Protein AF-0000000080882767 (afdb_homodimer)

Secondary structure (DSSP, 8-state):
-GGGTTSTTHHHHHHHHHHHHHHHHHHHHHHH---HHHHHHHSS-HHHHHHH-HHHHHHHB--SPPTTB---HHHHHH--EE-HHHHHHHT-S--PPPHHHHHHHHHHHHHHHHHHHTTS-PPTT-HHHHHHHHHHHHH-HHHHHHHHHHHHHHHHHHHHHHHHHS------SS---THHHHHHHHHHHHHHHHHHHHHHHHHHTTEEEPGGGGGT--HHHHHHHHHHHHH--SEETTEEHHHHHHHHHHHHHHTB---HHHHHHHHHHHHHHHHHHHHHHH---SS--THHHHHHHHHHTTTHHHHHHHHHHT--BS-HHHHHHHHHHHHHHTSTT------EEEE-TTTTSTT---HHHHHHHHIIIIISTT--TTPPP-HHHHHHTPPPP-----TTSHHHHHHHHHHHHHHHHHHHHHHHHHHHSSSPS--HHHHHHHHHHHHHHHHHHHHHHHHHHS--TTTS----SSS-HHHHHHTSHHHHHHHHHHHHHHHHHHHHHHHHHHHHHHHTTT-SHHHH-B-TTSTTS-BEE---HHHHHHHB-HHHHHHHHHHHHHHHHHHHHHHHHHHHHHHGGGS-SSHHHHHHHHHHHHHHHHHHTTTTGGGTT-SS----/--TTTTSTTHHHHHHHHHHHHHHHHHHHHHHH---HHHHHHHTS-HHHHHHH-HHHHHHHB--SPPTTB---HHHHHH--EE-HHHHHHHT-S--PPPHHHHHHHHHHHHHHHHHHHTTS-PPTT-HHHHHHHHHHHHH-HHHHHHHHHHHHHHHHHHHHHHHHHS------SS---THHHHHHHHHHHHHHHHHHHHHHHHHHTTEEEPGGGGGT--HHHHHHHHHHHHH--SEETTEEHHHHHHHHHHHHHHTB---HHHHHHHHHHHHHHHHHHHHHHH---TTS---HHHHHHHHHTTTHHHHHHHHHHT--BS-HHHHHHHHHHHHHHTSTT------EEEE-TTTTSTT---HHHHHHHHIIIIISTT--TTPPP-HHHHHHTPPPP-----TTSHHHHHHHHHHHHHHHHHHHHHHHHHHHSSSPS--HHHHHHHHHHHHHHHHHHHHHHHHHHS--TTTS----SSS-HHHHHHTSHHHHHHHHHHHHHHHHHHHHHHHHHHHHHHHTTT-SHHHH-B-TTSTTS-BEE---HHHHHHHB-HHHHHHHHHHHHHHHHHHHHHHHHHHHHHHGGGT-SSHHHHHHHHHHHHHHHHHHTTTTGGGTT-SS----

Nearest PDB structures (foldseek):
  4p19-assembly1_C  TM=1.205E-01  e=6.486E-01  Pyrococcus horikoshii OT3
  6h2e-assembly1_P-2  TM=1.374E-01  e=7.102E+00  Aeromonas hydrophila subsp. hydrophila AL09-71
  4p19-assembly1_C  TM=1.126E-01  e=5.383E-01  Pyrococcus horikoshii OT3
  6h2e-assembly1_P-2  TM=1.374E-01  e=5.517E+00  Aeromonas hydrophila subsp. hydrophila AL09-71
  6r1j-assembly1_J-2  TM=1.484E-01  e=7.503E+00  Aeromonas hydrophila J-1

pLDDT: mean 80.99, std 16.4, range [21.22, 96.88]

Solvent-accessible surface area (backbone atoms only — not comparable to full-atom values): 64756 Å² total; per-residue (Å²): 137,80,79,70,71,70,57,72,74,42,48,63,57,43,48,55,46,44,48,52,45,48,50,50,44,50,56,53,55,57,65,66,68,67,60,70,74,65,54,58,40,54,76,43,67,50,45,56,52,44,69,73,36,54,71,67,34,67,75,30,47,42,81,55,89,64,74,66,57,57,86,37,79,74,48,59,71,66,58,49,42,25,13,45,67,36,32,59,70,64,42,43,53,76,53,58,48,53,70,64,58,18,48,51,52,43,51,61,48,49,41,33,47,45,32,42,60,46,66,46,87,74,70,84,95,41,66,72,60,47,53,53,44,48,23,37,48,63,16,25,44,40,48,23,33,17,47,12,43,42,46,43,50,50,39,51,50,30,46,32,52,31,53,39,48,40,74,73,77,80,76,66,82,72,71,86,62,83,68,52,60,59,49,49,52,51,49,48,50,53,38,48,51,35,32,30,38,28,41,44,40,48,57,50,27,27,27,36,64,36,62,76,28,54,79,79,37,54,51,46,55,48,54,51,12,45,48,45,42,55,42,36,81,52,70,40,84,86,40,50,34,54,61,49,42,51,51,51,37,48,51,52,37,68,43,47,69,80,58,70,62,36,54,51,48,21,48,48,40,38,53,48,45,47,52,51,25,49,49,44,44,68,60,51,61,76,80,75,66,70,24,57,58,50,35,25,54,47,23,55,53,42,44,50,63,44,42,50,49,34,33,52,59,33,61,54,63,64,65,49,62,61,52,24,51,53,50,18,48,47,29,16,27,52,35,92,88,30,60,84,46,70,38,44,43,61,69,29,46,51,32,61,35,75,80,71,77,29,60,35,56,52,52,48,50,41,42,51,67,60,66,50,54,88,56,68,86,85,56,68,52,57,58,47,63,48,57,76,71,49,73,86,66,79,69,72,87,60,71,87,33,65,77,50,45,50,29,45,51,50,21,45,48,44,41,51,47,18,29,47,16,19,25,43,36,43,25,54,38,80,58,51,36,68,23,48,66,22,48,51,48,44,47,57,51,50,53,28,50,52,52,32,53,50,49,57,54,43,50,74,51,36,60,41,68,69,56,57,71,81,70,67,76,91,58,56,72,68,56,53,45,42,47,26,73,65,42,44,51,50,53,51,51,51,49,51,50,51,15,42,48,43,33,49,48,49,53,50,48,53,50,35,57,38,39,22,71,49,40,25,50,82,26,53,26,18,54,56,88,41,96,41,44,7,42,34,58,52,62,54,41,41,55,42,59,72,38,28,67,39,67,66,45,44,46,63,11,47,49,59,17,50,48,47,44,49,51,52,39,51,49,50,51,50,52,41,61,57,39,41,35,54,56,41,81,45,65,66,60,14,52,53,42,42,54,50,31,46,54,49,50,32,60,74,24,61,73,43,62,69,47,68,85,49,80,77,50,80,66,126,137,80,78,72,71,69,58,74,76,41,49,62,56,42,48,54,44,44,49,50,44,49,49,48,46,51,54,52,57,58,64,67,68,65,58,69,72,61,54,55,39,44,76,42,67,50,44,57,52,44,68,72,37,55,71,66,33,68,75,30,46,42,82,52,90,64,74,66,57,57,85,38,78,72,48,60,72,66,56,48,45,24,14,45,67,37,32,59,72,59,39,43,55,74,52,56,47,52,72,64,59,18,48,51,53,42,50,60,50,49,41,32,47,45,32,42,62,46,66,44,87,73,69,84,93,40,66,71,59,48,54,53,42,49,22,37,49,62,16,26,44,39,50,22,32,16,46,11,44,41,46,42,50,50,39,51,50,29,44,31,52,30,52,38,50,40,75,71,76,80,77,66,82,71,73,86,63,82,69,52,60,58,49,47,52,49,49,48,50,51,38,48,53,34,31,30,37,27,40,46,41,49,56,51,27,26,26,36,65,36,63,76,27,55,79,79,38,53,51,46,54,48,55,52,13,45,48,44,43,57,42,36,80,52,70,40,85,86,40,49,33,54,61,50,42,51,50,52,35,48,51,52,37,67,42,49,68,80,58,70,63,38,53,50,48,22,47,50,39,38,54,48,45,48,51,51,25,49,50,43,41,68,55,52,54,82,80,54,68,61,36,46,61,52,36,28,53,48,24,54,54,43,45,50,63,44,42,51,49,35,35,52,58,34,59,54,63,63,65,50,65,62,51,24,52,53,49,19,48,49,31,16,28,52,34,91,89,30,60,83,46,71,38,45,43,61,70,27,46,52,33,62,36,74,80,70,76,27,59,35,57,52,52,49,48,41,43,49,66,62,66,51,56,89,56,69,83,83,56,66,53,56,59,48,61,48,58,74,70,49,74,87,66,78,69,73,85,60,74,86,33,65,76,50,44,48,29,44,51,50,22,44,48,46,42,50,47,16,28,46,16,19,25,44,35,43,26,55,38,82,58,53,36,68,25,47,65,22,45,52,48,44,47,55,51,48,53,28,50,51,52,34,53,50,51,56,54,43,50,74,52,37,60,42,69,69,54,55,71,82,70,66,74,91,56,57,74,66,57,52,46,42,46,26,71,66,43,42,51,50,52,49,52,53,50,49,50,51,15,42,49,42,33,52,48,50,53,48,49,52,50,35,57,37,38,22,72,48,39,25,49,82,26,53,25,17,55,56,88,41,95,44,42,7,42,34,57,52,62,54,32,39,53,42,60,71,38,29,69,38,68,64,43,42,46,64,12,45,48,59,19,49,48,47,45,48,50,52,41,50,50,50,50,50,52,41,61,58,38,41,34,53,56,41,81,46,67,66,60,16,51,54,41,43,54,50,32,46,52,49,49,32,61,74,25,61,74,42,61,70,47,68,86,50,80,77,51,81,65,124

Organism: NCBI:txid3140254

Structure (mmCIF, N/CA/C/O backbone):
data_AF-0000000080882767-model_v1
#
loop_
_entity.id
_entity.type
_entity.pdbx_description
1 polymer 'Uncharacterized protein'
#
loop_
_atom_site.group_PDB
_atom_site.id
_atom_site.type_symbol
_atom_site.label_atom_id
_atom_site.label_alt_id
_atom_site.label_comp_id
_atom_site.label_asym_id
_atom_site.label_entity_id
_atom_site.label_seq_id
_atom_site.pdbx_PDB_ins_code
_atom_site.Cartn_x
_atom_site.Cartn_y
_atom_site.Cartn_z
_atom_site.occupancy
_atom_site.B_iso_or_equiv
_atom_site.auth_seq_id
_atom_site.auth_comp_id
_atom_site.auth_asym_id
_atom_site.auth_atom_id
_atom_site.pdbx_PDB_model_num
ATOM 1 N N . MET A 1 1 ? -48.562 11.078 -16.438 1 21.22 1 MET A N 1
ATOM 2 C CA . MET A 1 1 ? -47.781 10.734 -15.258 1 21.22 1 MET A CA 1
ATOM 3 C C . MET A 1 1 ? -46.281 10.789 -15.57 1 21.22 1 MET A C 1
ATOM 5 O O . MET A 1 1 ? -45.469 10.32 -14.781 1 21.22 1 MET A O 1
ATOM 9 N N . SER A 1 2 ? -45.906 11.188 -16.797 1 23.78 2 SER A N 1
ATOM 10 C CA . SER A 1 2 ? -44.688 11.141 -17.625 1 23.78 2 SER A CA 1
ATOM 11 C C . SER A 1 2 ? -43.656 12.133 -17.141 1 23.78 2 SER A C 1
ATOM 13 O O . SER A 1 2 ? -42.562 12.219 -17.703 1 23.78 2 SER A O 1
ATOM 15 N N . GLY A 1 3 ? -44.094 13.133 -16.328 1 23.44 3 GLY A N 1
ATOM 16 C CA . GLY A 1 3 ? -43.375 14.383 -16.156 1 23.44 3 GLY A CA 1
ATOM 17 C C . GLY A 1 3 ? -42.188 14.266 -15.219 1 23.44 3 GLY A C 1
ATOM 18 O O . GLY A 1 3 ? -41.469 15.242 -15 1 23.44 3 GLY A O 1
ATOM 19 N N . HIS A 1 4 ? -42.219 13.281 -14.266 1 24.61 4 HIS A N 1
ATOM 20 C CA . HIS A 1 4 ? -41.344 13.352 -13.102 1 24.61 4 HIS A CA 1
ATOM 21 C C . HIS A 1 4 ? -39.969 12.758 -13.398 1 24.61 4 HIS A C 1
ATOM 23 O O . HIS A 1 4 ? -39.156 12.508 -12.484 1 24.61 4 HIS A O 1
ATOM 29 N N . ARG A 1 5 ? -39.75 12.344 -14.625 1 27.7 5 ARG A N 1
ATOM 30 C CA . ARG A 1 5 ? -38.531 11.57 -14.898 1 27.7 5 ARG A CA 1
ATOM 31 C C . ARG A 1 5 ? -37.312 12.43 -14.758 1 27.7 5 ARG A C 1
ATOM 33 O O . ARG A 1 5 ? -36.188 11.914 -14.617 1 27.7 5 ARG A O 1
ATOM 40 N N . HIS A 1 6 ? -37.406 13.672 -15.156 1 26.64 6 HIS A N 1
ATOM 41 C CA . HIS A 1 6 ? -36.188 14.438 -15.438 1 26.64 6 HIS A CA 1
ATOM 42 C C . HIS A 1 6 ? -35.562 14.984 -14.156 1 26.64 6 HIS A C 1
ATOM 44 O O . HIS A 1 6 ? -34.562 15.688 -14.203 1 26.64 6 HIS A O 1
ATOM 50 N N . MET A 1 7 ? -36.312 14.859 -13.094 1 26.41 7 MET A N 1
ATOM 51 C CA . MET A 1 7 ? -35.938 15.734 -11.992 1 26.41 7 MET A CA 1
ATOM 52 C C . MET A 1 7 ? -34.688 15.203 -11.273 1 26.41 7 MET A C 1
ATOM 54 O O . MET A 1 7 ? -33.969 15.961 -10.625 1 26.41 7 MET A O 1
ATOM 58 N N . PHE A 1 8 ? -34.625 13.883 -11.328 1 30.05 8 PHE A N 1
ATOM 59 C CA . PHE A 1 8 ? -33.719 13.336 -10.32 1 30.05 8 PHE A CA 1
ATOM 60 C C . PHE A 1 8 ? -32.25 13.508 -10.734 1 30.05 8 PHE A C 1
ATOM 62 O O . PHE A 1 8 ? -31.359 13.469 -9.898 1 30.05 8 PHE A O 1
ATOM 69 N N . LEU A 1 9 ? -32 13.414 -12.039 1 33.19 9 LEU A N 1
ATOM 70 C CA . LEU A 1 9 ? -30.656 13.594 -12.562 1 33.19 9 LEU A CA 1
ATOM 71 C C . LEU A 1 9 ? -30.125 14.984 -12.227 1 33.19 9 LEU A C 1
ATOM 73 O O . LEU A 1 9 ? -28.922 15.25 -12.352 1 33.19 9 LEU A O 1
ATOM 77 N N . SER A 1 10 ? -31.016 15.984 -11.938 1 37.22 10 SER A N 1
ATOM 78 C CA . SER A 1 10 ? -30.719 17.422 -12 1 37.22 10 SER A CA 1
ATOM 79 C C . SER A 1 10 ? -30.125 17.922 -10.688 1 37.22 10 SER A C 1
ATOM 81 O O . SER A 1 10 ? -29.453 18.953 -10.648 1 37.22 10 SER A O 1
ATOM 83 N N . VAL A 1 11 ? -30.359 17.188 -9.766 1 34.28 11 VAL A N 1
ATOM 84 C CA . VAL A 1 11 ? -30.078 17.891 -8.516 1 34.28 11 VAL A CA 1
ATOM 85 C C . VAL A 1 11 ? -28.578 17.844 -8.234 1 34.28 11 VAL A C 1
ATOM 87 O O . VAL A 1 11 ? -27.953 18.875 -7.945 1 34.28 11 VAL A O 1
ATOM 90 N N . PRO A 1 12 ? -28.016 16.766 -8.359 1 35.75 12 PRO A N 1
ATOM 91 C CA . PRO A 1 12 ? -26.594 16.828 -8.016 1 35.75 12 PRO A CA 1
ATOM 92 C C . PRO A 1 12 ? -25.766 17.578 -9.047 1 35.75 12 PRO A C 1
ATOM 94 O O . PRO A 1 12 ? -24.859 18.328 -8.695 1 35.75 12 PRO A O 1
ATOM 97 N N . ALA A 1 13 ? -25.984 17.438 -10.312 1 40.12 13 ALA A N 1
ATOM 98 C CA . ALA A 1 13 ? -25.422 18.328 -11.328 1 40.12 13 ALA A CA 1
ATOM 99 C C . ALA A 1 13 ? -25.797 19.781 -11.062 1 40.12 13 ALA A C 1
ATOM 101 O O . ALA A 1 13 ? -24.984 20.688 -11.273 1 40.12 13 ALA A O 1
ATOM 102 N N . LEU A 1 14 ? -26.938 19.984 -10.555 1 39.12 14 LEU A N 1
ATOM 103 C CA . LEU A 1 14 ? -27.375 21.344 -10.219 1 39.12 14 LEU A CA 1
ATOM 104 C C . LEU A 1 14 ? -26.625 21.875 -9.008 1 39.12 14 LEU A C 1
ATOM 106 O O . LEU A 1 14 ? -26.281 23.047 -8.945 1 39.12 14 LEU A O 1
ATOM 110 N N . VAL A 1 15 ? -26.328 20.969 -8.188 1 43.31 15 VAL A N 1
ATOM 111 C CA . VAL A 1 15 ? -25.578 21.453 -7.043 1 43.31 15 VAL A CA 1
ATOM 112 C C . VAL A 1 15 ? -24.125 21.688 -7.445 1 43.31 15 VAL A C 1
ATOM 114 O O . VAL A 1 15 ? -23.547 22.734 -7.109 1 43.31 15 VAL A O 1
ATOM 117 N N . GLY A 1 16 ? -23.531 20.766 -8.148 1 44.66 16 GLY A N 1
ATOM 118 C CA . GLY A 1 16 ? -22.203 21.047 -8.672 1 44.66 16 GLY A CA 1
ATOM 119 C C . GLY A 1 16 ? -22.156 22.25 -9.609 1 44.66 16 GLY A C 1
ATOM 120 O O . GLY A 1 16 ? -21.281 23.109 -9.492 1 44.66 16 GLY A O 1
ATOM 121 N N . LEU A 1 17 ? -23.094 22.328 -10.5 1 44.78 17 LEU A N 1
ATOM 122 C CA . LEU A 1 17 ? -23.234 23.484 -11.383 1 44.78 17 LEU A CA 1
ATOM 123 C C . LEU A 1 17 ? -23.609 24.734 -10.586 1 44.78 17 LEU A C 1
ATOM 125 O O . LEU A 1 17 ? -23.172 25.844 -10.922 1 44.78 17 LEU A O 1
ATOM 129 N N . SER A 1 18 ? -24.328 24.578 -9.617 1 43.69 18 SER A N 1
ATOM 130 C CA . SER A 1 18 ? -24.641 25.734 -8.781 1 43.69 18 SER A CA 1
ATOM 131 C C . SER A 1 18 ? -23.422 26.188 -7.988 1 43.69 18 SER A C 1
ATOM 133 O O . SER A 1 18 ? -23.188 27.391 -7.832 1 43.69 18 SER A O 1
ATOM 135 N N . VAL A 1 19 ? -22.734 25.297 -7.605 1 48.59 19 VAL A N 1
ATOM 136 C CA . VAL A 1 19 ? -21.5 25.672 -6.922 1 48.59 19 VAL A CA 1
ATOM 137 C C . VAL A 1 19 ? -20.516 26.281 -7.926 1 48.59 19 VAL A C 1
ATOM 139 O O . VAL A 1 19 ? -19.906 27.312 -7.652 1 48.59 19 VAL A O 1
ATOM 142 N N . LEU A 1 20 ? -20.375 25.578 -9.055 1 46.5 20 LEU A N 1
ATOM 143 C CA . LEU A 1 20 ? -19.547 26.188 -10.102 1 46.5 20 LEU A CA 1
ATOM 144 C C . LEU A 1 20 ? -20.156 27.516 -10.547 1 46.5 20 LEU A C 1
ATOM 146 O O . LEU A 1 20 ? -19.422 28.484 -10.781 1 46.5 20 LEU A O 1
ATOM 150 N N . TRP A 1 21 ? -21.422 27.562 -10.719 1 47.19 21 TRP A N 1
ATOM 151 C CA . TRP A 1 21 ? -22.094 28.797 -11.094 1 47.19 21 TRP A CA 1
ATOM 152 C C . TRP A 1 21 ? -21.906 29.875 -10.023 1 47.19 21 TRP A C 1
ATOM 154 O O . TRP A 1 21 ? -21.625 31.031 -10.344 1 47.19 21 TRP A O 1
ATOM 164 N N . GLU A 1 22 ? -22.062 29.531 -8.906 1 46.72 22 GLU A N 1
ATOM 165 C CA . GLU A 1 22 ? -21.906 30.516 -7.852 1 46.72 22 GLU A CA 1
ATOM 166 C C . GLU A 1 22 ? -20.438 30.891 -7.668 1 46.72 22 GLU A C 1
ATOM 168 O O . GLU A 1 22 ? -20.109 32.062 -7.375 1 46.72 22 GLU A O 1
ATOM 173 N N . LEU A 1 23 ? -19.625 29.984 -7.961 1 48.44 23 LEU A N 1
ATOM 174 C CA . LEU A 1 23 ? -18.203 30.297 -8 1 48.44 23 LEU A CA 1
ATOM 175 C C . LEU A 1 23 ? -17.891 31.25 -9.148 1 48.44 23 LEU A C 1
ATOM 177 O O . LEU A 1 23 ? -17.125 32.219 -8.984 1 48.44 23 LEU A O 1
ATOM 181 N N . VAL A 1 24 ? -18.469 30.906 -10.281 1 45.69 24 VAL A N 1
ATOM 182 C CA . VAL A 1 24 ? -18.312 31.812 -11.414 1 45.69 24 VAL A CA 1
ATOM 183 C C . VAL A 1 24 ? -19.016 33.156 -11.125 1 45.69 24 VAL A C 1
ATOM 185 O O . VAL A 1 24 ? -18.484 34.219 -11.422 1 45.69 24 VAL A O 1
ATOM 188 N N . LYS A 1 25 ? -20.125 33.156 -10.57 1 46.31 25 LYS A N 1
ATOM 189 C CA . LYS A 1 25 ? -20.844 34.375 -10.227 1 46.31 25 LYS A CA 1
ATOM 190 C C . LYS A 1 25 ? -20.078 35.188 -9.164 1 46.31 25 LYS A C 1
ATOM 192 O O . LYS A 1 25 ? -20.016 36.406 -9.227 1 46.31 25 LYS A O 1
ATOM 197 N N . ALA A 1 26 ? -19.625 34.5 -8.312 1 44.88 26 ALA A N 1
ATOM 198 C CA . ALA A 1 26 ? -18.812 35.156 -7.305 1 44.88 26 ALA A CA 1
ATOM 199 C C . ALA A 1 26 ? -17.578 35.812 -7.922 1 44.88 26 ALA A C 1
ATOM 201 O O . ALA A 1 26 ? -17.203 36.906 -7.57 1 44.88 26 ALA A O 1
ATOM 202 N N . GLU A 1 27 ? -16.984 35.125 -8.828 1 45.94 27 GLU A N 1
ATOM 203 C CA . GLU A 1 27 ? -15.867 35.719 -9.547 1 45.94 27 GLU A CA 1
ATOM 204 C C . GLU A 1 27 ? -16.328 36.875 -10.406 1 45.94 27 GLU A C 1
ATOM 206 O O . GLU A 1 27 ? -15.648 37.906 -10.508 1 45.94 27 GLU A O 1
ATOM 211 N N . LEU A 1 28 ? -17.438 36.812 -10.992 1 43.16 28 LEU A N 1
ATOM 212 C CA . LEU A 1 28 ? -17.969 37.875 -11.82 1 43.16 28 LEU A CA 1
ATOM 213 C C . LEU A 1 28 ? -18.453 39.062 -10.961 1 43.16 28 LEU A C 1
ATOM 215 O O . LEU A 1 28 ? -18.328 40.219 -11.352 1 43.16 28 LEU A O 1
ATOM 219 N N . SER A 1 29 ? -19.094 38.781 -9.953 1 43.19 29 SER A N 1
ATOM 220 C CA . SER A 1 29 ? -19.516 39.906 -9.086 1 43.19 29 SER A CA 1
ATOM 221 C C . SER A 1 29 ? -18.312 40.594 -8.453 1 43.19 29 SER A C 1
ATOM 223 O O . SER A 1 29 ? -18.391 41.781 -8.125 1 43.19 29 SER A O 1
ATOM 225 N N . ASN A 1 30 ? -17.328 39.875 -8.242 1 43.62 30 ASN A N 1
ATOM 226 C CA . ASN A 1 30 ? -16.109 40.531 -7.777 1 43.62 30 ASN A CA 1
ATOM 227 C C . ASN A 1 30 ? -15.57 41.5 -8.828 1 43.62 30 ASN A C 1
ATOM 229 O O . ASN A 1 30 ? -14.883 42.469 -8.492 1 43.62 30 ASN A O 1
ATOM 233 N N . ALA A 1 31 ? -15.719 41.312 -10.078 1 40 31 ALA A N 1
ATOM 234 C CA . ALA A 1 31 ? -15.195 42.219 -11.094 1 40 31 ALA A CA 1
ATOM 235 C C . ALA A 1 31 ? -15.945 43.562 -11.07 1 40 31 ALA A C 1
ATOM 237 O O . ALA A 1 31 ? -15.367 44.594 -11.375 1 40 31 ALA A O 1
ATOM 238 N N . ASP A 1 32 ? -17.266 43.594 -10.883 1 38.62 32 ASP A N 1
ATOM 239 C CA . ASP A 1 32 ? -17.938 44.875 -11.023 1 38.62 32 ASP A CA 1
ATOM 240 C C . ASP A 1 32 ? -17.703 45.781 -9.805 1 38.62 32 ASP A C 1
ATOM 242 O O . ASP A 1 32 ? -17.859 47 -9.883 1 38.62 32 ASP A O 1
ATOM 246 N N . ASP A 1 33 ? -17.922 45.406 -8.609 1 38.5 33 ASP A N 1
ATOM 247 C CA . ASP A 1 33 ? -17.922 46.438 -7.57 1 38.5 33 ASP A CA 1
ATOM 248 C C . ASP A 1 33 ? -16.5 46.812 -7.191 1 38.5 33 ASP A C 1
ATOM 250 O O . ASP A 1 33 ? -15.844 46.156 -6.395 1 38.5 33 ASP A O 1
ATOM 254 N N . THR A 1 34 ? -15.75 47.531 -8.008 1 37.69 34 THR A N 1
ATOM 255 C CA . THR A 1 34 ? -14.492 48.281 -7.957 1 37.69 34 THR A CA 1
ATOM 256 C C . THR A 1 34 ? -14.5 49.281 -6.797 1 37.69 34 THR A C 1
ATOM 258 O O . THR A 1 34 ? -13.633 50.156 -6.719 1 37.69 34 THR A O 1
ATOM 261 N N . SER A 1 35 ? -15.594 49.625 -6.086 1 35.78 35 SER A N 1
ATOM 262 C CA . SER A 1 35 ? -15.289 50.75 -5.207 1 35.78 35 SER A CA 1
ATOM 263 C C . SER A 1 35 ? -14.156 50.406 -4.246 1 35.78 35 SER A C 1
ATOM 265 O O . SER A 1 35 ? -14.031 49.25 -3.812 1 35.78 35 SER A O 1
ATOM 267 N N . SER A 1 36 ? -13.102 51.25 -4.109 1 39.16 36 SER A N 1
ATOM 268 C CA . SER A 1 36 ? -11.836 51.312 -3.393 1 39.16 36 SER A CA 1
ATOM 269 C C . SER A 1 36 ? -11.977 50.719 -1.986 1 39.16 36 SER A C 1
ATOM 271 O O . SER A 1 36 ? -11.086 50 -1.512 1 39.16 36 SER A O 1
ATOM 273 N N . SER A 1 37 ? -12.93 51.344 -1.209 1 40.34 37 SER A N 1
ATOM 274 C CA . SER A 1 37 ? -13.07 51.094 0.218 1 40.34 37 SER A CA 1
ATOM 275 C C . SER A 1 37 ? -13.406 49.625 0.474 1 40.34 37 SER A C 1
ATOM 277 O O . SER A 1 37 ? -13.031 49.062 1.506 1 40.34 37 SER A O 1
ATOM 279 N N . MET A 1 38 ? -14.227 49.094 -0.294 1 39.62 38 MET A N 1
ATOM 280 C CA . MET A 1 38 ? -14.758 47.75 -0.14 1 39.62 38 MET A CA 1
ATOM 281 C C . MET A 1 38 ? -13.703 46.688 -0.48 1 39.62 38 MET A C 1
ATOM 283 O O . MET A 1 38 ? -13.875 45.5 -0.192 1 39.62 38 MET A O 1
ATOM 287 N N . ILE A 1 39 ? -12.859 47 -1.357 1 41.22 39 ILE A N 1
ATOM 288 C CA . ILE A 1 39 ? -11.727 46.156 -1.721 1 41.22 39 ILE A CA 1
ATOM 289 C C . ILE A 1 39 ? -10.875 45.875 -0.487 1 41.22 39 ILE A C 1
ATOM 291 O O . ILE A 1 39 ? -10.375 44.781 -0.311 1 41.22 39 ILE A O 1
ATOM 295 N N . ASP A 1 40 ? -10.648 47 0.307 1 41.91 40 ASP A N 1
ATOM 296 C CA . ASP A 1 40 ? -9.758 46.875 1.458 1 41.91 40 ASP A CA 1
ATOM 297 C C . ASP A 1 40 ? -10.297 45.844 2.453 1 41.91 40 ASP A C 1
ATOM 299 O O . ASP A 1 40 ? -9.523 45.219 3.201 1 41.91 40 ASP A O 1
ATOM 303 N N . TYR A 1 41 ? -11.562 45.844 2.633 1 41.12 41 TYR A N 1
ATOM 304 C CA . TYR A 1 41 ? -12.156 44.938 3.607 1 41.12 41 TYR A CA 1
ATOM 305 C C . TYR A 1 41 ? -11.961 43.5 3.186 1 41.12 41 TYR A C 1
ATOM 307 O O . TYR A 1 41 ? -12.055 42.562 4.012 1 41.12 41 TYR A O 1
ATOM 315 N N . ARG A 1 42 ? -11.93 43.219 1.916 1 43.66 42 ARG A N 1
ATOM 316 C CA . ARG A 1 42 ? -11.812 41.875 1.393 1 43.66 42 ARG A CA 1
ATOM 317 C C . ARG A 1 42 ? -10.562 41.188 1.939 1 43.66 42 ARG A C 1
ATOM 319 O O . ARG A 1 42 ? -10.516 39.969 2.037 1 43.66 42 ARG A O 1
ATOM 326 N N . ASN A 1 43 ? -9.578 42 2.072 1 45.41 43 ASN A N 1
ATOM 327 C CA . ASN A 1 43 ? -8.328 41.438 2.555 1 45.41 43 ASN A CA 1
ATOM 328 C C . ASN A 1 43 ? -8.305 41.344 4.078 1 45.41 43 ASN A C 1
ATOM 330 O O . ASN A 1 43 ? -7.395 40.75 4.656 1 45.41 43 ASN A O 1
ATOM 334 N N . ARG A 1 44 ? -9.188 42.156 4.754 1 50.75 44 ARG A N 1
ATOM 335 C CA . ARG A 1 44 ? -9.125 42.125 6.211 1 50.75 44 ARG A CA 1
ATOM 336 C C . ARG A 1 44 ? -10.156 41.156 6.785 1 50.75 44 ARG A C 1
ATOM 338 O O . ARG A 1 44 ? -11.164 40.875 6.145 1 50.75 44 ARG A O 1
ATOM 345 N N . ASN A 1 45 ? -9.93 40.406 7.902 1 65.12 45 ASN A N 1
ATOM 346 C CA . ASN A 1 45 ? -10.797 39.531 8.688 1 65.12 45 ASN A CA 1
ATOM 347 C C . ASN A 1 45 ? -12.078 40.219 9.102 1 65.12 45 ASN A C 1
ATOM 349 O O . ASN A 1 45 ? -12.055 41.125 9.938 1 65.12 45 ASN A O 1
ATOM 353 N N . CYS A 1 46 ? -13.305 40.094 8.297 1 76.5 46 CYS A N 1
ATOM 354 C CA . CYS A 1 46 ? -14.617 40.688 8.523 1 76.5 46 CYS A CA 1
ATOM 355 C C . CYS A 1 46 ? -15.047 40.5 9.977 1 76.5 46 CYS A C 1
ATOM 357 O O . CYS A 1 46 ? -15.641 41.406 10.57 1 76.5 46 CYS A O 1
ATOM 359 N N . GLY A 1 47 ? -14.727 39.469 10.539 1 79.69 47 GLY A N 1
ATOM 360 C CA . GLY A 1 47 ? -15.055 39.188 11.93 1 79.69 47 GLY A CA 1
ATOM 361 C C . GLY A 1 47 ? -14.391 40.156 12.898 1 79.69 47 GLY A C 1
ATOM 362 O O . GLY A 1 47 ? -15.039 40.688 13.805 1 79.69 47 GLY A O 1
ATOM 363 N N . GLU A 1 48 ? -13.234 40.5 12.617 1 77.88 48 GLU A N 1
ATOM 364 C CA . GLU A 1 48 ? -12.492 41.406 13.477 1 77.88 48 GLU A CA 1
ATOM 365 C C . GLU A 1 48 ? -12.961 42.844 13.289 1 77.88 48 GLU A C 1
ATOM 367 O O . GLU A 1 48 ? -13.023 43.625 14.25 1 77.88 48 GLU A O 1
ATOM 372 N N . LEU A 1 49 ? -13.297 43.156 12.125 1 81.62 49 LEU A N 1
ATOM 373 C CA . LEU A 1 49 ? -13.789 44.5 11.812 1 81.62 49 LEU A CA 1
ATOM 374 C C . LEU A 1 49 ? -15.078 44.781 12.578 1 81.62 49 LEU A C 1
ATOM 376 O O . LEU A 1 49 ? -15.227 45.875 13.156 1 81.62 49 LEU A O 1
ATOM 380 N N . LEU A 1 50 ? -15.875 43.844 12.633 1 86.69 50 LEU A N 1
ATOM 381 C CA . LEU A 1 50 ? -17.188 44.062 13.234 1 86.69 50 LEU A CA 1
ATOM 382 C C . LEU A 1 50 ? -17.109 43.938 14.75 1 86.69 50 LEU A C 1
ATOM 384 O O . LEU A 1 50 ? -17.969 44.469 15.461 1 86.69 50 LEU A O 1
ATOM 388 N N . GLN A 1 51 ? -16.109 43.312 15.188 1 84 51 GLN A N 1
ATOM 389 C CA . GLN A 1 51 ? -15.906 43.25 16.641 1 84 51 GLN A CA 1
ATOM 390 C C . GLN A 1 51 ? -15.414 44.562 17.188 1 84 51 GLN A C 1
ATOM 392 O O . GLN A 1 51 ? -15.727 44.938 18.312 1 84 51 GLN A O 1
ATOM 397 N N . HIS A 1 52 ? -14.695 45.281 16.344 1 83.62 52 HIS A N 1
ATOM 398 C CA . HIS A 1 52 ? -14.117 46.531 16.781 1 83.62 52 HIS A CA 1
ATOM 399 C C . HIS A 1 52 ? -15.047 47.688 16.469 1 83.62 52 HIS A C 1
ATOM 401 O O . HIS A 1 52 ? -14.992 48.75 17.125 1 83.62 52 HIS A O 1
ATOM 407 N N . ASN A 1 53 ? -15.789 47.594 15.414 1 86.06 53 ASN A N 1
ATOM 408 C CA . ASN A 1 53 ? -16.75 48.625 15.039 1 86.06 53 ASN A CA 1
ATOM 409 C C . ASN A 1 53 ? -18.172 48.219 15.414 1 86.06 53 ASN A C 1
ATOM 411 O O . ASN A 1 53 ? -18.953 47.812 14.555 1 86.06 53 ASN A O 1
ATOM 415 N N . ARG A 1 54 ? -18.609 48.594 16.531 1 87.69 54 ARG A N 1
ATOM 416 C CA . ARG A 1 54 ? -19.891 48.125 17.062 1 87.69 54 ARG A CA 1
ATOM 417 C C . ARG A 1 54 ? -21.047 48.938 16.469 1 87.69 54 ARG A C 1
ATOM 419 O O . ARG A 1 54 ? -22.188 48.469 16.438 1 87.69 54 ARG A O 1
ATOM 426 N N . THR A 1 55 ? -20.797 50.156 16 1 88.19 55 THR A N 1
ATOM 427 C CA . THR A 1 55 ? -21.844 50.938 15.367 1 88.19 55 THR A CA 1
ATOM 428 C C . THR A 1 55 ? -22.297 50.312 14.062 1 88.19 55 THR A C 1
ATOM 430 O O . THR A 1 55 ? -23.5 50.188 13.797 1 88.19 55 THR A O 1
ATOM 433 N N . LEU A 1 56 ? -21.328 49.938 13.328 1 87.69 56 LEU A N 1
ATOM 434 C CA . LEU A 1 56 ? -21.625 49.25 12.086 1 87.69 56 LEU A CA 1
ATOM 435 C C . LEU A 1 56 ? -22.312 47.906 12.367 1 87.69 56 LEU A C 1
ATOM 437 O O . LEU A 1 56 ? -23.234 47.5 11.648 1 87.69 56 LEU A O 1
ATOM 441 N N . TYR A 1 57 ? -21.953 47.25 13.391 1 91.06 57 TYR A N 1
ATOM 442 C CA . TYR A 1 57 ? -22.516 45.969 13.781 1 91.06 57 TYR A CA 1
ATOM 443 C C . TYR A 1 57 ? -23.984 46.125 14.148 1 91.06 57 TYR A C 1
ATOM 445 O O . TYR A 1 57 ? -24.797 45.25 13.805 1 91.06 57 TYR A O 1
ATOM 453 N N . SER A 1 58 ? -24.312 47.156 14.797 1 90.25 58 SER A N 1
ATOM 454 C CA . SER A 1 58 ? -25.688 47.344 15.266 1 90.25 58 SER A CA 1
ATOM 455 C C . SER A 1 58 ? -26.641 47.531 14.094 1 90.25 58 SER A C 1
ATOM 457 O O . SER A 1 58 ? -27.828 47.188 14.203 1 90.25 58 SER A O 1
ATOM 459 N N . GLU A 1 59 ? -26.125 47.969 12.977 1 89.75 59 GLU A N 1
ATOM 460 C CA . GLU A 1 59 ? -26.969 48.188 11.805 1 89.75 59 GLU A CA 1
ATOM 461 C C . GLU A 1 59 ? -27.281 46.875 11.094 1 89.75 59 GLU A C 1
ATOM 463 O O . GLU A 1 59 ? -28.328 46.719 10.453 1 89.75 59 GLU A O 1
ATOM 468 N N . ILE A 1 60 ? -26.422 45.938 11.18 1 90.81 60 ILE A N 1
ATOM 469 C CA . ILE A 1 60 ? -26.562 44.719 10.375 1 90.81 60 ILE A CA 1
ATOM 470 C C . ILE A 1 60 ? -26.734 43.531 11.289 1 90.81 60 ILE A C 1
ATOM 472 O O . ILE A 1 60 ? -26.75 42.375 10.82 1 90.81 60 ILE A O 1
ATOM 476 N N . GLN A 1 61 ? -26.891 43.688 12.523 1 92 61 GLN A N 1
ATOM 477 C CA . GLN A 1 61 ? -26.953 42.625 13.523 1 92 61 GLN A CA 1
ATOM 478 C C . GLN A 1 61 ? -28.203 41.75 13.328 1 92 61 GLN A C 1
ATOM 480 O O . GLN A 1 61 ? -29.266 42.25 12.945 1 92 61 GLN A O 1
ATOM 485 N N . TYR A 1 62 ? -27.984 40.5 13.555 1 92.44 62 TYR A N 1
ATOM 486 C CA . TYR A 1 62 ? -29.094 39.562 13.539 1 92.44 62 TYR A CA 1
ATOM 487 C C . TYR A 1 62 ? -29.859 39.594 14.859 1 92.44 62 TYR A C 1
ATOM 489 O O . TYR A 1 62 ? -29.281 39.406 15.93 1 92.44 62 TYR A O 1
ATOM 497 N N . LYS A 1 63 ? -31.109 39.75 14.82 1 87.06 63 LYS A N 1
ATOM 498 C CA . LYS A 1 63 ? -31.906 39.906 16.031 1 87.06 63 LYS A CA 1
ATOM 499 C C . LYS A 1 63 ? -32.812 38.688 16.25 1 87.06 63 LYS A C 1
ATOM 501 O O . LYS A 1 63 ? -33.594 38.656 17.188 1 87.06 63 LYS A O 1
ATOM 506 N N . GLY A 1 64 ? -32.625 37.688 15.477 1 85.56 64 GLY A N 1
ATOM 507 C CA . GLY A 1 64 ? -33.438 36.5 15.633 1 85.56 64 GLY A CA 1
ATOM 508 C C . GLY A 1 64 ? -32.844 35.5 16.641 1 85.56 64 GLY A C 1
ATOM 509 O O . GLY A 1 64 ? -31.859 35.812 17.312 1 85.56 64 GLY A O 1
ATOM 510 N N . HIS A 1 65 ? -33.5 34.406 16.828 1 87.5 65 HIS A N 1
ATOM 511 C CA . HIS A 1 65 ? -33.094 33.344 17.766 1 87.5 65 HIS A CA 1
ATOM 512 C C . HIS A 1 65 ? -31.891 32.594 17.266 1 87.5 65 HIS A C 1
ATOM 514 O O . HIS A 1 65 ? -31.844 32.188 16.094 1 87.5 65 HIS A O 1
ATOM 520 N N . ILE A 1 66 ? -30.938 32.5 18.094 1 89.56 66 ILE A N 1
ATOM 521 C CA . ILE A 1 66 ? -29.75 31.719 17.766 1 89.56 66 ILE A CA 1
ATOM 522 C C . ILE A 1 66 ? -29.812 30.375 18.484 1 89.56 66 ILE A C 1
ATOM 524 O O . ILE A 1 66 ? -29.812 30.312 19.719 1 89.56 66 ILE A O 1
ATOM 528 N N . THR A 1 67 ? -29.844 29.328 17.703 1 88.81 67 THR A N 1
ATOM 529 C CA . THR A 1 67 ? -30 27.984 18.234 1 88.81 67 THR A CA 1
ATOM 530 C C . THR A 1 67 ? -28.75 27.562 19.016 1 88.81 67 THR A C 1
ATOM 532 O O . THR A 1 67 ? -27.625 27.797 18.562 1 88.81 67 THR A O 1
ATOM 535 N N . ASN A 1 68 ? -28.859 27 20.219 1 88.5 68 ASN A N 1
ATOM 536 C CA . ASN A 1 68 ? -27.828 26.375 21.047 1 88.5 68 ASN A CA 1
ATOM 537 C C . ASN A 1 68 ? -26.859 27.406 21.609 1 88.5 68 ASN A C 1
ATOM 539 O O . ASN A 1 68 ? -25.719 27.078 21.938 1 88.5 68 ASN A O 1
ATOM 543 N N . TYR A 1 69 ? -27.219 28.703 21.578 1 89.69 69 TYR A N 1
ATOM 544 C CA . TYR A 1 69 ? -26.422 29.781 22.141 1 89.69 69 TYR A CA 1
ATOM 545 C C . TYR A 1 69 ? -26.766 30.016 23.609 1 89.69 69 TYR A C 1
ATOM 547 O O . TYR A 1 69 ? -27.938 30.188 23.953 1 89.69 69 TYR A O 1
ATOM 555 N N . TYR A 1 70 ? -25.625 29.828 24.469 1 85.88 70 TYR A N 1
ATOM 556 C CA . TYR A 1 70 ? -25.797 30.125 25.891 1 85.88 70 TYR A CA 1
ATOM 557 C C . TYR A 1 70 ? -25.578 31.609 26.172 1 85.88 70 TYR A C 1
ATOM 559 O O . TYR A 1 70 ? -24.438 32.031 26.344 1 85.88 70 TYR A O 1
ATOM 567 N N . GLY A 1 71 ? -26.469 32.375 25.953 1 77.75 71 GLY A N 1
ATOM 568 C CA . GLY A 1 71 ? -26.375 33.812 26.109 1 77.75 71 GLY A CA 1
ATOM 569 C C . GLY A 1 71 ? -25.828 34.219 27.469 1 77.75 71 GLY A C 1
ATOM 570 O O . GLY A 1 71 ? -26.094 33.594 28.484 1 77.75 71 GLY A O 1
ATOM 571 N N . SER A 1 72 ? -24.719 34.906 27.484 1 83.81 72 SER A N 1
ATOM 572 C CA . SER A 1 72 ? -24.203 35.625 28.641 1 83.81 72 SER A CA 1
ATOM 573 C C . SER A 1 72 ? -23.844 37.062 28.281 1 83.81 72 SER A C 1
ATOM 575 O O . SER A 1 72 ? -23.656 37.406 27.109 1 83.81 72 SER A O 1
ATOM 577 N N . PRO A 1 73 ? -23.969 37.969 29.266 1 85.56 73 PRO A N 1
ATOM 578 C CA . PRO A 1 73 ? -23.609 39.344 28.953 1 85.56 73 PRO A CA 1
ATOM 579 C C . PRO A 1 73 ? -22.219 39.469 28.328 1 85.56 73 PRO A C 1
ATOM 581 O O . PRO A 1 73 ? -22.016 40.281 27.422 1 85.56 73 PRO A O 1
ATOM 584 N N . GLU A 1 74 ? -21.312 38.656 28.781 1 86.94 74 GLU A N 1
ATOM 585 C CA . GLU A 1 74 ? -19.953 38.688 28.234 1 86.94 74 GLU A CA 1
ATOM 586 C C . GLU A 1 74 ? -19.938 38.156 26.797 1 86.94 74 GLU A C 1
ATOM 588 O O . GLU A 1 74 ? -19.219 38.656 25.953 1 86.94 74 GLU A O 1
ATOM 593 N N . ALA A 1 75 ? -20.797 37.219 26.562 1 87.81 75 ALA A N 1
ATOM 594 C CA . ALA A 1 75 ? -20.875 36.594 25.25 1 87.81 75 ALA A CA 1
ATOM 595 C C . ALA A 1 75 ? -21.516 37.531 24.234 1 87.81 75 ALA A C 1
ATOM 597 O O . ALA A 1 75 ? -21.109 37.562 23.078 1 87.81 75 ALA A O 1
ATOM 598 N N . ASP A 1 76 ? -22.438 38.281 24.703 1 86.25 76 ASP A N 1
ATOM 599 C CA . ASP A 1 76 ? -23.188 39.156 23.812 1 86.25 76 ASP A CA 1
ATOM 600 C C . ASP A 1 76 ? -22.312 40.312 23.312 1 86.25 76 ASP A C 1
ATOM 602 O O . ASP A 1 76 ? -22.516 40.812 22.203 1 86.25 76 ASP A O 1
ATOM 606 N N . VAL A 1 77 ? -21.359 40.625 24.094 1 85.62 77 VAL A N 1
ATOM 607 C CA . VAL A 1 77 ? -20.453 41.688 23.688 1 85.62 77 VAL A CA 1
ATOM 608 C C . VAL A 1 77 ? -19.5 41.188 22.609 1 85.62 77 VAL A C 1
ATOM 610 O O . VAL A 1 77 ? -19.109 41.938 21.719 1 85.62 77 VAL A O 1
ATOM 613 N N . GLN A 1 78 ? -19.25 39.969 22.688 1 88.19 78 GLN A N 1
ATOM 614 C CA . GLN A 1 78 ? -18.281 39.406 21.75 1 88.19 78 GLN A CA 1
ATOM 615 C C . GLN A 1 78 ? -18.969 38.812 20.516 1 88.19 78 GLN A C 1
ATOM 617 O O . GLN A 1 78 ? -18.328 38.562 19.5 1 88.19 78 GLN A O 1
ATOM 622 N N . LEU A 1 79 ? -20.281 38.594 20.609 1 91.19 79 LEU A N 1
ATOM 623 C CA . LEU A 1 79 ? -21.031 37.906 19.562 1 91.19 79 LEU A CA 1
ATOM 624 C C . LEU A 1 79 ? -21.125 38.781 18.312 1 91.19 79 LEU A C 1
ATOM 626 O O . LEU A 1 79 ? -21.453 39.969 18.391 1 91.19 79 LEU A O 1
ATOM 630 N N . VAL A 1 80 ? -20.734 38.188 17.156 1 91.81 80 VAL A N 1
ATOM 631 C CA . VAL A 1 80 ? -20.859 38.844 15.867 1 91.81 80 VAL A CA 1
ATOM 632 C C . VAL A 1 80 ? -21.812 38.031 14.977 1 91.81 80 VAL A C 1
ATOM 634 O O . VAL A 1 80 ? -21.359 37.312 14.086 1 91.81 80 VAL A O 1
ATOM 637 N N . ALA A 1 81 ? -23.047 38.188 15.211 1 92.75 81 ALA A N 1
ATOM 638 C CA . ALA A 1 81 ? -24.094 37.562 14.414 1 92.75 81 ALA A CA 1
ATOM 639 C C . ALA A 1 81 ? -24.734 38.562 13.461 1 92.75 81 ALA A C 1
ATOM 641 O O . ALA A 1 81 ? -25.312 39.562 13.906 1 92.75 81 ALA A O 1
ATOM 642 N N . ILE A 1 82 ? -24.594 38.281 12.18 1 91.94 82 ILE A N 1
ATOM 643 C CA . ILE A 1 82 ? -25.078 39.281 11.211 1 91.94 82 ILE A CA 1
ATOM 644 C C . ILE A 1 82 ? -26.078 38.594 10.266 1 91.94 82 ILE A C 1
ATOM 646 O O . ILE A 1 82 ? -26.172 37.375 10.211 1 91.94 82 ILE A O 1
ATOM 650 N N . THR A 1 83 ? -26.781 39.438 9.594 1 92.19 83 THR A N 1
ATOM 651 C CA . THR A 1 83 ? -27.75 38.938 8.609 1 92.19 83 THR A CA 1
ATOM 652 C C . THR A 1 83 ? -27.078 38.75 7.258 1 92.19 83 THR A C 1
ATOM 654 O O . THR A 1 83 ? -25.953 39.188 7.035 1 92.19 83 THR A O 1
ATOM 657 N N . TYR A 1 84 ? -27.766 37.969 6.387 1 90.81 84 TYR A N 1
ATOM 658 C CA . TYR A 1 84 ? -27.234 37.688 5.055 1 90.81 84 TYR A CA 1
ATOM 659 C C . TYR A 1 84 ? -26.984 39 4.281 1 90.81 84 TYR A C 1
ATOM 661 O O . TYR A 1 84 ? -25.922 39.156 3.678 1 90.81 84 TYR A O 1
ATOM 669 N N . ASN A 1 85 ? -27.906 39.844 4.367 1 87.75 85 ASN A N 1
ATOM 670 C CA . ASN A 1 85 ? -27.766 41.094 3.666 1 87.75 85 ASN A CA 1
ATOM 671 C C . ASN A 1 85 ? -26.641 41.938 4.25 1 87.75 85 ASN A C 1
ATOM 673 O O . ASN A 1 85 ? -25.953 42.656 3.52 1 87.75 85 ASN A O 1
ATOM 677 N N . GLY A 1 86 ? -26.531 41.844 5.508 1 87.38 86 GLY A N 1
ATOM 678 C CA . GLY A 1 86 ? -25.438 42.562 6.148 1 87.38 86 GLY A CA 1
ATOM 679 C C . GLY A 1 86 ? -24.078 42.031 5.738 1 87.38 86 GLY A C 1
ATOM 680 O O . GLY A 1 86 ? -23.125 42.781 5.555 1 87.38 86 GLY A O 1
ATOM 681 N N . CYS A 1 87 ? -24.016 40.75 5.656 1 87.12 87 CYS A N 1
ATOM 682 C CA . CYS A 1 87 ? -22.781 40.125 5.219 1 87.12 87 CYS A CA 1
ATOM 683 C C . CYS A 1 87 ? -22.422 40.562 3.807 1 87.12 87 CYS A C 1
ATOM 685 O O . CYS A 1 87 ? -21.25 40.844 3.523 1 87.12 87 CYS A O 1
ATOM 687 N N . LEU A 1 88 ? -23.391 40.625 2.889 1 83.81 88 LEU A N 1
ATOM 688 C CA . LEU A 1 88 ? -23.141 41 1.506 1 83.81 88 LEU A CA 1
ATOM 689 C C . LEU A 1 88 ? -22.672 42.469 1.425 1 83.81 88 LEU A C 1
ATOM 691 O O . LEU A 1 88 ? -21.844 42.812 0.579 1 83.81 88 LEU A O 1
ATOM 695 N N . LYS A 1 89 ? -23.078 43.156 2.363 1 81.31 89 LYS A N 1
ATOM 696 C CA . LYS A 1 89 ? -22.781 44.594 2.363 1 81.31 89 LYS A CA 1
ATOM 697 C C . LYS A 1 89 ? -21.375 44.875 2.898 1 81.31 89 LYS A C 1
ATOM 699 O O . LYS A 1 89 ? -20.672 45.75 2.393 1 81.31 89 LYS A O 1
ATOM 704 N N . VAL A 1 90 ? -20.984 44.094 3.879 1 81.31 90 VAL A N 1
ATOM 705 C CA . VAL A 1 90 ? -19.781 44.469 4.598 1 81.31 90 VAL A CA 1
ATOM 706 C C . VAL A 1 90 ? -18.656 43.5 4.27 1 81.31 90 VAL A C 1
ATOM 708 O O . VAL A 1 90 ? -17.5 43.906 4.082 1 81.31 90 VAL A O 1
ATOM 711 N N . CYS A 1 91 ? -18.906 42.25 4.418 1 77.19 91 CYS A N 1
ATOM 712 C CA . CYS A 1 91 ? -17.859 41.25 4.359 1 77.19 91 CYS A CA 1
ATOM 713 C C . CYS A 1 91 ? -17.594 40.812 2.924 1 77.19 91 CYS A C 1
ATOM 715 O O . CYS A 1 91 ? -16.484 40.406 2.59 1 77.19 91 CYS A O 1
ATOM 717 N N . GLY A 1 92 ? -18.234 41 2.102 1 68.31 92 GLY A N 1
ATOM 718 C CA . GLY A 1 92 ? -18.047 40.562 0.731 1 68.31 92 GLY A CA 1
ATOM 719 C C . GLY A 1 92 ? -18.062 39.062 0.578 1 68.31 92 GLY A C 1
ATOM 720 O O . GLY A 1 92 ? -18.75 38.375 1.332 1 68.31 92 GLY A O 1
ATOM 721 N N . ASN A 1 93 ? -17.609 38.594 -0.379 1 56.88 93 ASN A N 1
ATOM 722 C CA . ASN A 1 93 ? -17.828 37.188 -0.687 1 56.88 93 ASN A CA 1
ATOM 723 C C . ASN A 1 93 ? -16.609 36.344 -0.332 1 56.88 93 ASN A C 1
ATOM 725 O O . ASN A 1 93 ? -16.734 35.125 -0.081 1 56.88 93 ASN A O 1
ATOM 729 N N . TYR A 1 94 ? -15.289 36.625 -0.603 1 57.97 94 TYR A N 1
ATOM 730 C CA . TYR A 1 94 ? -14.438 35.469 -0.797 1 57.97 94 TYR A CA 1
ATOM 731 C C . TYR A 1 94 ? -13.492 35.281 0.383 1 57.97 94 TYR A C 1
ATOM 733 O O . TYR A 1 94 ? -12.672 36.156 0.675 1 57.97 94 TYR A O 1
ATOM 741 N N . TRP A 1 95 ? -14.07 34.344 1.438 1 64.12 95 TRP A N 1
ATOM 742 C CA . TRP A 1 95 ? -13.148 33.875 2.473 1 64.12 95 TRP A CA 1
ATOM 743 C C . TRP A 1 95 ? -12.516 32.562 2.08 1 64.12 95 TRP A C 1
ATOM 745 O O . TRP A 1 95 ? -12.969 31.5 2.514 1 64.12 95 TRP A O 1
ATOM 755 N N . ARG A 1 96 ? -11.602 32.562 0.969 1 65.38 96 ARG A N 1
ATOM 756 C CA . ARG A 1 96 ? -10.922 31.344 0.571 1 65.38 96 ARG A CA 1
ATOM 757 C C . ARG A 1 96 ? -9.773 31.016 1.519 1 65.38 96 ARG A C 1
ATOM 759 O O . ARG A 1 96 ? -9.172 31.922 2.105 1 65.38 96 ARG A O 1
ATOM 766 N N . ASN A 1 97 ? -9.805 29.688 1.81 1 73.31 97 ASN A N 1
ATOM 767 C CA . ASN A 1 97 ? -8.641 29.266 2.588 1 73.31 97 ASN A CA 1
ATOM 768 C C . ASN A 1 97 ? -7.336 29.531 1.846 1 73.31 97 ASN A C 1
ATOM 770 O O . ASN A 1 97 ? -7.309 29.531 0.614 1 73.31 97 ASN A O 1
ATOM 774 N N . ASP A 1 98 ? -6.363 29.812 2.633 1 73.44 98 ASP A N 1
ATOM 775 C CA . ASP A 1 98 ? -5.047 29.984 2.029 1 73.44 98 ASP A CA 1
ATOM 776 C C . ASP A 1 98 ? -4.555 28.672 1.42 1 73.44 98 ASP A C 1
ATOM 778 O O . ASP A 1 98 ? -5.078 27.594 1.732 1 73.44 98 ASP A O 1
ATOM 782 N N . ALA A 1 99 ? -3.746 28.734 0.453 1 74.12 99 ALA A N 1
ATOM 783 C CA . ALA A 1 99 ? -3.234 27.594 -0.281 1 74.12 99 ALA A CA 1
ATOM 784 C C . ALA A 1 99 ? -2.621 26.562 0.669 1 74.12 99 ALA A C 1
ATOM 786 O O . ALA A 1 99 ? -2.803 25.359 0.49 1 74.12 99 ALA A O 1
ATOM 787 N N . GLN A 1 100 ? -2.014 27 1.717 1 77.69 100 GLN A N 1
ATOM 788 C CA . GLN A 1 100 ? -1.362 26.094 2.65 1 77.69 100 GLN A CA 1
ATOM 789 C C . GLN A 1 100 ? -2.391 25.297 3.455 1 77.69 100 GLN A C 1
ATOM 791 O O . GLN A 1 100 ? -2.27 24.078 3.602 1 77.69 100 GLN A O 1
ATOM 796 N N . THR A 1 101 ? -3.324 26.031 3.902 1 78.62 101 THR A N 1
ATOM 797 C CA . THR A 1 101 ? -4.375 25.375 4.66 1 78.62 101 THR A CA 1
ATOM 798 C C . THR A 1 101 ? -5.102 24.344 3.793 1 78.62 101 THR A C 1
ATOM 800 O O . THR A 1 101 ? -5.418 23.25 4.254 1 78.62 101 THR A O 1
ATOM 803 N N . THR A 1 102 ? -5.25 24.734 2.574 1 80.38 102 THR A N 1
ATOM 804 C CA . THR A 1 102 ? -5.918 23.844 1.635 1 80.38 102 THR A CA 1
ATOM 805 C C . THR A 1 102 ? -5.098 22.578 1.425 1 80.38 102 THR A C 1
ATOM 807 O O . THR A 1 102 ? -5.637 21.469 1.49 1 80.38 102 THR A O 1
ATOM 810 N N . LEU A 1 103 ? -3.889 22.75 1.295 1 79.31 103 LEU A N 1
ATOM 811 C CA . LEU A 1 103 ? -3.018 21.609 1.021 1 79.31 103 LEU A CA 1
ATOM 812 C C . LEU A 1 103 ? -2.883 20.734 2.254 1 79.31 103 LEU A C 1
ATOM 814 O O . LEU A 1 103 ? -2.822 19.5 2.137 1 79.31 103 LEU A O 1
ATOM 818 N N . ASP A 1 104 ? -2.902 21.297 3.404 1 79.25 104 ASP A N 1
ATOM 819 C CA . ASP A 1 104 ? -2.803 20.531 4.641 1 79.25 104 ASP A CA 1
ATOM 820 C C . ASP A 1 104 ? -4.043 19.656 4.848 1 79.25 104 ASP A C 1
ATOM 822 O O . ASP A 1 104 ? -3.938 18.5 5.25 1 79.25 104 ASP A O 1
ATOM 826 N N . LEU A 1 105 ? -5.09 20.297 4.504 1 80.25 105 LEU A N 1
ATOM 827 C CA . LEU A 1 105 ? -6.34 19.562 4.66 1 80.25 105 LEU A CA 1
ATOM 828 C C . LEU A 1 105 ? -6.414 18.406 3.674 1 80.25 105 LEU A C 1
ATOM 830 O O . LEU A 1 105 ? -6.891 17.312 4.02 1 80.25 105 LEU A O 1
ATOM 834 N N . LEU A 1 106 ? -5.914 18.672 2.564 1 80.06 106 LEU A N 1
ATOM 835 C CA . LEU A 1 106 ? -5.902 17.609 1.558 1 80.06 106 LEU A CA 1
ATOM 836 C C . LEU A 1 106 ? -4.914 16.516 1.931 1 80.06 106 LEU A C 1
ATOM 838 O O . LEU A 1 106 ? -5.199 15.328 1.757 1 80.06 106 LEU A O 1
ATOM 842 N N . LEU A 1 107 ? -3.869 16.906 2.482 1 79.88 107 LEU A N 1
ATOM 843 C CA . LEU A 1 107 ? -2.832 15.953 2.865 1 79.88 107 LEU A CA 1
ATOM 844 C C . LEU A 1 107 ? -3.334 15.016 3.961 1 79.88 107 LEU A C 1
ATOM 846 O O . LEU A 1 107 ? -3.008 13.82 3.963 1 79.88 107 LEU A O 1
ATOM 850 N N . ASP A 1 108 ? -4.172 15.477 4.781 1 83.75 108 ASP A N 1
ATOM 851 C CA . ASP A 1 108 ? -4.652 14.711 5.93 1 83.75 108 ASP A CA 1
ATOM 852 C C . ASP A 1 108 ? -5.504 13.523 5.48 1 83.75 108 ASP A C 1
ATOM 854 O O . ASP A 1 108 ? -5.59 12.516 6.184 1 83.75 108 ASP A O 1
ATOM 858 N N . TRP A 1 109 ? -6.039 13.672 4.34 1 87.19 109 TRP A N 1
ATOM 859 C CA . TRP A 1 109 ? -6.957 12.586 4 1 87.19 109 TRP A CA 1
ATOM 860 C C . TRP A 1 109 ? -6.582 11.953 2.666 1 87.19 109 TRP A C 1
ATOM 862 O O . TRP A 1 109 ? -6.988 10.828 2.371 1 87.19 109 TRP A O 1
ATOM 872 N N . ILE A 1 110 ? -5.836 12.625 1.872 1 81.12 110 ILE A N 1
ATOM 873 C CA . ILE A 1 110 ? -5.398 12.031 0.612 1 81.12 110 ILE A CA 1
ATOM 874 C C . ILE A 1 110 ? -4.434 10.883 0.889 1 81.12 110 ILE A C 1
ATOM 876 O O . ILE A 1 110 ? -4.539 9.812 0.28 1 81.12 110 ILE A O 1
ATOM 880 N N . LEU A 1 111 ? -3.582 11.094 1.833 1 86.06 111 LEU A N 1
ATOM 881 C CA . LEU A 1 111 ? -2.553 10.086 2.084 1 86.06 111 LEU A CA 1
ATOM 882 C C . LEU A 1 111 ? -3.156 8.828 2.693 1 86.06 111 LEU A C 1
ATOM 884 O O . LEU A 1 111 ? -2.887 7.719 2.23 1 86.06 111 LEU A O 1
ATOM 888 N N . PRO A 1 112 ? -4.043 9 3.678 1 88.62 112 PRO A N 1
ATOM 889 C CA . PRO A 1 112 ? -4.68 7.777 4.176 1 88.62 112 PRO A CA 1
ATOM 890 C C . PRO A 1 112 ? -5.523 7.078 3.115 1 88.62 112 PRO A C 1
ATOM 892 O O . PRO A 1 112 ? -5.566 5.844 3.066 1 88.62 112 PRO A O 1
ATOM 895 N N . ALA A 1 113 ? -6.133 7.84 2.305 1 87.38 113 ALA A N 1
ATOM 896 C CA . ALA A 1 113 ? -6.941 7.254 1.238 1 87.38 113 ALA A CA 1
ATOM 897 C C . ALA A 1 113 ? -6.066 6.52 0.229 1 87.38 113 ALA A C 1
ATOM 899 O O . ALA A 1 113 ? -6.41 5.422 -0.217 1 87.38 113 ALA A O 1
ATOM 900 N N . ILE A 1 114 ? -4.938 7.066 -0.034 1 82.81 114 ILE A N 1
ATOM 901 C CA . ILE A 1 114 ? -4.008 6.441 -0.971 1 82.81 114 ILE A CA 1
ATOM 902 C C . ILE A 1 114 ? -3.463 5.148 -0.373 1 82.81 114 ILE A C 1
ATOM 904 O O . ILE A 1 114 ? -3.291 4.152 -1.081 1 82.81 114 ILE A O 1
ATOM 908 N N . GLY A 1 115 ? -3.232 5.219 0.884 1 84.94 115 GLY A N 1
ATOM 909 C CA . GLY A 1 115 ? -2.754 4.02 1.555 1 84.94 115 GLY A CA 1
ATOM 910 C C . GLY A 1 115 ? -3.723 2.855 1.462 1 84.94 115 GLY A C 1
ATOM 911 O O . GLY A 1 115 ? -3.307 1.699 1.365 1 84.94 115 GLY A O 1
ATOM 912 N N . LEU A 1 116 ? -4.973 3.131 1.382 1 89.5 116 LEU A N 1
ATOM 913 C CA . LEU A 1 116 ? -5.984 2.082 1.304 1 89.5 116 LEU A CA 1
ATOM 914 C C . LEU A 1 116 ? -6.242 1.685 -0.145 1 89.5 116 LEU A C 1
ATOM 916 O O . LEU A 1 116 ? -6.215 0.499 -0.482 1 89.5 116 LEU A O 1
ATOM 920 N N . ILE A 1 117 ? -6.414 2.654 -0.993 1 85.44 117 ILE A N 1
ATOM 921 C CA . ILE A 1 117 ? -6.777 2.406 -2.385 1 85.44 117 ILE A CA 1
ATOM 922 C C . ILE A 1 117 ? -5.625 1.699 -3.1 1 85.44 117 ILE A C 1
ATOM 924 O O . ILE A 1 117 ? -5.852 0.839 -3.953 1 85.44 117 ILE A O 1
ATOM 928 N N . GLY A 1 118 ? -4.453 2.002 -2.766 1 81.56 118 GLY A N 1
ATOM 929 C CA . GLY A 1 118 ? -3.297 1.38 -3.387 1 81.56 118 GLY A CA 1
ATOM 930 C C . GLY A 1 118 ? -3.191 -0.106 -3.1 1 81.56 118 GLY A C 1
ATOM 931 O O . GLY A 1 118 ? -2.637 -0.861 -3.9 1 81.56 118 GLY A O 1
ATOM 932 N N . ASN A 1 119 ? -3.826 -0.485 -2.018 1 81.44 119 ASN A N 1
ATOM 933 C CA . ASN A 1 119 ? -3.715 -1.884 -1.616 1 81.44 119 ASN A CA 1
ATOM 934 C C . ASN A 1 119 ? -5.008 -2.65 -1.891 1 81.44 119 ASN A C 1
ATOM 936 O O . ASN A 1 119 ? -5.172 -3.779 -1.429 1 81.44 119 ASN A O 1
ATOM 940 N N . MET A 1 120 ? -5.895 -2.09 -2.617 1 83.56 120 MET A N 1
ATOM 941 C CA . MET A 1 120 ? -7.113 -2.791 -3.004 1 83.56 120 MET A CA 1
ATOM 942 C C . MET A 1 120 ? -6.812 -3.896 -4.008 1 83.56 120 MET A C 1
ATOM 944 O O . MET A 1 120 ? -5.77 -3.873 -4.668 1 83.56 120 MET A O 1
ATOM 948 N N . PRO A 1 121 ? -7.59 -4.906 -4.023 1 81.31 121 PRO A N 1
ATOM 949 C CA . PRO A 1 121 ? -7.32 -6.047 -4.902 1 81.31 121 PRO A CA 1
ATOM 950 C C . PRO A 1 121 ? -7.512 -5.711 -6.379 1 81.31 121 PRO A C 1
ATOM 952 O O . PRO A 1 121 ? -8.477 -6.172 -7 1 81.31 121 PRO A O 1
ATOM 955 N N . TRP A 1 122 ? -6.562 -5.059 -6.953 1 78.06 122 TRP A N 1
ATOM 956 C CA . TRP A 1 122 ? -6.586 -4.664 -8.359 1 78.06 122 TRP A CA 1
ATOM 957 C C . TRP A 1 122 ? -6.195 -5.832 -9.258 1 78.06 122 TRP A C 1
ATOM 959 O O . TRP A 1 122 ? -5.504 -6.758 -8.82 1 78.06 122 TRP A O 1
ATOM 969 N N . GLU A 1 123 ? -6.789 -5.84 -10.492 1 73.88 123 GLU A N 1
ATOM 970 C CA . GLU A 1 123 ? -6.359 -6.805 -11.5 1 73.88 123 GLU A CA 1
ATOM 971 C C . GLU A 1 123 ? -5.285 -6.211 -12.406 1 73.88 123 GLU A C 1
ATOM 973 O O . GLU A 1 123 ? -5.34 -5.027 -12.75 1 73.88 123 GLU A O 1
ATOM 978 N N . SER A 1 124 ? -4.273 -7.027 -12.656 1 64.88 124 SER A N 1
ATOM 979 C CA . SER A 1 124 ? -3.145 -6.555 -13.445 1 64.88 124 SER A CA 1
ATOM 980 C C . SER A 1 124 ? -3.523 -6.402 -14.914 1 64.88 124 SER A C 1
ATOM 982 O O . SER A 1 124 ? -4.25 -7.238 -15.469 1 64.88 124 SER A O 1
ATOM 984 N N . ASN A 1 125 ? -3.15 -5.316 -15.562 1 63.69 125 ASN A N 1
ATOM 985 C CA . ASN A 1 125 ? -3.164 -5.078 -17 1 63.69 125 ASN A CA 1
ATOM 986 C C . ASN A 1 125 ? -4.582 -4.852 -17.516 1 63.69 125 ASN A C 1
ATOM 988 O O . ASN A 1 125 ? -4.867 -5.121 -18.688 1 63.69 125 ASN A O 1
ATOM 992 N N . ARG A 1 126 ? -5.543 -4.594 -16.672 1 73.06 126 ARG A N 1
ATOM 993 C CA . ARG A 1 126 ? -6.891 -4.219 -17.094 1 73.06 126 ARG A CA 1
ATOM 994 C C . ARG A 1 126 ? -7.25 -2.828 -16.578 1 73.06 126 ARG A C 1
ATOM 996 O O . ARG A 1 126 ? -8.117 -2.686 -15.711 1 73.06 126 ARG A O 1
ATOM 1003 N N . ASN A 1 127 ? -6.715 -1.884 -17.25 1 70.62 127 ASN A N 1
ATOM 1004 C CA . ASN A 1 127 ? -6.789 -0.512 -16.75 1 70.62 127 ASN A CA 1
ATOM 1005 C C . ASN A 1 127 ? -8.211 0.041 -16.859 1 70.62 127 ASN A C 1
ATOM 1007 O O . ASN A 1 127 ? -8.688 0.714 -15.938 1 70.62 127 ASN A O 1
ATOM 1011 N N . SER A 1 128 ? -8.875 -0.219 -17.906 1 75.94 128 SER A N 1
ATOM 1012 C CA . SER A 1 128 ? -10.211 0.33 -18.094 1 75.94 128 SER A CA 1
ATOM 1013 C C . SER A 1 128 ? -11.188 -0.256 -17.078 1 75.94 128 SER A C 1
ATOM 1015 O O . SER A 1 128 ? -12.008 0.467 -16.5 1 75.94 128 SER A O 1
ATOM 1017 N N . VAL A 1 129 ? -10.992 -1.464 -16.797 1 77.81 129 VAL A N 1
ATOM 1018 C CA . VAL A 1 129 ? -11.898 -2.137 -15.867 1 77.81 129 VAL A CA 1
ATOM 1019 C C . VAL A 1 129 ? -11.594 -1.699 -14.438 1 77.81 129 VAL A C 1
ATOM 1021 O O . VAL A 1 129 ? -12.5 -1.606 -13.602 1 77.81 129 VAL A O 1
ATOM 1024 N N . THR A 1 130 ? -10.406 -1.31 -14.273 1 78.31 130 THR A N 1
ATOM 1025 C CA . THR A 1 130 ? -9.992 -0.861 -12.945 1 78.31 130 THR A CA 1
ATOM 1026 C C . THR A 1 130 ? -10.648 0.472 -12.602 1 78.31 130 THR A C 1
ATOM 1028 O O . THR A 1 130 ? -11.055 0.69 -11.461 1 78.31 130 THR A O 1
ATOM 1031 N N . VAL A 1 131 ? -10.789 1.331 -13.578 1 81.31 131 VAL A N 1
ATOM 1032 C CA . VAL A 1 131 ? -11.398 2.635 -13.344 1 81.31 131 VAL A CA 1
ATOM 1033 C C . VAL A 1 131 ? -12.883 2.465 -13.039 1 81.31 131 VAL A C 1
ATOM 1035 O O . VAL A 1 131 ? -13.438 3.156 -12.18 1 81.31 131 VAL A O 1
ATOM 1038 N N . VAL A 1 132 ? -13.414 1.526 -13.688 1 86.56 132 VAL A N 1
ATOM 1039 C CA . VAL A 1 132 ? -14.836 1.265 -13.477 1 86.56 132 VAL A CA 1
ATOM 1040 C C . VAL A 1 132 ? -15.047 0.648 -12.094 1 86.56 132 VAL A C 1
ATOM 1042 O O . VAL A 1 132 ? -16.016 0.986 -11.398 1 86.56 132 VAL A O 1
ATOM 1045 N N . TRP A 1 133 ? -14.148 -0.151 -11.688 1 87.75 133 TRP A N 1
ATOM 1046 C CA . TRP A 1 133 ? -14.25 -0.763 -10.367 1 87.75 133 TRP A CA 1
ATOM 1047 C C . TRP A 1 133 ? -14.07 0.279 -9.266 1 87.75 133 TRP A C 1
ATOM 1049 O O . TRP A 1 133 ? -14.766 0.243 -8.242 1 87.75 133 TRP A O 1
ATOM 1059 N N . LEU A 1 134 ? -13.188 1.153 -9.578 1 87.81 134 LEU A N 1
ATOM 1060 C CA . LEU A 1 134 ? -12.961 2.223 -8.617 1 87.81 134 LEU A CA 1
ATOM 1061 C C . LEU A 1 134 ? -14.203 3.102 -8.477 1 87.81 134 LEU A C 1
ATOM 1063 O O . LEU A 1 134 ? -14.586 3.471 -7.367 1 87.81 134 LEU A O 1
ATOM 1067 N N . ALA A 1 135 ? -14.773 3.375 -9.578 1 90.56 135 ALA A N 1
ATOM 1068 C CA . ALA A 1 135 ? -15.992 4.188 -9.57 1 90.56 135 ALA A CA 1
ATOM 1069 C C . ALA A 1 135 ? -17.125 3.461 -8.852 1 90.56 135 ALA A C 1
ATOM 1071 O O . ALA A 1 135 ? -17.953 4.094 -8.188 1 90.56 135 ALA A O 1
ATOM 1072 N N . ARG A 1 136 ? -17.125 2.234 -8.93 1 93.06 136 ARG A N 1
ATOM 1073 C CA . ARG A 1 136 ? -18.156 1.465 -8.258 1 93.06 136 ARG A CA 1
ATOM 1074 C C . ARG A 1 136 ? -17.938 1.45 -6.746 1 93.06 136 ARG A C 1
ATOM 1076 O O . ARG A 1 136 ? -18.859 1.662 -5.969 1 93.06 136 ARG A O 1
ATOM 1083 N N . TRP A 1 137 ? -16.766 1.26 -6.336 1 93.12 137 TRP A N 1
ATOM 1084 C CA . TRP A 1 137 ? -16.453 1.19 -4.914 1 93.12 137 TRP A CA 1
ATOM 1085 C C . TRP A 1 137 ? -16.703 2.529 -4.23 1 93.12 137 TRP A C 1
ATOM 1087 O O . TRP A 1 137 ? -17.281 2.574 -3.139 1 93.12 137 TRP A O 1
ATOM 1097 N N . ILE A 1 138 ? -16.344 3.578 -4.961 1 92.62 138 ILE A N 1
ATOM 1098 C CA . ILE A 1 138 ? -16.453 4.898 -4.352 1 92.62 138 ILE A CA 1
ATOM 1099 C C . ILE A 1 138 ? -17.844 5.473 -4.617 1 92.62 138 ILE A C 1
ATOM 1101 O O . ILE A 1 138 ? -18.438 6.109 -3.746 1 92.62 138 ILE A O 1
ATOM 1105 N N . GLY A 1 139 ? -18.391 5.195 -5.73 1 93.12 139 GLY A N 1
ATOM 1106 C CA . GLY A 1 139 ? -19.656 5.777 -6.137 1 93.12 139 GLY A CA 1
ATOM 1107 C C . GLY A 1 139 ? -20.859 5.105 -5.496 1 93.12 139 GLY A C 1
ATOM 1108 O O . GLY A 1 139 ? -21.891 5.742 -5.285 1 93.12 139 GLY A O 1
ATOM 1109 N N . SER A 1 140 ? -20.734 3.832 -5.309 1 95 140 SER A N 1
ATOM 1110 C CA . SER A 1 140 ? -21.797 3.078 -4.66 1 95 140 SER A CA 1
ATOM 1111 C C . SER A 1 140 ? -21.234 2.182 -3.557 1 95 140 SER A C 1
ATOM 1113 O O . SER A 1 140 ? -21.344 0.956 -3.635 1 95 140 SER A O 1
ATOM 1115 N N . PRO A 1 141 ? -20.812 2.838 -2.521 1 95.62 141 PRO A N 1
ATOM 1116 C CA . PRO A 1 141 ? -20.156 2.051 -1.469 1 95.62 141 PRO A CA 1
ATOM 1117 C C . PRO A 1 141 ? -21.125 1.105 -0.76 1 95.62 141 PRO A C 1
ATOM 1119 O O . PRO A 1 141 ? -20.719 0.041 -0.288 1 95.62 141 PRO A O 1
ATOM 1122 N N . ILE A 1 142 ? -22.422 1.417 -0.716 1 96.44 142 ILE A N 1
ATOM 1123 C CA . ILE A 1 142 ? -23.406 0.561 -0.056 1 96.44 142 ILE A CA 1
ATOM 1124 C C . ILE A 1 142 ? -23.562 -0.741 -0.838 1 96.44 142 ILE A C 1
ATOM 1126 O O . ILE A 1 142 ? -23.5 -1.83 -0.264 1 96.44 142 ILE A O 1
ATOM 1130 N N . ALA A 1 143 ? -23.688 -0.616 -2.086 1 94.56 143 ALA A N 1
ATOM 1131 C CA . ALA A 1 143 ? -23.844 -1.802 -2.924 1 94.56 143 ALA A CA 1
ATOM 1132 C C . ALA A 1 143 ? -22.578 -2.645 -2.93 1 94.56 143 ALA A C 1
ATOM 1134 O O . ALA A 1 143 ? -22.641 -3.869 -2.793 1 94.56 143 ALA A O 1
ATOM 1135 N N . ALA A 1 144 ? -21.484 -1.98 -3.08 1 94.25 144 ALA A N 1
ATOM 1136 C CA . ALA A 1 144 ? -20.219 -2.701 -3.109 1 94.25 144 ALA A CA 1
ATOM 1137 C C . ALA A 1 144 ? -19.984 -3.455 -1.803 1 94.25 144 ALA A C 1
ATOM 1139 O O . ALA A 1 144 ? -19.594 -4.625 -1.813 1 94.25 144 ALA A O 1
ATOM 1140 N N . LEU A 1 145 ? -20.266 -2.77 -0.725 1 95.81 145 LEU A N 1
ATOM 1141 C CA . LEU A 1 145 ? -20.078 -3.396 0.579 1 95.81 145 LEU A CA 1
ATOM 1142 C C . LEU A 1 145 ? -21.062 -4.543 0.779 1 95.81 145 LEU A C 1
ATOM 1144 O O . LEU A 1 145 ? -20.734 -5.551 1.402 1 95.81 145 LEU A O 1
ATOM 1148 N N . THR A 1 146 ? -22.219 -4.445 0.254 1 94.12 146 THR A N 1
ATOM 1149 C CA . THR A 1 146 ? -23.219 -5.5 0.355 1 94.12 146 THR A CA 1
ATOM 1150 C C . THR A 1 146 ? -22.719 -6.785 -0.3 1 94.12 146 THR A C 1
ATOM 1152 O O . THR A 1 146 ? -22.781 -7.859 0.302 1 94.12 146 THR A O 1
ATOM 1155 N N . PHE A 1 147 ? -22.219 -6.633 -1.439 1 91.94 147 PHE A N 1
ATOM 1156 C CA . PHE A 1 147 ? -21.766 -7.816 -2.164 1 91.94 147 PHE A CA 1
ATOM 1157 C C . PHE A 1 147 ? -20.531 -8.414 -1.516 1 91.94 147 PHE A C 1
ATOM 1159 O O . PHE A 1 147 ? -20.359 -9.633 -1.497 1 91.94 147 PHE A O 1
ATOM 1166 N N . CYS A 1 148 ? -19.703 -7.586 -0.972 1 93.38 148 CYS A N 1
ATOM 1167 C CA . CYS A 1 148 ? -18.531 -8.094 -0.266 1 93.38 148 CYS A CA 1
ATOM 1168 C C . CYS A 1 148 ? -18.938 -8.844 0.999 1 93.38 148 CYS A C 1
ATOM 1170 O O . CYS A 1 148 ? -18.422 -9.93 1.277 1 93.38 148 CYS A O 1
ATOM 1172 N N . LEU A 1 149 ? -19.875 -8.211 1.697 1 93.25 149 LEU A N 1
ATOM 1173 C CA . LEU A 1 149 ? -20.328 -8.844 2.934 1 93.25 149 LEU A CA 1
ATOM 1174 C C . LEU A 1 149 ? -21.062 -10.148 2.643 1 93.25 149 LEU A C 1
ATOM 1176 O O . LEU A 1 149 ? -20.984 -11.102 3.424 1 93.25 149 LEU A O 1
ATOM 1180 N N . TRP A 1 150 ? -21.734 -10.141 1.569 1 90.88 150 TRP A N 1
ATOM 1181 C CA . TRP A 1 150 ? -22.391 -11.367 1.144 1 90.88 150 TRP A CA 1
ATOM 1182 C C . TRP A 1 150 ? -21.375 -12.484 0.9 1 90.88 150 TRP A C 1
ATOM 1184 O O . TRP A 1 150 ? -21.562 -13.617 1.345 1 90.88 150 TRP A O 1
ATOM 1194 N N . ASP A 1 151 ? -20.359 -12.164 0.288 1 91.5 151 ASP A N 1
ATOM 1195 C CA . ASP A 1 151 ? -19.312 -13.148 0.001 1 91.5 151 ASP A CA 1
ATOM 1196 C C . ASP A 1 151 ? -18.578 -13.57 1.275 1 91.5 151 ASP A C 1
ATOM 1198 O O . ASP A 1 151 ? -18.188 -14.727 1.419 1 91.5 151 ASP A O 1
ATOM 1202 N N . VAL A 1 152 ? -18.406 -12.656 2.139 1 91.5 152 VAL A N 1
ATOM 1203 C CA . VAL A 1 152 ? -17.75 -12.969 3.41 1 91.5 152 VAL A CA 1
ATOM 1204 C C . VAL A 1 152 ? -18.625 -13.953 4.199 1 91.5 152 VAL A C 1
ATOM 1206 O O . VAL A 1 152 ? -18.109 -14.852 4.859 1 91.5 152 VAL A O 1
ATOM 1209 N N . ARG A 1 153 ? -19.859 -13.797 4.09 1 89.75 153 ARG A N 1
ATOM 1210 C CA . ARG A 1 153 ? -20.781 -14.703 4.777 1 89.75 153 ARG A CA 1
ATOM 1211 C C . ARG A 1 153 ? -20.719 -16.094 4.164 1 89.75 153 ARG A C 1
ATOM 1213 O O . ARG A 1 153 ? -20.766 -17.094 4.883 1 89.75 153 ARG A O 1
ATOM 1220 N N . ILE A 1 154 ? -20.656 -16.109 2.895 1 90.06 154 ILE A N 1
ATOM 1221 C CA . ILE A 1 154 ? -20.547 -17.406 2.23 1 90.06 154 ILE A CA 1
ATOM 1222 C C . ILE A 1 154 ? -19.234 -18.062 2.619 1 90.06 154 ILE A C 1
ATOM 1224 O O . ILE A 1 154 ? -19.203 -19.281 2.855 1 90.06 154 ILE A O 1
ATOM 1228 N N . ALA A 1 155 ? -18.234 -17.297 2.688 1 91.5 155 ALA A N 1
ATOM 1229 C CA . ALA A 1 155 ? -16.938 -17.844 3.111 1 91.5 155 ALA A CA 1
ATOM 1230 C C . ALA A 1 155 ? -17.016 -18.391 4.527 1 91.5 155 ALA A C 1
ATOM 1232 O O . ALA A 1 155 ? -16.422 -19.438 4.828 1 91.5 155 ALA A O 1
ATOM 1233 N N . SER A 1 156 ? -17.719 -17.703 5.332 1 90.56 156 SER A N 1
ATOM 1234 C CA . SER A 1 156 ? -17.891 -18.188 6.699 1 90.56 156 SER A CA 1
ATOM 1235 C C . SER A 1 156 ? -18.625 -19.516 6.73 1 90.56 156 SER A C 1
ATOM 1237 O O . SER A 1 156 ? -18.281 -20.406 7.516 1 90.56 156 SER A O 1
ATOM 1239 N N . LYS A 1 157 ? -19.547 -19.672 5.934 1 90.69 157 LYS A N 1
ATOM 1240 C CA . LYS A 1 157 ? -20.297 -20.922 5.859 1 90.69 157 LYS A CA 1
ATOM 1241 C C . LYS A 1 157 ? -19.422 -22.047 5.301 1 90.69 157 LYS A C 1
ATOM 1243 O O . LYS A 1 157 ? -19.562 -23.203 5.711 1 90.69 157 LYS A O 1
ATOM 1248 N N . CYS A 1 158 ? -18.609 -21.656 4.348 1 92.69 158 CYS A N 1
ATOM 1249 C CA . CYS A 1 158 ? -17.688 -22.656 3.824 1 92.69 158 CYS A CA 1
ATOM 1250 C C . CYS A 1 158 ? -16.719 -23.125 4.91 1 92.69 158 CYS A C 1
ATOM 1252 O O . CYS A 1 158 ? -16.375 -24.312 4.969 1 92.69 158 CYS A O 1
ATOM 1254 N N . ALA A 1 159 ? -16.312 -22.25 5.727 1 92.44 159 ALA A N 1
ATOM 1255 C CA . ALA A 1 159 ? -15.453 -22.609 6.848 1 92.44 159 ALA A CA 1
ATOM 1256 C C . ALA A 1 159 ? -16.172 -23.562 7.801 1 92.44 159 ALA A C 1
ATOM 1258 O O . ALA A 1 159 ? -15.57 -24.516 8.305 1 92.44 159 ALA A O 1
ATOM 1259 N N . LYS A 1 160 ? -17.391 -23.359 7.988 1 89.12 160 LYS A N 1
ATOM 1260 C CA . LYS A 1 160 ? -18.188 -24.234 8.852 1 89.12 160 LYS A CA 1
ATOM 1261 C C . LYS A 1 160 ? -18.391 -25.609 8.219 1 89.12 160 LYS A C 1
ATOM 1263 O O . LYS A 1 160 ? -18.469 -26.609 8.922 1 89.12 160 LYS A O 1
ATOM 1268 N N . LEU A 1 161 ? -18.5 -25.578 6.938 1 89.56 161 LEU A N 1
ATOM 1269 C CA . LEU A 1 161 ? -18.641 -26.844 6.223 1 89.56 161 LEU A CA 1
ATOM 1270 C C . LEU A 1 161 ? -17.406 -27.719 6.445 1 89.56 161 LEU A C 1
ATOM 1272 O O . LEU A 1 161 ? -17.547 -28.938 6.668 1 89.56 161 LEU A O 1
ATOM 1276 N N . ALA A 1 162 ? -16.266 -27.109 6.32 1 89.94 162 ALA A N 1
ATOM 1277 C CA . ALA A 1 162 ? -15.039 -27.859 6.57 1 89.94 162 ALA A CA 1
ATOM 1278 C C . ALA A 1 162 ? -14.992 -28.359 8.008 1 89.94 162 ALA A C 1
ATOM 1280 O O . ALA A 1 162 ? -14.484 -29.453 8.273 1 89.94 162 ALA A O 1
ATOM 1281 N N . ASN A 1 163 ? -15.531 -27.625 8.859 1 86.56 163 ASN A N 1
ATOM 1282 C CA . ASN A 1 163 ? -15.555 -27.984 10.273 1 86.56 163 ASN A CA 1
ATOM 1283 C C . ASN A 1 163 ? -16.453 -29.203 10.523 1 86.56 163 ASN A C 1
ATOM 1285 O O . ASN A 1 163 ? -16.188 -30 11.406 1 86.56 163 ASN A O 1
ATOM 1289 N N . LEU A 1 164 ? -17.484 -29.359 9.781 1 85.31 164 LEU A N 1
ATOM 1290 C CA . LEU A 1 164 ? -18.438 -30.438 9.961 1 85.31 164 LEU A CA 1
ATOM 1291 C C . LEU A 1 164 ? -17.859 -31.766 9.438 1 85.31 164 LEU A C 1
ATOM 1293 O O . LEU A 1 164 ? -18.328 -32.844 9.82 1 85.31 164 LEU A O 1
ATOM 1297 N N . THR A 1 165 ? -16.938 -31.703 8.594 1 81.75 165 THR A N 1
ATOM 1298 C CA . THR A 1 165 ? -16.406 -32.906 7.977 1 81.75 165 THR A CA 1
ATOM 1299 C C . THR A 1 165 ? -15.289 -33.5 8.828 1 81.75 165 THR A C 1
ATOM 1301 O O . THR A 1 165 ? -14.938 -34.688 8.672 1 81.75 165 THR A O 1
ATOM 1304 N N . THR A 1 166 ? -14.617 -32.75 9.656 1 75.25 166 THR A N 1
ATOM 1305 C CA . THR A 1 166 ? -13.461 -33.219 10.414 1 75.25 166 THR A CA 1
ATOM 1306 C C . THR A 1 166 ? -13.844 -33.531 11.859 1 75.25 166 THR A C 1
ATOM 1308 O O . THR A 1 166 ? -14.586 -32.75 12.484 1 75.25 166 THR A O 1
ATOM 1311 N N . ASN A 1 167 ? -13.617 -34.875 12.219 1 63.81 167 ASN A N 1
ATOM 1312 C CA . ASN A 1 167 ? -13.898 -35.281 13.586 1 63.81 167 ASN A CA 1
ATOM 1313 C C . ASN A 1 167 ? -12.906 -34.688 14.578 1 63.81 167 ASN A C 1
ATOM 1315 O O . ASN A 1 167 ? -11.734 -34.469 14.242 1 63.81 167 ASN A O 1
ATOM 1319 N N . HIS A 1 168 ? -13.281 -33.812 15.453 1 54.09 168 HIS A N 1
ATOM 1320 C CA . HIS A 1 168 ? -12.359 -33.406 16.516 1 54.09 168 HIS A CA 1
ATOM 1321 C C . HIS A 1 168 ? -11.914 -34.594 17.344 1 54.09 168 HIS A C 1
ATOM 1323 O O . HIS A 1 168 ? -12.734 -35.25 17.984 1 54.09 168 HIS A O 1
ATOM 1329 N N . ARG A 1 169 ? -11.109 -35.531 16.938 1 47.97 169 ARG A N 1
ATOM 1330 C CA . ARG A 1 169 ? -10.719 -36.406 18.047 1 47.97 169 ARG A CA 1
ATOM 1331 C C . ARG A 1 169 ? -10.078 -35.594 19.172 1 47.97 169 ARG A C 1
ATOM 1333 O O . ARG A 1 169 ? -9.18 -34.781 18.922 1 47.97 169 ARG A O 1
ATOM 1340 N N . ARG A 1 170 ? -10.68 -35.375 20.297 1 40.31 170 ARG A N 1
ATOM 1341 C CA . ARG A 1 170 ? -10.125 -34.75 21.484 1 40.31 170 ARG A CA 1
ATOM 1342 C C . ARG A 1 170 ? -8.617 -35 21.578 1 40.31 170 ARG A C 1
ATOM 1344 O O . ARG A 1 170 ? -7.844 -34.031 21.656 1 40.31 170 ARG A O 1
ATOM 1351 N N . ARG A 1 171 ? -8.18 -35.875 22.797 1 39.09 171 ARG A N 1
ATOM 1352 C CA . ARG A 1 171 ? -6.984 -36.094 23.609 1 39.09 171 ARG A CA 1
ATOM 1353 C C . ARG A 1 171 ? -5.91 -36.812 22.797 1 39.09 171 ARG A C 1
ATOM 1355 O O . ARG A 1 171 ? -5.848 -38.062 22.812 1 39.09 171 ARG A O 1
ATOM 1362 N N . MET A 1 172 ? -5.586 -36.375 21.672 1 35.25 172 MET A N 1
ATOM 1363 C CA . MET A 1 172 ? -4.508 -37.219 21.188 1 35.25 172 MET A CA 1
ATOM 1364 C C . MET A 1 172 ? -3.316 -37.188 22.141 1 35.25 172 MET A C 1
ATOM 1366 O O . MET A 1 172 ? -2.316 -37.875 21.906 1 35.25 172 MET A O 1
ATOM 1370 N N . ALA A 1 173 ? -2.963 -36.125 22.719 1 32.72 173 ALA A N 1
ATOM 1371 C CA . ALA A 1 173 ? -1.645 -36.219 23.344 1 32.72 173 ALA A CA 1
ATOM 1372 C C . ALA A 1 173 ? -1.524 -37.438 24.25 1 32.72 173 ALA A C 1
ATOM 1374 O O . ALA A 1 173 ? -0.424 -37.781 24.672 1 32.72 173 ALA A O 1
ATOM 1375 N N . ASP A 1 174 ? -2.457 -37.844 25.094 1 30.53 174 ASP A N 1
ATOM 1376 C CA . ASP A 1 174 ? -2.029 -38.75 26.156 1 30.53 174 ASP A CA 1
ATOM 1377 C C . ASP A 1 174 ? -1.757 -40.156 25.609 1 30.53 174 ASP A C 1
ATOM 1379 O O . ASP A 1 174 ? -1.296 -41.031 26.328 1 30.53 174 ASP A O 1
ATOM 1383 N N . SER A 1 175 ? -2.602 -40.938 24.812 1 30.61 175 SER A N 1
ATOM 1384 C CA . SER A 1 175 ? -2.311 -42.344 24.891 1 30.61 175 SER A CA 1
ATOM 1385 C C . SER A 1 175 ? -1.088 -42.719 24.047 1 30.61 175 SER A C 1
ATOM 1387 O O . SER A 1 175 ? -0.832 -42.094 23.016 1 30.61 175 SER A O 1
ATOM 1389 N N . GLY A 1 176 ? -0.022 -43.406 24.453 1 33.28 176 GLY A N 1
ATOM 1390 C CA . GLY A 1 176 ? 1.199 -44.125 24.125 1 33.28 176 GLY A CA 1
ATOM 1391 C C . GLY A 1 176 ? 1.145 -44.844 22.781 1 33.28 176 GLY A C 1
ATOM 1392 O O . GLY A 1 176 ? 2.076 -45.562 22.406 1 33.28 176 GLY A O 1
ATOM 1393 N N . VAL A 1 177 ? -0.049 -45.5 22.406 1 34.12 177 VAL A N 1
ATOM 1394 C CA . VAL A 1 177 ? 0.004 -46.562 21.422 1 34.12 177 VAL A CA 1
ATOM 1395 C C . VAL A 1 177 ? 0.322 -45.969 20.047 1 34.12 177 VAL A C 1
ATOM 1397 O O . VAL A 1 177 ? -0.123 -44.875 19.719 1 34.12 177 VAL A O 1
ATOM 1400 N N . ILE A 1 178 ? 1.185 -46.562 19.188 1 40.41 178 ILE A N 1
ATOM 1401 C CA . ILE A 1 178 ? 1.719 -46.562 17.828 1 40.41 178 ILE A CA 1
ATOM 1402 C C . ILE A 1 178 ? 0.618 -46.188 16.844 1 40.41 178 ILE A C 1
ATOM 1404 O O . ILE A 1 178 ? 0.902 -45.75 15.719 1 40.41 178 ILE A O 1
ATOM 1408 N N . GLY A 1 179 ? -0.752 -46.5 17.109 1 41.34 179 GLY A N 1
ATOM 1409 C CA . GLY A 1 179 ? -1.94 -46.281 16.297 1 41.34 179 GLY A CA 1
ATOM 1410 C C . GLY A 1 179 ? -2.264 -44.844 16.062 1 41.34 179 GLY A C 1
ATOM 1411 O O . GLY A 1 179 ? -3.215 -44.5 15.352 1 41.34 179 GLY A O 1
ATOM 1412 N N . GLN A 1 180 ? -1.737 -43.906 16.734 1 45.84 180 GLN A N 1
ATOM 1413 C CA . GLN A 1 180 ? -1.952 -42.469 16.906 1 45.84 180 GLN A CA 1
ATOM 1414 C C . GLN A 1 180 ? -1.419 -41.688 15.703 1 45.84 180 GLN A C 1
ATOM 1416 O O . GLN A 1 180 ? -2.037 -40.719 15.25 1 45.84 180 GLN A O 1
ATOM 1421 N N . GLN A 1 181 ? -0.307 -42.094 15.227 1 49.53 181 GLN A N 1
ATOM 1422 C CA . GLN A 1 181 ? 0.235 -41.406 14.055 1 49.53 181 GLN A CA 1
ATOM 1423 C C . GLN A 1 181 ? -0.633 -41.625 12.828 1 49.53 181 GLN A C 1
ATOM 1425 O O . GLN A 1 181 ? -0.868 -40.719 12.039 1 49.53 181 GLN A O 1
ATOM 1430 N N . SER A 1 182 ? -1.089 -42.938 12.688 1 52.62 182 SER A N 1
ATOM 1431 C CA . SER A 1 182 ? -1.942 -43.25 11.547 1 52.62 182 SER A CA 1
ATOM 1432 C C . SER A 1 182 ? -3.25 -42.469 11.609 1 52.62 182 SER A C 1
ATOM 1434 O O . SER A 1 182 ? -3.73 -41.969 10.586 1 52.62 182 SER A O 1
ATOM 1436 N N . ASP A 1 183 ? -3.73 -42.344 12.805 1 61.88 183 ASP A N 1
ATOM 1437 C CA . ASP A 1 183 ? -4.977 -41.594 12.984 1 61.88 183 ASP A CA 1
ATOM 1438 C C . ASP A 1 183 ? -4.777 -40.125 12.703 1 61.88 183 ASP A C 1
ATOM 1440 O O . ASP A 1 183 ? -5.645 -39.469 12.109 1 61.88 183 ASP A O 1
ATOM 1444 N N . ALA A 1 184 ? -3.592 -39.719 13.055 1 70.75 184 ALA A N 1
ATOM 1445 C CA . ALA A 1 184 ? -3.281 -38.312 12.812 1 70.75 184 ALA A CA 1
ATOM 1446 C C . ALA A 1 184 ? -3.131 -38.031 11.32 1 70.75 184 ALA A C 1
ATOM 1448 O O . ALA A 1 184 ? -3.555 -36.969 10.836 1 70.75 184 ALA A O 1
ATOM 1449 N N . GLU A 1 185 ? -2.553 -39 10.695 1 77.94 185 GLU A N 1
ATOM 1450 C CA . GLU A 1 185 ? -2.375 -38.812 9.258 1 77.94 185 GLU A CA 1
ATOM 1451 C C . GLU A 1 185 ? -3.711 -38.906 8.523 1 77.94 185 GLU A C 1
ATOM 1453 O O . GLU A 1 185 ? -3.945 -38.188 7.562 1 77.94 185 GLU A O 1
ATOM 1458 N N . ASP A 1 186 ? -4.555 -39.781 9.008 1 78.62 186 ASP A N 1
ATOM 1459 C CA . ASP A 1 186 ? -5.875 -39.906 8.406 1 78.62 186 ASP A CA 1
ATOM 1460 C C . ASP A 1 186 ? -6.73 -38.656 8.672 1 78.62 186 ASP A C 1
ATOM 1462 O O . ASP A 1 186 ? -7.465 -38.219 7.789 1 78.62 186 ASP A O 1
ATOM 1466 N N . GLU A 1 187 ? -6.578 -38.219 9.805 1 80.06 187 GLU A N 1
ATOM 1467 C CA . GLU A 1 187 ? -7.297 -36.969 10.141 1 80.06 187 GLU A CA 1
ATOM 1468 C C . GLU A 1 187 ? -6.836 -35.812 9.273 1 80.06 187 GLU A C 1
ATOM 1470 O O . GLU A 1 187 ? -7.652 -35 8.82 1 80.06 187 GLU A O 1
ATOM 1475 N N . LEU A 1 188 ? -5.598 -35.781 9.07 1 87.38 188 LEU A N 1
ATOM 1476 C CA . LEU A 1 188 ? -5.039 -34.688 8.25 1 87.38 188 LEU A CA 1
ATOM 1477 C C . LEU A 1 188 ? -5.504 -34.844 6.801 1 87.38 188 LEU A C 1
ATOM 1479 O O . LEU A 1 188 ? -5.77 -33.812 6.141 1 87.38 188 LEU A O 1
ATOM 1483 N N . ARG A 1 189 ? -5.617 -36.031 6.449 1 86.94 189 ARG A N 1
ATOM 1484 C CA . ARG A 1 189 ? -6.047 -36.25 5.074 1 86.94 189 ARG A CA 1
ATOM 1485 C C . ARG A 1 189 ? -7.504 -35.844 4.883 1 86.94 189 ARG A C 1
ATOM 1487 O O . ARG A 1 189 ? -7.852 -35.219 3.889 1 86.94 189 ARG A O 1
ATOM 1494 N N . VAL A 1 190 ? -8.32 -36.25 5.77 1 85.81 190 VAL A N 1
ATOM 1495 C CA . VAL A 1 190 ? -9.734 -35.906 5.688 1 85.81 190 VAL A CA 1
ATOM 1496 C C . VAL A 1 190 ? -9.93 -34.406 5.797 1 85.81 190 VAL A C 1
ATOM 1498 O O . VAL A 1 190 ? -10.711 -33.812 5.051 1 85.81 190 VAL A O 1
ATOM 1501 N N . PHE A 1 191 ? -9.203 -33.844 6.656 1 90.19 191 PHE A N 1
ATOM 1502 C CA . PHE A 1 191 ? -9.266 -32.406 6.828 1 90.19 191 PHE A CA 1
ATOM 1503 C C . PHE A 1 191 ? -8.82 -31.688 5.562 1 90.19 191 PHE A C 1
ATOM 1505 O O . PHE A 1 191 ? -9.461 -30.734 5.121 1 90.19 191 PHE A O 1
ATOM 1512 N N . SER A 1 192 ? -7.762 -32.125 5.016 1 92.62 192 SER A N 1
ATOM 1513 C CA . SER A 1 192 ? -7.211 -31.469 3.826 1 92.62 192 SER A CA 1
ATOM 1514 C C . SER A 1 192 ? -8.188 -31.547 2.66 1 92.62 192 SER A C 1
ATOM 1516 O O . SER A 1 192 ? -8.344 -30.578 1.914 1 92.62 192 SER A O 1
ATOM 1518 N N . ALA A 1 193 ? -8.836 -32.656 2.59 1 92.06 193 ALA A N 1
ATOM 1519 C CA . ALA A 1 193 ? -9.789 -32.812 1.497 1 92.06 193 ALA A CA 1
ATOM 1520 C C . ALA A 1 193 ? -11 -31.906 1.689 1 92.06 193 ALA A C 1
ATOM 1522 O O . ALA A 1 193 ? -11.477 -31.281 0.735 1 92.06 193 ALA A O 1
ATOM 1523 N N . ALA A 1 194 ? -11.461 -31.859 2.893 1 92.19 194 ALA A N 1
ATOM 1524 C CA . ALA A 1 194 ? -12.602 -30.984 3.197 1 92.19 194 ALA A CA 1
ATOM 1525 C C . ALA A 1 194 ? -12.234 -29.516 3.006 1 92.19 194 ALA A C 1
ATOM 1527 O O . ALA A 1 194 ? -13.039 -28.734 2.494 1 92.19 194 ALA A O 1
ATOM 1528 N N . ARG A 1 195 ? -11.109 -29.234 3.432 1 94.19 195 ARG A N 1
ATOM 1529 C CA . ARG A 1 195 ? -10.602 -27.875 3.301 1 94.19 195 ARG A CA 1
ATOM 1530 C C . ARG A 1 195 ? -10.484 -27.469 1.834 1 94.19 195 ARG A C 1
ATOM 1532 O O . ARG A 1 195 ? -10.852 -26.359 1.462 1 94.19 195 ARG A O 1
ATOM 1539 N N . ASP A 1 196 ? -10.039 -28.312 1.011 1 95.44 196 ASP A N 1
ATOM 1540 C CA . ASP A 1 196 ? -9.891 -28.047 -0.416 1 95.44 196 ASP A CA 1
ATOM 1541 C C . ASP A 1 196 ? -11.25 -27.812 -1.072 1 95.44 196 ASP A C 1
ATOM 1543 O O . ASP A 1 196 ? -11.422 -26.844 -1.813 1 95.44 196 ASP A O 1
ATOM 1547 N N . THR A 1 197 ? -12.156 -28.641 -0.723 1 95.25 197 THR A N 1
ATOM 1548 C CA . THR A 1 197 ? -13.492 -28.547 -1.303 1 95.25 197 THR A CA 1
ATOM 1549 C C . THR A 1 197 ? -14.156 -27.234 -0.899 1 95.25 197 THR A C 1
ATOM 1551 O O . THR A 1 197 ? -14.734 -26.547 -1.738 1 95.25 197 THR A O 1
ATOM 1554 N N . SER A 1 198 ? -14.031 -26.953 0.333 1 94.69 198 SER A N 1
ATOM 1555 C CA . SER A 1 198 ? -14.656 -25.719 0.832 1 94.69 198 SER A CA 1
ATOM 1556 C C . SER A 1 198 ? -14.008 -24.484 0.228 1 94.69 198 SER A C 1
ATOM 1558 O O . SER A 1 198 ? -14.688 -23.516 -0.088 1 94.69 198 SER A O 1
ATOM 1560 N N . TYR A 1 199 ? -12.703 -24.531 0.08 1 94.69 199 TYR A N 1
ATOM 1561 C CA . TYR A 1 199 ? -11.984 -23.391 -0.492 1 94.69 199 TYR A CA 1
ATOM 1562 C C . TYR A 1 199 ? -12.352 -23.203 -1.96 1 94.69 199 TYR A C 1
ATOM 1564 O O . TYR A 1 199 ? -12.523 -22.062 -2.422 1 94.69 199 TYR A O 1
ATOM 1572 N N . ILE A 1 200 ? -12.516 -24.219 -2.686 1 95.75 200 ILE A N 1
ATOM 1573 C CA . ILE A 1 200 ? -12.891 -24.156 -4.094 1 95.75 200 ILE A CA 1
ATOM 1574 C C . ILE A 1 200 ? -14.305 -23.594 -4.227 1 95.75 200 ILE A C 1
ATOM 1576 O O . ILE A 1 200 ? -14.57 -22.766 -5.086 1 95.75 200 ILE A O 1
ATOM 1580 N N . LEU A 1 201 ? -15.133 -24.094 -3.383 1 94.94 201 LEU A N 1
ATOM 1581 C CA . LEU A 1 201 ? -16.516 -23.609 -3.408 1 94.94 201 LEU A CA 1
ATOM 1582 C C . LEU A 1 201 ? -16.578 -22.109 -3.158 1 94.94 201 LEU A C 1
ATOM 1584 O O . LEU A 1 201 ? -17.297 -21.391 -3.85 1 94.94 201 LEU A O 1
ATOM 1588 N N . LEU A 1 202 ? -15.812 -21.719 -2.227 1 93.25 202 LEU A N 1
ATOM 1589 C CA . LEU A 1 202 ? -15.766 -20.312 -1.875 1 93.25 202 LEU A CA 1
ATOM 1590 C C . LEU A 1 202 ? -15.297 -19.469 -3.059 1 93.25 202 LEU A C 1
ATOM 1592 O O . LEU A 1 202 ? -15.867 -18.422 -3.346 1 93.25 202 LEU A O 1
ATOM 1596 N N . VAL A 1 203 ? -14.281 -19.906 -3.73 1 92.62 203 VAL A N 1
ATOM 1597 C CA . VAL A 1 203 ? -13.711 -19.141 -4.832 1 92.62 203 VAL A CA 1
ATOM 1598 C C . VAL A 1 203 ? -14.617 -19.234 -6.055 1 92.62 203 VAL A C 1
ATOM 1600 O O . VAL A 1 203 ? -14.781 -18.266 -6.797 1 92.62 203 VAL A O 1
ATOM 1603 N N . MET A 1 204 ? -15.234 -20.375 -6.285 1 93.25 204 MET A N 1
ATOM 1604 C CA . MET A 1 204 ? -16.141 -20.578 -7.41 1 93.25 204 MET A CA 1
ATOM 1605 C C . MET A 1 204 ? -17.312 -19.609 -7.348 1 93.25 204 MET A C 1
ATOM 1607 O O . MET A 1 204 ? -17.859 -19.219 -8.383 1 93.25 204 MET A O 1
ATOM 1611 N N . ASN A 1 205 ? -17.656 -19.219 -6.133 1 92 205 ASN A N 1
ATOM 1612 C CA . ASN A 1 205 ? -18.766 -18.297 -5.93 1 92 205 ASN A CA 1
ATOM 1613 C C . ASN A 1 205 ? -18.484 -16.922 -6.531 1 92 205 ASN A C 1
ATOM 1615 O O . ASN A 1 205 ? -19.406 -16.156 -6.801 1 92 205 ASN A O 1
ATOM 1619 N N . GLN A 1 206 ? -17.297 -16.656 -6.793 1 90.69 206 GLN A N 1
ATOM 1620 C CA . GLN A 1 206 ? -16.922 -15.328 -7.258 1 90.69 206 GLN A CA 1
ATOM 1621 C C . GLN A 1 206 ? -17 -15.227 -8.773 1 90.69 206 GLN A C 1
ATOM 1623 O O . GLN A 1 206 ? -16.828 -14.148 -9.344 1 90.69 206 GLN A O 1
ATOM 1628 N N . PHE A 1 207 ? -17.281 -16.281 -9.406 1 91.88 207 PHE A N 1
ATOM 1629 C CA . PHE A 1 207 ? -17.281 -16.281 -10.867 1 91.88 207 PHE A CA 1
ATOM 1630 C C . PHE A 1 207 ? -18.719 -16.219 -11.398 1 91.88 207 PHE A C 1
ATOM 1632 O O . PHE A 1 207 ? -19.609 -16.844 -10.844 1 91.88 207 PHE A O 1
ATOM 1639 N N . GLN A 1 208 ? -18.859 -15.516 -12.453 1 91.38 208 GLN A N 1
ATOM 1640 C CA . GLN A 1 208 ? -20.156 -15.359 -13.086 1 91.38 208 GLN A CA 1
ATOM 1641 C C . GLN A 1 208 ? -20.516 -16.578 -13.93 1 91.38 208 GLN A C 1
ATOM 1643 O O . GLN A 1 208 ? -19.625 -17.219 -14.508 1 91.38 208 GLN A O 1
ATOM 1648 N N . LEU A 1 209 ? -21.75 -16.844 -13.938 1 92 209 LEU A N 1
ATOM 1649 C CA . LEU A 1 209 ? -22.266 -17.891 -14.812 1 92 209 LEU A CA 1
ATOM 1650 C C . LEU A 1 209 ? -22.625 -17.328 -16.188 1 92 209 LEU A C 1
ATOM 1652 O O . LEU A 1 209 ? -23.281 -16.281 -16.281 1 92 209 LEU A O 1
ATOM 1656 N N . LEU A 1 210 ? -22.156 -17.984 -17.125 1 91.62 210 LEU A N 1
ATOM 1657 C CA . LEU A 1 210 ? -22.344 -17.484 -18.484 1 91.62 210 LEU A CA 1
ATOM 1658 C C . LEU A 1 210 ? -23.688 -17.922 -19.047 1 91.62 210 LEU A C 1
ATOM 1660 O O . LEU A 1 210 ? -24.125 -19.047 -18.812 1 91.62 210 LEU A O 1
ATOM 1664 N N . LYS A 1 211 ? -24.266 -17.031 -19.797 1 87.12 211 LYS A N 1
ATOM 1665 C CA . LYS A 1 211 ? -25.562 -17.297 -20.438 1 87.12 211 LYS A CA 1
ATOM 1666 C C . LYS A 1 211 ? -25.422 -18.375 -21.516 1 87.12 211 LYS A C 1
ATOM 1668 O O . LYS A 1 211 ? -26.328 -19.172 -21.719 1 87.12 211 LYS A O 1
ATOM 1673 N N . SER A 1 212 ? -24.297 -18.422 -22.125 1 86.62 212 SER A N 1
ATOM 1674 C CA . SER A 1 212 ? -24.062 -19.359 -23.219 1 86.62 212 SER A CA 1
ATOM 1675 C C . SER A 1 212 ? -24.125 -20.812 -22.719 1 86.62 212 SER A C 1
ATOM 1677 O O . SER A 1 212 ? -24.438 -21.719 -23.469 1 86.62 212 SER A O 1
ATOM 1679 N N . ALA A 1 213 ? -23.938 -20.938 -21.453 1 91.06 213 ALA A N 1
ATOM 1680 C CA . ALA A 1 213 ? -23.938 -22.266 -20.875 1 91.06 213 ALA A CA 1
ATOM 1681 C C . ALA A 1 213 ? -25.359 -22.797 -20.703 1 91.06 213 ALA A C 1
ATOM 1683 O O . ALA A 1 213 ? -25.562 -24 -20.562 1 91.06 213 ALA A O 1
ATOM 1684 N N . GLU A 1 214 ? -26.328 -21.969 -20.781 1 88.69 214 GLU A N 1
ATOM 1685 C CA . GLU A 1 214 ? -27.719 -22.359 -20.625 1 88.69 214 GLU A CA 1
ATOM 1686 C C . GLU A 1 214 ? -28.203 -23.188 -21.812 1 88.69 214 GLU A C 1
ATOM 1688 O O . GLU A 1 214 ? -29.188 -23.922 -21.688 1 88.69 214 GLU A O 1
ATOM 1693 N N . GLN A 1 215 ? -27.5 -23.031 -22.859 1 88.25 215 GLN A N 1
ATOM 1694 C CA . GLN A 1 215 ? -27.875 -23.781 -24.062 1 88.25 215 GLN A CA 1
ATOM 1695 C C . GLN A 1 215 ? -27.438 -25.234 -23.938 1 88.25 215 GLN A C 1
ATOM 1697 O O . GLN A 1 215 ? -28.047 -26.125 -24.547 1 88.25 215 GLN A O 1
ATOM 1702 N N . GLU A 1 216 ? -26.547 -25.453 -23.094 1 90.12 216 GLU A N 1
ATOM 1703 C CA . GLU A 1 216 ? -25.969 -26.781 -23.016 1 90.12 216 GLU A CA 1
ATOM 1704 C C . GLU A 1 216 ? -26.375 -27.5 -21.719 1 90.12 216 GLU A C 1
ATOM 1706 O O . GLU A 1 216 ? -26.391 -28.719 -21.656 1 90.12 216 GLU A O 1
ATOM 1711 N N . LEU A 1 217 ? -26.672 -26.672 -20.719 1 89.69 217 LEU A N 1
ATOM 1712 C CA . LEU A 1 217 ? -26.938 -27.219 -19.391 1 89.69 217 LEU A CA 1
ATOM 1713 C C . LEU A 1 217 ? -28.203 -26.594 -18.797 1 89.69 217 LEU A C 1
ATOM 1715 O O . LEU A 1 217 ? -28.375 -25.375 -18.844 1 89.69 217 LEU A O 1
ATOM 1719 N N . THR A 1 218 ? -29.078 -27.516 -18.297 1 88.31 218 THR A N 1
ATOM 1720 C CA . THR A 1 218 ? -30.203 -27.016 -17.516 1 88.31 218 THR A CA 1
ATOM 1721 C C . THR A 1 218 ? -29.734 -26.609 -16.109 1 88.31 218 THR A C 1
ATOM 1723 O O . THR A 1 218 ? -28.641 -27 -15.68 1 88.31 218 THR A O 1
ATOM 1726 N N . PRO A 1 219 ? -30.469 -25.844 -15.422 1 89.62 219 PRO A N 1
ATOM 1727 C CA . PRO A 1 219 ? -30.094 -25.438 -14.07 1 89.62 219 PRO A CA 1
ATOM 1728 C C . PRO A 1 219 ? -29.891 -26.625 -13.133 1 89.62 219 PRO A C 1
ATOM 1730 O O . PRO A 1 219 ? -28.984 -26.609 -12.297 1 89.62 219 PRO A O 1
ATOM 1733 N N . GLU A 1 220 ? -30.672 -27.609 -13.234 1 89.62 220 GLU A N 1
ATOM 1734 C CA . GLU A 1 220 ? -30.562 -28.797 -12.391 1 89.62 220 GLU A CA 1
ATOM 1735 C C . GLU A 1 220 ? -29.281 -29.578 -12.695 1 89.62 220 GLU A C 1
ATOM 1737 O O . GLU A 1 220 ? -28.594 -30.031 -11.781 1 89.62 220 GLU A O 1
ATOM 1742 N N . GLU A 1 221 ? -29.031 -29.625 -13.938 1 91.56 221 GLU A N 1
ATOM 1743 C CA . GLU A 1 221 ? -27.828 -30.344 -14.352 1 91.56 221 GLU A CA 1
ATOM 1744 C C . GLU A 1 221 ? -26.562 -29.625 -13.867 1 91.56 221 GLU A C 1
ATOM 1746 O O . GLU A 1 221 ? -25.578 -30.266 -13.508 1 91.56 221 GLU A O 1
ATOM 1751 N N . LEU A 1 222 ? -26.656 -28.328 -13.914 1 92.81 222 LEU A N 1
ATOM 1752 C CA . LEU A 1 222 ? -25.516 -27.547 -13.453 1 92.81 222 LEU A CA 1
ATOM 1753 C C . LEU A 1 222 ? -25.234 -27.812 -11.977 1 92.81 222 LEU A C 1
ATOM 1755 O O . LEU A 1 222 ? -24.094 -28.078 -11.594 1 92.81 222 LEU A O 1
ATOM 1759 N N . VAL A 1 223 ? -26.25 -27.797 -11.141 1 92.75 223 VAL A N 1
ATOM 1760 C CA . VAL A 1 223 ? -26.094 -27.969 -9.703 1 92.75 223 VAL A CA 1
ATOM 1761 C C . VAL A 1 223 ? -25.578 -29.391 -9.414 1 92.75 223 VAL A C 1
ATOM 1763 O O . VAL A 1 223 ? -24.672 -29.578 -8.594 1 92.75 223 VAL A O 1
ATOM 1766 N N . LEU A 1 224 ? -26.078 -30.328 -10.125 1 92.31 224 LEU A N 1
ATOM 1767 C CA . LEU A 1 224 ? -25.656 -31.719 -9.922 1 92.31 224 LEU A CA 1
ATOM 1768 C C . LEU A 1 224 ? -24.203 -31.906 -10.344 1 92.31 224 LEU A C 1
ATOM 1770 O O . LEU A 1 224 ? -23.453 -32.625 -9.672 1 92.31 224 LEU A O 1
ATOM 1774 N N . ALA A 1 225 ? -23.891 -31.297 -11.414 1 93.88 225 ALA A N 1
ATOM 1775 C CA . ALA A 1 225 ? -22.516 -31.406 -11.891 1 93.88 225 ALA A CA 1
ATOM 1776 C C . ALA A 1 225 ? -21.531 -30.75 -10.922 1 93.88 225 ALA A C 1
ATOM 1778 O O . ALA A 1 225 ? -20.453 -31.281 -10.664 1 93.88 225 ALA A O 1
ATOM 1779 N N . VAL A 1 226 ? -21.922 -29.641 -10.406 1 94.88 226 VAL A N 1
ATOM 1780 C CA . VAL A 1 226 ? -21.062 -28.922 -9.461 1 94.88 226 VAL A CA 1
ATOM 1781 C C . VAL A 1 226 ? -20.938 -29.734 -8.172 1 94.88 226 VAL A C 1
ATOM 1783 O O . VAL A 1 226 ? -19.844 -29.844 -7.609 1 94.88 226 VAL A O 1
ATOM 1786 N N . GLU A 1 227 ? -22 -30.297 -7.684 1 94.06 227 GLU A N 1
ATOM 1787 C CA . GLU A 1 227 ? -21.969 -31.125 -6.477 1 94.06 227 GLU A CA 1
ATOM 1788 C C . GLU A 1 227 ? -21.078 -32.344 -6.656 1 94.06 227 GLU A C 1
ATOM 1790 O O . GLU A 1 227 ? -20.312 -32.688 -5.762 1 94.06 227 GLU A O 1
ATOM 1795 N N . ARG A 1 228 ? -21.203 -32.906 -7.766 1 94 228 ARG A N 1
ATOM 1796 C CA . ARG A 1 228 ? -20.359 -34.062 -8.055 1 94 228 ARG A CA 1
ATOM 1797 C C . ARG A 1 228 ? -18.891 -33.656 -8.125 1 94 228 ARG A C 1
ATOM 1799 O O . ARG A 1 228 ? -18.031 -34.375 -7.586 1 94 228 ARG A O 1
ATOM 1806 N N . ALA A 1 229 ? -18.672 -32.562 -8.75 1 96 229 ALA A N 1
ATOM 1807 C CA . ALA A 1 229 ? -17.297 -32.062 -8.906 1 96 229 ALA A CA 1
ATOM 1808 C C . ALA A 1 229 ? -16.672 -31.766 -7.547 1 96 229 ALA A C 1
ATOM 1810 O O . ALA A 1 229 ? -15.477 -31.969 -7.344 1 96 229 ALA A O 1
ATOM 1811 N N . LEU A 1 230 ? -17.484 -31.359 -6.598 1 95.38 230 LEU A N 1
ATOM 1812 C CA . LEU A 1 230 ? -16.969 -30.859 -5.328 1 95.38 230 LEU A CA 1
ATOM 1813 C C . LEU A 1 230 ? -16.906 -31.984 -4.293 1 95.38 230 LEU A C 1
ATOM 1815 O O . LEU A 1 230 ? -15.977 -32.031 -3.488 1 95.38 230 LEU A O 1
ATOM 1819 N N . PHE A 1 231 ? -17.844 -32.938 -4.312 1 93.06 231 PHE A N 1
ATOM 1820 C CA . PHE A 1 231 ? -17.984 -33.781 -3.148 1 93.06 231 PHE A CA 1
ATOM 1821 C C . PHE A 1 231 ? -17.688 -35.25 -3.51 1 93.06 231 PHE A C 1
ATOM 1823 O O . PHE A 1 231 ? -17.469 -36.062 -2.629 1 93.06 231 PHE A O 1
ATOM 1830 N N . SER A 1 232 ? -17.562 -35.531 -4.773 1 93 232 SER A N 1
ATOM 1831 C CA . SER A 1 232 ? -17.375 -36.938 -5.16 1 93 232 SER A CA 1
ATOM 1832 C C . SER A 1 232 ? -15.906 -37.344 -5.062 1 93 232 SER A C 1
ATOM 1834 O O . SER A 1 232 ? -15.016 -36.531 -5.316 1 93 232 SER A O 1
ATOM 1836 N N . HIS A 1 233 ? -15.672 -38.625 -4.711 1 90.19 233 HIS A N 1
ATOM 1837 C CA . HIS A 1 233 ? -14.32 -39.156 -4.648 1 90.19 233 HIS A CA 1
ATOM 1838 C C . HIS A 1 233 ? -14.047 -40.094 -5.812 1 90.19 233 HIS A C 1
ATOM 1840 O O . HIS A 1 233 ? -13.023 -40.781 -5.836 1 90.19 233 HIS A O 1
ATOM 1846 N N . GLU A 1 234 ? -14.891 -40.031 -6.797 1 90.69 234 GLU A N 1
ATOM 1847 C CA . GLU A 1 234 ? -14.812 -40.969 -7.902 1 90.69 234 GLU A CA 1
ATOM 1848 C C . GLU A 1 234 ? -13.992 -40.406 -9.062 1 90.69 234 GLU A C 1
ATOM 1850 O O . GLU A 1 234 ? -13.688 -39.219 -9.078 1 90.69 234 GLU A O 1
ATOM 1855 N N . VAL A 1 235 ? -13.57 -41.312 -9.875 1 93.5 235 VAL A N 1
ATOM 1856 C CA . VAL A 1 235 ? -12.969 -40.938 -11.148 1 93.5 235 VAL A CA 1
ATOM 1857 C C . VAL A 1 235 ? -14.039 -40.844 -12.227 1 93.5 235 VAL A C 1
ATOM 1859 O O . VAL A 1 235 ? -14.727 -41.844 -12.508 1 93.5 235 VAL A O 1
ATOM 1862 N N . VAL A 1 236 ? -14.211 -39.688 -12.719 1 92.5 236 VAL A N 1
ATOM 1863 C CA . VAL A 1 236 ? -15.258 -39.469 -13.711 1 92.5 236 VAL A CA 1
ATOM 1864 C C . VAL A 1 236 ? -14.625 -39 -15.023 1 92.5 236 VAL A C 1
ATOM 1866 O O . VAL A 1 236 ? -13.883 -38.031 -15.062 1 92.5 236 VAL A O 1
ATOM 1869 N N . ASN A 1 237 ? -14.984 -39.719 -16.156 1 93.56 237 ASN A N 1
ATOM 1870 C CA . ASN A 1 237 ? -14.508 -39.406 -17.5 1 93.56 237 ASN A CA 1
ATOM 1871 C C . ASN A 1 237 ? -13 -39.188 -17.531 1 93.56 237 ASN A C 1
ATOM 1873 O O . ASN A 1 237 ? -12.5 -38.219 -18.109 1 93.56 237 ASN A O 1
ATOM 1877 N N . GLY A 1 238 ? -12.273 -39.969 -16.672 1 90 238 GLY A N 1
ATOM 1878 C CA . GLY A 1 238 ? -10.82 -40 -16.688 1 90 238 GLY A CA 1
ATOM 1879 C C . GLY A 1 238 ? -10.188 -39 -15.758 1 90 238 GLY A C 1
ATOM 1880 O O . GLY A 1 238 ? -8.961 -38.906 -15.648 1 90 238 GLY A O 1
ATOM 1881 N N . VAL A 1 239 ? -11 -38.188 -15.102 1 92.81 239 VAL A N 1
ATOM 1882 C CA . VAL A 1 239 ? -10.469 -37.188 -14.195 1 92.81 239 VAL A CA 1
ATOM 1883 C C . VAL A 1 239 ? -10.633 -37.656 -12.75 1 92.81 239 VAL A C 1
ATOM 1885 O O . VAL A 1 239 ? -11.75 -37.969 -12.32 1 92.81 239 VAL A O 1
ATOM 1888 N N . ASP A 1 240 ? -9.531 -37.812 -12.047 1 95.12 240 ASP A N 1
ATOM 1889 C CA . ASP A 1 240 ? -9.586 -38.031 -10.609 1 95.12 240 ASP A CA 1
ATOM 1890 C C . ASP A 1 240 ? -9.984 -36.75 -9.867 1 95.12 240 ASP A C 1
ATOM 1892 O O . ASP A 1 240 ? -9.156 -35.844 -9.688 1 95.12 240 ASP A O 1
ATOM 1896 N N . LEU A 1 241 ? -11.172 -36.75 -9.43 1 95.5 241 LEU A N 1
ATOM 1897 C CA . LEU A 1 241 ? -11.734 -35.5 -8.875 1 95.5 241 LEU A CA 1
ATOM 1898 C C . LEU A 1 241 ? -11.008 -35.094 -7.598 1 95.5 241 LEU A C 1
ATOM 1900 O O . LEU A 1 241 ? -10.812 -33.906 -7.34 1 95.5 241 LEU A O 1
ATOM 1904 N N . LEU A 1 242 ? -10.609 -36.031 -6.781 1 94.25 242 LEU A N 1
ATOM 1905 C CA . LEU A 1 242 ? -9.906 -35.719 -5.539 1 94.25 242 LEU A CA 1
ATOM 1906 C C . LEU A 1 242 ? -8.539 -35.125 -5.832 1 94.25 242 LEU A C 1
ATOM 1908 O O . LEU A 1 242 ? -8.164 -34.125 -5.219 1 94.25 242 LEU A O 1
ATOM 1912 N N . GLN A 1 243 ? -7.855 -35.656 -6.758 1 94.81 243 GLN A N 1
ATOM 1913 C CA . GLN A 1 243 ? -6.535 -35.156 -7.109 1 94.81 243 GLN A CA 1
ATOM 1914 C C . GLN A 1 243 ? -6.633 -33.781 -7.809 1 94.81 243 GLN A C 1
ATOM 1916 O O . GLN A 1 243 ? -5.805 -32.906 -7.574 1 94.81 243 GLN A O 1
ATOM 1921 N N . GLU A 1 244 ? -7.633 -33.656 -8.625 1 96.25 244 GLU A N 1
ATOM 1922 C CA . GLU A 1 244 ? -7.816 -32.406 -9.32 1 96.25 244 GLU A CA 1
ATOM 1923 C C . GLU A 1 244 ? -8.164 -31.266 -8.344 1 96.25 244 GLU A C 1
ATOM 1925 O O . GLU A 1 244 ? -7.664 -30.156 -8.484 1 96.25 244 GLU A O 1
ATOM 1930 N N . ARG A 1 245 ? -8.969 -31.578 -7.406 1 96.62 245 ARG A N 1
ATOM 1931 C CA . ARG A 1 245 ? -9.305 -30.578 -6.395 1 96.62 245 ARG A CA 1
ATOM 1932 C C . ARG A 1 245 ? -8.07 -30.172 -5.598 1 96.62 245 ARG A C 1
ATOM 1934 O O . ARG A 1 245 ? -7.895 -29 -5.281 1 96.62 245 ARG A O 1
ATOM 1941 N N . LYS A 1 246 ? -7.309 -31.141 -5.262 1 95.5 246 LYS A N 1
ATOM 1942 C CA . LYS A 1 246 ? -6.086 -30.875 -4.516 1 95.5 246 LYS A CA 1
ATOM 1943 C C . LYS A 1 246 ? -5.152 -29.953 -5.309 1 95.5 246 LYS A C 1
ATOM 1945 O O . LYS A 1 246 ? -4.59 -29 -4.758 1 95.5 246 LYS A O 1
ATOM 1950 N N . GLU A 1 247 ? -5.09 -30.141 -6.559 1 94.19 247 GLU A N 1
ATOM 1951 C CA . GLU A 1 247 ? -4.211 -29.344 -7.406 1 94.19 247 GLU A CA 1
ATOM 1952 C C . GLU A 1 247 ? -4.758 -27.922 -7.586 1 94.19 247 GLU A C 1
ATOM 1954 O O . GLU A 1 247 ? -4.004 -26.953 -7.547 1 94.19 247 GLU A O 1
ATOM 1959 N N . ILE A 1 248 ? -6.035 -27.859 -7.777 1 94.69 248 ILE A N 1
ATOM 1960 C CA . ILE A 1 248 ? -6.656 -26.547 -7.965 1 94.69 248 ILE A CA 1
ATOM 1961 C C . ILE A 1 248 ? -6.539 -25.734 -6.68 1 94.69 248 ILE A C 1
ATOM 1963 O O . ILE A 1 248 ? -6.16 -24.562 -6.715 1 94.69 248 ILE A O 1
ATOM 1967 N N . ALA A 1 249 ? -6.852 -26.375 -5.574 1 94.75 249 ALA A N 1
ATOM 1968 C CA . ALA A 1 249 ? -6.781 -25.688 -4.289 1 94.75 249 ALA A CA 1
ATOM 1969 C C . ALA A 1 249 ? -5.359 -25.234 -3.984 1 94.75 249 ALA A C 1
ATOM 1971 O O . ALA A 1 249 ? -5.145 -24.125 -3.482 1 94.75 249 ALA A O 1
ATOM 1972 N N . TYR A 1 250 ? -4.426 -26.047 -4.289 1 90.62 250 TYR A N 1
ATOM 1973 C CA . TYR A 1 250 ? -3.027 -25.688 -4.082 1 90.62 250 TYR A CA 1
ATOM 1974 C C . TYR A 1 250 ? -2.641 -24.484 -4.926 1 90.62 250 TYR A C 1
ATOM 1976 O O . TYR A 1 250 ? -1.987 -23.562 -4.438 1 90.62 250 TYR A O 1
ATOM 1984 N N . SER A 1 251 ? -3.043 -24.516 -6.141 1 86.56 251 SER A N 1
ATOM 1985 C CA . SER A 1 251 ? -2.734 -23.406 -7.039 1 86.56 251 SER A CA 1
ATOM 1986 C C . SER A 1 251 ? -3.398 -22.109 -6.574 1 86.56 251 SER A C 1
ATOM 1988 O O . SER A 1 251 ? -2.82 -21.031 -6.691 1 86.56 251 SER A O 1
ATOM 1990 N N . LEU A 1 252 ? -4.582 -22.281 -6.066 1 89.56 252 LEU A N 1
ATOM 1991 C CA . LEU A 1 252 ? -5.301 -21.109 -5.551 1 89.56 252 LEU A CA 1
ATOM 1992 C C . LEU A 1 252 ? -4.582 -20.531 -4.34 1 89.56 252 LEU A C 1
ATOM 1994 O O . LEU A 1 252 ? -4.465 -19.312 -4.215 1 89.56 252 LEU A O 1
ATOM 1998 N N . ARG A 1 253 ? -4.086 -21.328 -3.494 1 86.5 253 ARG A N 1
ATOM 1999 C CA . ARG A 1 253 ? -3.402 -20.891 -2.283 1 86.5 253 ARG A CA 1
ATOM 2000 C C . ARG A 1 253 ? -2.039 -20.297 -2.615 1 86.5 253 ARG A C 1
ATOM 2002 O O . ARG A 1 253 ? -1.614 -19.312 -1.989 1 86.5 253 ARG A O 1
ATOM 2009 N N . ASP A 1 254 ? -1.445 -20.828 -3.605 1 78.25 254 ASP A N 1
ATOM 2010 C CA . ASP A 1 254 ? -0.11 -20.375 -3.992 1 78.25 254 ASP A CA 1
ATOM 2011 C C . ASP A 1 254 ? -0.164 -19.016 -4.676 1 78.25 254 ASP A C 1
ATOM 2013 O O . ASP A 1 254 ? 0.783 -18.234 -4.586 1 78.25 254 ASP A O 1
ATOM 2017 N N . ARG A 1 255 ? -1.275 -18.734 -5.254 1 76.44 255 ARG A N 1
ATOM 2018 C CA . ARG A 1 255 ? -1.355 -17.531 -6.07 1 76.44 255 ARG A CA 1
ATOM 2019 C C . ARG A 1 255 ? -2.008 -16.391 -5.293 1 76.44 255 ARG A C 1
ATOM 2021 O O . ARG A 1 255 ? -2.316 -15.336 -5.863 1 76.44 255 ARG A O 1
ATOM 2028 N N . ARG A 1 256 ? -2.137 -16.562 -4.074 1 75.69 256 ARG A N 1
ATOM 2029 C CA . ARG A 1 256 ? -2.662 -15.453 -3.277 1 75.69 256 ARG A CA 1
ATOM 2030 C C . ARG A 1 256 ? -1.62 -14.352 -3.111 1 75.69 256 ARG A C 1
ATOM 2032 O O . ARG A 1 256 ? -0.448 -14.633 -2.85 1 75.69 256 ARG A O 1
ATOM 2039 N N . LYS A 1 257 ? -1.943 -13.062 -3.359 1 63.06 257 LYS A N 1
ATOM 2040 C CA . LYS A 1 257 ? -1.001 -11.961 -3.518 1 63.06 257 LYS A CA 1
ATOM 2041 C C . LYS A 1 257 ? -0.85 -11.18 -2.217 1 63.06 257 LYS A C 1
ATOM 2043 O O . LYS A 1 257 ? 0.237 -10.688 -1.904 1 63.06 257 LYS A O 1
ATOM 2048 N N . ARG A 1 258 ? -1.935 -11.023 -1.504 1 62.03 258 ARG A N 1
ATOM 2049 C CA . ARG A 1 258 ? -1.838 -9.914 -0.562 1 62.03 258 ARG A CA 1
ATOM 2050 C C . ARG A 1 258 ? -1.429 -10.398 0.823 1 62.03 258 ARG A C 1
ATOM 2052 O O . ARG A 1 258 ? -1.892 -11.445 1.277 1 62.03 258 ARG A O 1
ATOM 2059 N N . GLY A 1 259 ? -0.402 -9.492 1.269 1 66.19 259 GLY A N 1
ATOM 2060 C CA . GLY A 1 259 ? 0.109 -9.781 2.598 1 66.19 259 GLY A CA 1
ATOM 2061 C C . GLY A 1 259 ? -0.676 -9.102 3.703 1 66.19 259 GLY A C 1
ATOM 2062 O O . GLY A 1 259 ? -1.368 -8.109 3.459 1 66.19 259 GLY A O 1
ATOM 2063 N N . ILE A 1 260 ? -0.692 -9.641 4.789 1 71.56 260 ILE A N 1
ATOM 2064 C CA . ILE A 1 260 ? -1.382 -9.188 5.992 1 71.56 260 ILE A CA 1
ATOM 2065 C C . ILE A 1 260 ? -0.793 -7.855 6.457 1 71.56 260 ILE A C 1
ATOM 2067 O O . ILE A 1 260 ? -1.529 -6.953 6.859 1 71.56 260 ILE A O 1
ATOM 2071 N N . ILE A 1 261 ? 0.404 -7.652 6.223 1 74.06 261 ILE A N 1
ATOM 2072 C CA . ILE A 1 261 ? 1.09 -6.516 6.824 1 74.06 261 ILE A CA 1
ATOM 2073 C C . ILE A 1 261 ? 0.715 -5.234 6.078 1 74.06 261 ILE A C 1
ATOM 2075 O O . ILE A 1 261 ? 0.315 -4.246 6.695 1 74.06 261 ILE A O 1
ATOM 2079 N N . PRO A 1 262 ? 0.714 -5.223 4.766 1 76.69 262 PRO A N 1
ATOM 2080 C CA . PRO A 1 262 ? 0.314 -4 4.07 1 76.69 262 PRO A CA 1
ATOM 2081 C C . PRO A 1 262 ? -1.134 -3.605 4.355 1 76.69 262 PRO A C 1
ATOM 2083 O O . PRO A 1 262 ? -1.448 -2.416 4.438 1 76.69 262 PRO A O 1
ATOM 2086 N N . ILE A 1 263 ? -1.924 -4.586 4.633 1 83.62 263 ILE A N 1
ATOM 2087 C CA . ILE A 1 263 ? -3.336 -4.324 4.887 1 83.62 263 ILE A CA 1
ATOM 2088 C C . ILE A 1 263 ? -3.494 -3.623 6.234 1 83.62 263 ILE A C 1
ATOM 2090 O O . ILE A 1 263 ? -4.18 -2.602 6.336 1 83.62 263 ILE A O 1
ATOM 2094 N N . PHE A 1 264 ? -2.734 -4.023 7.176 1 85.56 264 PHE A N 1
ATOM 2095 C CA . PHE A 1 264 ? -2.879 -3.467 8.516 1 85.56 264 PHE A CA 1
ATOM 2096 C C . PHE A 1 264 ? -2.182 -2.117 8.617 1 85.56 264 PHE A C 1
ATOM 2098 O O . PHE A 1 264 ? -2.607 -1.248 9.383 1 85.56 264 PHE A O 1
ATOM 2105 N N . LEU A 1 265 ? -1.216 -1.962 7.785 1 84.69 265 LEU A N 1
ATOM 2106 C CA . LEU A 1 265 ? -0.556 -0.661 7.766 1 84.69 265 LEU A CA 1
ATOM 2107 C C . LEU A 1 265 ? -1.469 0.403 7.164 1 84.69 265 LEU A C 1
ATOM 2109 O O . LEU A 1 265 ? -1.549 1.521 7.68 1 84.69 265 LEU A O 1
ATOM 2113 N N . GLY A 1 266 ? -2.152 0.001 6.121 1 87.12 266 GLY A N 1
ATOM 2114 C CA . GLY A 1 266 ? -3.105 0.928 5.531 1 87.12 266 GLY A CA 1
ATOM 2115 C C . GLY A 1 266 ? -4.262 1.264 6.453 1 87.12 266 GLY A C 1
ATOM 2116 O O . GLY A 1 266 ? -4.625 2.432 6.598 1 87.12 266 G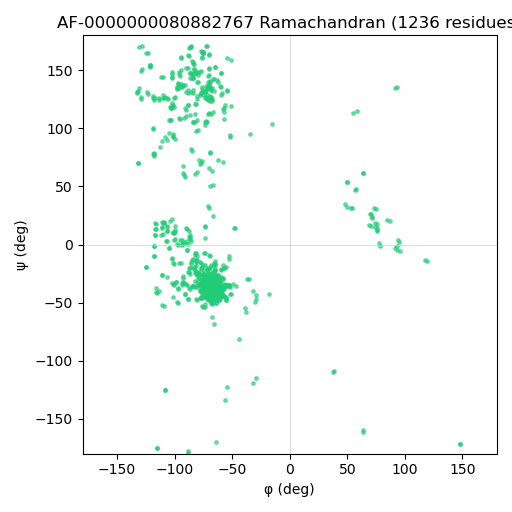LY A O 1
ATOM 2117 N N . LEU A 1 267 ? -4.719 0.287 7.164 1 91.38 267 LEU A N 1
ATOM 2118 C CA . LEU A 1 267 ? -5.805 0.484 8.117 1 91.38 267 LEU A CA 1
ATOM 2119 C C . LEU A 1 267 ? -5.344 1.336 9.297 1 91.38 267 LEU A C 1
ATOM 2121 O O . LEU A 1 267 ? -6.035 2.277 9.695 1 91.38 267 LEU A O 1
ATOM 2125 N N . GLY A 1 268 ? -4.168 0.97 9.742 1 89.44 268 GLY A N 1
ATOM 2126 C CA . GLY A 1 268 ? -3.617 1.728 10.852 1 89.44 268 GLY A CA 1
ATOM 2127 C C . GLY A 1 268 ? -3.398 3.193 10.531 1 89.44 268 GLY A C 1
ATOM 2128 O O . GLY A 1 268 ? -3.654 4.066 11.359 1 89.44 268 GLY A O 1
ATOM 2129 N N . GLY A 1 269 ? -2.947 3.422 9.297 1 88.75 269 GLY A N 1
ATOM 2130 C CA . GLY A 1 269 ? -2.762 4.797 8.867 1 88.75 269 GLY A CA 1
ATOM 2131 C C . GLY A 1 269 ? -4.051 5.598 8.852 1 88.75 269 GLY A C 1
ATOM 2132 O O . GLY A 1 269 ? -4.074 6.762 9.258 1 88.75 269 GLY A O 1
ATOM 2133 N N . PHE A 1 270 ? -5.145 5.086 8.453 1 92.56 270 PHE A N 1
ATOM 2134 C CA . PHE A 1 270 ? -6.426 5.781 8.406 1 92.56 270 PHE A CA 1
ATOM 2135 C C . PHE A 1 270 ? -6.941 6.059 9.82 1 92.56 270 PHE A C 1
ATOM 2137 O O . PHE A 1 270 ? -7.402 7.164 10.109 1 92.56 270 PHE A O 1
ATOM 2144 N N . PHE A 1 271 ? -6.82 5.059 10.664 1 91.94 271 PHE A N 1
ATOM 2145 C CA . PHE A 1 271 ? -7.293 5.227 12.031 1 91.94 271 PHE A CA 1
ATOM 2146 C C . PHE A 1 271 ? -6.43 6.227 12.789 1 91.94 271 PHE A C 1
ATOM 2148 O O . PHE A 1 271 ? -6.922 6.961 13.648 1 91.94 271 PHE A O 1
ATOM 2155 N N . PHE A 1 272 ? -5.207 6.234 12.461 1 89.31 272 PHE A N 1
ATOM 2156 C CA . PHE A 1 272 ? -4.332 7.234 13.062 1 89.31 272 PHE A CA 1
ATOM 2157 C C . PHE A 1 272 ? -4.73 8.641 12.617 1 89.31 272 PHE A C 1
ATOM 2159 O O . PHE A 1 272 ? -4.797 9.562 13.43 1 89.31 272 PHE A O 1
ATOM 2166 N N . ALA A 1 273 ? -4.98 8.758 11.312 1 90.69 273 ALA A N 1
ATOM 2167 C CA . ALA A 1 273 ? -5.434 10.047 10.797 1 90.69 273 ALA A CA 1
ATOM 2168 C C . ALA A 1 273 ? -6.742 10.477 11.461 1 90.69 273 ALA A C 1
ATOM 2170 O O . ALA A 1 273 ? -6.926 11.648 11.781 1 90.69 273 ALA A O 1
ATOM 2171 N N . MET A 1 274 ? -7.617 9.5 11.734 1 92 274 MET A N 1
ATOM 2172 C CA . MET A 1 274 ? -8.883 9.789 12.406 1 92 274 MET A CA 1
ATOM 2173 C C . MET A 1 274 ? -8.648 10.227 13.844 1 92 274 MET A C 1
ATOM 2175 O O . MET A 1 274 ? -9.281 11.172 14.32 1 92 274 MET A O 1
ATOM 2179 N N . ALA A 1 275 ? -7.738 9.578 14.453 1 88.56 275 ALA A N 1
ATOM 2180 C CA . ALA A 1 275 ? -7.426 9.93 15.836 1 88.56 275 ALA A CA 1
ATOM 2181 C C . ALA A 1 275 ? -6.887 11.359 15.93 1 88.56 275 ALA A C 1
ATOM 2183 O O . ALA A 1 275 ? -7.27 12.117 16.828 1 88.56 275 ALA A O 1
ATOM 2184 N N . VAL A 1 276 ? -6.09 11.711 14.961 1 87.31 276 VAL A N 1
ATOM 2185 C CA . VAL A 1 276 ? -5.52 13.055 14.938 1 87.31 276 VAL A CA 1
ATOM 2186 C C . VAL A 1 276 ? -6.613 14.078 14.641 1 87.31 276 VAL A C 1
ATOM 2188 O O . VAL A 1 276 ? -6.668 15.133 15.281 1 87.31 276 VAL A O 1
ATOM 2191 N N . ALA A 1 277 ? -7.465 13.719 13.773 1 88.5 277 ALA A N 1
ATOM 2192 C CA . ALA A 1 277 ? -8.555 14.625 13.414 1 88.5 277 ALA A CA 1
ATOM 2193 C C . ALA A 1 277 ? -9.508 14.82 14.586 1 88.5 277 ALA A C 1
ATOM 2195 O O . ALA A 1 277 ? -9.992 15.938 14.828 1 88.5 277 ALA A O 1
ATOM 2196 N N . ILE A 1 278 ? -9.789 13.781 15.328 1 88.56 278 ILE A N 1
ATOM 2197 C CA . ILE A 1 278 ? -10.688 13.852 16.484 1 88.56 278 ILE A CA 1
ATOM 2198 C C . ILE A 1 278 ? -10.047 14.703 17.578 1 88.56 278 ILE A C 1
ATOM 2200 O O . ILE A 1 278 ? -10.719 15.547 18.188 1 88.56 278 ILE A O 1
ATOM 2204 N N . LYS A 1 279 ? -8.82 14.523 17.797 1 85.94 279 LYS A N 1
ATOM 2205 C CA . LYS A 1 279 ? -8.133 15.328 18.797 1 85.94 279 LYS A CA 1
ATOM 2206 C C . LYS A 1 279 ? -8.141 16.812 18.422 1 85.94 279 LYS A C 1
ATOM 2208 O O . LYS A 1 279 ? -8.352 17.672 19.281 1 85.94 279 LYS A O 1
ATOM 2213 N N . LYS A 1 280 ? -8.016 17.047 17.156 1 82.62 280 LYS A N 1
ATOM 2214 C CA . LYS A 1 280 ? -8.031 18.422 16.672 1 82.62 280 LYS A CA 1
ATOM 2215 C C . LYS A 1 280 ? -9.406 19.062 16.875 1 82.62 280 LYS A C 1
ATOM 2217 O O . LYS A 1 280 ? -9.508 20.266 17.156 1 82.62 280 LYS A O 1
ATOM 2222 N N . ALA A 1 281 ? -10.359 18.312 16.766 1 82.5 281 ALA A N 1
ATOM 2223 C CA . ALA A 1 281 ? -11.727 18.812 16.891 1 82.5 281 ALA A CA 1
ATOM 2224 C C . ALA A 1 281 ? -12.039 19.203 18.328 1 82.5 281 ALA A C 1
ATOM 2226 O O . ALA A 1 281 ? -12.812 20.125 18.578 1 82.5 281 ALA A O 1
ATOM 2227 N N . PHE A 1 282 ? -11.398 18.547 19.297 1 79.5 282 PHE A N 1
ATOM 2228 C CA . PHE A 1 282 ? -11.719 18.797 20.703 1 79.5 282 PHE A CA 1
ATOM 2229 C C . PHE A 1 282 ? -10.688 19.719 21.344 1 79.5 282 PHE A C 1
ATOM 2231 O O . PHE A 1 282 ? -10.844 20.141 22.484 1 79.5 282 PHE A O 1
ATOM 2238 N N . ASP A 1 283 ? -9.547 19.828 20.656 1 70.75 283 ASP A N 1
ATOM 2239 C CA . ASP A 1 283 ? -8.547 20.75 21.188 1 70.75 283 ASP A CA 1
ATOM 2240 C C . ASP A 1 283 ? -8.914 22.203 20.891 1 70.75 283 ASP A C 1
ATOM 2242 O O . ASP A 1 283 ? -8.516 22.75 19.844 1 70.75 283 ASP A O 1
ATOM 2246 N N . ILE A 1 284 ? -9.961 22.812 21.5 1 56.09 284 ILE A N 1
ATOM 2247 C CA . ILE A 1 284 ? -10.609 24.109 21.281 1 56.09 284 ILE A CA 1
ATOM 2248 C C . ILE A 1 284 ? -9.711 25.219 21.812 1 56.09 284 ILE A C 1
ATOM 2250 O O . ILE A 1 284 ? -10.102 26.391 21.828 1 56.09 284 ILE A O 1
ATOM 2254 N N . GLY A 1 285 ? -8.539 24.922 22.25 1 49.22 285 GLY A N 1
ATOM 2255 C CA . GLY A 1 285 ? -7.887 26.109 22.797 1 49.22 285 GLY A CA 1
ATOM 2256 C C . GLY A 1 285 ? -7.789 27.25 21.797 1 49.22 285 GLY A C 1
ATOM 2257 O O . GLY A 1 285 ? -8.523 27.281 20.812 1 49.22 285 GLY A O 1
ATOM 2258 N N . ASP A 1 286 ? -6.695 27.891 21.641 1 45.41 286 ASP A N 1
ATOM 2259 C CA . ASP A 1 286 ? -6.613 29.234 21.078 1 45.41 286 ASP A CA 1
ATOM 2260 C C . ASP A 1 286 ? -7.293 29.297 19.719 1 45.41 286 ASP A C 1
ATOM 2262 O O . ASP A 1 286 ? -8.273 30.031 19.531 1 45.41 286 ASP A O 1
ATOM 2266 N N . ASN A 1 287 ? -6.652 29.688 18.594 1 40.22 287 ASN A N 1
ATOM 2267 C CA . ASN A 1 287 ? -6.945 30.359 17.328 1 40.22 287 ASN A CA 1
ATOM 2268 C C . ASN A 1 287 ? -7.684 29.438 16.359 1 40.22 287 ASN A C 1
ATOM 2270 O O . ASN A 1 287 ? -7.996 29.844 15.234 1 40.22 287 ASN A O 1
ATOM 2274 N N . GLU A 1 288 ? -7.586 28.125 16.109 1 45.31 288 GLU A N 1
ATOM 2275 C CA . GLU A 1 288 ? -7.695 27.609 14.742 1 45.31 288 GLU A CA 1
ATOM 2276 C C . GLU A 1 288 ? -9.047 26.938 14.508 1 45.31 288 GLU A C 1
ATOM 2278 O O . GLU A 1 288 ? -9.469 26.109 15.305 1 45.31 288 GLU A O 1
ATOM 2283 N N . ARG A 1 289 ? -10.219 27.688 13.859 1 46.12 289 ARG A N 1
ATOM 2284 C CA . ARG A 1 289 ? -11.469 27.406 13.164 1 46.12 289 ARG A CA 1
ATOM 2285 C C . ARG A 1 289 ? -11.5 25.969 12.648 1 46.12 289 ARG A C 1
ATOM 2287 O O . ARG A 1 289 ? -12.578 25.391 12.469 1 46.12 289 ARG A O 1
ATOM 2294 N N . ALA A 1 290 ? -10.484 25.391 12.07 1 50.34 290 ALA A N 1
ATOM 2295 C CA . ALA A 1 290 ? -10.289 24.375 11.031 1 50.34 290 ALA A CA 1
ATOM 2296 C C . ALA A 1 290 ? -10.625 22.984 11.547 1 50.34 290 ALA A C 1
ATOM 2298 O O . ALA A 1 290 ? -10.539 22 10.805 1 50.34 290 ALA A O 1
ATOM 2299 N N . THR A 1 291 ? -11.414 22.828 12.852 1 61.03 291 THR A N 1
ATOM 2300 C CA . THR A 1 291 ? -11.07 21.562 13.492 1 61.03 291 THR A CA 1
ATOM 2301 C C . THR A 1 291 ? -12.148 20.516 13.219 1 61.03 291 THR A C 1
ATOM 2303 O O . THR A 1 291 ? -11.844 19.359 12.961 1 61.03 291 THR A O 1
ATOM 2306 N N . ALA A 1 292 ? -13.453 21.016 13.148 1 75.5 292 ALA A N 1
ATOM 2307 C CA . ALA A 1 292 ? -14.469 19.984 12.984 1 75.5 292 ALA A CA 1
ATOM 2308 C C . ALA A 1 292 ? -14.578 19.547 11.523 1 75.5 292 ALA A C 1
ATOM 2310 O O . ALA A 1 292 ? -15.039 18.453 11.234 1 75.5 292 ALA A O 1
ATOM 2311 N N . PHE A 1 293 ? -14.055 20.375 10.766 1 81.56 293 PHE A N 1
ATOM 2312 C CA . PHE A 1 293 ? -14.094 20.125 9.328 1 81.56 293 PHE A CA 1
ATOM 2313 C C . PHE A 1 293 ? -13.242 18.906 8.969 1 81.56 293 PHE A C 1
ATOM 2315 O O . PHE A 1 293 ? -13.656 18.078 8.156 1 81.56 293 PHE A O 1
ATOM 2322 N N . ASN A 1 294 ? -12.242 18.781 9.617 1 86.75 294 ASN A N 1
ATOM 2323 C CA . ASN A 1 294 ? -11.328 17.688 9.305 1 86.75 294 ASN A CA 1
ATOM 2324 C C . ASN A 1 294 ? -11.922 16.344 9.695 1 86.75 294 ASN A C 1
ATOM 2326 O O . ASN A 1 294 ? -11.844 15.375 8.93 1 86.75 294 ASN A O 1
ATOM 2330 N N . VAL A 1 295 ? -12.586 16.359 10.805 1 90.25 295 VAL A N 1
ATOM 2331 C CA . VAL A 1 295 ? -13.203 15.117 11.258 1 90.25 295 VAL A CA 1
ATOM 2332 C C . VAL A 1 295 ? -14.414 14.789 10.375 1 90.25 295 VAL A C 1
ATOM 2334 O O . VAL A 1 295 ? -14.703 13.617 10.117 1 90.25 295 VAL A O 1
ATOM 2337 N N . GLY A 1 296 ? -15.062 15.844 9.977 1 91.69 296 GLY A N 1
ATOM 2338 C CA . GLY A 1 296 ? -16.203 15.648 9.102 1 91.69 296 GLY A CA 1
ATOM 2339 C C . GLY A 1 296 ? -15.828 14.977 7.785 1 91.69 296 GLY A C 1
ATOM 2340 O O . GLY A 1 296 ? -16.531 14.078 7.324 1 91.69 296 GLY A O 1
ATOM 2341 N N . LEU A 1 297 ? -14.742 15.344 7.258 1 89.75 297 LEU A N 1
ATOM 2342 C CA . LEU A 1 297 ? -14.289 14.734 6.016 1 89.75 297 LEU A CA 1
ATOM 2343 C C . LEU A 1 297 ? -13.898 13.273 6.242 1 89.75 297 LEU A C 1
ATOM 2345 O O . LEU A 1 297 ? -14.156 12.422 5.391 1 89.75 297 LEU A O 1
ATOM 2349 N N . GLY A 1 298 ? -13.258 13.039 7.344 1 91.56 298 GLY A N 1
ATOM 2350 C CA . GLY A 1 298 ? -12.906 11.672 7.688 1 91.56 298 GLY A CA 1
ATOM 2351 C C . GLY A 1 298 ? -14.109 10.758 7.824 1 91.56 298 GLY A C 1
ATOM 2352 O O . GLY A 1 298 ? -14.078 9.617 7.359 1 91.56 298 GLY A O 1
ATOM 2353 N N . LEU A 1 299 ? -15.156 11.273 8.414 1 94.31 299 LEU A N 1
ATOM 2354 C CA . LEU A 1 299 ? -16.375 10.492 8.594 1 94.31 299 LEU A CA 1
ATOM 2355 C C . LEU A 1 299 ? -17.109 10.305 7.273 1 94.31 299 LEU A C 1
ATOM 2357 O O . LEU A 1 299 ? -17.766 9.289 7.055 1 94.31 299 LEU A O 1
ATOM 2361 N N . LEU A 1 300 ? -16.969 11.281 6.41 1 93 300 LEU A N 1
ATOM 2362 C CA . LEU A 1 300 ? -17.609 11.188 5.105 1 93 300 LEU A CA 1
ATOM 2363 C C . LEU A 1 300 ? -17.094 9.984 4.328 1 93 300 LEU A C 1
ATOM 2365 O O . LEU A 1 300 ? -17.859 9.266 3.697 1 93 300 LEU A O 1
ATOM 2369 N N . VAL A 1 301 ? -15.781 9.727 4.488 1 91.94 301 VAL A N 1
ATOM 2370 C CA . VAL A 1 301 ? -15.18 8.617 3.746 1 91.94 301 VAL A CA 1
ATOM 2371 C C . VAL A 1 301 ? -14.828 7.484 4.703 1 91.94 301 VAL A C 1
ATOM 2373 O O . VAL A 1 301 ? -14.023 6.609 4.367 1 91.94 301 VAL A O 1
ATOM 2376 N N . GLY A 1 302 ? -15.422 7.477 5.871 1 94.62 302 GLY A N 1
ATOM 2377 C CA . GLY A 1 302 ? -15.07 6.516 6.906 1 94.62 302 GLY A CA 1
ATOM 2378 C C . GLY A 1 302 ? -15.5 5.098 6.574 1 94.62 302 GLY A C 1
ATOM 2379 O O . GLY A 1 302 ? -15.102 4.148 7.254 1 94.62 302 GLY A O 1
ATOM 2380 N N . TRP A 1 303 ? -16.266 4.926 5.531 1 96.31 303 TRP A N 1
ATOM 2381 C CA . TRP A 1 303 ? -16.672 3.594 5.09 1 96.31 303 TRP A CA 1
ATOM 2382 C C . TRP A 1 303 ? -15.57 2.938 4.266 1 96.31 303 TRP A C 1
ATOM 2384 O O . TRP A 1 303 ? -15.594 1.726 4.035 1 96.31 303 TRP A O 1
ATOM 2394 N N . LEU A 1 304 ? -14.57 3.66 3.82 1 94.88 304 LEU A N 1
ATOM 2395 C CA . LEU A 1 304 ? -13.531 3.186 2.912 1 94.88 304 LEU A CA 1
ATOM 2396 C C . LEU A 1 304 ? -12.688 2.096 3.572 1 94.88 304 LEU A C 1
ATOM 2398 O O . LEU A 1 304 ? -12.438 1.052 2.969 1 94.88 304 LEU A O 1
ATOM 2402 N N . PRO A 1 305 ? -12.234 2.299 4.824 1 95.38 305 PRO A N 1
ATOM 2403 C CA . PRO A 1 305 ? -11.461 1.219 5.441 1 95.38 305 PRO A CA 1
ATOM 2404 C C . PRO A 1 305 ? -12.273 -0.062 5.617 1 95.38 305 PRO A C 1
ATOM 2406 O O . PRO A 1 305 ? -11.727 -1.163 5.516 1 95.38 305 PRO A O 1
ATOM 2409 N N . VAL A 1 306 ? -13.539 0.054 5.852 1 96.69 306 VAL A N 1
ATOM 2410 C CA . VAL A 1 306 ? -14.398 -1.114 6.012 1 96.69 306 VAL A CA 1
ATOM 2411 C C . VAL A 1 306 ? -14.555 -1.827 4.668 1 96.69 306 VAL A C 1
ATOM 2413 O O . VAL A 1 306 ? -14.414 -3.049 4.586 1 96.69 306 VAL A O 1
ATOM 2416 N N . LEU A 1 307 ? -14.828 -1.051 3.68 1 95.88 307 LEU A N 1
ATOM 2417 C CA . LEU A 1 307 ? -14.969 -1.623 2.346 1 95.88 307 LEU A CA 1
ATOM 2418 C C . LEU A 1 307 ? -13.656 -2.25 1.885 1 95.88 307 LEU A C 1
ATOM 2420 O O . LEU A 1 307 ? -13.656 -3.334 1.295 1 95.88 307 LEU A O 1
ATOM 2424 N N . TYR A 1 308 ? -12.547 -1.576 2.137 1 93.19 308 TYR A N 1
ATOM 2425 C CA . TYR A 1 308 ? -11.211 -2.076 1.83 1 93.19 308 TYR A CA 1
ATOM 2426 C C . TYR A 1 308 ? -10.977 -3.441 2.469 1 93.19 308 TYR A C 1
ATOM 2428 O O . TYR A 1 308 ? -10.578 -4.391 1.791 1 93.19 308 TYR A O 1
ATOM 2436 N N . LEU A 1 309 ? -11.305 -3.531 3.697 1 93.38 309 LEU A N 1
ATOM 2437 C CA . LEU A 1 309 ? -11.078 -4.781 4.41 1 93.38 309 LEU A CA 1
ATOM 2438 C C . LEU A 1 309 ? -12.031 -5.867 3.932 1 93.38 309 LEU A C 1
ATOM 2440 O O . LEU A 1 309 ? -11.641 -7.027 3.787 1 93.38 309 LEU A O 1
ATOM 2444 N N . ALA A 1 310 ? -13.25 -5.477 3.705 1 94.25 310 ALA A N 1
ATOM 2445 C CA . ALA A 1 310 ? -14.219 -6.441 3.199 1 94.25 310 ALA A CA 1
ATOM 2446 C C . ALA A 1 310 ? -13.789 -6.996 1.846 1 94.25 310 ALA A C 1
ATOM 2448 O O . ALA A 1 310 ? -13.938 -8.188 1.581 1 94.25 310 ALA A O 1
ATOM 2449 N N . ALA A 1 311 ? -13.234 -6.156 1.071 1 90.56 311 ALA A N 1
ATOM 2450 C CA . ALA A 1 311 ? -12.797 -6.566 -0.259 1 90.56 311 ALA A CA 1
ATOM 2451 C C . ALA A 1 311 ? -11.594 -7.504 -0.171 1 90.56 311 ALA A C 1
ATOM 2453 O O . ALA A 1 311 ? -11.445 -8.422 -0.985 1 90.56 311 ALA A O 1
ATOM 2454 N N . VAL A 1 312 ? -10.805 -7.273 0.768 1 86.69 312 VAL A N 1
ATOM 2455 C CA . VAL A 1 312 ? -9.609 -8.094 0.934 1 86.69 312 VAL A CA 1
ATOM 2456 C C . VAL A 1 312 ? -10 -9.469 1.482 1 86.69 312 VAL A C 1
ATOM 2458 O O . VAL A 1 312 ? -9.453 -10.484 1.057 1 86.69 312 VAL A O 1
ATOM 2461 N N . VAL A 1 313 ? -10.906 -9.461 2.367 1 86.38 313 VAL A N 1
ATOM 2462 C CA . VAL A 1 313 ? -11.336 -10.711 2.99 1 86.38 313 VAL A CA 1
ATOM 2463 C C . VAL A 1 313 ? -12.078 -11.57 1.969 1 86.38 313 VAL A C 1
ATOM 2465 O O . VAL A 1 313 ? -12.047 -12.797 2.037 1 86.38 313 VAL A O 1
ATOM 2468 N N . ASP A 1 314 ? -12.711 -10.875 1.002 1 79.44 314 ASP A N 1
ATOM 2469 C CA . ASP A 1 314 ? -13.438 -11.562 -0.059 1 79.44 314 ASP A CA 1
ATOM 2470 C C . ASP A 1 314 ? -12.477 -12.25 -1.03 1 79.44 314 ASP A C 1
ATOM 2472 O O . ASP A 1 314 ? -12.758 -12.352 -2.225 1 79.44 314 ASP A O 1
ATOM 2476 N N . ASN A 1 315 ? -11.359 -12.727 -0.538 1 63.53 315 ASN A N 1
ATOM 2477 C CA . ASN A 1 315 ? -10.359 -13.578 -1.182 1 63.53 315 ASN A CA 1
ATOM 2478 C C . ASN A 1 315 ? -9.852 -12.961 -2.477 1 63.53 315 ASN A C 1
ATOM 2480 O O . ASN A 1 315 ? -10.562 -12.93 -3.482 1 63.53 315 ASN A O 1
ATOM 2484 N N . ASP A 1 316 ? -8.648 -12.625 -2.434 1 63.41 316 ASP A N 1
ATOM 2485 C CA . ASP A 1 316 ? -8.008 -11.938 -3.551 1 63.41 316 ASP A CA 1
ATOM 2486 C C . ASP A 1 316 ? -7.059 -12.859 -4.301 1 63.41 316 ASP A C 1
ATOM 2488 O O . ASP A 1 316 ? -5.992 -13.211 -3.787 1 63.41 316 ASP A O 1
ATOM 2492 N N . HIS A 1 317 ? -7.672 -13.586 -5.387 1 70.25 317 HIS A N 1
ATOM 2493 C CA . HIS A 1 317 ? -6.746 -14.391 -6.18 1 70.25 317 HIS A CA 1
ATOM 2494 C C . HIS A 1 317 ? -6.414 -13.703 -7.5 1 70.25 317 HIS A C 1
ATOM 2496 O O . HIS A 1 317 ? -7.25 -12.992 -8.062 1 70.25 317 HIS A O 1
ATOM 2502 N N . ASP A 1 318 ? -5.223 -13.992 -7.793 1 66.25 318 ASP A N 1
ATOM 2503 C CA . ASP A 1 318 ? -4.746 -13.453 -9.062 1 66.25 318 ASP A CA 1
ATOM 2504 C C . ASP A 1 318 ? -5.152 -14.352 -10.227 1 66.25 318 ASP A C 1
ATOM 2506 O O . ASP A 1 318 ? -5.543 -15.5 -10.023 1 66.25 318 ASP A O 1
ATOM 2510 N N . ASN A 1 319 ? -5.246 -13.945 -11.43 1 65.38 319 ASN A N 1
ATOM 2511 C CA . ASN A 1 319 ? -5.449 -14.648 -12.695 1 65.38 319 ASN A CA 1
ATOM 2512 C C . ASN A 1 319 ? -6.801 -15.359 -12.727 1 65.38 319 ASN A C 1
ATOM 2514 O O . ASN A 1 319 ? -6.859 -16.578 -12.914 1 65.38 319 ASN A O 1
ATOM 2518 N N . LYS A 1 320 ? -7.801 -14.727 -12.633 1 77.5 320 LYS A N 1
ATOM 2519 C CA . LYS A 1 320 ? -9.172 -15.227 -12.555 1 77.5 320 LYS A CA 1
ATOM 2520 C C . LYS A 1 320 ? -9.555 -15.961 -13.836 1 77.5 320 LYS A C 1
ATOM 2522 O O . LYS A 1 320 ? -10.203 -17.016 -13.781 1 77.5 320 LYS A O 1
ATOM 2527 N N . PRO A 1 321 ? -8.969 -15.625 -14.906 1 78.94 321 PRO A N 1
ATOM 2528 C CA . PRO A 1 321 ? -9.367 -16.359 -16.109 1 78.94 321 PRO A CA 1
ATOM 2529 C C . PRO A 1 321 ? -8.82 -17.781 -16.141 1 78.94 321 PRO A C 1
ATOM 2531 O O . PRO A 1 321 ? -9.492 -18.703 -16.625 1 78.94 321 PRO A O 1
ATOM 2534 N N . GLU A 1 322 ? -7.68 -17.953 -15.672 1 83.75 322 GLU A N 1
ATOM 2535 C CA . GLU A 1 322 ? -7.113 -19.297 -15.633 1 83.75 322 GLU A CA 1
ATOM 2536 C C . GLU A 1 322 ? -7.906 -20.203 -14.703 1 83.75 322 GLU A C 1
ATOM 2538 O O . GLU A 1 322 ? -8.141 -21.375 -15.023 1 83.75 322 GLU A O 1
ATOM 2543 N N . PHE A 1 323 ? -8.297 -19.703 -13.68 1 89.81 323 PHE A N 1
ATOM 2544 C CA . PHE A 1 323 ? -9.047 -20.516 -12.734 1 89.81 323 PHE A CA 1
ATOM 2545 C C . PHE A 1 323 ? -10.461 -20.781 -13.242 1 89.81 323 PHE A C 1
ATOM 2547 O O . PHE A 1 323 ? -11.031 -21.844 -12.992 1 89.81 323 PHE A O 1
ATOM 2554 N N . ALA A 1 324 ? -10.984 -19.859 -13.938 1 93.25 324 ALA A N 1
ATOM 2555 C CA . ALA A 1 324 ? -12.273 -20.094 -14.57 1 93.25 324 ALA A CA 1
ATOM 2556 C C . ALA A 1 324 ? -12.211 -21.297 -15.508 1 93.25 324 ALA A C 1
ATOM 2558 O O . ALA A 1 324 ? -13.102 -22.141 -15.5 1 93.25 324 ALA A O 1
ATOM 2559 N N . GLU A 1 325 ? -11.18 -21.375 -16.219 1 93.94 325 GLU A N 1
ATOM 2560 C CA . GLU A 1 325 ? -11 -22.484 -17.156 1 93.94 325 GLU A CA 1
ATOM 2561 C C . GLU A 1 325 ? -10.836 -23.797 -16.406 1 93.94 325 GLU A C 1
ATOM 2563 O O . GLU A 1 325 ? -11.398 -24.828 -16.812 1 93.94 325 GLU A O 1
ATOM 2568 N N . ARG A 1 326 ? -10.133 -23.766 -15.375 1 94.12 326 ARG A N 1
ATOM 2569 C CA . ARG A 1 326 ? -9.922 -24.984 -14.594 1 94.12 326 ARG A CA 1
ATOM 2570 C C . ARG A 1 326 ? -11.219 -25.453 -13.938 1 94.12 326 ARG A C 1
ATOM 2572 O O . ARG A 1 326 ? -11.5 -26.641 -13.883 1 94.12 326 ARG A O 1
ATOM 2579 N N . PHE A 1 327 ? -11.977 -24.516 -13.477 1 96.31 327 PHE A N 1
ATOM 2580 C CA . PHE A 1 327 ? -13.266 -24.859 -12.891 1 96.31 327 PHE A CA 1
ATOM 2581 C C . PHE A 1 327 ? -14.211 -25.422 -13.945 1 96.31 327 PHE A C 1
ATOM 2583 O O . PHE A 1 327 ? -14.922 -26.391 -13.695 1 96.31 327 PHE A O 1
ATOM 2590 N N . ASN A 1 328 ? -14.141 -24.766 -15.078 1 96.81 328 ASN A N 1
ATOM 2591 C CA . ASN A 1 328 ? -14.984 -25.25 -16.172 1 96.81 328 ASN A CA 1
ATOM 2592 C C . ASN A 1 328 ? -14.625 -26.688 -16.578 1 96.81 328 ASN A C 1
ATOM 2594 O O . ASN A 1 328 ? -15.516 -27.5 -16.844 1 96.81 328 ASN A O 1
ATOM 2598 N N . ARG A 1 329 ? -13.383 -26.953 -16.562 1 95.75 329 ARG A N 1
ATOM 2599 C CA . ARG A 1 329 ? -12.938 -28.312 -16.891 1 95.75 329 ARG A CA 1
ATOM 2600 C C . ARG A 1 329 ? -13.391 -29.297 -15.828 1 95.75 329 ARG A C 1
ATOM 2602 O O . ARG A 1 329 ? -13.828 -30.406 -16.156 1 95.75 329 ARG A O 1
ATOM 2609 N N . LEU A 1 330 ? -13.289 -28.922 -14.664 1 96.5 330 LEU A N 1
ATOM 2610 C CA . LEU A 1 330 ? -13.672 -29.766 -13.547 1 96.5 330 LEU A CA 1
ATOM 2611 C C . LEU A 1 330 ? -15.164 -30.078 -13.578 1 96.5 330 LEU A C 1
ATOM 2613 O O . LEU A 1 330 ? -15.57 -31.234 -13.438 1 96.5 330 LEU A O 1
ATOM 2617 N N . ILE A 1 331 ? -15.984 -29.094 -13.805 1 96.75 331 ILE A N 1
ATOM 2618 C CA . ILE A 1 331 ? -17.438 -29.234 -13.797 1 96.75 331 ILE A CA 1
ATOM 2619 C C . ILE A 1 331 ? -17.891 -29.969 -15.055 1 96.75 331 ILE A C 1
ATOM 2621 O O . ILE A 1 331 ? -18.781 -30.828 -15.008 1 96.75 331 ILE A O 1
ATOM 2625 N N . SER A 1 332 ? -17.266 -29.625 -16.172 1 96.12 332 SER A N 1
ATOM 2626 C CA . SER A 1 332 ? -17.641 -30.25 -17.438 1 96.12 332 SER A CA 1
ATOM 2627 C C . SER A 1 332 ? -17.359 -31.75 -17.406 1 96.12 332 SER A C 1
ATOM 2629 O O . SER A 1 332 ? -18.109 -32.531 -18 1 96.12 332 SER A O 1
ATOM 2631 N N . ALA A 1 333 ? -16.328 -32.125 -16.734 1 95.69 333 ALA A N 1
ATOM 2632 C CA . ALA A 1 333 ? -15.984 -33.531 -16.625 1 95.69 333 ALA A CA 1
ATOM 2633 C C . ALA A 1 333 ? -17.094 -34.312 -15.922 1 95.69 333 ALA A C 1
ATOM 2635 O O . ALA A 1 333 ? -17.266 -35.5 -16.156 1 95.69 333 ALA A O 1
ATOM 2636 N N . CYS A 1 334 ? -17.844 -33.656 -15.109 1 95 334 CYS A N 1
ATOM 2637 C CA . CYS A 1 334 ? -18.859 -34.312 -14.289 1 95 334 CYS A CA 1
ATOM 2638 C C . CYS A 1 334 ? -20.219 -34.281 -14.977 1 95 334 CYS A C 1
ATOM 2640 O O . CYS A 1 334 ? -21.219 -34.75 -14.414 1 95 334 CYS A O 1
ATOM 2642 N N . HIS A 1 335 ? -20.219 -33.688 -16.141 1 93.31 335 HIS A N 1
ATOM 2643 C CA . HIS A 1 335 ? -21.453 -33.625 -16.891 1 93.31 335 HIS A CA 1
ATOM 2644 C C . HIS A 1 335 ? -21.438 -34.594 -18.078 1 93.31 335 HIS A C 1
ATOM 2646 O O . HIS A 1 335 ? -20.562 -34.5 -18.938 1 93.31 335 HIS A O 1
ATOM 2652 N N . LYS A 1 336 ? -22.406 -35.469 -18.188 1 91.31 336 LYS A N 1
ATOM 2653 C CA . LYS A 1 336 ? -22.641 -36.438 -19.266 1 91.31 336 LYS A CA 1
ATOM 2654 C C . LYS A 1 336 ? -21.328 -37.031 -19.766 1 91.31 336 LYS A C 1
ATOM 2656 O O . LYS A 1 336 ? -20.609 -37.688 -19 1 91.31 336 LYS A O 1
ATOM 2661 N N . ASN A 1 337 ? -20.828 -36.656 -21.094 1 88 337 ASN A N 1
ATOM 2662 C CA . ASN A 1 337 ? -19.656 -37.281 -21.703 1 88 337 ASN A CA 1
ATOM 2663 C C . ASN A 1 337 ? -18.375 -36.5 -21.375 1 88 337 ASN A C 1
ATOM 2665 O O . ASN A 1 337 ? -17.297 -36.906 -21.797 1 88 337 ASN A O 1
ATOM 2669 N N . GLY A 1 338 ? -18.516 -35.5 -20.625 1 89.56 338 GLY A N 1
ATOM 2670 C CA . GLY A 1 338 ? -17.312 -34.812 -20.203 1 89.56 338 GLY A CA 1
ATOM 2671 C C . GLY A 1 338 ? -16.859 -33.75 -21.203 1 89.56 338 GLY A C 1
ATOM 2672 O O . GLY A 1 338 ? -15.711 -33.312 -21.188 1 89.56 338 GLY A O 1
ATOM 2673 N N . ASP A 1 339 ? -17.781 -33.281 -22.094 1 92.06 339 ASP A N 1
ATOM 2674 C CA . ASP A 1 339 ? -17.438 -32.219 -23.062 1 92.06 339 ASP A CA 1
ATOM 2675 C C . ASP A 1 339 ? -17.234 -30.891 -22.359 1 92.06 339 ASP A C 1
ATOM 2677 O O . ASP A 1 339 ? -17.969 -30.547 -21.438 1 92.06 339 ASP A O 1
ATOM 2681 N N . PHE A 1 340 ? -16.234 -30.25 -22.875 1 94.06 340 PHE A N 1
ATOM 2682 C CA . PHE A 1 340 ? -15.891 -28.969 -22.266 1 94.06 340 PHE A CA 1
ATOM 2683 C C . PHE A 1 340 ? -16.984 -27.938 -22.516 1 94.06 340 PHE A C 1
ATOM 2685 O O . PHE A 1 340 ? -17.344 -27.672 -23.672 1 94.06 340 PHE A O 1
ATOM 2692 N N . ILE A 1 341 ? -17.531 -27.312 -21.469 1 94.88 341 ILE A N 1
ATOM 2693 C CA . ILE A 1 341 ? -18.531 -26.25 -21.5 1 94.88 341 ILE A CA 1
ATOM 2694 C C . ILE A 1 341 ? -18 -25.031 -20.734 1 94.88 341 ILE A C 1
ATOM 2696 O O . ILE A 1 341 ? -17.5 -25.156 -19.625 1 94.88 341 ILE A O 1
ATOM 2700 N N . GLU A 1 342 ? -18.109 -23.938 -21.344 1 95.12 342 GLU A N 1
ATOM 2701 C CA . GLU A 1 342 ? -17.75 -22.703 -20.656 1 95.12 342 GLU A CA 1
ATOM 2702 C C . GLU A 1 342 ? -18.891 -22.219 -19.766 1 95.12 342 GLU A C 1
ATOM 2704 O O . GLU A 1 342 ? -19.797 -21.547 -20.234 1 95.12 342 GLU A O 1
ATOM 2709 N N . ILE A 1 343 ? -18.797 -22.531 -18.547 1 95.62 343 ILE A N 1
ATOM 2710 C CA . ILE A 1 343 ? -19.875 -22.266 -17.594 1 95.62 343 ILE A CA 1
ATOM 2711 C C . ILE A 1 343 ? -19.578 -20.969 -16.844 1 95.62 343 ILE A C 1
ATOM 2713 O O . ILE A 1 343 ? -20.453 -20.094 -16.719 1 95.62 343 ILE A O 1
ATOM 2717 N N . LEU A 1 344 ? -18.312 -20.922 -16.312 1 94.69 344 LEU A N 1
ATOM 2718 C CA . LEU A 1 344 ? -17.891 -19.781 -15.516 1 94.69 344 LEU A CA 1
ATOM 2719 C C . LEU A 1 344 ? -17.094 -18.781 -16.359 1 94.69 344 LEU A C 1
ATOM 2721 O O . LEU A 1 344 ? -16.25 -19.188 -17.156 1 94.69 344 LEU A O 1
ATOM 2725 N N . GLY A 1 345 ? -17.484 -17.531 -16.156 1 90.44 345 GLY A N 1
ATOM 2726 C CA . GLY A 1 345 ? -16.812 -16.469 -16.906 1 90.44 345 GLY A CA 1
ATOM 2727 C C . GLY A 1 345 ? -15.898 -15.617 -16.047 1 90.44 345 GLY A C 1
ATOM 2728 O O . GLY A 1 345 ? -15.062 -16.141 -15.312 1 90.44 345 GLY A O 1
ATOM 2729 N N . GLU A 1 346 ? -16.109 -14.312 -16.062 1 86.25 346 GLU A N 1
ATOM 2730 C CA . GLU A 1 346 ? -15.258 -13.352 -15.383 1 86.25 346 GLU A CA 1
ATOM 2731 C C . GLU A 1 346 ? -15.523 -13.336 -13.883 1 86.25 346 GLU A C 1
ATOM 2733 O O . GLU A 1 346 ? -16.625 -13.656 -13.438 1 86.25 346 GLU A O 1
ATOM 2738 N N . GLY A 1 347 ? -14.406 -13.023 -13.156 1 85 347 GLY A N 1
ATOM 2739 C CA . GLY A 1 347 ? -14.562 -12.867 -11.719 1 85 347 GLY A CA 1
ATOM 2740 C C . GLY A 1 347 ? -15.32 -11.609 -11.336 1 85 347 GLY A C 1
ATOM 2741 O O . GLY A 1 347 ? -14.969 -10.508 -11.766 1 85 347 GLY A O 1
ATOM 2742 N N . LYS A 1 348 ? -16.406 -11.812 -10.57 1 86.06 348 LYS A N 1
ATOM 2743 C CA . LYS A 1 348 ? -17.25 -10.688 -10.18 1 86.06 348 LYS A CA 1
ATOM 2744 C C . LYS A 1 348 ? -17.234 -10.5 -8.664 1 86.06 348 LYS A C 1
ATOM 2746 O O . LYS A 1 348 ? -17.984 -9.68 -8.133 1 86.06 348 LYS A O 1
ATOM 2751 N N . GLY A 1 349 ? -16.375 -11.109 -8.062 1 85.31 349 GLY A N 1
ATOM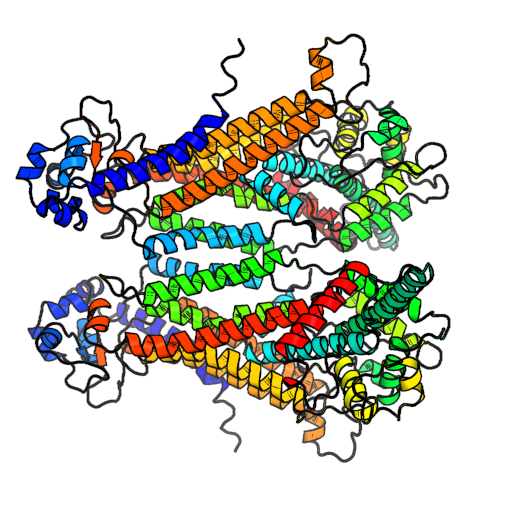 2752 C CA . GLY A 1 349 ? -16.281 -10.969 -6.621 1 85.31 349 GLY A CA 1
ATOM 2753 C C . GLY A 1 349 ? -15.719 -9.625 -6.199 1 85.31 349 GLY A C 1
ATOM 2754 O O . GLY A 1 349 ? -15.469 -8.758 -7.035 1 85.31 349 GLY A O 1
ATOM 2755 N N . GLN A 1 350 ? -15.758 -9.312 -4.902 1 86.31 350 GLN A N 1
ATOM 2756 C CA . GLN A 1 350 ? -15.203 -8.094 -4.312 1 86.31 350 GLN A CA 1
ATOM 2757 C C . GLN A 1 350 ? -16.016 -6.871 -4.703 1 86.31 350 GLN A C 1
ATOM 2759 O O . GLN A 1 350 ? -15.477 -5.781 -4.883 1 86.31 350 GLN A O 1
ATOM 2764 N N . GLY A 1 351 ? -17.266 -7.141 -4.977 1 86.62 351 GLY A N 1
ATOM 2765 C CA . GLY A 1 351 ? -18.172 -6.047 -5.293 1 86.62 351 GLY A CA 1
ATOM 2766 C C . GLY A 1 351 ? -17.984 -5.496 -6.695 1 86.62 351 GLY A C 1
ATOM 2767 O O . GLY A 1 351 ? -18.547 -4.457 -7.043 1 86.62 351 GLY A O 1
ATOM 2768 N N . ARG A 1 352 ? -17.234 -6.195 -7.508 1 84.5 352 ARG A N 1
ATOM 2769 C CA . ARG A 1 352 ? -16.953 -5.746 -8.867 1 84.5 352 ARG A CA 1
ATOM 2770 C C . ARG A 1 352 ? -18.156 -6 -9.781 1 84.5 352 ARG A C 1
ATOM 2772 O O . ARG A 1 352 ? -18.438 -5.188 -10.664 1 84.5 352 ARG A O 1
ATOM 2779 N N . GLY A 1 353 ? -18.766 -7.086 -9.617 1 84.94 353 GLY A N 1
ATOM 2780 C CA . GLY A 1 353 ? -19.891 -7.441 -10.469 1 84.94 353 GLY A CA 1
ATOM 2781 C C . GLY A 1 353 ? -21.234 -7.109 -9.852 1 84.94 353 GLY A C 1
ATOM 2782 O O . GLY A 1 353 ? -21.422 -7.281 -8.648 1 84.94 353 GLY A O 1
ATOM 2783 N N . ARG A 1 354 ? -21.969 -6.617 -10.742 1 88.75 354 ARG A N 1
ATOM 2784 C CA . ARG A 1 354 ? -23.328 -6.305 -10.312 1 88.75 354 ARG A CA 1
ATOM 2785 C C . ARG A 1 354 ? -24.25 -7.516 -10.453 1 88.75 354 ARG A C 1
ATOM 2787 O O . ARG A 1 354 ? -24.031 -8.359 -11.328 1 88.75 354 ARG A O 1
ATOM 2794 N N . TRP A 1 355 ? -25.203 -7.582 -9.5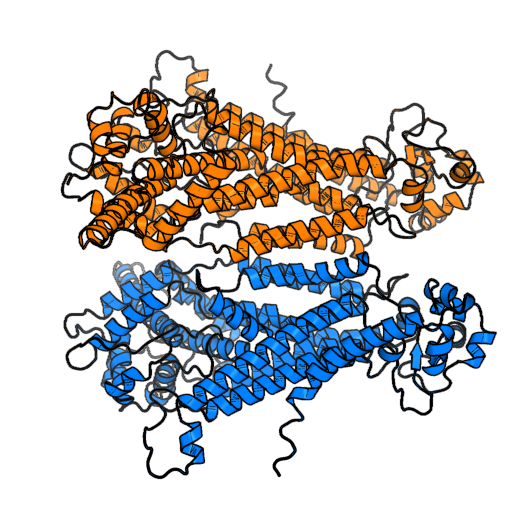39 1 88.56 355 TRP A N 1
ATOM 2795 C CA . TRP A 1 355 ? -26.266 -8.57 -9.594 1 88.56 355 TRP A CA 1
ATOM 2796 C C . TRP A 1 355 ? -25.703 -9.977 -9.719 1 88.56 355 TRP A C 1
ATOM 2798 O O . TRP A 1 355 ? -26.219 -10.805 -10.477 1 88.56 355 TRP A O 1
ATOM 2808 N N . HIS A 1 356 ? -24.531 -10.086 -9.117 1 82.94 356 HIS A N 1
ATOM 2809 C CA . HIS A 1 356 ? -23.875 -11.391 -9.18 1 82.94 356 HIS A CA 1
ATOM 2810 C C . HIS A 1 356 ? -24.422 -12.328 -8.109 1 82.94 356 HIS A C 1
ATOM 2812 O O . HIS A 1 356 ? -24.516 -11.961 -6.934 1 82.94 356 HIS A O 1
ATOM 2818 N N . TYR A 1 357 ? -24.953 -13.445 -8.633 1 82.62 357 TYR A N 1
ATOM 2819 C CA . TYR A 1 357 ? -25.375 -14.555 -7.781 1 82.62 357 TYR A CA 1
ATOM 2820 C C . TYR A 1 357 ? -24.594 -15.82 -8.109 1 82.62 357 TYR A C 1
ATOM 2822 O O . TYR A 1 357 ? -24.891 -16.516 -9.086 1 82.62 357 TYR A O 1
ATOM 2830 N N . GLY A 1 358 ? -23.609 -16.078 -7.297 1 86.38 358 GLY A N 1
ATOM 2831 C CA . GLY A 1 358 ? -22.688 -17.156 -7.59 1 86.38 358 GLY A CA 1
ATOM 2832 C C . GLY A 1 358 ? -23.266 -18.531 -7.316 1 86.38 358 GLY A C 1
ATOM 2833 O O . GLY A 1 358 ? -24.328 -18.656 -6.688 1 86.38 358 GLY A O 1
ATOM 2834 N N . ILE A 1 359 ? -22.656 -19.5 -7.801 1 90.12 359 ILE A N 1
ATOM 2835 C CA . ILE A 1 359 ? -23.109 -20.891 -7.676 1 90.12 359 ILE A CA 1
ATOM 2836 C C . ILE A 1 359 ? -22.922 -21.359 -6.238 1 90.12 359 ILE A C 1
ATOM 2838 O O . ILE A 1 359 ? -23.641 -22.25 -5.77 1 90.12 359 ILE A O 1
ATOM 2842 N N . GLY A 1 360 ? -21.938 -20.766 -5.59 1 89.12 360 GLY A N 1
ATOM 2843 C CA . GLY A 1 360 ? -21.703 -21.141 -4.203 1 89.12 360 GLY A CA 1
ATOM 2844 C C . GLY A 1 360 ? -22.891 -20.859 -3.301 1 89.12 360 GLY A C 1
ATOM 2845 O O . GLY A 1 360 ? -23.156 -21.609 -2.359 1 89.12 360 GLY A O 1
ATOM 2846 N N . GLN A 1 361 ? -23.594 -19.875 -3.615 1 86.88 361 GLN A N 1
ATOM 2847 C CA . GLN A 1 361 ? -24.781 -19.547 -2.842 1 86.88 361 GLN A CA 1
ATOM 2848 C C . GLN A 1 361 ? -25.859 -20.609 -3.02 1 86.88 361 GLN A C 1
ATOM 2850 O O . GLN A 1 361 ? -26.547 -20.969 -2.061 1 86.88 361 GLN A O 1
ATOM 2855 N N . THR A 1 362 ? -26 -21.016 -4.191 1 88.5 362 THR A N 1
ATOM 2856 C CA . THR A 1 362 ? -27 -22.047 -4.469 1 88.5 362 THR A CA 1
ATOM 2857 C C . THR A 1 362 ? -26.641 -23.359 -3.766 1 88.5 362 THR A C 1
ATOM 2859 O O . THR A 1 362 ? -27.484 -23.984 -3.145 1 88.5 362 THR A O 1
ATOM 2862 N N . ILE A 1 363 ? -25.422 -23.688 -3.869 1 90.38 363 ILE A N 1
ATOM 2863 C CA . ILE A 1 363 ? -24.969 -24.922 -3.256 1 90.38 363 ILE A CA 1
ATOM 2864 C C . ILE A 1 363 ? -25.094 -24.828 -1.738 1 90.38 363 ILE A C 1
ATOM 2866 O O . ILE A 1 363 ? -25.531 -25.781 -1.087 1 90.38 363 ILE A O 1
ATOM 2870 N N . MET A 1 364 ? -24.781 -23.75 -1.233 1 87.81 364 MET A N 1
ATOM 2871 C CA . MET A 1 364 ? -24.859 -23.562 0.211 1 87.81 364 MET A CA 1
ATOM 2872 C C . MET A 1 364 ? -26.312 -23.594 0.683 1 87.81 364 MET A C 1
ATOM 2874 O O . MET A 1 364 ? -26.625 -24.172 1.733 1 87.81 364 MET A O 1
ATOM 2878 N N . SER A 1 365 ? -27.125 -22.984 -0.054 1 84.44 365 SER A N 1
ATOM 2879 C CA . SER A 1 365 ? -28.547 -23.016 0.294 1 84.44 365 SER A CA 1
ATOM 2880 C C . SER A 1 365 ? -29.094 -24.438 0.251 1 84.44 365 SER A C 1
ATOM 2882 O O . SER A 1 365 ? -29.906 -24.812 1.095 1 84.44 365 SER A O 1
ATOM 2884 N N . ARG A 1 366 ? -28.641 -25.078 -0.663 1 87.38 366 ARG A N 1
ATOM 2885 C CA . ARG A 1 366 ? -29.062 -26.469 -0.779 1 87.38 366 ARG A CA 1
ATOM 2886 C C . ARG A 1 366 ? -28.547 -27.297 0.395 1 87.38 366 ARG A C 1
ATOM 2888 O O . ARG A 1 366 ? -29.297 -28.109 0.961 1 87.38 366 ARG A O 1
ATOM 2895 N N . ILE A 1 367 ? -27.391 -27.109 0.756 1 86.94 367 ILE A N 1
ATOM 2896 C CA . ILE A 1 367 ? -26.781 -27.844 1.869 1 86.94 367 ILE A CA 1
ATOM 2897 C C . ILE A 1 367 ? -27.531 -27.516 3.158 1 86.94 367 ILE A C 1
ATOM 2899 O O . ILE A 1 367 ? -27.875 -28.422 3.926 1 86.94 367 ILE A O 1
ATOM 2903 N N . GLU A 1 368 ? -27.875 -26.344 3.355 1 83.81 368 GLU A N 1
ATOM 2904 C CA . GLU A 1 368 ? -28.5 -25.906 4.598 1 83.81 368 GLU A CA 1
ATOM 2905 C C . GLU A 1 368 ? -29.984 -26.312 4.629 1 83.81 368 GLU A C 1
ATOM 2907 O O . GLU A 1 368 ? -30.484 -26.734 5.668 1 83.81 368 GLU A O 1
ATOM 2912 N N . ASP A 1 369 ? -30.594 -26.188 3.494 1 81.94 369 ASP A N 1
ATOM 2913 C CA . ASP A 1 369 ? -32.031 -26.328 3.486 1 81.94 369 ASP A CA 1
ATOM 2914 C C . ASP A 1 369 ? -32.438 -27.766 3.188 1 81.94 369 ASP A C 1
ATOM 2916 O O . ASP A 1 369 ? -33.531 -28.219 3.602 1 81.94 369 ASP A O 1
ATOM 2920 N N . GLU A 1 370 ? -31.609 -28.406 2.502 1 83.31 370 GLU A N 1
ATOM 2921 C CA . GLU A 1 370 ? -32.062 -29.719 2.051 1 83.31 370 GLU A CA 1
ATOM 2922 C C . GLU A 1 370 ? -31.203 -30.844 2.66 1 83.31 370 GLU A C 1
ATOM 2924 O O . GLU A 1 370 ? -31.734 -31.859 3.1 1 83.31 370 GLU A O 1
ATOM 2929 N N . LEU A 1 371 ? -29.969 -30.609 2.701 1 82.88 371 LEU A N 1
ATOM 2930 C CA . LEU A 1 371 ? -29.094 -31.719 3.043 1 82.88 371 LEU A CA 1
ATOM 2931 C C . LEU A 1 371 ? -28.938 -31.844 4.555 1 82.88 371 LEU A C 1
ATOM 2933 O O . LEU A 1 371 ? -28.906 -32.938 5.098 1 82.88 371 LEU A O 1
ATOM 2937 N N . LEU A 1 372 ? -28.859 -30.781 5.223 1 82.44 372 LEU A N 1
ATOM 2938 C CA . LEU A 1 372 ? -28.547 -30.828 6.645 1 82.44 372 LEU A CA 1
ATOM 2939 C C . LEU A 1 372 ? -29.812 -30.75 7.484 1 82.44 372 LEU A C 1
ATOM 2941 O O . LEU A 1 372 ? -29.766 -30.844 8.711 1 82.44 372 LEU A O 1
ATOM 2945 N N . VAL A 1 373 ? -30.922 -30.656 6.824 1 76.06 373 VAL A N 1
ATOM 2946 C CA . VAL A 1 373 ? -32.156 -30.562 7.586 1 76.06 373 VAL A CA 1
ATOM 2947 C C . VAL A 1 373 ? -32.438 -31.875 8.32 1 76.06 373 VAL A C 1
ATOM 2949 O O . VAL A 1 373 ? -32.375 -32.938 7.715 1 76.06 373 VAL A O 1
ATOM 2952 N N . GLY A 1 374 ? -32.594 -31.812 9.656 1 68.94 374 GLY A N 1
ATOM 2953 C CA . GLY A 1 374 ? -33 -32.969 10.453 1 68.94 374 GLY A CA 1
ATOM 2954 C C . GLY A 1 374 ? -31.797 -33.688 11.047 1 68.94 374 GLY A C 1
ATOM 2955 O O . GLY A 1 374 ? -31.984 -34.656 11.789 1 68.94 374 GLY A O 1
ATOM 2956 N N . ARG A 1 375 ? -30.672 -33.281 10.695 1 72.38 375 ARG A N 1
ATOM 2957 C CA . ARG A 1 375 ? -29.5 -34 11.188 1 72.38 375 ARG A CA 1
ATOM 2958 C C . ARG A 1 375 ? -29.109 -33.531 12.578 1 72.38 375 ARG A C 1
ATOM 2960 O O . ARG A 1 375 ? -29.359 -32.375 12.93 1 72.38 375 ARG A O 1
ATOM 2967 N N . GLU A 1 376 ? -28.516 -34.562 13.211 1 64.75 376 GLU A N 1
ATOM 2968 C CA . GLU A 1 376 ? -28 -34.25 14.547 1 64.75 376 GLU A CA 1
ATOM 2969 C C . GLU A 1 376 ? -26.781 -33.312 14.469 1 64.75 376 GLU A C 1
ATOM 2971 O O . GLU A 1 376 ? -25.953 -33.469 13.578 1 64.75 376 GLU A O 1
ATOM 2976 N N . ALA A 1 377 ? -26.734 -32.344 15.266 1 62.88 377 ALA A N 1
ATOM 2977 C CA . ALA A 1 377 ? -25.812 -31.219 15.25 1 62.88 377 ALA A CA 1
ATOM 2978 C C . ALA A 1 377 ? -24.359 -31.688 15.336 1 62.88 377 ALA A C 1
ATOM 2980 O O . ALA A 1 377 ? -23.469 -31.094 14.742 1 62.88 377 ALA A O 1
ATOM 2981 N N . ASP A 1 378 ? -23.969 -32.812 15.945 1 65.06 378 ASP A N 1
ATOM 2982 C CA . ASP A 1 378 ? -22.578 -33.125 16.25 1 65.06 378 ASP A CA 1
ATOM 2983 C C . ASP A 1 378 ? -22.078 -34.281 15.391 1 65.06 378 ASP A C 1
ATOM 2985 O O . ASP A 1 378 ? -20.938 -34.75 15.547 1 65.06 378 ASP A O 1
ATOM 2989 N N . ALA A 1 379 ? -22.844 -34.594 14.344 1 71.56 379 ALA A N 1
ATOM 2990 C CA . ALA A 1 379 ? -22.391 -35.75 13.57 1 71.56 379 ALA A CA 1
ATOM 2991 C C . ALA A 1 379 ? -21.531 -35.312 12.391 1 71.56 379 ALA A C 1
ATOM 2993 O O . ALA A 1 379 ? -21.781 -34.281 11.773 1 71.56 379 ALA A O 1
ATOM 2994 N N . VAL A 1 380 ? -20.453 -36.094 12.203 1 78.44 380 VAL A N 1
ATOM 2995 C CA . VAL A 1 380 ? -19.562 -35.844 11.062 1 78.44 380 VAL A CA 1
ATOM 2996 C C . VAL A 1 380 ? -20.312 -36.156 9.766 1 78.44 380 VAL A C 1
ATOM 2998 O O . VAL A 1 380 ? -21.047 -37.156 9.672 1 78.44 380 VAL A O 1
ATOM 3001 N N . VAL A 1 381 ? -20.188 -35.281 8.844 1 81.31 381 VAL A N 1
ATOM 3002 C CA . VAL A 1 381 ? -20.922 -35.375 7.594 1 81.31 381 VAL A CA 1
ATOM 3003 C C . VAL A 1 381 ? -20 -35.938 6.5 1 81.31 381 VAL A C 1
ATOM 3005 O O . VAL A 1 381 ? -18.859 -35.438 6.348 1 81.31 381 VAL A O 1
ATOM 3008 N N . ASP A 1 382 ? -20.453 -36.938 5.906 1 81.94 382 ASP A N 1
ATOM 3009 C CA . ASP A 1 382 ? -19.844 -37.406 4.66 1 81.94 382 ASP A CA 1
ATOM 3010 C C . ASP A 1 382 ? -20.594 -36.844 3.447 1 81.94 382 ASP A C 1
ATOM 3012 O O . ASP A 1 382 ? -21.672 -37.344 3.109 1 81.94 382 ASP A O 1
ATOM 3016 N N . TRP A 1 383 ? -20.016 -35.969 2.799 1 85.25 383 TRP A N 1
ATOM 3017 C CA . TRP A 1 383 ? -20.672 -35.219 1.746 1 85.25 383 TRP A CA 1
ATOM 3018 C C . TRP A 1 383 ? -20.938 -36.094 0.523 1 85.25 383 TRP A C 1
ATOM 3020 O O . TRP A 1 383 ? -21.891 -35.875 -0.212 1 85.25 383 TRP A O 1
ATOM 3030 N N . ASP A 1 384 ? -20.078 -37.062 0.302 1 84.38 384 ASP A N 1
ATOM 3031 C CA . ASP A 1 384 ? -20.281 -37.969 -0.831 1 84.38 384 ASP A CA 1
ATOM 3032 C C . ASP A 1 384 ? -21.562 -38.781 -0.658 1 84.38 384 ASP A C 1
ATOM 3034 O O . ASP A 1 384 ? -22.328 -38.938 -1.603 1 84.38 384 ASP A O 1
ATOM 3038 N N . VAL A 1 385 ? -21.812 -39.188 0.532 1 81.38 385 VAL A N 1
ATOM 3039 C CA . VAL A 1 385 ? -23 -40 0.833 1 81.38 385 VAL A CA 1
ATOM 3040 C C . VAL A 1 385 ? -24.234 -39.094 0.813 1 81.38 385 VAL A C 1
ATOM 3042 O O . VAL A 1 385 ? -25.281 -39.469 0.304 1 81.38 385 VAL A O 1
ATOM 3045 N N . MET A 1 386 ? -24.078 -37.969 1.217 1 82.75 386 MET A N 1
ATOM 3046 C CA . MET A 1 386 ? -25.203 -37.062 1.285 1 82.75 386 MET A CA 1
ATOM 3047 C C . MET A 1 386 ? -25.641 -36.625 -0.111 1 82.75 386 MET A C 1
ATOM 3049 O O . MET A 1 386 ? -26.828 -36.5 -0.376 1 82.75 386 MET A O 1
ATOM 3053 N N . ARG A 1 387 ? -24.719 -36.469 -0.91 1 82.88 387 ARG A N 1
ATOM 3054 C CA . ARG A 1 387 ? -25.031 -36.062 -2.277 1 82.88 387 ARG A CA 1
ATOM 3055 C C . ARG A 1 387 ? -25.812 -37.125 -3.006 1 82.88 387 ARG A C 1
ATOM 3057 O O . ARG A 1 387 ? -26.766 -36.844 -3.736 1 82.88 387 ARG A O 1
ATOM 3064 N N . LYS A 1 388 ? -25.422 -38.312 -2.785 1 84.12 388 LYS A N 1
ATOM 3065 C CA . LYS A 1 388 ? -26.047 -39.438 -3.475 1 84.12 388 LYS A CA 1
ATOM 3066 C C . LYS A 1 388 ? -27.5 -39.594 -3.041 1 84.12 388 LYS A C 1
ATOM 3068 O O . LYS A 1 388 ? -28.359 -40.031 -3.832 1 84.12 388 LYS A O 1
ATOM 3073 N N . ASN A 1 389 ? -27.766 -39.188 -1.848 1 81.75 389 ASN A N 1
ATOM 3074 C CA . ASN A 1 389 ? -29.109 -39.375 -1.309 1 81.75 389 ASN A CA 1
ATOM 3075 C C . ASN A 1 389 ? -29.922 -38.062 -1.389 1 81.75 389 ASN A C 1
ATOM 3077 O O . ASN A 1 389 ? -31.047 -38 -0.884 1 81.75 389 ASN A O 1
ATOM 3081 N N . ALA A 1 390 ? -29.438 -37.125 -2.045 1 84.19 390 ALA A N 1
ATOM 3082 C CA . ALA A 1 390 ? -30.047 -35.812 -2.037 1 84.19 390 ALA A CA 1
ATOM 3083 C C . ALA A 1 390 ? -31.172 -35.719 -3.068 1 84.19 390 ALA A C 1
ATOM 3085 O O . ALA A 1 390 ? -31.109 -36.344 -4.125 1 84.19 390 ALA A O 1
ATOM 3086 N N . PRO A 1 391 ? -32.188 -34.938 -2.762 1 83.5 391 PRO A N 1
ATOM 3087 C CA . PRO A 1 391 ? -33.25 -34.688 -3.727 1 83.5 391 PRO A CA 1
ATOM 3088 C C . PRO A 1 391 ? -32.812 -33.812 -4.902 1 83.5 391 PRO A C 1
ATOM 3090 O O . PRO A 1 391 ? -31.75 -33.188 -4.844 1 83.5 391 PRO A O 1
ATOM 3093 N N . PRO A 1 392 ? -33.594 -33.812 -5.949 1 83.94 392 PRO A N 1
ATOM 3094 C CA . PRO A 1 392 ? -33.219 -33 -7.102 1 83.94 392 PRO A CA 1
ATOM 3095 C C . PRO A 1 392 ? -33.125 -31.516 -6.762 1 83.94 392 PRO A C 1
ATOM 3097 O O . PRO A 1 392 ? -33.969 -31 -6.012 1 83.94 392 PRO A O 1
ATOM 3100 N N . PRO A 1 393 ? -32.062 -30.953 -7.293 1 82 393 PRO A N 1
ATOM 3101 C CA . PRO A 1 393 ? -31.781 -29.562 -6.918 1 82 393 PRO A CA 1
ATOM 3102 C C . PRO A 1 393 ? -32.625 -28.562 -7.695 1 82 393 PRO A C 1
ATOM 3104 O O . PRO A 1 393 ? -33.031 -28.844 -8.828 1 82 393 PRO A O 1
ATOM 3107 N N . THR A 1 394 ? -33.125 -27.484 -6.988 1 74.19 394 THR A N 1
ATOM 3108 C CA . THR A 1 394 ? -33.75 -26.344 -7.641 1 74.19 394 THR A CA 1
ATOM 3109 C C . THR A 1 394 ? -32.969 -25.078 -7.379 1 74.19 394 THR A C 1
ATOM 3111 O O . THR A 1 394 ? -32.438 -24.859 -6.277 1 74.19 394 THR A O 1
ATOM 3114 N N . ARG A 1 395 ? -32.594 -24.375 -8.484 1 75.31 395 ARG A N 1
ATOM 3115 C CA . ARG A 1 395 ? -31.906 -23.094 -8.328 1 75.31 395 ARG A CA 1
ATOM 3116 C C . ARG A 1 395 ? -32.906 -21.953 -8.32 1 75.31 395 ARG A C 1
ATOM 3118 O O . ARG A 1 395 ? -33.688 -21.781 -9.266 1 75.31 395 ARG A O 1
ATOM 3125 N N . ARG A 1 396 ? -33.094 -21.344 -7.156 1 69.25 396 ARG A N 1
ATOM 3126 C CA . ARG A 1 396 ? -33.969 -20.172 -7.039 1 69.25 396 ARG A CA 1
ATOM 3127 C C . ARG A 1 396 ? -33.281 -19.047 -6.277 1 69.25 396 ARG A C 1
ATOM 3129 O O . ARG A 1 396 ? -32.438 -19.297 -5.43 1 69.25 396 ARG A O 1
ATOM 3136 N N . ILE A 1 397 ? -33.438 -17.906 -6.852 1 67.31 397 ILE A N 1
ATOM 3137 C CA . ILE A 1 397 ? -32.938 -16.734 -6.133 1 67.31 397 ILE A CA 1
ATOM 3138 C C . ILE A 1 397 ? -33.969 -16.297 -5.094 1 67.31 397 ILE A C 1
ATOM 3140 O O . ILE A 1 397 ? -35.156 -16.062 -5.422 1 67.31 397 ILE A O 1
ATOM 3144 N N . GLU A 1 398 ? -33.594 -16.469 -3.873 1 68.88 398 GLU A N 1
ATOM 3145 C CA . GLU A 1 398 ? -34.5 -15.969 -2.836 1 68.88 398 GLU A CA 1
ATOM 3146 C C . GLU A 1 398 ? -34.031 -14.617 -2.311 1 68.88 398 GLU A C 1
ATOM 3148 O O . GLU A 1 398 ? -33.188 -14.547 -1.419 1 68.88 398 GLU A O 1
ATOM 3153 N N . LEU A 1 399 ? -34.5 -13.609 -2.904 1 66.75 399 LEU A N 1
ATOM 3154 C CA . LEU A 1 399 ? -34.125 -12.266 -2.49 1 66.75 399 LEU A CA 1
ATOM 3155 C C . LEU A 1 399 ? -34.625 -11.977 -1.076 1 66.75 399 LEU A C 1
ATOM 3157 O O . LEU A 1 399 ? -33.969 -11.211 -0.343 1 66.75 399 LEU A O 1
ATOM 3161 N N . ALA A 1 400 ? -35.719 -12.562 -0.728 1 64.81 400 ALA A N 1
ATOM 3162 C CA . ALA A 1 400 ? -36.312 -12.227 0.556 1 64.81 400 ALA A CA 1
ATOM 3163 C C . ALA A 1 400 ? -35.75 -13.078 1.679 1 64.81 400 ALA A C 1
ATOM 3165 O O . ALA A 1 400 ? -36.219 -13.023 2.818 1 64.81 400 ALA A O 1
ATOM 3166 N N . HIS A 1 401 ? -34.781 -13.68 1.277 1 74.12 401 HIS A N 1
ATOM 3167 C CA . HIS A 1 401 ? -34.188 -14.492 2.334 1 74.12 401 HIS A CA 1
ATOM 3168 C C . HIS A 1 401 ? -33.188 -13.672 3.17 1 74.12 401 HIS A C 1
ATOM 3170 O O . HIS A 1 401 ? -32.562 -12.75 2.664 1 74.12 401 HIS A O 1
ATOM 3176 N N . TRP A 1 402 ? -33.188 -13.961 4.422 1 75.31 402 TRP A N 1
ATOM 3177 C CA . TRP A 1 402 ? -32.375 -13.242 5.402 1 75.31 402 TRP A CA 1
ATOM 3178 C C . TRP A 1 402 ? -30.906 -13.258 5.023 1 75.31 402 TRP A C 1
ATOM 3180 O O . TRP A 1 402 ? -30.156 -12.344 5.371 1 75.31 402 TRP A O 1
ATOM 3190 N N . ARG A 1 403 ? -30.609 -14.164 4.215 1 75.38 403 ARG A N 1
ATOM 3191 C CA . ARG A 1 403 ? -29.219 -14.305 3.797 1 75.38 403 ARG A CA 1
ATOM 3192 C C . ARG A 1 403 ? -28.797 -13.156 2.881 1 75.38 403 ARG A C 1
ATOM 3194 O O . ARG A 1 403 ? -27.625 -12.781 2.834 1 75.38 403 ARG A O 1
ATOM 3201 N N . ILE A 1 404 ? -29.719 -12.641 2.273 1 78.75 404 ILE A N 1
ATOM 3202 C CA . ILE A 1 404 ? -29.438 -11.555 1.345 1 78.75 404 ILE A CA 1
ATOM 3203 C C . ILE A 1 404 ? -29.719 -10.219 2.016 1 78.75 404 ILE A C 1
ATOM 3205 O O . ILE A 1 404 ? -28.969 -9.258 1.861 1 78.75 404 ILE A O 1
ATOM 3209 N N . ILE A 1 405 ? -30.719 -10.188 2.926 1 86.5 405 ILE A N 1
ATOM 3210 C CA . ILE A 1 405 ? -31.172 -8.938 3.533 1 86.5 405 ILE A CA 1
ATOM 3211 C C . ILE A 1 405 ? -30.172 -8.492 4.602 1 86.5 405 ILE A C 1
ATOM 3213 O O . ILE A 1 405 ? -29.938 -7.293 4.773 1 86.5 405 ILE A O 1
ATOM 3217 N N . GLU A 1 406 ? -29.609 -9.438 5.246 1 89.69 406 GLU A N 1
ATOM 3218 C CA . GLU A 1 406 ? -28.719 -9.094 6.348 1 89.69 406 GLU A CA 1
ATOM 3219 C C . GLU A 1 406 ? -27.5 -8.32 5.848 1 89.69 406 GLU A C 1
ATOM 3221 O O . GLU A 1 406 ? -27.172 -7.254 6.375 1 89.69 406 GLU A O 1
ATOM 3226 N N . PRO A 1 407 ? -26.812 -8.82 4.812 1 91.25 407 PRO A N 1
ATOM 3227 C CA . PRO A 1 407 ? -25.688 -8.031 4.309 1 91.25 407 PRO A CA 1
ATOM 3228 C C . PRO A 1 407 ? -26.125 -6.688 3.736 1 91.25 407 PRO A C 1
ATOM 3230 O O . PRO A 1 407 ? -25.391 -5.703 3.836 1 91.25 407 PRO A O 1
ATOM 3233 N N . LEU A 1 408 ? -27.297 -6.613 3.209 1 92.81 408 LEU A N 1
ATOM 3234 C CA . LEU A 1 408 ? -27.828 -5.371 2.662 1 92.81 408 LEU A CA 1
ATOM 3235 C C . LEU A 1 408 ? -28.062 -4.344 3.768 1 92.81 408 LEU A C 1
ATOM 3237 O O . LEU A 1 408 ? -27.625 -3.197 3.654 1 92.81 408 LEU A O 1
ATOM 3241 N N . LEU A 1 409 ? -28.641 -4.797 4.809 1 92.88 409 LEU A N 1
ATOM 3242 C CA . LEU A 1 409 ? -28.938 -3.914 5.93 1 92.88 409 LEU A CA 1
ATOM 3243 C C . LEU A 1 409 ? -27.656 -3.494 6.645 1 92.88 409 LEU A C 1
ATOM 3245 O O . LEU A 1 409 ? -27.516 -2.338 7.047 1 92.88 409 LEU A O 1
ATOM 3249 N N . SER A 1 410 ? -26.797 -4.445 6.801 1 95.06 410 SER A N 1
ATOM 3250 C CA . SER A 1 410 ? -25.547 -4.137 7.469 1 95.06 410 SER A CA 1
ATOM 3251 C C . SER A 1 410 ? -24.734 -3.1 6.688 1 95.06 410 SER A C 1
ATOM 3253 O O . SER A 1 410 ? -24.219 -2.139 7.266 1 95.06 410 SER A O 1
ATOM 3255 N N . ALA A 1 411 ? -24.656 -3.27 5.395 1 96.44 411 ALA A N 1
ATOM 3256 C CA . ALA A 1 411 ? -23.922 -2.318 4.559 1 96.44 411 ALA A CA 1
ATOM 3257 C C . ALA A 1 411 ? -24.562 -0.935 4.613 1 96.44 411 ALA A C 1
ATOM 3259 O O . ALA A 1 411 ? -23.859 0.077 4.703 1 96.44 411 ALA A O 1
ATOM 3260 N N . PHE A 1 412 ? -25.875 -0.934 4.609 1 96.19 412 PHE A N 1
ATOM 3261 C CA . PHE A 1 412 ? -26.609 0.323 4.668 1 96.19 412 PHE A CA 1
ATOM 3262 C C . PHE A 1 412 ? -26.344 1.051 5.977 1 96.19 412 PHE A C 1
ATOM 3264 O O . PHE A 1 412 ? -26.047 2.246 5.98 1 96.19 412 PHE A O 1
ATOM 3271 N N . VAL A 1 413 ? -26.375 0.321 7.02 1 95.62 413 VAL A N 1
ATOM 3272 C CA . VAL A 1 413 ? -26.188 0.915 8.336 1 95.62 413 VAL A CA 1
ATOM 3273 C C . VAL A 1 413 ? -24.734 1.371 8.492 1 95.62 413 VAL A C 1
ATOM 3275 O O . VAL A 1 413 ? -24.469 2.441 9.047 1 95.62 413 VAL A O 1
ATOM 3278 N N . ILE A 1 414 ? -23.828 0.655 8 1 96.75 414 ILE A N 1
ATOM 3279 C CA . ILE A 1 414 ? -22.406 0.976 8.156 1 96.75 414 ILE A CA 1
ATOM 3280 C C . ILE A 1 414 ? -22.078 2.246 7.371 1 96.75 414 ILE A C 1
ATOM 3282 O O . ILE A 1 414 ? -21.531 3.199 7.93 1 96.75 414 ILE A O 1
ATOM 3286 N N . VAL A 1 415 ? -22.469 2.287 6.121 1 96.88 415 VAL A N 1
ATOM 3287 C CA . VAL A 1 415 ? -22.094 3.412 5.27 1 96.88 415 VAL A CA 1
ATOM 3288 C C . VAL A 1 415 ? -22.875 4.656 5.676 1 96.88 415 VAL A C 1
ATOM 3290 O O . VAL A 1 415 ? -22.297 5.719 5.902 1 96.88 415 VAL A O 1
ATOM 3293 N N . CYS A 1 416 ? -24.188 4.543 5.863 1 95.62 416 CYS A N 1
ATOM 3294 C CA . CYS A 1 416 ? -25.016 5.691 6.211 1 95.62 416 CYS A CA 1
ATOM 3295 C C . CYS A 1 416 ? -24.766 6.125 7.652 1 95.62 416 CYS A C 1
ATOM 3297 O O . CYS A 1 416 ? -24.766 7.32 7.953 1 95.62 416 CYS A O 1
ATOM 3299 N N . GLY A 1 417 ? -24.578 5.141 8.469 1 94.69 417 GLY A N 1
ATOM 3300 C CA . GLY A 1 417 ? -24.312 5.477 9.859 1 94.69 417 GLY A CA 1
ATOM 3301 C C . GLY A 1 417 ? -23.016 6.242 10.047 1 94.69 417 GLY A C 1
ATOM 3302 O O . GLY A 1 417 ? -22.969 7.215 10.805 1 94.69 417 GLY A O 1
ATOM 3303 N N . ILE A 1 418 ? -22 5.906 9.375 1 95.94 418 ILE A N 1
ATOM 3304 C CA . ILE A 1 418 ? -20.703 6.566 9.492 1 95.94 418 ILE A CA 1
ATOM 3305 C C . ILE A 1 418 ? -20.75 7.941 8.828 1 95.94 418 ILE A C 1
ATOM 3307 O O . ILE A 1 418 ? -20.375 8.945 9.43 1 95.94 418 ILE A O 1
ATOM 3311 N N . SER A 1 419 ? -21.328 7.992 7.641 1 94.38 419 SER A N 1
ATOM 3312 C CA . SER A 1 419 ? -21.344 9.234 6.871 1 94.38 419 SER A CA 1
ATOM 3313 C C . SER A 1 419 ? -22.344 10.234 7.461 1 94.38 419 SER A C 1
ATOM 3315 O O . SER A 1 419 ? -22.172 11.445 7.285 1 94.38 419 SER A O 1
ATOM 3317 N N . SER A 1 420 ? -23.359 9.758 8.156 1 94 420 SER A N 1
ATOM 3318 C CA . SER A 1 420 ? -24.297 10.672 8.789 1 94 420 SER A CA 1
ATOM 3319 C C . SER A 1 420 ? -23.625 11.477 9.898 1 94 420 SER A C 1
ATOM 3321 O O . SER A 1 420 ? -24.078 12.57 10.234 1 94 420 SER A O 1
ATOM 3323 N N . GLY A 1 421 ? -22.547 10.898 10.445 1 93.62 421 GLY A N 1
ATOM 3324 C CA . GLY A 1 421 ? -21.797 11.648 11.43 1 93.62 421 GLY A CA 1
ATOM 3325 C C . GLY A 1 421 ? -21.234 12.953 10.898 1 93.62 421 GLY A C 1
ATOM 3326 O O . GLY A 1 421 ? -21.203 13.961 11.602 1 93.62 421 GLY A O 1
ATOM 3327 N N . SER A 1 422 ? -20.828 12.938 9.641 1 94.19 422 SER A N 1
ATOM 3328 C CA . SER A 1 422 ? -20.312 14.148 9.023 1 94.19 422 SER A CA 1
ATOM 3329 C C . SER A 1 422 ? -21.406 15.203 8.891 1 94.19 422 SER A C 1
ATOM 3331 O O . SER A 1 422 ? -21.156 16.391 9.094 1 94.19 422 SER A O 1
ATOM 3333 N N . PHE A 1 423 ? -22.594 14.805 8.602 1 92.56 423 PHE A N 1
ATOM 3334 C CA . PHE A 1 423 ? -23.719 15.719 8.492 1 92.56 423 PHE A CA 1
ATOM 3335 C C . PHE A 1 423 ? -24.078 16.312 9.852 1 92.56 423 PHE A C 1
ATOM 3337 O O . PHE A 1 423 ? -24.297 17.516 9.977 1 92.56 423 PHE A O 1
ATOM 3344 N N . ILE A 1 424 ? -24.109 15.5 10.828 1 92.88 424 ILE A N 1
ATOM 3345 C CA . ILE A 1 424 ? -24.453 15.945 12.172 1 92.88 424 ILE A CA 1
ATOM 3346 C C . ILE A 1 424 ? -23.438 16.969 12.656 1 92.88 424 ILE A C 1
ATOM 3348 O O . ILE A 1 424 ? -23.797 18 13.242 1 92.88 424 ILE A O 1
ATOM 3352 N N . LEU A 1 425 ? -22.203 16.703 12.367 1 92.31 425 LEU A N 1
ATOM 3353 C CA . LEU A 1 425 ? -21.141 17.625 12.773 1 92.31 425 LEU A CA 1
ATOM 3354 C C . LEU A 1 425 ? -21.297 18.969 12.086 1 92.31 425 LEU A C 1
ATOM 3356 O O . LEU A 1 425 ? -21.234 20.016 12.734 1 92.31 425 LEU A O 1
ATOM 3360 N N . ALA A 1 426 ? -21.547 18.938 10.844 1 90.94 426 ALA A N 1
ATOM 3361 C CA . ALA A 1 426 ? -21.656 20.172 10.07 1 90.94 426 ALA A CA 1
ATOM 3362 C C . ALA A 1 426 ? -22.938 20.922 10.422 1 90.94 426 ALA A C 1
ATOM 3364 O O . ALA A 1 426 ? -22.938 22.141 10.516 1 90.94 426 ALA A O 1
ATOM 3365 N N . TYR A 1 427 ? -23.984 20.203 10.695 1 91.56 427 TYR A N 1
ATOM 3366 C CA . TYR A 1 427 ? -25.266 20.797 11 1 91.56 427 TYR A CA 1
ATOM 3367 C C . TYR A 1 427 ? -25.25 21.484 12.359 1 91.56 427 TYR A C 1
ATOM 3369 O O . TYR A 1 427 ? -25.844 22.547 12.531 1 91.56 427 TYR A O 1
ATOM 3377 N N . PHE A 1 428 ? -24.516 21 13.273 1 91.12 428 PHE A N 1
ATOM 3378 C CA . PHE A 1 428 ? -24.594 21.516 14.633 1 91.12 428 PHE A CA 1
ATOM 3379 C C . PHE A 1 428 ? -23.359 22.375 14.969 1 91.12 428 PHE A C 1
ATOM 3381 O O . PHE A 1 428 ? -23.219 22.828 16.094 1 91.12 428 PHE A O 1
ATOM 3388 N N . THR A 1 429 ? -22.469 22.562 13.984 1 88.88 429 THR A N 1
ATOM 3389 C CA . THR A 1 429 ? -21.438 23.578 14.141 1 88.88 429 THR A CA 1
ATOM 3390 C C . THR A 1 429 ? -22.016 24.969 13.898 1 88.88 429 THR A C 1
ATOM 3392 O O . THR A 1 429 ? -22.672 25.203 12.883 1 88.88 429 THR A O 1
ATOM 3395 N N . PRO A 1 430 ? -21.75 25.859 14.789 1 88.19 430 PRO A N 1
ATOM 3396 C CA . PRO A 1 430 ? -22.375 27.188 14.664 1 88.19 430 PRO A CA 1
ATOM 3397 C C . PRO A 1 430 ? -21.938 27.922 13.398 1 88.19 430 PRO A C 1
ATOM 3399 O O . PRO A 1 430 ? -20.766 27.891 13.031 1 88.19 430 PRO A O 1
ATOM 3402 N N . PRO A 1 431 ? -22.891 28.594 12.82 1 89 431 PRO A N 1
ATOM 3403 C CA . PRO A 1 431 ? -24.328 28.656 13.148 1 89 431 PRO A CA 1
ATOM 3404 C C . PRO A 1 431 ? -25.062 27.359 12.844 1 89 431 PRO A C 1
ATOM 3406 O O . PRO A 1 431 ? -24.875 26.781 11.773 1 89 431 PRO A O 1
ATOM 3409 N N . VAL A 1 432 ? -25.906 26.984 13.812 1 90.75 432 VAL A N 1
ATOM 3410 C CA . VAL A 1 432 ? -26.594 25.703 13.711 1 90.75 432 VAL A CA 1
ATOM 3411 C C . VAL A 1 432 ? -27.672 25.766 12.625 1 90.75 432 VAL A C 1
ATOM 3413 O O . VAL A 1 432 ? -28.469 26.703 12.602 1 90.75 432 VAL A O 1
ATOM 3416 N N . GLY A 1 433 ? -27.594 24.844 11.695 1 89.25 433 GLY A N 1
ATOM 3417 C CA . GLY A 1 433 ? -28.609 24.797 10.648 1 89.25 433 GLY A CA 1
ATOM 3418 C C . GLY A 1 433 ? -28.078 24.297 9.32 1 89.25 433 GLY A C 1
ATOM 3419 O O . GLY A 1 433 ? -26.953 23.766 9.258 1 89.25 433 GLY A O 1
ATOM 3420 N N . PHE A 1 434 ? -28.922 24.391 8.281 1 89.44 434 PHE A N 1
ATOM 3421 C CA . PHE A 1 434 ? -28.609 23.906 6.949 1 89.44 434 PHE A CA 1
ATOM 3422 C C . PHE A 1 434 ? -27.812 24.938 6.16 1 89.44 434 PHE A C 1
ATOM 3424 O O . PHE A 1 434 ? -28.344 26 5.828 1 89.44 434 PHE A O 1
ATOM 3431 N N . ALA A 1 435 ? -26.531 24.641 6.035 1 89.19 435 ALA A N 1
ATOM 3432 C CA . ALA A 1 435 ? -25.641 25.438 5.203 1 89.19 435 ALA A CA 1
ATOM 3433 C C . ALA A 1 435 ? -25.109 24.641 4.027 1 89.19 435 ALA A C 1
ATOM 3435 O O . ALA A 1 435 ? -25.516 23.484 3.816 1 89.19 435 ALA A O 1
ATOM 3436 N N . TRP A 1 436 ? -24.25 25.219 3.285 1 85.38 436 TRP A N 1
ATOM 3437 C CA . TRP A 1 436 ? -23.734 24.531 2.109 1 85.38 436 TRP A CA 1
ATOM 3438 C C . TRP A 1 436 ? -22.875 23.344 2.514 1 85.38 436 TRP A C 1
ATOM 3440 O O . TRP A 1 436 ? -22.859 22.312 1.827 1 85.38 436 TRP A O 1
ATOM 3450 N N . ARG A 1 437 ? -22.203 23.438 3.561 1 86.81 437 ARG A N 1
ATOM 3451 C CA . ARG A 1 437 ? -21.359 22.328 4.004 1 86.81 437 ARG A CA 1
ATOM 3452 C C . ARG A 1 437 ? -22.203 21.141 4.445 1 86.81 437 ARG A C 1
ATOM 3454 O O . ARG A 1 437 ? -21.938 20 4.051 1 86.81 437 ARG A O 1
ATOM 3461 N N . SER A 1 438 ? -23.172 21.391 5.277 1 88.94 438 SER A N 1
ATOM 3462 C CA . SER A 1 438 ? -24.062 20.312 5.711 1 88.94 438 SER A CA 1
ATOM 3463 C C . SER A 1 438 ? -24.844 19.734 4.535 1 88.94 438 SER A C 1
ATOM 3465 O O . SER A 1 438 ? -25.031 18.531 4.449 1 88.94 438 SER A O 1
ATOM 3467 N N . ALA A 1 439 ? -25.172 20.562 3.609 1 87.69 439 ALA A N 1
ATOM 3468 C CA . ALA A 1 439 ? -25.891 20.109 2.42 1 87.69 439 ALA A CA 1
ATOM 3469 C C . ALA A 1 439 ? -25 19.25 1.538 1 87.69 439 ALA A C 1
ATOM 3471 O O . ALA A 1 439 ? -25.453 18.266 0.939 1 87.69 439 ALA A O 1
ATOM 3472 N N . ALA A 1 440 ? -23.797 19.609 1.474 1 87.19 440 ALA A N 1
ATOM 3473 C CA . ALA A 1 440 ? -22.859 18.859 0.659 1 87.19 440 ALA A CA 1
ATOM 3474 C C . ALA A 1 440 ? -22.688 17.438 1.195 1 87.19 440 ALA A C 1
ATOM 3476 O O . ALA A 1 440 ? -22.703 16.469 0.429 1 87.19 440 ALA A O 1
ATOM 3477 N N . TYR A 1 441 ? -22.594 17.312 2.52 1 89.25 441 TYR A N 1
ATOM 3478 C CA . TYR A 1 441 ? -22.453 15.992 3.119 1 89.25 441 TYR A CA 1
ATOM 3479 C C . TYR A 1 441 ? -23.688 15.141 2.875 1 89.25 441 TYR A C 1
ATOM 3481 O O . TYR A 1 441 ? -23.594 13.953 2.576 1 89.25 441 TYR A O 1
ATOM 3489 N N . LEU A 1 442 ? -24.734 15.758 2.887 1 88.69 442 LEU A N 1
ATOM 3490 C CA . LEU A 1 442 ? -26 15.039 2.701 1 88.69 442 LEU A CA 1
ATOM 3491 C C . LEU A 1 442 ? -26.188 14.641 1.241 1 88.69 442 LEU A C 1
ATOM 3493 O O . LEU A 1 442 ? -26.734 13.578 0.951 1 88.69 442 LEU A O 1
ATOM 3497 N N . THR A 1 443 ? -25.703 15.422 0.384 1 88 443 THR A N 1
ATOM 3498 C CA . THR A 1 443 ? -25.844 15.141 -1.04 1 88 443 THR A CA 1
ATOM 3499 C C . THR A 1 443 ? -25.109 13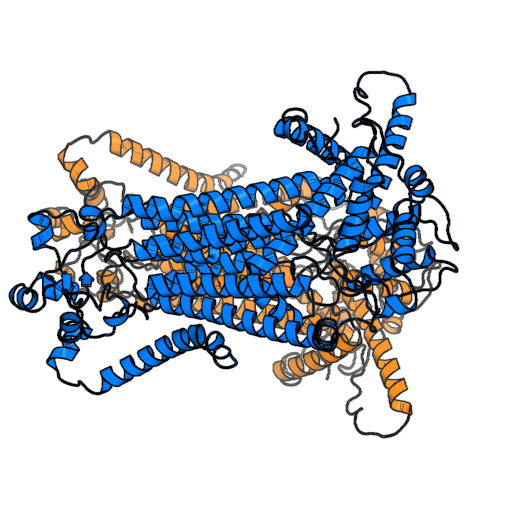.867 -1.42 1 88 443 THR A C 1
ATOM 3501 O O . THR A 1 443 ? -25.656 13 -2.107 1 88 443 THR A O 1
ATOM 3504 N N . CYS A 1 444 ? -23.922 13.711 -1.007 1 86.12 444 CYS A N 1
ATOM 3505 C CA . CYS A 1 444 ? -23.141 12.523 -1.326 1 86.12 444 CYS A CA 1
ATOM 3506 C C . CYS A 1 444 ? -23.828 11.266 -0.794 1 86.12 444 CYS A C 1
ATOM 3508 O O . CYS A 1 444 ? -23.906 10.258 -1.497 1 86.12 444 CYS A O 1
ATOM 3510 N N . LEU A 1 445 ? -24.375 11.398 0.373 1 88.19 445 LEU A N 1
ATOM 3511 C CA . LEU A 1 445 ? -25.031 10.266 1.001 1 88.19 445 LEU A CA 1
ATOM 3512 C C . LEU A 1 445 ? -26.344 9.93 0.279 1 88.19 445 LEU A C 1
ATOM 3514 O O . LEU A 1 445 ? -26.641 8.758 0.038 1 88.19 445 LEU A O 1
ATOM 3518 N N . CYS A 1 446 ? -27 10.914 -0.079 1 91.31 446 CYS A N 1
ATOM 3519 C CA . CYS A 1 446 ? -28.281 10.719 -0.746 1 91.31 446 CYS A CA 1
ATOM 3520 C C . CYS A 1 446 ? -28.094 10.07 -2.111 1 91.31 446 CYS A C 1
ATOM 3522 O O . CYS A 1 446 ? -28.828 9.141 -2.475 1 91.31 446 CYS A O 1
ATOM 3524 N N . ILE A 1 447 ? -27.141 10.484 -2.842 1 91.88 447 ILE A N 1
ATOM 3525 C CA . ILE A 1 447 ? -26.875 9.914 -4.156 1 91.88 447 ILE A CA 1
ATOM 3526 C C . ILE A 1 447 ? -26.469 8.445 -4.008 1 91.88 447 ILE A C 1
ATOM 3528 O O . ILE A 1 447 ? -26.938 7.586 -4.758 1 91.88 447 ILE A O 1
ATOM 3532 N N . ALA A 1 448 ? -25.719 8.18 -3.049 1 92.88 448 ALA A N 1
ATOM 3533 C CA . ALA A 1 448 ? -25.281 6.801 -2.807 1 92.88 448 ALA A CA 1
ATOM 3534 C C . ALA A 1 448 ? -26.469 5.91 -2.459 1 92.88 448 ALA A C 1
ATOM 3536 O O . ALA A 1 448 ? -26.562 4.77 -2.924 1 92.88 448 ALA A O 1
ATOM 3537 N N . VAL A 1 449 ? -27.406 6.457 -1.705 1 94.62 449 VAL A N 1
ATOM 3538 C CA . VAL A 1 449 ? -28.578 5.695 -1.297 1 94.62 449 VAL A CA 1
ATOM 3539 C C . VAL A 1 449 ? -29.484 5.453 -2.504 1 94.62 449 VAL A C 1
ATOM 3541 O O . VAL A 1 449 ? -30 4.352 -2.689 1 94.62 449 VAL A O 1
ATOM 3544 N N . VAL A 1 450 ? -29.578 6.445 -3.305 1 94.5 450 VAL A N 1
ATOM 3545 C CA . VAL A 1 450 ? -30.422 6.312 -4.484 1 94.5 450 VAL A CA 1
ATOM 3546 C C . VAL A 1 450 ? -29.844 5.262 -5.426 1 94.5 450 VAL A C 1
ATOM 3548 O O . VAL A 1 450 ? -30.562 4.395 -5.926 1 94.5 450 VAL A O 1
ATOM 3551 N N . ILE A 1 451 ? -28.562 5.273 -5.641 1 94.81 451 ILE A N 1
ATOM 3552 C CA . ILE A 1 451 ? -27.906 4.297 -6.508 1 94.81 451 ILE A CA 1
ATOM 3553 C C . ILE A 1 451 ? -28.078 2.896 -5.93 1 94.81 451 ILE A C 1
ATOM 3555 O O . ILE A 1 451 ? -28.375 1.947 -6.664 1 94.81 451 ILE A O 1
ATOM 3559 N N . PHE A 1 452 ? -28 2.852 -4.668 1 94.44 452 PHE A N 1
ATOM 3560 C CA . PHE A 1 452 ? -28.141 1.573 -3.982 1 94.44 452 PHE A CA 1
ATOM 3561 C C . PHE A 1 452 ? -29.547 1.027 -4.152 1 94.44 452 PHE A C 1
ATOM 3563 O O . PHE A 1 452 ? -29.734 -0.15 -4.465 1 94.44 452 PHE A O 1
ATOM 3570 N N . LEU A 1 453 ? -30.516 1.855 -3.967 1 93.94 453 LEU A N 1
ATOM 3571 C CA . LEU A 1 453 ? -31.891 1.427 -4.098 1 93.94 453 LEU A CA 1
ATOM 3572 C C . LEU A 1 453 ? -32.188 0.988 -5.523 1 93.94 453 LEU A C 1
ATOM 3574 O O . LEU A 1 453 ? -32.875 -0.024 -5.738 1 93.94 453 LEU A O 1
ATOM 3578 N N . ILE A 1 454 ? -31.641 1.656 -6.457 1 94 454 ILE A N 1
ATOM 3579 C CA . ILE A 1 454 ? -31.812 1.274 -7.855 1 94 454 ILE A CA 1
ATOM 3580 C C . ILE A 1 454 ? -31.156 -0.073 -8.109 1 94 454 ILE A C 1
ATOM 3582 O O . ILE A 1 454 ? -31.719 -0.943 -8.773 1 94 454 ILE A O 1
ATOM 3586 N N . ASP A 1 455 ? -30.016 -0.232 -7.566 1 92.88 455 ASP A N 1
ATOM 3587 C CA . ASP A 1 455 ? -29.25 -1.459 -7.754 1 92.88 455 ASP A CA 1
ATOM 3588 C C . ASP A 1 455 ? -30 -2.666 -7.195 1 92.88 455 ASP A C 1
ATOM 3590 O O . ASP A 1 455 ? -30.109 -3.699 -7.859 1 92.88 455 ASP A O 1
ATOM 3594 N N . ILE A 1 456 ? -30.609 -2.486 -6.066 1 88.88 456 ILE A N 1
ATOM 3595 C CA . ILE A 1 456 ? -31.297 -3.59 -5.406 1 88.88 456 ILE A CA 1
ATOM 3596 C C . ILE A 1 456 ? -32.594 -3.9 -6.141 1 88.88 456 ILE A C 1
ATOM 3598 O O . ILE A 1 456 ? -32.969 -5.066 -6.289 1 88.88 456 ILE A O 1
ATOM 3602 N N . ILE A 1 457 ? -33.219 -2.904 -6.582 1 89.5 457 ILE A N 1
ATOM 3603 C CA . ILE A 1 457 ? -34.469 -3.105 -7.332 1 89.5 457 ILE A CA 1
ATOM 3604 C C . ILE A 1 457 ? -34.156 -3.816 -8.648 1 89.5 457 ILE A C 1
ATOM 3606 O O . ILE A 1 457 ? -34.844 -4.762 -9.023 1 89.5 457 ILE A O 1
ATOM 3610 N N . LEU A 1 458 ? -33.125 -3.385 -9.266 1 90.69 458 LEU A N 1
ATOM 3611 C CA . LEU A 1 458 ? -32.75 -3.996 -10.531 1 90.69 458 LEU A CA 1
ATOM 3612 C C . LEU A 1 458 ? -32.281 -5.43 -10.328 1 90.69 458 LEU A C 1
ATOM 3614 O O . LEU A 1 458 ? -32.469 -6.281 -11.195 1 90.69 458 LEU A O 1
ATOM 3618 N N . PHE A 1 459 ? -31.688 -5.684 -9.211 1 87.88 459 PHE A N 1
ATOM 3619 C CA . PHE A 1 459 ? -31.281 -7.047 -8.891 1 87.88 459 PHE A CA 1
ATOM 3620 C C . PHE A 1 459 ? -32.469 -8 -8.969 1 87.88 459 PHE A C 1
ATOM 3622 O O . PHE A 1 459 ? -32.312 -9.125 -9.461 1 87.88 459 PHE A O 1
ATOM 3629 N N . LYS A 1 460 ? -33.594 -7.523 -8.609 1 83.19 460 LYS A N 1
ATOM 3630 C CA . LYS A 1 460 ? -34.812 -8.344 -8.602 1 83.19 460 LYS A CA 1
ATOM 3631 C C . LYS A 1 460 ? -35.406 -8.477 -10 1 83.19 460 LYS A C 1
ATOM 3633 O O . LYS A 1 460 ? -36 -9.5 -10.344 1 83.19 460 LYS A O 1
ATOM 3638 N N . ILE A 1 461 ? -35.094 -7.539 -10.828 1 85.19 461 ILE A N 1
ATOM 3639 C CA . ILE A 1 461 ? -35.844 -7.434 -12.086 1 85.19 461 ILE A CA 1
ATOM 3640 C C . ILE A 1 461 ? -35 -8.008 -13.219 1 85.19 461 ILE A C 1
ATOM 3642 O O . ILE A 1 461 ? -35.531 -8.633 -14.141 1 85.19 461 ILE A O 1
ATOM 3646 N N . VAL A 1 462 ? -33.75 -7.887 -13.18 1 86.69 462 VAL A N 1
ATOM 3647 C CA . VAL A 1 462 ? -32.906 -8.219 -14.32 1 86.69 462 VAL A CA 1
ATOM 3648 C C . VAL A 1 462 ? -32.781 -9.734 -14.453 1 86.69 462 VAL A C 1
ATOM 3650 O O . VAL A 1 462 ? -33.062 -10.469 -13.508 1 86.69 462 VAL A O 1
ATOM 3653 N N . ARG A 1 463 ? -32.312 -10.086 -15.602 1 82.56 463 ARG A N 1
ATOM 3654 C CA . ARG A 1 463 ? -32.125 -11.5 -15.898 1 82.56 463 ARG A CA 1
ATOM 3655 C C . ARG A 1 463 ? -30.906 -12.055 -15.188 1 82.56 463 ARG A C 1
ATOM 3657 O O . ARG A 1 463 ? -29.859 -11.406 -15.156 1 82.56 463 ARG A O 1
ATOM 3664 N N . HIS A 1 464 ? -31.125 -13.227 -14.539 1 85.5 464 HIS A N 1
ATOM 3665 C CA . HIS A 1 464 ? -30.016 -13.961 -13.953 1 85.5 464 HIS A CA 1
ATOM 3666 C C . HIS A 1 464 ? -29.797 -15.289 -14.664 1 85.5 464 HIS A C 1
ATOM 3668 O O . HIS A 1 464 ? -30.734 -16.078 -14.805 1 85.5 464 HIS A O 1
ATOM 3674 N N . PRO A 1 465 ? -28.578 -15.414 -15.062 1 83.38 465 PRO A N 1
ATOM 3675 C CA . PRO A 1 465 ? -28.312 -16.672 -15.758 1 83.38 465 PRO A CA 1
ATOM 3676 C C . PRO A 1 465 ? -28.719 -17.891 -14.93 1 83.38 465 PRO A C 1
ATOM 3678 O O . PRO A 1 465 ? -28.438 -17.953 -13.727 1 83.38 465 PRO A O 1
ATOM 3681 N N . PHE A 1 466 ? -29.469 -18.891 -15.547 1 85.12 466 PHE A N 1
ATOM 3682 C CA . PHE A 1 466 ? -29.875 -20.172 -14.984 1 85.12 466 PHE A CA 1
ATOM 3683 C C . PHE A 1 466 ? -31.047 -20.016 -14.031 1 85.12 466 PHE A C 1
ATOM 3685 O O . PHE A 1 466 ? -31.438 -20.953 -13.352 1 85.12 466 PHE A O 1
ATOM 3692 N N . MET A 1 467 ? -31.516 -18.844 -13.875 1 80.44 467 MET A N 1
ATOM 3693 C CA . MET A 1 467 ? -32.625 -18.641 -12.961 1 80.44 467 MET A CA 1
ATOM 3694 C C . MET A 1 467 ? -33.875 -18.141 -13.711 1 80.44 467 MET A C 1
ATOM 3696 O O . MET A 1 467 ? -35 -18.391 -13.297 1 80.44 467 MET A O 1
ATOM 3700 N N . THR A 1 468 ? -33.562 -17.312 -14.664 1 73.31 468 THR A N 1
ATOM 3701 C CA . THR A 1 468 ? -34.688 -16.75 -15.414 1 73.31 468 THR A CA 1
ATOM 3702 C C . THR A 1 468 ? -35.156 -17.734 -16.5 1 73.31 468 THR A C 1
ATOM 3704 O O . THR A 1 468 ? -34.344 -18.219 -17.281 1 73.31 468 THR A O 1
ATOM 3707 N N . THR A 1 469 ? -36.375 -18.344 -16.125 1 64.44 469 THR A N 1
ATOM 3708 C CA . THR A 1 469 ? -36.938 -19.297 -17.078 1 64.44 469 THR A CA 1
ATOM 3709 C C . THR A 1 469 ? -37.156 -18.609 -18.422 1 64.44 469 THR A C 1
ATOM 3711 O O . THR A 1 469 ? -37.5 -17.422 -18.484 1 64.44 469 THR A O 1
ATOM 3714 N N . ASN A 1 470 ? -36.469 -19.047 -19.5 1 54.03 470 ASN A N 1
ATOM 3715 C CA . ASN A 1 470 ? -36.75 -18.578 -20.859 1 54.03 470 ASN A CA 1
ATOM 3716 C C . ASN A 1 470 ? -38.25 -18.609 -21.141 1 54.03 470 ASN A C 1
ATOM 3718 O O . ASN A 1 470 ? -38.656 -18.625 -22.312 1 54.03 470 ASN A O 1
ATOM 3722 N N . ASP A 1 471 ? -39 -18.75 -20.125 1 52.09 471 ASP A N 1
ATOM 3723 C CA . ASP A 1 471 ? -40.406 -18.859 -20.484 1 52.09 471 ASP A CA 1
ATOM 3724 C C . ASP A 1 471 ? -40.938 -17.547 -21.062 1 52.09 471 ASP A C 1
ATOM 3726 O O . ASP A 1 471 ? -41.156 -16.594 -20.328 1 52.09 471 ASP A O 1
ATOM 3730 N N . GLN A 1 472 ? -40.438 -17.094 -22.188 1 49.03 472 GLN A N 1
ATOM 3731 C CA . GLN A 1 472 ? -40.906 -15.992 -23.016 1 49.03 472 GLN A CA 1
ATOM 3732 C C . GLN A 1 472 ? -42.406 -15.812 -22.891 1 49.03 472 GLN A C 1
ATOM 3734 O O . GLN A 1 472 ? -42.938 -14.727 -23.141 1 49.03 472 GLN A O 1
ATOM 3739 N N . VAL A 1 473 ? -43.156 -16.891 -22.984 1 53.22 473 VAL A N 1
ATOM 3740 C CA . VAL A 1 473 ? -44.438 -16.812 -23.641 1 53.22 473 VAL A CA 1
ATOM 3741 C C . VAL A 1 473 ? -45.375 -15.914 -22.828 1 53.22 473 VAL A C 1
ATOM 3743 O O . VAL A 1 473 ? -46.125 -15.109 -23.406 1 53.22 473 VAL A O 1
ATOM 3746 N N . LYS A 1 474 ? -45.906 -16.312 -21.453 1 55.72 474 LYS A N 1
ATOM 3747 C CA . LYS A 1 474 ? -47.188 -15.789 -21.031 1 55.72 474 LYS A CA 1
ATOM 3748 C C . LYS A 1 474 ? -47.031 -14.445 -20.312 1 55.72 474 LYS A C 1
ATOM 3750 O O . LYS A 1 474 ? -48 -13.914 -19.766 1 55.72 474 LYS A O 1
ATOM 3755 N N . HIS A 1 475 ? -45.688 -13.977 -20.266 1 65.69 475 HIS A N 1
ATOM 3756 C CA . HIS A 1 475 ? -45.656 -12.766 -19.469 1 65.69 475 HIS A CA 1
ATOM 3757 C C . HIS A 1 475 ? -45.719 -11.516 -20.328 1 65.69 475 HIS A C 1
ATOM 3759 O O . HIS A 1 475 ? -45.531 -11.594 -21.547 1 65.69 475 HIS A O 1
ATOM 3765 N N . GLY A 1 476 ? -46.312 -10.359 -19.984 1 70.25 476 GLY A N 1
ATOM 3766 C CA . GLY A 1 476 ? -46.5 -9.102 -20.672 1 70.25 476 GLY A CA 1
ATOM 3767 C C . GLY A 1 476 ? -45.219 -8.523 -21.25 1 70.25 476 GLY A C 1
ATOM 3768 O O . GLY A 1 476 ? -44.125 -9.016 -20.969 1 70.25 476 GLY A O 1
ATOM 3769 N N . ALA A 1 477 ? -45.344 -7.656 -22.219 1 76.25 477 ALA A N 1
ATOM 3770 C CA . ALA A 1 477 ? -44.281 -7.023 -22.984 1 76.25 477 ALA A CA 1
ATOM 3771 C C . ALA A 1 477 ? -43.25 -6.363 -22.062 1 76.25 477 ALA A C 1
ATOM 3773 O O . ALA A 1 477 ? -42.031 -6.441 -22.297 1 76.25 477 ALA A O 1
ATOM 3774 N N . VAL A 1 478 ? -43.719 -5.824 -20.984 1 77.25 478 VAL A N 1
ATOM 3775 C CA . VAL A 1 478 ? -42.844 -5.113 -20.047 1 77.25 478 VAL A CA 1
ATOM 3776 C C . VAL A 1 478 ? -41.938 -6.109 -19.312 1 77.25 478 VAL A C 1
ATOM 3778 O O . VAL A 1 478 ? -40.75 -5.859 -19.125 1 77.25 478 VAL A O 1
ATOM 3781 N N . TYR A 1 479 ? -42.469 -7.094 -19.031 1 76.94 479 TYR A N 1
ATOM 3782 C CA . TYR A 1 479 ? -41.719 -8.141 -18.344 1 76.94 479 TYR A CA 1
ATOM 3783 C C . TYR A 1 479 ? -40.625 -8.719 -19.234 1 76.94 479 TYR A C 1
ATOM 3785 O O . TYR A 1 479 ? -39.5 -8.891 -18.797 1 76.94 479 TYR A O 1
ATOM 3793 N N . ASN A 1 480 ? -40.938 -8.844 -20.484 1 78.69 480 ASN A N 1
ATOM 3794 C CA . ASN A 1 480 ? -39.969 -9.422 -21.391 1 78.69 480 ASN A CA 1
ATOM 3795 C C . ASN A 1 480 ? -38.812 -8.453 -21.688 1 78.69 480 ASN A C 1
ATOM 3797 O O . ASN A 1 480 ? -37.656 -8.867 -21.859 1 78.69 480 ASN A O 1
ATOM 3801 N N . PHE A 1 481 ? -39.219 -7.309 -21.594 1 81.69 481 PHE A N 1
ATOM 3802 C CA . PHE A 1 481 ? -38.188 -6.312 -21.828 1 81.69 481 PHE A CA 1
ATOM 3803 C C . PHE A 1 481 ? -37.219 -6.262 -20.641 1 81.69 481 PHE A C 1
ATOM 3805 O O . PHE A 1 481 ? -36 -6.246 -20.828 1 81.69 481 PHE A O 1
ATOM 3812 N N . CYS A 1 482 ? -37.719 -6.371 -19.469 1 80.62 482 CYS A N 1
ATOM 3813 C CA . CYS A 1 482 ? -36.906 -6.27 -18.266 1 80.62 482 CYS A CA 1
ATOM 3814 C C . CYS A 1 482 ? -36.031 -7.508 -18.094 1 80.62 482 CYS A C 1
ATOM 3816 O O . CYS A 1 482 ? -35 -7.441 -17.453 1 80.62 482 CYS A O 1
ATOM 3818 N N . LYS A 1 483 ? -36.5 -8.469 -18.719 1 83.06 483 LYS A N 1
ATOM 3819 C CA . LYS A 1 483 ? -35.75 -9.703 -18.578 1 83.06 483 LYS A CA 1
ATOM 3820 C C . LYS A 1 483 ? -34.875 -9.961 -19.797 1 83.06 483 LYS A C 1
ATOM 3822 O O . LYS A 1 483 ? -34.25 -11.016 -19.922 1 83.06 483 LYS A O 1
ATOM 3827 N N . SER A 1 484 ? -34.781 -8.914 -20.641 1 84.12 484 SER A N 1
ATOM 3828 C CA . SER A 1 484 ? -33.938 -9.031 -21.844 1 84.12 484 SER A CA 1
ATOM 3829 C C . SER A 1 484 ? -32.5 -8.727 -21.531 1 84.12 484 SER A C 1
ATOM 3831 O O . SER A 1 484 ? -32.188 -8.047 -20.547 1 84.12 484 SER A O 1
ATOM 3833 N N . VAL A 1 485 ? -31.609 -9.273 -22.344 1 85 485 VAL A N 1
ATOM 3834 C CA . VAL A 1 485 ? -30.172 -9.062 -22.219 1 85 485 VAL A CA 1
ATOM 3835 C C . VAL A 1 485 ? -29.844 -7.598 -22.516 1 85 485 VAL A C 1
ATOM 3837 O O . VAL A 1 485 ? -28.922 -7.031 -21.906 1 85 485 VAL A O 1
ATOM 3840 N N . ARG A 1 486 ? -30.578 -6.941 -23.391 1 87.31 486 ARG A N 1
ATOM 3841 C CA . ARG A 1 486 ? -30.359 -5.547 -23.734 1 87.31 486 ARG A CA 1
ATOM 3842 C C . ARG A 1 486 ? -30.625 -4.629 -22.547 1 87.31 486 ARG A C 1
ATOM 3844 O O . ARG A 1 486 ? -29.891 -3.678 -22.312 1 87.31 486 ARG A O 1
ATOM 3851 N N . PHE A 1 487 ? -31.688 -4.996 -21.891 1 90.38 487 PHE A N 1
ATOM 3852 C CA . PHE A 1 487 ? -32.031 -4.18 -20.734 1 90.38 487 PHE A CA 1
ATOM 3853 C C . PHE A 1 487 ? -30.969 -4.297 -19.641 1 90.38 487 PHE A C 1
ATOM 3855 O O . PHE A 1 487 ? -30.609 -3.303 -19.016 1 90.38 487 PHE A O 1
ATOM 3862 N N . ARG A 1 488 ? -30.5 -5.422 -19.406 1 90.06 488 ARG A N 1
ATOM 3863 C CA . ARG A 1 488 ? -29.453 -5.625 -18.422 1 90.06 488 ARG A CA 1
ATOM 3864 C C . ARG A 1 488 ? -28.219 -4.812 -18.75 1 90.06 488 ARG A C 1
ATOM 3866 O O . ARG A 1 488 ? -27.594 -4.207 -17.875 1 90.06 488 ARG A O 1
ATOM 3873 N N . HIS A 1 489 ? -27.938 -4.758 -20.016 1 90.44 489 HIS A N 1
ATOM 3874 C CA . HIS A 1 489 ? -26.766 -4.012 -20.453 1 90.44 489 HIS A CA 1
ATOM 3875 C C . HIS A 1 489 ? -26.969 -2.51 -20.266 1 90.44 489 HIS A C 1
ATOM 3877 O O . HIS A 1 489 ? -26.062 -1.808 -19.812 1 90.44 489 HIS A O 1
ATOM 3883 N N . VAL A 1 490 ? -28.125 -2.061 -20.625 1 91.31 490 VAL A N 1
ATOM 3884 C CA . VAL A 1 490 ? -28.422 -0.637 -20.5 1 91.31 490 VAL A CA 1
ATOM 3885 C C . VAL A 1 490 ? -28.422 -0.231 -19.031 1 91.31 490 VAL A C 1
ATOM 3887 O O . VAL A 1 490 ? -27.875 0.812 -18.656 1 91.31 490 VAL A O 1
ATOM 3890 N N . ALA A 1 491 ? -29.094 -1.063 -18.234 1 93.25 491 ALA A N 1
ATOM 3891 C CA . ALA A 1 491 ? -29.125 -0.788 -16.812 1 93.25 491 ALA A CA 1
ATOM 3892 C C . ALA A 1 491 ? -27.719 -0.756 -16.219 1 93.25 491 ALA A C 1
ATOM 3894 O O . ALA A 1 491 ? -27.406 0.084 -15.367 1 93.25 491 ALA A O 1
ATOM 3895 N N . HIS A 1 492 ? -26.906 -1.604 -16.672 1 92.12 492 HIS A N 1
ATOM 3896 C CA . HIS A 1 492 ? -25.516 -1.67 -16.219 1 92.12 492 HIS A CA 1
ATOM 3897 C C . HIS A 1 492 ? -24.766 -0.396 -16.562 1 92.12 492 HIS A C 1
ATOM 3899 O O . HIS A 1 492 ? -24.047 0.161 -15.727 1 92.12 492 HIS A O 1
ATOM 3905 N N . VAL A 1 493 ? -24.953 0.135 -17.734 1 92.31 493 VAL A N 1
ATOM 3906 C CA . VAL A 1 493 ? -24.234 1.323 -18.188 1 92.31 493 VAL A CA 1
ATOM 3907 C C . VAL A 1 493 ? -24.766 2.557 -17.453 1 92.31 493 VAL A C 1
ATOM 3909 O O . VAL A 1 493 ? -23.984 3.436 -17.078 1 92.31 493 VAL A O 1
ATOM 3912 N N . VAL A 1 494 ? -26.031 2.561 -17.234 1 93.31 494 VAL A N 1
ATOM 3913 C CA . VAL A 1 494 ? -26.641 3.689 -16.531 1 93.31 494 VAL A CA 1
ATOM 3914 C C . VAL A 1 494 ? -26.109 3.742 -15.102 1 93.31 494 VAL A C 1
ATOM 3916 O O . VAL A 1 494 ? -25.766 4.816 -14.602 1 93.31 494 VAL A O 1
ATOM 3919 N N . LEU A 1 495 ? -26 2.627 -14.492 1 94.62 495 LEU A N 1
ATOM 3920 C CA . LEU A 1 495 ? -25.516 2.594 -13.117 1 94.62 495 LEU A CA 1
ATOM 3921 C C . LEU A 1 495 ? -24.031 2.963 -13.062 1 94.62 495 LEU A C 1
ATOM 3923 O O . LEU A 1 495 ? -23.594 3.635 -12.125 1 94.62 495 LEU A O 1
ATOM 3927 N N . ILE A 1 496 ? -23.266 2.566 -14.023 1 93.75 496 ILE A N 1
ATOM 3928 C CA . ILE A 1 496 ? -21.859 2.945 -14.086 1 93.75 496 ILE A CA 1
ATOM 3929 C C . ILE A 1 496 ? -21.75 4.465 -14.203 1 93.75 496 ILE A C 1
ATOM 3931 O O . ILE A 1 496 ? -20.906 5.078 -13.531 1 93.75 496 ILE A O 1
ATOM 3935 N N . CYS A 1 497 ? -22.578 5.035 -14.984 1 93.44 497 CYS A N 1
ATOM 3936 C CA . CYS A 1 497 ? -22.562 6.48 -15.172 1 93.44 497 CYS A CA 1
ATOM 3937 C C . CYS A 1 497 ? -22.906 7.199 -13.875 1 93.44 497 CYS A C 1
ATOM 3939 O O . CYS A 1 497 ? -22.25 8.172 -13.5 1 93.44 497 CYS A O 1
ATOM 3941 N N . LEU A 1 498 ? -23.875 6.66 -13.211 1 93.75 498 LEU A N 1
ATOM 3942 C CA . LEU A 1 498 ? -24.266 7.262 -11.938 1 93.75 498 LEU A CA 1
ATOM 3943 C C . LEU A 1 498 ? -23.141 7.129 -10.906 1 93.75 498 LEU A C 1
ATOM 3945 O O . LEU A 1 498 ? -22.922 8.047 -10.117 1 93.75 498 LEU A O 1
ATOM 3949 N N . GLU A 1 499 ? -22.516 6.043 -10.945 1 94.75 499 GLU A N 1
ATOM 3950 C CA . GLU A 1 499 ? -21.406 5.812 -10.023 1 94.75 499 GLU A CA 1
ATOM 3951 C C . GLU A 1 499 ? -20.234 6.742 -10.328 1 94.75 499 GLU A C 1
ATOM 3953 O O . GLU A 1 499 ? -19.594 7.262 -9.406 1 94.75 499 GLU A O 1
ATOM 3958 N N . ILE A 1 500 ? -19.938 6.977 -11.531 1 92.31 500 ILE A N 1
ATOM 3959 C CA . ILE A 1 500 ? -18.891 7.898 -11.922 1 92.31 500 ILE A CA 1
ATOM 3960 C C . ILE A 1 500 ? -19.25 9.32 -11.492 1 92.31 500 ILE A C 1
ATOM 3962 O O . ILE A 1 500 ? -18.422 10.055 -10.961 1 92.31 500 ILE A O 1
ATOM 3966 N N . ILE A 1 501 ? -20.469 9.625 -11.633 1 90.69 501 ILE A N 1
ATOM 3967 C CA . ILE A 1 501 ? -20.938 10.953 -11.273 1 90.69 501 ILE A CA 1
ATOM 3968 C C . ILE A 1 501 ? -20.812 11.141 -9.758 1 90.69 501 ILE A C 1
ATOM 3970 O O . ILE A 1 501 ? -20.344 12.18 -9.289 1 90.69 501 ILE A O 1
ATOM 3974 N N . ASN A 1 502 ? -21.234 10.156 -9.078 1 93.19 502 ASN A N 1
ATOM 3975 C CA . ASN A 1 502 ? -21.156 10.289 -7.625 1 93.19 502 ASN A CA 1
ATOM 3976 C C . ASN A 1 502 ? -19.719 10.336 -7.141 1 93.19 502 ASN A C 1
ATOM 3978 O O . ASN A 1 502 ? -19.406 11.016 -6.16 1 93.19 502 ASN A O 1
ATOM 3982 N N . THR A 1 503 ? -18.859 9.594 -7.805 1 92.12 503 THR A N 1
ATOM 3983 C CA . THR A 1 503 ? -17.453 9.641 -7.461 1 92.12 503 THR A CA 1
ATOM 3984 C C . THR A 1 503 ? -16.875 11.023 -7.734 1 92.12 503 THR A C 1
ATOM 3986 O O . THR A 1 503 ? -16.156 11.578 -6.898 1 92.12 503 THR A O 1
ATOM 3989 N N . LEU A 1 504 ? -17.188 11.57 -8.789 1 89.25 504 LEU A N 1
ATOM 3990 C CA . LEU A 1 504 ? -16.703 12.906 -9.141 1 89.25 504 LEU A CA 1
ATOM 3991 C C . LEU A 1 504 ? -17.281 13.953 -8.203 1 89.25 504 LEU A C 1
ATOM 3993 O O . LEU A 1 504 ? -16.578 14.883 -7.801 1 89.25 504 LEU A O 1
ATOM 3997 N N . THR A 1 505 ? -18.516 13.758 -7.906 1 89.75 505 THR A N 1
ATOM 3998 C CA . THR A 1 505 ? -19.141 14.68 -6.965 1 89.75 505 THR A CA 1
ATOM 3999 C C . THR A 1 505 ? -18.438 14.625 -5.609 1 89.75 505 THR A C 1
ATOM 4001 O O . THR A 1 505 ? -18.156 15.672 -5.016 1 89.75 505 THR A O 1
ATOM 4004 N N . LEU A 1 506 ? -18.188 13.461 -5.152 1 90.69 506 LEU A N 1
ATOM 4005 C CA . LEU A 1 506 ? -17.5 13.32 -3.875 1 90.69 506 LEU A CA 1
ATOM 4006 C C . LEU A 1 506 ? -16.109 13.961 -3.928 1 90.69 506 LEU A C 1
ATOM 4008 O O . LEU A 1 506 ? -15.734 14.703 -3.021 1 90.69 506 LEU A O 1
ATOM 4012 N N . CYS A 1 507 ? -15.336 13.734 -4.969 1 87.19 507 CYS A N 1
ATOM 4013 C CA . CYS A 1 507 ? -14.008 14.305 -5.121 1 87.19 507 CYS A CA 1
ATOM 4014 C C . CYS A 1 507 ? -14.07 15.828 -5.188 1 87.19 507 CYS A C 1
ATOM 4016 O O . CYS A 1 507 ? -13.305 16.516 -4.52 1 87.19 507 CYS A O 1
ATOM 4018 N N . LEU A 1 508 ? -14.992 16.328 -5.898 1 84.88 508 LEU A N 1
ATOM 4019 C CA . LEU A 1 508 ? -15.133 17.766 -6.059 1 84.88 508 LEU A CA 1
ATOM 4020 C C . LEU A 1 508 ? -15.562 18.422 -4.746 1 84.88 508 LEU A C 1
ATOM 4022 O O . LEU A 1 508 ? -15.078 19.5 -4.398 1 84.88 508 LEU A O 1
ATOM 4026 N N . LEU A 1 509 ? -16.422 17.781 -4.082 1 86.06 509 LEU A N 1
ATOM 4027 C CA . LEU A 1 509 ? -16.875 18.344 -2.814 1 86.06 509 LEU A CA 1
ATOM 4028 C C . LEU A 1 509 ? -15.75 18.359 -1.786 1 86.06 509 LEU A C 1
ATOM 4030 O O . LEU A 1 509 ? -15.609 19.312 -1.033 1 86.06 509 LEU A O 1
ATOM 4034 N N . VAL A 1 510 ? -14.992 17.359 -1.788 1 85.25 510 VAL A N 1
ATOM 4035 C CA . VAL A 1 510 ? -13.867 17.312 -0.855 1 85.25 510 VAL A CA 1
ATOM 4036 C C . VAL A 1 510 ? -12.867 18.422 -1.193 1 85.25 510 VAL A C 1
ATOM 4038 O O . VAL A 1 510 ? -12.391 19.125 -0.304 1 85.25 510 VAL A O 1
ATOM 4041 N N . ILE A 1 511 ? -12.609 18.641 -2.436 1 83.19 511 ILE A N 1
ATOM 4042 C CA . ILE A 1 511 ? -11.672 19.672 -2.867 1 83.19 511 ILE A CA 1
ATOM 4043 C C . ILE A 1 511 ? -12.258 21.062 -2.582 1 83.19 511 ILE A C 1
ATOM 4045 O O . ILE A 1 511 ? -11.547 21.953 -2.107 1 83.19 511 ILE A O 1
ATOM 4049 N N . ALA A 1 512 ? -13.477 21.172 -2.834 1 84.25 512 ALA A N 1
ATOM 4050 C CA . ALA A 1 512 ? -14.133 22.453 -2.604 1 84.25 512 ALA A CA 1
ATOM 4051 C C . ALA A 1 512 ? -14.148 22.812 -1.117 1 84.25 512 ALA A C 1
ATOM 4053 O O . ALA A 1 512 ? -13.891 23.953 -0.742 1 84.25 512 ALA A O 1
ATOM 4054 N N . MET A 1 513 ? -14.391 21.875 -0.358 1 84.06 513 MET A N 1
ATOM 4055 C CA . MET A 1 513 ? -14.422 22.125 1.081 1 84.06 513 MET A CA 1
ATOM 4056 C C . MET A 1 513 ? -13.016 22.375 1.618 1 84.06 513 MET A C 1
ATOM 4058 O O . MET A 1 513 ? -12.828 23.25 2.467 1 84.06 513 MET A O 1
ATOM 4062 N N . ALA A 1 514 ? -12.102 21.688 1.1 1 82.81 514 ALA A N 1
ATOM 4063 C CA . ALA A 1 514 ? -10.719 21.906 1.534 1 82.81 514 ALA A CA 1
ATOM 4064 C C . ALA A 1 514 ? -10.219 23.281 1.1 1 82.81 514 ALA A C 1
ATOM 4066 O O . ALA A 1 514 ? -9.469 23.938 1.832 1 82.81 514 ALA A O 1
ATOM 4067 N N . ALA A 1 515 ? -10.68 23.703 -0.083 1 81 515 ALA A N 1
ATOM 4068 C CA . ALA A 1 515 ? -10.25 25 -0.606 1 81 515 ALA A CA 1
ATOM 4069 C C . ALA A 1 515 ? -11.055 26.141 0.01 1 81 515 ALA A C 1
ATOM 4071 O O . ALA A 1 515 ? -10.734 27.312 -0.175 1 81 515 ALA A O 1
ATOM 4072 N N . GLY A 1 516 ? -12.062 25.891 0.757 1 80.75 516 GLY A N 1
ATOM 4073 C CA . GLY A 1 516 ? -12.906 26.906 1.367 1 80.75 516 GLY A CA 1
ATOM 4074 C C . GLY A 1 516 ? -13.828 27.594 0.377 1 80.75 516 GLY A C 1
ATOM 4075 O O . GLY A 1 516 ? -14.164 28.766 0.54 1 80.75 516 GLY A O 1
ATOM 4076 N N . LEU A 1 517 ? -14.188 26.875 -0.555 1 79.31 517 LEU A N 1
ATOM 4077 C CA . LEU A 1 517 ? -15.016 27.469 -1.596 1 79.31 517 LEU A CA 1
ATOM 4078 C C . LEU A 1 517 ? -16.438 27.672 -1.093 1 79.31 517 LEU A C 1
ATOM 4080 O O . LEU A 1 517 ? -17.219 28.406 -1.718 1 79.31 517 LEU A O 1
ATOM 4084 N N . PHE A 1 518 ? -16.734 27.156 0.121 1 80.25 518 PHE A N 1
ATOM 4085 C CA . PHE A 1 518 ? -18.062 27.344 0.689 1 80.25 518 PHE A CA 1
ATOM 4086 C C . PHE A 1 518 ? -18.078 28.469 1.71 1 80.25 518 PHE A C 1
ATOM 4088 O O . PHE A 1 518 ? -19.109 28.781 2.283 1 80.25 518 PHE A O 1
ATOM 4095 N N . ASN A 1 519 ? -16.922 29.078 1.784 1 80.25 519 ASN A N 1
ATOM 4096 C CA . ASN A 1 519 ? -16.812 30.125 2.795 1 80.25 519 ASN A CA 1
ATOM 4097 C C . ASN A 1 519 ? -17.172 31.484 2.229 1 80.25 519 ASN A C 1
ATOM 4099 O O . ASN A 1 519 ? -16.312 32.375 2.164 1 80.25 519 ASN A O 1
ATOM 4103 N N . PHE A 1 520 ? -18.344 31.625 1.761 1 80.06 520 PHE A N 1
ATOM 4104 C CA . PHE A 1 520 ? -18.891 32.906 1.355 1 80.06 520 PHE A CA 1
ATOM 4105 C C . PHE A 1 520 ? -20.25 33.156 2.002 1 80.06 520 PHE A C 1
ATOM 4107 O O . PHE A 1 520 ? -20.766 32.281 2.715 1 80.06 520 PHE A O 1
ATOM 4114 N N . CYS A 1 521 ? -20.703 34.281 1.861 1 84.06 521 CYS A N 1
ATOM 4115 C CA . CYS A 1 521 ? -21.891 34.688 2.613 1 84.06 521 CYS A CA 1
ATOM 4116 C C . CYS A 1 521 ? -23.047 33.719 2.359 1 84.06 521 CYS A C 1
ATOM 4118 O O . CYS A 1 521 ? -23.672 33.219 3.301 1 84.06 521 CYS A O 1
ATOM 4120 N N . ALA A 1 522 ? -23.328 33.344 1.14 1 82.25 522 ALA A N 1
ATOM 4121 C CA . ALA A 1 522 ? -24.438 32.438 0.802 1 82.25 522 ALA A CA 1
ATOM 4122 C C . ALA A 1 522 ? -24.141 31.016 1.258 1 82.25 522 ALA A C 1
ATOM 4124 O O . ALA A 1 522 ? -25.078 30.234 1.517 1 82.25 522 ALA A O 1
ATOM 4125 N N . GLY A 1 523 ? -22.953 30.672 1.358 1 84.5 523 GLY A N 1
ATOM 4126 C CA . GLY A 1 523 ? -22.594 29.328 1.752 1 84.5 523 GLY A CA 1
ATOM 4127 C C . GLY A 1 523 ? -22.641 29.094 3.252 1 84.5 523 GLY A C 1
ATOM 4128 O O . GLY A 1 523 ? -22.891 27.984 3.709 1 84.5 523 GLY A O 1
ATOM 4129 N N . GLN A 1 524 ? -22.5 30.141 3.982 1 86.69 524 GLN A N 1
ATOM 4130 C CA . GLN A 1 524 ? -22.422 30 5.434 1 86.69 524 GLN A CA 1
ATOM 4131 C C . GLN A 1 524 ? -23.75 30.375 6.086 1 86.69 524 GLN A C 1
ATOM 4133 O O . GLN A 1 524 ? -23.969 30.094 7.266 1 86.69 524 GLN A O 1
ATOM 4138 N N . VAL A 1 525 ? -24.625 30.969 5.355 1 90.19 525 VAL A N 1
ATOM 4139 C CA . VAL A 1 525 ? -25.875 31.5 5.922 1 90.19 525 VAL A CA 1
ATOM 4140 C C . VAL A 1 525 ? -26.812 30.344 6.27 1 90.19 525 VAL A C 1
ATOM 4142 O O . VAL A 1 525 ? -26.891 29.359 5.527 1 90.19 525 VAL A O 1
ATOM 4145 N N . VAL A 1 526 ? -27.344 30.438 7.484 1 91.69 526 VAL A N 1
ATOM 4146 C CA . VAL A 1 526 ? -28.359 29.469 7.906 1 91.69 526 VAL A CA 1
ATOM 4147 C C . VAL A 1 526 ? -29.703 30.156 8.047 1 91.69 526 VAL A C 1
ATOM 4149 O O . VAL A 1 526 ? -29.781 31.328 8.383 1 91.69 526 VAL A O 1
ATOM 4152 N N . ASN A 1 527 ? -30.812 29.469 7.703 1 86.75 527 ASN A N 1
ATOM 4153 C CA . ASN A 1 527 ? -32.188 29.969 7.816 1 86.75 527 ASN A CA 1
ATOM 4154 C C . ASN A 1 527 ? -32.375 31.266 7.035 1 86.75 527 ASN A C 1
ATOM 4156 O O . ASN A 1 527 ? -32.875 32.25 7.578 1 86.75 527 ASN A O 1
ATOM 4160 N N . ARG A 1 528 ? -31.938 31.297 5.832 1 82.56 528 ARG A N 1
ATOM 4161 C CA . ARG A 1 528 ? -32.031 32.469 4.992 1 82.56 528 ARG A CA 1
ATOM 4162 C C . ARG A 1 528 ? -33.469 32.938 4.844 1 82.56 528 ARG A C 1
ATOM 4164 O O . ARG A 1 528 ? -33.75 34.125 4.793 1 82.56 528 ARG A O 1
ATOM 4171 N N . GLY A 1 529 ? -34.375 32.031 4.805 1 74.31 529 GLY A N 1
ATOM 4172 C CA . GLY A 1 529 ? -35.75 32.344 4.609 1 74.31 529 GLY A CA 1
ATOM 4173 C C . GLY A 1 529 ? -36.5 32.656 5.906 1 74.31 529 GLY A C 1
ATOM 4174 O O . GLY A 1 529 ? -37.688 33 5.898 1 74.31 529 GLY A O 1
ATOM 4175 N N . GLY A 1 530 ? -35.781 32.719 6.988 1 76.31 530 GLY A N 1
ATOM 4176 C CA . GLY A 1 530 ? -36.438 32.969 8.258 1 76.31 530 GLY A CA 1
ATOM 4177 C C . GLY A 1 530 ? -36.594 34.438 8.562 1 76.31 530 GLY A C 1
ATOM 4178 O O . GLY A 1 530 ? -36.125 35.281 7.805 1 76.31 530 GLY A O 1
ATOM 4179 N N . PRO A 1 531 ? -37.344 34.75 9.547 1 76.88 531 PRO A N 1
ATOM 4180 C CA . PRO A 1 531 ? -37.656 36.125 9.922 1 76.88 531 PRO A CA 1
ATOM 4181 C C . PRO A 1 531 ? -36.406 36.969 10.227 1 76.88 531 PRO A C 1
ATOM 4183 O O . PRO A 1 531 ? -36.406 38.188 10.086 1 76.88 531 PRO A O 1
ATOM 4186 N N . GLY A 1 532 ? -35.344 36.375 10.453 1 78.94 532 GLY A N 1
ATOM 4187 C CA . GLY A 1 532 ? -34.156 37.125 10.812 1 78.94 532 GLY A CA 1
ATOM 4188 C C . GLY A 1 532 ? -33.25 37.438 9.625 1 78.94 532 GLY A C 1
ATOM 4189 O O . GLY A 1 532 ? -32.25 38.125 9.766 1 78.94 532 GLY A O 1
ATOM 4190 N N . GLY A 1 533 ? -33.625 37.094 8.438 1 85.75 533 GLY A N 1
ATOM 4191 C CA . GLY A 1 533 ? -32.875 37.406 7.23 1 85.75 533 GLY A CA 1
ATOM 4192 C C . GLY A 1 533 ? -31.656 36.531 7.051 1 85.75 533 GLY A C 1
ATOM 4193 O O . GLY A 1 533 ? -30.703 36.938 6.367 1 85.75 533 GLY A O 1
ATOM 4194 N N . GLY A 1 534 ? -31.562 35.438 7.711 1 92 534 GLY A N 1
ATOM 4195 C CA . GLY A 1 534 ? -30.406 34.562 7.594 1 92 534 GLY A CA 1
ATOM 4196 C C . GLY A 1 534 ? -29.328 34.875 8.617 1 92 534 GLY A C 1
ATOM 4197 O O . GLY A 1 534 ? -29.016 36.031 8.883 1 92 534 GLY A O 1
ATOM 4198 N N . LEU A 1 535 ? -28.828 33.844 9.203 1 93.25 535 LEU A N 1
ATOM 4199 C CA . LEU A 1 535 ? -27.875 34 10.289 1 93.25 535 LEU A CA 1
ATOM 4200 C C . LEU A 1 535 ? -26.469 33.594 9.852 1 93.25 535 LEU A C 1
ATOM 4202 O O . LEU A 1 535 ? -26.281 32.562 9.242 1 93.25 535 LEU A O 1
ATOM 4206 N N . ILE A 1 536 ? -25.5 34.531 10.07 1 90.81 536 ILE A N 1
ATOM 4207 C CA . ILE A 1 536 ? -24.078 34.219 9.906 1 90.81 536 ILE A CA 1
ATOM 4208 C C . ILE A 1 536 ? -23.312 34.656 11.164 1 90.81 536 ILE A C 1
ATOM 4210 O O . ILE A 1 536 ? -23.5 35.75 11.68 1 90.81 536 ILE A O 1
ATOM 4214 N N . ILE A 1 537 ? -22.609 33.719 11.656 1 91 537 ILE A N 1
ATOM 4215 C CA . ILE A 1 537 ? -21.781 34 12.82 1 91 537 ILE A CA 1
ATOM 4216 C C . ILE A 1 537 ? -20.312 34 12.43 1 91 537 ILE A C 1
ATOM 4218 O O . ILE A 1 537 ? -19.828 33.031 11.844 1 91 537 ILE A O 1
ATOM 4222 N N . LEU A 1 538 ? -19.594 35.062 12.727 1 86.81 538 LEU A N 1
ATOM 4223 C CA . LEU A 1 538 ? -18.219 35.219 12.281 1 86.81 538 LEU A CA 1
ATOM 4224 C C . LEU A 1 538 ? -17.25 35.125 13.453 1 86.81 538 LEU A C 1
ATOM 4226 O O . LEU A 1 538 ? -16.078 35.469 13.336 1 86.81 538 LEU A O 1
ATOM 4230 N N . ASN A 1 539 ? -17.672 34.562 14.531 1 85.38 539 ASN A N 1
ATOM 4231 C CA . ASN A 1 539 ? -16.781 34.406 15.672 1 85.38 539 ASN A CA 1
ATOM 4232 C C . ASN A 1 539 ? -15.797 33.25 15.469 1 85.38 539 ASN A C 1
ATOM 4234 O O . ASN A 1 539 ? -15.945 32.469 14.523 1 85.38 539 ASN A O 1
ATOM 4238 N N . ASP A 1 540 ? -14.812 33.219 16.312 1 77.88 540 ASP A N 1
ATOM 4239 C CA . ASP A 1 540 ? -13.773 32.219 16.188 1 77.88 540 ASP A CA 1
ATOM 4240 C C . ASP A 1 540 ? -14.18 30.938 16.922 1 77.88 540 ASP A C 1
ATOM 4242 O O . ASP A 1 540 ? -15.227 30.891 17.562 1 77.88 540 ASP A O 1
ATOM 4246 N N . GLY A 1 541 ? -13.398 29.891 16.703 1 78.12 541 GLY A N 1
ATOM 4247 C CA . GLY A 1 541 ? -13.664 28.578 17.281 1 78.12 541 GLY A CA 1
ATOM 4248 C C . GLY A 1 541 ? -13.68 28.594 18.797 1 78.12 541 GLY A C 1
ATOM 4249 O O . GLY A 1 541 ? -14.469 27.875 19.422 1 78.12 541 GLY A O 1
ATOM 4250 N N . ALA A 1 542 ? -12.859 29.469 19.391 1 76.31 542 ALA A N 1
ATOM 4251 C CA . ALA A 1 542 ? -12.805 29.547 20.844 1 76.31 542 ALA A CA 1
ATOM 4252 C C . ALA A 1 542 ? -14.125 30.062 21.406 1 76.31 542 ALA A C 1
ATOM 4254 O O . ALA A 1 542 ? -14.578 29.609 22.469 1 76.31 542 ALA A O 1
ATOM 4255 N N . PHE A 1 543 ? -14.703 31.016 20.656 1 83.94 543 PHE A N 1
ATOM 4256 C CA . PHE A 1 543 ? -15.992 31.562 21.062 1 83.94 543 PHE A CA 1
ATOM 4257 C C . PHE A 1 543 ? -17.078 30.484 21 1 83.94 543 PHE A C 1
ATOM 4259 O O . PHE A 1 543 ? -17.906 30.375 21.906 1 83.94 543 PHE A O 1
ATOM 4266 N N . TYR A 1 544 ? -17.078 29.688 20 1 85.94 544 TYR A N 1
ATOM 4267 C CA . TYR A 1 544 ? -18.078 28.641 19.828 1 85.94 544 TYR A CA 1
ATOM 4268 C C . TYR A 1 544 ? -17.969 27.594 20.938 1 85.94 544 TYR A C 1
ATOM 4270 O O . TYR A 1 544 ? -19 27.109 21.422 1 85.94 544 TYR A O 1
ATOM 4278 N N . SER A 1 545 ? -16.812 27.266 21.297 1 81.5 545 SER A N 1
ATOM 4279 C CA . SER A 1 545 ? -16.609 26.25 22.312 1 81.5 545 SER A CA 1
ATOM 4280 C C . SER A 1 545 ? -17.094 26.719 23.672 1 81.5 545 SER A C 1
ATOM 4282 O O . SER A 1 545 ? -17.578 25.922 24.484 1 81.5 545 SER A O 1
ATOM 4284 N N . LYS A 1 546 ? -16.953 28.016 23.891 1 82.62 546 LYS A N 1
ATOM 4285 C CA . LYS A 1 546 ? -17.266 28.562 25.219 1 82.62 546 LYS A CA 1
ATOM 4286 C C . LYS A 1 546 ? -18.766 28.844 25.344 1 82.62 546 LYS A C 1
ATOM 4288 O O . LYS A 1 546 ? -19.344 28.641 26.422 1 82.62 546 LYS A O 1
ATOM 4293 N N . TYR A 1 547 ? -19.344 29.266 24.297 1 88.69 547 TYR A N 1
ATOM 4294 C CA . TYR A 1 547 ? -20.688 29.828 24.469 1 88.69 547 TYR A CA 1
ATOM 4295 C C . TYR A 1 547 ? -21.719 29 23.688 1 88.69 547 TYR A C 1
ATOM 4297 O O . TYR A 1 547 ? -22.906 29.312 23.719 1 88.69 547 TYR A O 1
ATOM 4305 N N . PHE A 1 548 ? -21.312 28 23 1 88.94 548 PHE A N 1
ATOM 4306 C CA . PHE A 1 548 ? -22.203 27.094 22.312 1 88.94 548 PHE A CA 1
ATOM 4307 C C . PHE A 1 548 ? -22 25.656 22.797 1 88.94 548 PHE A C 1
ATOM 4309 O O . PHE A 1 548 ? -20.938 25.328 23.344 1 88.94 548 PHE A O 1
ATOM 4316 N N . ASP A 1 549 ? -23.047 24.812 22.719 1 85.62 549 ASP A N 1
ATOM 4317 C CA . ASP A 1 549 ? -22.953 23.406 23.078 1 85.62 549 ASP A CA 1
ATOM 4318 C C . ASP A 1 549 ? -22.344 22.594 21.938 1 85.62 549 ASP A C 1
ATOM 4320 O O . ASP A 1 549 ? -22.984 21.688 21.406 1 85.62 549 ASP A O 1
ATOM 4324 N N . ILE A 1 550 ? -21.156 22.891 21.609 1 86.12 550 ILE A N 1
ATOM 4325 C CA . ILE A 1 550 ? -20.516 22.266 20.453 1 86.12 550 ILE A CA 1
ATOM 4326 C C . ILE A 1 550 ? -19.953 20.891 20.859 1 86.12 550 ILE A C 1
ATOM 4328 O O . ILE A 1 550 ? -20.031 19.938 20.094 1 86.12 550 ILE A O 1
ATOM 4332 N N . ILE A 1 551 ? -19.516 20.672 22.078 1 84.75 551 ILE A N 1
ATOM 4333 C CA . ILE A 1 551 ? -18.828 19.453 22.5 1 84.75 551 ILE A CA 1
ATOM 4334 C C . ILE A 1 551 ? -19.812 18.281 22.5 1 84.75 551 ILE A C 1
ATOM 4336 O O . ILE A 1 551 ? -19.484 17.203 22 1 84.75 551 ILE A O 1
ATOM 4340 N N . ASN A 1 552 ? -21.016 18.484 22.969 1 86.19 552 ASN A N 1
ATOM 4341 C CA . ASN A 1 552 ? -22 17.391 23.016 1 86.19 552 ASN A CA 1
ATOM 4342 C C . ASN A 1 552 ? -22.438 16.969 21.609 1 86.19 552 ASN A C 1
ATOM 4344 O O . ASN A 1 552 ? -22.625 15.781 21.344 1 86.19 552 ASN A O 1
ATOM 4348 N N . TYR A 1 553 ? -22.562 17.875 20.781 1 88.62 553 TYR A N 1
ATOM 4349 C CA . TYR A 1 553 ? -23 17.531 19.438 1 88.62 553 TYR A CA 1
ATOM 4350 C C . TYR A 1 553 ? -21.859 16.906 18.641 1 88.62 553 TYR A C 1
ATOM 4352 O O . TYR A 1 553 ? -22.078 16.078 17.766 1 88.62 553 TYR A O 1
ATOM 4360 N N . TYR A 1 554 ? -20.625 17.328 18.906 1 90.75 554 TYR A N 1
ATOM 4361 C CA . TYR A 1 554 ? -19.484 16.672 18.266 1 90.75 554 TYR A CA 1
ATOM 4362 C C . TYR A 1 554 ? -19.375 15.219 18.703 1 90.75 554 TYR A C 1
ATOM 4364 O O . TYR A 1 554 ? -19.109 14.344 17.891 1 90.75 554 TYR A O 1
ATOM 4372 N N . ILE A 1 555 ? -19.703 15.008 19.969 1 91.19 555 ILE A N 1
ATOM 4373 C CA . ILE A 1 555 ? -19.672 13.633 20.469 1 91.19 555 ILE A CA 1
ATOM 4374 C C . ILE A 1 555 ? -20.766 12.812 19.812 1 91.19 555 ILE A C 1
ATOM 4376 O O . ILE A 1 555 ? -20.547 11.672 19.391 1 91.19 555 ILE A O 1
ATOM 4380 N N . LEU A 1 556 ? -21.875 13.43 19.609 1 91.12 556 LEU A N 1
ATOM 4381 C CA . LEU A 1 556 ? -23 12.742 19 1 91.12 556 LEU A CA 1
ATOM 4382 C C . LEU A 1 556 ? -22.719 12.438 17.531 1 91.12 556 LEU A C 1
ATOM 4384 O O . LEU A 1 556 ? -23.203 11.445 16.984 1 91.12 556 LEU A O 1
ATOM 4388 N N . GLY A 1 557 ? -22 13.227 16.922 1 92.62 557 GLY A N 1
ATOM 4389 C CA . GLY A 1 557 ? -21.672 13.008 15.516 1 92.62 557 GLY A CA 1
ATOM 4390 C C . GLY A 1 557 ? -20.5 12.07 15.32 1 92.62 557 GLY A C 1
ATOM 4391 O O . GLY A 1 557 ? -20.516 11.227 14.414 1 92.62 557 GLY A O 1
ATOM 4392 N N . ILE A 1 558 ? -19.516 12.109 16.172 1 93.94 558 ILE A N 1
ATOM 4393 C CA . ILE A 1 558 ? -18.25 11.414 15.961 1 93.94 558 ILE A CA 1
ATOM 4394 C C . ILE A 1 558 ? -18.328 10.016 16.562 1 93.94 558 ILE A C 1
ATOM 4396 O O . ILE A 1 558 ? -17.969 9.031 15.914 1 93.94 558 ILE A O 1
ATOM 4400 N N . VAL A 1 559 ? -18.875 9.836 17.719 1 93 559 VAL A N 1
ATOM 4401 C CA . VAL A 1 559 ? -18.734 8.602 18.484 1 93 559 VAL A CA 1
ATOM 4402 C C . VAL A 1 559 ? -19.516 7.484 17.797 1 93 559 VAL A C 1
ATOM 4404 O O . VAL A 1 559 ? -18.984 6.398 17.562 1 93 559 VAL A O 1
ATOM 4407 N N . PRO A 1 560 ? -20.766 7.691 17.391 1 93.81 560 PRO A N 1
ATOM 4408 C CA . PRO A 1 560 ? -21.453 6.602 16.703 1 93.81 560 PRO A CA 1
ATOM 4409 C C . PRO A 1 560 ? -20.766 6.184 15.414 1 93.81 560 PRO A C 1
ATOM 4411 O O . PRO A 1 560 ? -20.688 4.992 15.102 1 93.81 560 PRO A O 1
ATOM 4414 N N . GLY A 1 561 ? -20.312 7.152 14.68 1 94.62 561 GLY A N 1
ATOM 4415 C CA . GLY A 1 561 ? -19.578 6.832 13.469 1 94.62 561 GLY A CA 1
ATOM 4416 C C . GLY A 1 561 ? -18.312 6.027 13.727 1 94.62 561 GLY A C 1
ATOM 4417 O O . GLY A 1 561 ? -18.031 5.055 13.023 1 94.62 561 GLY A O 1
ATOM 4418 N N . MET A 1 562 ? -17.641 6.359 14.789 1 94.62 562 MET A N 1
ATOM 4419 C CA . MET A 1 562 ? -16.406 5.664 15.141 1 94.62 562 MET A CA 1
ATOM 4420 C C . MET A 1 562 ? -16.703 4.258 15.656 1 94.62 562 MET A C 1
ATOM 4422 O O . MET A 1 562 ? -15.953 3.32 15.375 1 94.62 562 MET A O 1
ATOM 4426 N N . ILE A 1 563 ? -17.75 4.152 16.359 1 93.44 563 ILE A N 1
ATOM 4427 C CA . ILE A 1 563 ? -18.125 2.838 16.875 1 93.44 563 ILE A CA 1
ATOM 4428 C C . ILE A 1 563 ? -18.484 1.911 15.711 1 93.44 563 ILE A C 1
ATOM 4430 O O . ILE A 1 563 ? -18.016 0.772 15.648 1 93.44 563 ILE A O 1
ATOM 4434 N N . LEU A 1 564 ? -19.25 2.395 14.812 1 95.25 564 LEU A N 1
ATOM 4435 C CA . LEU A 1 564 ? -19.656 1.585 13.664 1 95.25 564 LEU A CA 1
ATOM 4436 C C . LEU A 1 564 ? -18.438 1.208 12.828 1 95.25 564 LEU A C 1
ATOM 4438 O O . LEU A 1 564 ? -18.312 0.063 12.383 1 95.25 564 LEU A O 1
ATOM 4442 N N . MET A 1 565 ? -17.578 2.115 12.648 1 96.25 565 MET A N 1
ATOM 4443 C CA . MET A 1 565 ? -16.359 1.86 11.883 1 96.25 565 MET A CA 1
ATOM 4444 C C . MET A 1 565 ? -15.492 0.817 12.57 1 96.25 565 MET A C 1
ATOM 4446 O O . MET A 1 565 ? -15.016 -0.122 11.93 1 96.25 565 MET A O 1
ATOM 4450 N N . SER A 1 566 ? -15.336 0.932 13.875 1 94.81 566 SER A N 1
ATOM 4451 C CA . SER A 1 566 ? -14.469 0.035 14.633 1 94.81 566 SER A CA 1
ATOM 4452 C C . SER A 1 566 ? -15.078 -1.359 14.742 1 94.81 566 SER A C 1
ATOM 4454 O O . SER A 1 566 ? -14.391 -2.361 14.531 1 94.81 566 SER A O 1
ATOM 4456 N N . VAL A 1 567 ? -16.344 -1.422 14.969 1 94.62 567 VAL A N 1
ATOM 4457 C CA . VAL A 1 567 ? -17.016 -2.709 15.125 1 94.62 567 VAL A CA 1
ATOM 4458 C C . VAL A 1 567 ? -17.031 -3.449 13.797 1 94.62 567 VAL A C 1
ATOM 4460 O O . VAL A 1 567 ? -16.781 -4.656 13.742 1 94.62 567 VAL A O 1
ATOM 4463 N N . ALA A 1 568 ? -17.328 -2.715 12.75 1 96.38 568 ALA A N 1
ATOM 4464 C CA . ALA A 1 568 ? -17.344 -3.344 11.43 1 96.38 568 ALA A CA 1
ATOM 4465 C C . ALA A 1 568 ? -15.945 -3.848 11.055 1 96.38 568 ALA A C 1
ATOM 4467 O O . ALA A 1 568 ? -15.805 -4.957 10.539 1 96.38 568 ALA A O 1
ATOM 4468 N N . THR A 1 569 ? -14.969 -3.104 11.359 1 95.56 569 THR A N 1
ATOM 4469 C CA . THR A 1 569 ? -13.594 -3.494 11.062 1 95.56 569 THR A CA 1
ATOM 4470 C C . THR A 1 569 ? -13.188 -4.703 11.891 1 95.56 569 THR A C 1
ATOM 4472 O O . THR A 1 569 ? -12.586 -5.648 11.375 1 95.56 569 THR A O 1
ATOM 4475 N N . LEU A 1 570 ? -13.547 -4.684 13.125 1 92.88 570 LEU A N 1
ATOM 4476 C CA . LEU A 1 570 ? -13.203 -5.797 14.008 1 92.88 570 LEU A CA 1
ATOM 4477 C C . LEU A 1 570 ? -13.938 -7.066 13.586 1 92.88 570 LEU A C 1
ATOM 4479 O O . LEU A 1 570 ? -13.375 -8.164 13.656 1 92.88 570 LEU A O 1
ATOM 4483 N N . TYR A 1 571 ? -15.148 -6.91 13.156 1 94 571 TYR A N 1
ATOM 4484 C CA . TYR A 1 571 ? -15.898 -8.055 12.656 1 94 571 TYR A CA 1
ATOM 4485 C C . TYR A 1 571 ? -15.219 -8.672 11.445 1 94 571 TYR A C 1
ATOM 4487 O O . TYR A 1 571 ? -15.062 -9.891 11.359 1 94 571 TYR A O 1
ATOM 4495 N N . LEU A 1 572 ? -14.812 -7.84 10.562 1 94.56 572 LEU A N 1
ATOM 4496 C CA . LEU A 1 572 ? -14.18 -8.328 9.344 1 94.56 572 LEU A CA 1
ATOM 4497 C C . LEU A 1 572 ? -12.82 -8.961 9.656 1 94.56 572 LEU A C 1
ATOM 4499 O O . LEU A 1 572 ? -12.43 -9.945 9.023 1 94.56 572 LEU A O 1
ATOM 4503 N N . ILE A 1 573 ? -12.125 -8.422 10.625 1 93.06 573 ILE A N 1
ATOM 4504 C CA . ILE A 1 573 ? -10.852 -9.008 11.039 1 93.06 573 ILE A CA 1
ATOM 4505 C C . ILE A 1 573 ? -11.094 -10.383 11.664 1 93.06 573 ILE A C 1
ATOM 4507 O O . ILE A 1 573 ? -10.352 -11.328 11.398 1 93.06 573 ILE A O 1
ATOM 4511 N N . GLU A 1 574 ? -12.102 -10.5 12.43 1 92.88 574 GLU A N 1
ATOM 4512 C CA . GLU A 1 574 ? -12.438 -11.781 13.023 1 92.88 574 GLU A CA 1
ATOM 4513 C C . GLU A 1 574 ? -12.789 -12.812 11.961 1 92.88 574 GLU A C 1
ATOM 4515 O O . GLU A 1 574 ? -12.352 -13.969 12.031 1 92.88 574 GLU A O 1
ATOM 4520 N N . GLN A 1 575 ? -13.578 -12.328 11.008 1 92.44 575 GLN A N 1
ATOM 4521 C CA . GLN A 1 575 ? -13.938 -13.242 9.93 1 92.44 575 GLN A CA 1
ATOM 4522 C C . GLN A 1 575 ? -12.703 -13.664 9.133 1 92.44 575 GLN A C 1
ATOM 4524 O O . GLN A 1 575 ? -12.594 -14.812 8.719 1 92.44 575 GLN A O 1
ATOM 4529 N N . TRP A 1 576 ? -11.844 -12.766 8.945 1 91.31 576 TRP A N 1
ATOM 4530 C CA . TRP A 1 576 ? -10.617 -13.07 8.219 1 91.31 576 TRP A CA 1
ATOM 4531 C C . TRP A 1 576 ? -9.797 -14.117 8.961 1 91.31 576 TRP A C 1
ATOM 4533 O O . TRP A 1 576 ? -9.312 -15.086 8.359 1 91.31 576 TRP A O 1
ATOM 4543 N N . PHE A 1 577 ? -9.695 -14.031 10.281 1 89.69 577 PHE A N 1
ATOM 4544 C CA . PHE A 1 577 ? -8.867 -14.938 11.07 1 89.69 577 PHE A CA 1
ATOM 4545 C C . PHE A 1 577 ? -9.523 -16.297 11.203 1 89.69 577 PHE A C 1
ATOM 4547 O O . PHE A 1 577 ? -8.844 -17.328 11.195 1 89.69 577 PHE A O 1
ATOM 4554 N N . THR A 1 578 ? -10.773 -16.328 11.273 1 91.94 578 THR A N 1
ATOM 4555 C CA . THR A 1 578 ? -11.469 -17.594 11.484 1 91.94 578 THR A CA 1
ATOM 4556 C C . THR A 1 578 ? -11.609 -18.359 10.164 1 91.94 578 THR A C 1
ATOM 4558 O O . THR A 1 578 ? -11.898 -19.547 10.164 1 91.94 578 THR A O 1
ATOM 4561 N N . GLN A 1 579 ? -11.398 -17.672 9.055 1 92.12 579 GLN A N 1
ATOM 4562 C CA . GLN A 1 579 ? -11.492 -18.328 7.762 1 92.12 579 GLN A CA 1
ATOM 4563 C C . GLN A 1 579 ? -10.109 -18.578 7.168 1 92.12 579 GLN A C 1
ATOM 4565 O O . GLN A 1 579 ? -9.977 -19.281 6.168 1 92.12 579 GLN A O 1
ATOM 4570 N N . SER A 1 580 ? -9.047 -18.172 7.781 1 88.88 580 SER A N 1
ATOM 4571 C CA . SER A 1 580 ? -7.699 -18.172 7.215 1 88.88 580 SER A CA 1
ATOM 4572 C C . SER A 1 580 ? -7.16 -19.594 7.074 1 88.88 580 SER A C 1
ATOM 4574 O O . SER A 1 580 ? -6.273 -19.844 6.258 1 88.88 580 SER A O 1
ATOM 4576 N N . PHE A 1 581 ? -7.727 -20.531 7.832 1 92.31 581 PHE A N 1
ATOM 4577 C CA . PHE A 1 581 ? -7.227 -21.891 7.719 1 92.31 581 PHE A CA 1
ATOM 4578 C C . PHE A 1 581 ? -7.57 -22.484 6.355 1 92.31 581 PHE A C 1
ATOM 4580 O O . PHE A 1 581 ? -6.934 -23.438 5.914 1 92.31 581 PHE A O 1
ATOM 4587 N N . LEU A 1 582 ? -8.578 -21.875 5.656 1 92 582 LEU A N 1
ATOM 4588 C CA . LEU A 1 582 ? -8.961 -22.344 4.332 1 92 582 LEU A CA 1
ATOM 4589 C C . LEU A 1 582 ? -7.895 -22 3.297 1 92 582 LEU A C 1
ATOM 4591 O O . LEU A 1 582 ? -7.715 -22.734 2.318 1 92 582 LEU A O 1
ATOM 4595 N N . TRP A 1 583 ? -7.176 -20.938 3.494 1 89.31 583 TRP A N 1
ATOM 4596 C CA . TRP A 1 583 ? -6.238 -20.531 2.449 1 89.31 583 TRP A CA 1
ATOM 4597 C C . TRP A 1 583 ? -4.801 -20.578 2.957 1 89.31 583 TRP A C 1
ATOM 4599 O O . TRP A 1 583 ? -3.893 -20.047 2.32 1 89.31 583 TRP A O 1
ATOM 4609 N N . ALA A 1 584 ? -4.59 -21.281 4.004 1 86.81 584 ALA A N 1
ATOM 4610 C CA . ALA A 1 584 ? -3.225 -21.547 4.449 1 86.81 584 ALA A CA 1
ATOM 4611 C C . ALA A 1 584 ? -2.52 -22.516 3.51 1 86.81 584 ALA A C 1
ATOM 4613 O O . ALA A 1 584 ? -3.127 -23.469 3.031 1 86.81 584 ALA A O 1
ATOM 4614 N N . MET A 1 585 ? -1.281 -22.328 3.336 1 84.31 585 MET A N 1
ATOM 4615 C CA . MET A 1 585 ? -0.546 -23.125 2.367 1 84.31 585 MET A CA 1
ATOM 4616 C C . MET A 1 585 ? -0.29 -24.531 2.91 1 84.31 585 MET A C 1
ATOM 4618 O O . MET A 1 585 ? -0.487 -25.531 2.203 1 84.31 585 MET A O 1
ATOM 4622 N N . SER A 1 586 ? 0.109 -24.562 4.164 1 86.88 586 SER A N 1
ATOM 4623 C CA . SER A 1 586 ? 0.423 -25.859 4.75 1 86.88 586 SER A CA 1
ATOM 4624 C C . SER A 1 586 ? -0.802 -26.469 5.418 1 86.88 586 SER A C 1
ATOM 4626 O O . SER A 1 586 ? -1.577 -25.766 6.07 1 86.88 586 SER A O 1
ATOM 4628 N N . ASP A 1 587 ? -0.953 -27.734 5.188 1 89.5 587 ASP A N 1
ATOM 4629 C CA . ASP A 1 587 ? -2.076 -28.438 5.797 1 89.5 587 ASP A CA 1
ATOM 4630 C C . ASP A 1 587 ? -1.935 -28.484 7.316 1 89.5 587 ASP A C 1
ATOM 4632 O O . ASP A 1 587 ? -2.93 -28.406 8.039 1 89.5 587 ASP A O 1
ATOM 4636 N N . GLU A 1 588 ? -0.763 -28.562 7.754 1 86.88 588 GLU A N 1
ATOM 4637 C CA . GLU A 1 588 ? -0.537 -28.594 9.195 1 86.88 588 GLU A CA 1
ATOM 4638 C C . GLU A 1 588 ? -0.883 -27.25 9.844 1 86.88 588 GLU A C 1
ATOM 4640 O O . GLU A 1 588 ? -1.538 -27.219 10.883 1 86.88 588 GLU A O 1
ATOM 4645 N N . ALA A 1 589 ? -0.45 -26.281 9.18 1 86.94 589 ALA A N 1
ATOM 4646 C CA . ALA A 1 589 ? -0.776 -24.953 9.695 1 86.94 589 ALA A CA 1
ATOM 4647 C C . ALA A 1 589 ? -2.279 -24.688 9.625 1 86.94 589 ALA A C 1
ATOM 4649 O O . ALA A 1 589 ? -2.842 -24.047 10.516 1 86.94 589 ALA A O 1
ATOM 4650 N N . GLY A 1 590 ? -2.85 -25.25 8.602 1 91.25 590 GLY A N 1
ATOM 4651 C CA . GLY A 1 590 ? -4.293 -25.125 8.492 1 91.25 590 GLY A CA 1
ATOM 4652 C C . GLY A 1 590 ? -5.039 -25.828 9.602 1 91.25 590 GLY A C 1
ATOM 4653 O O . GLY A 1 590 ? -6.023 -25.312 10.133 1 91.25 590 GLY A O 1
ATOM 4654 N N . LEU A 1 591 ? -4.551 -26.953 9.945 1 91.06 591 LEU A N 1
ATOM 4655 C CA . LEU A 1 591 ? -5.188 -27.734 11 1 91.06 591 LEU A CA 1
ATOM 4656 C C . LEU A 1 591 ? -5.082 -27.016 12.344 1 91.06 591 LEU A C 1
ATOM 4658 O O . LEU A 1 591 ? -6.051 -26.969 13.102 1 91.06 591 LEU A O 1
ATOM 4662 N N . ILE A 1 592 ? -3.941 -26.469 12.617 1 87.75 592 ILE A N 1
ATOM 4663 C CA . ILE A 1 592 ? -3.738 -25.734 13.859 1 87.75 592 ILE A CA 1
ATOM 4664 C C . ILE A 1 592 ? -4.645 -24.5 13.883 1 87.75 592 ILE A C 1
ATOM 4666 O O . ILE A 1 592 ? -5.27 -24.203 14.906 1 87.75 592 ILE A O 1
ATOM 4670 N N . GLY A 1 593 ? -4.691 -23.844 12.75 1 90 593 GLY A N 1
ATOM 4671 C CA . GLY A 1 593 ? -5.566 -22.672 12.656 1 90 593 GLY A CA 1
ATOM 4672 C C . GLY A 1 593 ? -7.031 -23.016 12.844 1 90 593 GLY A C 1
ATOM 4673 O O . GLY A 1 593 ? -7.777 -22.25 13.461 1 90 593 GLY A O 1
ATOM 4674 N N . TRP A 1 594 ? -7.371 -24.078 12.328 1 91.81 594 TRP A N 1
ATOM 4675 C CA . TRP A 1 594 ? -8.742 -24.547 12.469 1 91.81 594 TRP A CA 1
ATOM 4676 C C . TRP A 1 594 ? -9.07 -24.828 13.93 1 91.81 594 TRP A C 1
ATOM 4678 O O . TRP A 1 594 ? -10.133 -24.438 14.422 1 91.81 594 TRP A O 1
ATOM 4688 N N . LYS A 1 595 ? -8.18 -25.5 14.633 1 88.38 595 LYS A N 1
ATOM 4689 C CA . LYS A 1 595 ? -8.406 -25.812 16.031 1 88.38 595 LYS A CA 1
ATOM 4690 C C . LYS A 1 595 ? -8.531 -24.531 16.875 1 88.38 595 LYS A C 1
ATOM 4692 O O . LYS A 1 595 ? -9.383 -24.453 17.75 1 88.38 595 LYS A O 1
ATOM 4697 N N . ARG A 1 596 ? -7.758 -23.609 16.5 1 89.56 596 ARG A N 1
ATOM 4698 C CA . ARG A 1 596 ? -7.824 -22.328 17.203 1 89.56 596 ARG A CA 1
ATOM 4699 C C . ARG A 1 596 ? -9.133 -21.609 16.906 1 89.56 596 ARG A C 1
ATOM 4701 O O . ARG A 1 596 ? -9.719 -20.969 17.781 1 89.56 596 ARG A O 1
ATOM 4708 N N . SER A 1 597 ? -9.516 -21.688 15.68 1 90.25 597 SER A N 1
ATOM 4709 C CA . SER A 1 597 ? -10.773 -21.047 15.281 1 90.25 597 SER A CA 1
ATOM 4710 C C . SER A 1 597 ? -11.961 -21.703 15.984 1 90.25 597 SER A C 1
ATOM 4712 O O . SER A 1 597 ? -12.898 -21.016 16.391 1 90.25 597 SER A O 1
ATOM 4714 N N . ARG A 1 598 ? -11.898 -22.938 16.109 1 87.75 598 ARG A N 1
ATOM 4715 C CA . ARG A 1 598 ? -12.961 -23.672 16.797 1 87.75 598 ARG A CA 1
ATOM 4716 C C . ARG A 1 598 ? -13.047 -23.25 18.266 1 87.75 598 ARG A C 1
ATOM 4718 O O . ARG A 1 598 ? -14.141 -23.047 18.781 1 87.75 598 ARG A O 1
ATOM 4725 N N . ARG A 1 599 ? -11.93 -23.109 18.891 1 86.5 599 ARG A N 1
ATOM 4726 C CA . ARG A 1 599 ? -11.898 -22.688 20.281 1 86.5 599 ARG A CA 1
ATOM 4727 C C . ARG A 1 599 ? -12.414 -21.266 20.422 1 86.5 599 ARG A C 1
ATOM 4729 O O . ARG A 1 599 ? -13.195 -20.969 21.328 1 86.5 599 ARG A O 1
ATOM 4736 N N . TRP A 1 600 ? -11.992 -20.453 19.5 1 89 600 TRP A N 1
ATOM 4737 C CA . TRP A 1 600 ? -12.422 -19.047 19.531 1 89 600 TRP A CA 1
ATOM 4738 C C . TRP A 1 600 ? -13.93 -18.938 19.344 1 89 600 TRP A C 1
ATOM 4740 O O . TRP A 1 600 ? -14.602 -18.219 20.094 1 89 600 TRP A O 1
ATOM 4750 N N . LYS A 1 601 ? -14.445 -19.625 18.406 1 86.88 601 LYS A N 1
ATOM 4751 C CA . LYS A 1 601 ? -15.883 -19.547 18.125 1 86.88 601 LYS A CA 1
ATOM 4752 C C . LYS A 1 601 ? -16.688 -20.219 19.234 1 86.88 601 LYS A C 1
ATOM 4754 O O . LYS A 1 601 ? -17.828 -19.812 19.516 1 86.88 601 LYS A O 1
ATOM 4759 N N . TRP A 1 602 ? -16.078 -21.109 19.891 1 83.44 602 TRP A N 1
ATOM 4760 C CA . TRP A 1 602 ? -16.734 -21.734 21.031 1 83.44 602 TRP A CA 1
ATOM 4761 C C . TRP A 1 602 ? -16.875 -20.734 22.172 1 83.44 602 TRP A C 1
ATOM 4763 O O . TRP A 1 602 ? -17.938 -20.672 22.828 1 83.44 602 TRP A O 1
ATOM 4773 N N . ILE A 1 603 ? -15.867 -19.953 22.359 1 82.69 603 ILE A N 1
ATOM 4774 C CA . ILE A 1 603 ? -15.883 -18.969 23.438 1 82.69 603 ILE A CA 1
ATOM 4775 C C . ILE A 1 603 ? -16.828 -17.828 23.078 1 82.69 603 ILE A C 1
ATOM 4777 O O . ILE A 1 603 ? -17.641 -17.422 23.891 1 82.69 603 ILE A O 1
ATOM 4781 N N . THR A 1 604 ? -16.688 -17.422 21.859 1 82.94 604 THR A N 1
ATOM 4782 C CA . THR A 1 604 ? -17.453 -16.234 21.469 1 82.94 604 THR A CA 1
ATOM 4783 C C . THR A 1 604 ? -18.938 -16.594 21.297 1 82.94 604 THR A C 1
ATOM 4785 O O . THR A 1 604 ? -19.797 -15.727 21.453 1 82.94 604 THR A O 1
ATOM 4788 N N . SER A 1 605 ? -19.203 -17.781 20.938 1 80.62 605 SER A N 1
ATOM 4789 C CA . SER A 1 605 ? -20.594 -18.203 20.828 1 80.62 605 SER A CA 1
ATOM 4790 C C . SER A 1 605 ? -21.109 -18.766 22.141 1 80.62 605 SER A C 1
ATOM 4792 O O . SER A 1 605 ? -22.219 -19.281 22.203 1 80.62 605 SER A O 1
ATOM 4794 N N . LEU A 1 606 ? -20.453 -18.578 23.141 1 79.62 606 LEU A N 1
ATOM 4795 C CA . LEU A 1 606 ? -20.828 -19.047 24.469 1 79.62 606 LEU A CA 1
ATOM 4796 C C . LEU A 1 606 ? -21.188 -20.531 24.438 1 79.62 606 LEU A C 1
ATOM 4798 O O . LEU A 1 606 ? -22.25 -20.922 24.891 1 79.62 606 LEU A O 1
ATOM 4802 N N . GLY A 1 607 ? -20.234 -21.281 23.906 1 69.31 607 GLY A N 1
ATOM 4803 C CA . GLY A 1 607 ? -20.406 -22.734 23.844 1 69.31 607 GLY A CA 1
ATOM 4804 C C . GLY A 1 607 ? -21.453 -23.172 22.828 1 69.31 607 GLY A C 1
ATOM 4805 O O . GLY A 1 607 ? -22.094 -24.203 23.016 1 69.31 607 GLY A O 1
ATOM 4806 N N . GLY A 1 608 ? -21.703 -22.312 21.859 1 70.25 608 GLY A N 1
ATOM 4807 C CA . GLY A 1 608 ? -22.688 -22.656 20.844 1 70.25 608 GLY A CA 1
ATOM 4808 C C . GLY A 1 608 ? -24.078 -22.125 21.172 1 70.25 608 GLY A C 1
ATOM 4809 O O . GLY A 1 608 ? -25 -22.281 20.375 1 70.25 608 GLY A O 1
ATOM 4810 N N . ALA A 1 609 ? -24.219 -21.422 22.188 1 71.38 609 ALA A N 1
ATOM 4811 C CA . ALA A 1 609 ? -25.531 -20.938 22.625 1 71.38 609 ALA A CA 1
ATOM 4812 C C . ALA A 1 609 ? -26.047 -19.844 21.703 1 71.38 609 ALA A C 1
ATOM 4814 O O . ALA A 1 609 ? -27.266 -19.734 21.469 1 71.38 609 ALA A O 1
ATOM 4815 N N . MET A 1 610 ? -25.141 -19.156 21.141 1 72.19 610 MET A N 1
ATOM 4816 C CA . MET A 1 610 ? -25.562 -18.047 20.297 1 72.19 610 MET A CA 1
ATOM 4817 C C . MET A 1 610 ? -25.875 -18.516 18.891 1 72.19 610 MET A C 1
ATOM 4819 O O . MET A 1 610 ? -26.438 -17.781 18.094 1 72.19 610 MET A O 1
ATOM 4823 N N . GLU A 1 611 ? -25.516 -19.609 18.609 1 71.5 611 GLU A N 1
ATOM 4824 C CA . GLU A 1 611 ? -25.766 -20.156 17.281 1 71.5 611 GLU A CA 1
ATOM 4825 C C . GLU A 1 611 ? -26.938 -21.125 17.281 1 71.5 611 GLU A C 1
ATOM 4827 O O . GLU A 1 611 ? -27.047 -21.984 16.406 1 71.5 611 GLU A O 1
ATOM 4832 N N . VAL A 1 612 ? -27.703 -20.891 18.312 1 62.31 612 VAL A N 1
ATOM 4833 C CA . VAL A 1 612 ? -28.891 -21.75 18.391 1 62.31 612 VAL A CA 1
ATOM 4834 C C . VAL A 1 612 ? -29.844 -21.406 17.266 1 62.31 612 VAL A C 1
ATOM 4836 O O . VAL A 1 612 ? -30.156 -20.234 17.031 1 62.31 612 VAL A O 1
ATOM 4839 N N . GLY A 1 613 ? -30.094 -22.312 16.234 1 61.81 613 GLY A N 1
ATOM 4840 C CA . GLY A 1 613 ? -31.016 -22.156 15.133 1 61.81 613 GLY A CA 1
ATOM 4841 C C . GLY A 1 613 ? -30.328 -22.188 13.773 1 61.81 613 GLY A C 1
ATOM 4842 O O . GLY A 1 613 ? -31 -22.281 12.742 1 61.81 613 GLY A O 1
ATOM 4843 N N . GLU A 1 614 ? -29 -22.047 13.852 1 72.81 614 GLU A N 1
ATOM 4844 C CA . GLU A 1 614 ? -28.297 -22.125 12.57 1 72.81 614 GLU A CA 1
ATOM 4845 C C . GLU A 1 614 ? -28.016 -23.562 12.172 1 72.81 614 GLU A C 1
ATOM 4847 O O . GLU A 1 614 ? -27.719 -24.406 13.031 1 72.81 614 GLU A O 1
ATOM 4852 N N . THR A 1 615 ? -28.359 -23.844 10.969 1 73.81 615 THR A N 1
ATOM 4853 C CA . THR A 1 615 ? -28.125 -25.203 10.477 1 73.81 615 THR A CA 1
ATOM 4854 C C . THR A 1 615 ? -26.641 -25.516 10.422 1 73.81 615 THR A C 1
ATOM 4856 O O . THR A 1 615 ? -26.219 -26.625 10.742 1 73.81 615 THR A O 1
ATOM 4859 N N . LEU A 1 616 ? -25.875 -24.484 10.094 1 80.06 616 LEU A N 1
ATOM 4860 C CA . LEU A 1 616 ? -24.422 -24.656 10.055 1 80.06 616 LEU A CA 1
ATOM 4861 C C . LEU A 1 616 ? -23.766 -24 11.266 1 80.06 616 LEU A C 1
ATOM 4863 O O . LEU A 1 616 ? -23.859 -22.781 11.453 1 80.06 616 LEU A O 1
ATOM 4867 N N . ARG A 1 617 ? -23.281 -24.859 12.234 1 76.69 617 ARG A N 1
ATOM 4868 C CA . ARG A 1 617 ? -22.703 -24.359 13.477 1 76.69 617 ARG A CA 1
ATOM 4869 C C . ARG A 1 617 ? -21.266 -24.844 13.648 1 76.69 617 ARG A C 1
ATOM 4871 O O . ARG A 1 617 ? -20.844 -25.797 12.984 1 76.69 617 ARG A O 1
ATOM 4878 N N . TRP A 1 618 ? -20.562 -24 14.43 1 77.69 618 TRP A N 1
ATOM 4879 C CA . TRP A 1 618 ? -19.234 -24.438 14.844 1 77.69 618 TRP A CA 1
ATOM 4880 C C . TRP A 1 618 ? -19.344 -25.531 15.906 1 77.69 618 TRP A C 1
ATOM 4882 O O . TRP A 1 618 ? -20 -25.344 16.938 1 77.69 618 TRP A O 1
ATOM 4892 N N . ASN A 1 619 ? -19.078 -26.75 15.492 1 67.31 619 ASN A N 1
ATOM 4893 C CA . ASN A 1 619 ? -19.125 -27.844 16.453 1 67.31 619 ASN A CA 1
ATOM 4894 C C . ASN A 1 619 ? -17.766 -28.031 17.141 1 67.31 619 ASN A C 1
ATOM 4896 O O . ASN A 1 619 ? -16.719 -27.859 16.516 1 67.31 619 ASN A O 1
ATOM 4900 N N . MET A 1 620 ? -17.828 -28.156 18.469 1 65.75 620 MET A N 1
ATOM 4901 C CA . MET A 1 620 ? -16.594 -28.5 19.188 1 65.75 620 MET A CA 1
ATOM 4902 C C . MET A 1 620 ? -16.266 -29.969 19.031 1 65.75 620 MET A C 1
ATOM 4904 O O . MET A 1 620 ? -17.156 -30.828 19.094 1 65.75 620 MET A O 1
ATOM 4908 N N . MET B 1 1 ? 47.344 -1.96 22.078 1 21.34 1 MET B N 1
ATOM 4909 C CA . MET B 1 1 ? 46.594 -1.382 20.969 1 21.34 1 MET B CA 1
ATOM 4910 C C . MET B 1 1 ? 45.094 -1.679 21.109 1 21.34 1 MET B C 1
ATOM 4912 O O . MET B 1 1 ? 44.344 -1.457 20.172 1 21.34 1 MET B O 1
ATOM 4916 N N . SER B 1 2 ? 44.688 -2.383 22.172 1 23.97 2 SER B N 1
ATOM 4917 C CA . SER B 1 2 ? 43.531 -3.15 22.578 1 23.97 2 SER B CA 1
ATOM 4918 C C . SER B 1 2 ? 42.375 -2.234 22.953 1 23.97 2 SER B C 1
ATOM 4920 O O . SER B 1 2 ? 41.281 -2.709 23.297 1 23.97 2 SER B O 1
ATOM 4922 N N . GLY B 1 3 ? 42.688 -0.94 23.203 1 23.86 3 GLY B N 1
ATOM 4923 C CA . GLY B 1 3 ? 41.844 -0.072 24.016 1 23.86 3 GLY B CA 1
ATOM 4924 C C . GLY B 1 3 ? 40.656 0.478 23.25 1 23.86 3 GLY B C 1
ATOM 4925 O O . GLY B 1 3 ? 39.844 1.209 23.812 1 23.86 3 GLY B O 1
ATOM 4926 N N . HIS B 1 4 ? 40.75 0.58 21.875 1 24.66 4 HIS B N 1
ATOM 4927 C CA . HIS B 1 4 ? 39.844 1.457 21.141 1 24.66 4 HIS B CA 1
ATOM 4928 C C . HIS B 1 4 ? 38.531 0.742 20.781 1 24.66 4 HIS B C 1
ATOM 4930 O O . HIS B 1 4 ? 37.75 1.23 19.969 1 24.66 4 HIS B O 1
ATOM 4936 N N . ARG B 1 5 ? 38.375 -0.467 21.25 1 27.62 5 ARG B N 1
ATOM 4937 C CA . ARG B 1 5 ? 37.281 -1.274 20.766 1 27.62 5 ARG B CA 1
ATOM 4938 C C . ARG B 1 5 ? 35.938 -0.71 21.25 1 27.62 5 ARG B C 1
ATOM 4940 O O . ARG B 1 5 ? 34.875 -1.002 20.672 1 27.62 5 ARG B O 1
ATOM 4947 N N . HIS B 1 6 ? 35.906 -0.221 22.438 1 27.12 6 HIS B N 1
ATOM 4948 C CA . HIS B 1 6 ? 34.625 -0.049 23.125 1 27.12 6 HIS B CA 1
ATOM 4949 C C . HIS B 1 6 ? 33.938 1.239 22.688 1 27.12 6 HIS B C 1
ATOM 4951 O O . HIS B 1 6 ? 32.875 1.572 23.203 1 27.12 6 HIS B O 1
ATOM 4957 N N . MET B 1 7 ? 34.656 2.039 21.953 1 26.73 7 MET B N 1
ATOM 4958 C CA . MET B 1 7 ? 34.188 3.414 21.906 1 26.73 7 MET B CA 1
ATOM 4959 C C . MET B 1 7 ? 32.969 3.527 20.969 1 26.73 7 MET B C 1
ATOM 4961 O O . MET B 1 7 ? 32.188 4.465 21.094 1 26.73 7 MET B O 1
ATOM 4965 N N . PHE B 1 8 ? 33 2.641 19.984 1 29.86 8 PHE B N 1
ATOM 4966 C CA . PHE B 1 8 ? 32.156 3.018 18.859 1 29.86 8 PHE B CA 1
ATOM 4967 C C . PHE B 1 8 ? 30.688 2.705 19.172 1 29.86 8 PHE B C 1
ATOM 4969 O O . PHE B 1 8 ? 29.797 3.201 18.484 1 29.86 8 PHE B O 1
ATOM 4976 N N . LEU B 1 9 ? 30.438 1.658 19.922 1 33.03 9 LEU B N 1
ATOM 4977 C CA . LEU B 1 9 ? 29.078 1.285 20.312 1 33.03 9 LEU B CA 1
ATOM 4978 C C . LEU B 1 9 ? 28.406 2.41 21.094 1 33.03 9 LEU B C 1
ATOM 4980 O O . LEU B 1 9 ? 27.203 2.389 21.297 1 33.03 9 LEU B O 1
ATOM 4984 N N . SER B 1 10 ? 29.172 3.359 21.703 1 36.91 10 SER B N 1
ATOM 4985 C CA . SER B 1 10 ? 28.75 4.211 22.797 1 36.91 10 SER B CA 1
ATOM 4986 C C . SER B 1 10 ? 28.078 5.484 22.281 1 36.91 10 SER B C 1
ATOM 4988 O O . SER B 1 10 ? 27.328 6.137 23.016 1 36.91 10 SER B O 1
ATOM 4990 N N . VAL B 1 11 ? 28.344 5.727 21.156 1 34.44 11 VAL B N 1
ATOM 4991 C CA . VAL B 1 11 ? 27.969 7.105 20.875 1 34.44 11 VAL B CA 1
ATOM 4992 C C . VAL B 1 11 ? 26.469 7.188 20.594 1 34.44 11 VAL B C 1
ATOM 4994 O O . VAL B 1 11 ? 25.766 8.031 21.172 1 34.44 11 VAL B O 1
ATOM 4997 N N . PRO B 1 12 ? 25.969 6.387 19.812 1 36.62 12 PRO B N 1
ATOM 4998 C CA . PRO B 1 12 ? 24.531 6.594 19.594 1 36.62 12 PRO B CA 1
ATOM 4999 C C . PRO B 1 12 ? 23.703 6.227 20.828 1 36.62 12 PRO B C 1
ATOM 5001 O O . PRO B 1 12 ? 22.734 6.918 21.141 1 36.62 12 PRO B O 1
ATOM 5004 N N . ALA B 1 13 ? 23.969 5.195 21.516 1 41.03 13 ALA B N 1
ATOM 5005 C CA . ALA B 1 13 ? 23.406 4.949 22.844 1 41.03 13 ALA B CA 1
ATOM 5006 C C . ALA B 1 13 ? 23.688 6.113 23.781 1 41.03 13 ALA B C 1
ATOM 5008 O O . ALA B 1 13 ? 22.844 6.48 24.609 1 41.03 13 ALA B O 1
ATOM 5009 N N . LEU B 1 14 ? 24.812 6.703 23.625 1 39.53 14 LEU B N 1
ATOM 5010 C CA . LEU B 1 14 ? 25.172 7.867 24.438 1 39.53 14 LEU B CA 1
ATOM 5011 C C . LEU B 1 14 ? 24.344 9.086 24.031 1 39.53 14 LEU B C 1
ATOM 5013 O O . LEU B 1 14 ? 23.938 9.867 24.891 1 39.53 14 LEU B O 1
ATOM 5017 N N . VAL B 1 15 ? 24.094 9.125 22.812 1 43.94 15 VAL B N 1
ATOM 5018 C CA . VAL B 1 15 ? 23.266 10.266 22.438 1 43.94 15 VAL B CA 1
ATOM 5019 C C . VAL B 1 15 ? 21.828 10.016 22.844 1 43.94 15 VAL B C 1
ATOM 5021 O O . VAL B 1 15 ? 21.172 10.898 23.406 1 43.94 15 VAL B O 1
ATOM 5024 N N . GLY B 1 16 ? 21.297 8.852 22.562 1 45.22 16 GLY B N 1
ATOM 5025 C CA . GLY B 1 16 ? 19.984 8.539 23.094 1 45.22 16 GLY B CA 1
ATOM 5026 C C . GLY B 1 16 ? 19.938 8.594 24.609 1 45.22 16 GLY B C 1
ATOM 5027 O O . GLY B 1 16 ? 19 9.164 25.188 1 45.22 16 GLY B O 1
ATOM 5028 N N . LEU B 1 17 ? 20.922 8.039 25.25 1 45.91 17 LEU B N 1
ATOM 5029 C CA . LEU B 1 17 ? 21.031 8.117 26.703 1 45.91 17 LEU B CA 1
ATOM 5030 C C . LEU B 1 17 ? 21.297 9.555 27.141 1 45.91 17 LEU B C 1
ATOM 5032 O O . LEU B 1 17 ? 20.797 9.984 28.203 1 45.91 17 LEU B O 1
ATOM 5036 N N . SER B 1 18 ? 21.984 10.258 26.422 1 44.88 18 SER B N 1
ATOM 5037 C CA . SER B 1 18 ? 22.188 11.664 26.766 1 44.88 18 SER B CA 1
ATOM 5038 C C . SER B 1 18 ? 20.891 12.461 26.594 1 44.88 18 SER B C 1
ATOM 5040 O O . SER B 1 18 ? 20.578 13.336 27.406 1 44.88 18 SER B O 1
ATOM 5042 N N . VAL B 1 19 ? 20.25 12.141 25.625 1 49.31 19 VAL B N 1
ATOM 5043 C CA . VAL B 1 19 ? 18.969 12.805 25.469 1 49.31 19 VAL B CA 1
ATOM 5044 C C . VAL B 1 19 ? 18 12.352 26.562 1 49.31 19 VAL B C 1
ATOM 5046 O O . VAL B 1 19 ? 17.312 13.172 27.172 1 49.31 19 VAL B O 1
ATOM 5049 N N . LEU B 1 20 ? 17.969 11.023 26.734 1 47.38 20 LEU B N 1
ATOM 5050 C CA . LEU B 1 20 ? 17.172 10.555 27.859 1 47.38 20 LEU B CA 1
ATOM 5051 C C . LEU B 1 20 ? 17.703 11.117 29.172 1 47.38 20 LEU B C 1
ATOM 5053 O O . LEU B 1 20 ? 16.938 11.492 30.062 1 47.38 20 LEU B O 1
ATOM 5057 N N . TRP B 1 21 ? 18.984 11.117 29.328 1 47.97 21 TRP B N 1
ATOM 5058 C CA . TRP B 1 21 ? 19.609 11.68 30.531 1 47.97 21 TRP B CA 1
ATOM 5059 C C . TRP B 1 21 ? 19.281 13.164 30.656 1 47.97 21 TRP B C 1
ATOM 5061 O O . TRP B 1 21 ? 18.938 13.633 31.75 1 47.97 21 TRP B O 1
ATOM 5071 N N . GLU B 1 22 ? 19.422 13.797 29.672 1 47.41 22 GLU B N 1
ATOM 5072 C CA . GLU B 1 22 ? 19.141 15.227 29.766 1 47.41 22 GLU B CA 1
ATOM 5073 C C . GLU B 1 22 ? 17.656 15.484 29.922 1 47.41 22 GLU B C 1
ATOM 5075 O O . GLU B 1 22 ? 17.25 16.422 30.609 1 47.41 22 GLU B O 1
ATOM 5080 N N . LEU B 1 23 ? 16.922 14.602 29.375 1 48.97 23 LEU B N 1
ATOM 5081 C CA . LEU B 1 23 ? 15.492 14.664 29.625 1 48.97 23 LEU B CA 1
ATOM 5082 C C . LEU B 1 23 ? 15.188 14.367 31.094 1 48.97 23 LEU B C 1
ATOM 5084 O O . LEU B 1 23 ? 14.352 15.031 31.703 1 48.97 23 LEU B O 1
ATOM 5088 N N . VAL B 1 24 ? 15.859 13.328 31.562 1 46.56 24 VAL B N 1
ATOM 5089 C CA . VAL B 1 24 ? 15.703 13.023 32.969 1 46.56 24 VAL B CA 1
ATOM 5090 C C . VAL B 1 24 ? 16.281 14.156 33.812 1 46.56 24 VAL B C 1
ATOM 5092 O O . VAL B 1 24 ? 15.68 14.562 34.812 1 46.56 24 VAL B O 1
ATOM 5095 N N . LYS B 1 25 ? 17.344 14.695 33.531 1 47.12 25 LYS B N 1
ATOM 5096 C CA . LYS B 1 25 ? 17.938 15.812 34.25 1 47.12 25 LYS B CA 1
ATOM 5097 C C . LYS B 1 25 ? 17.047 17.047 34.156 1 47.12 25 LYS B C 1
ATOM 5099 O O . LYS B 1 25 ? 16.891 17.781 35.156 1 47.12 25 LYS B O 1
ATOM 5104 N N . ALA B 1 26 ? 16.609 17.203 33.094 1 45.12 26 ALA B N 1
ATOM 5105 C CA . ALA B 1 26 ? 15.68 18.328 32.938 1 45.12 26 ALA B CA 1
ATOM 5106 C C . ALA B 1 26 ? 14.43 18.125 33.781 1 45.12 26 ALA B C 1
ATOM 5108 O O . ALA B 1 26 ? 13.945 19.062 34.406 1 45.12 26 ALA B O 1
ATOM 5109 N N . GLU B 1 27 ? 13.961 16.953 33.812 1 46.59 27 GLU B N 1
ATOM 5110 C CA . GLU B 1 27 ? 12.844 16.672 34.688 1 46.59 27 GLU B CA 1
ATOM 5111 C C . GLU B 1 27 ? 13.25 16.797 36.156 1 46.59 27 GLU B C 1
ATOM 5113 O O . GLU B 1 27 ? 12.484 17.312 37 1 46.59 27 GLU B O 1
ATOM 5118 N N . LEU B 1 28 ? 14.391 16.438 36.531 1 43.94 28 LEU B N 1
ATOM 5119 C CA . LEU B 1 28 ? 14.883 16.547 37.906 1 43.94 28 LEU B CA 1
ATOM 5120 C C . LEU B 1 28 ? 15.18 18 38.25 1 43.94 28 LEU B C 1
ATOM 5122 O O . LEU B 1 28 ? 14.953 18.438 39.375 1 43.94 28 LEU B O 1
ATOM 5126 N N . SER B 1 29 ? 15.758 18.688 37.406 1 44.03 29 SER B N 1
ATOM 5127 C CA . SER B 1 29 ? 16.016 20.094 37.719 1 44.03 29 SER B CA 1
ATOM 5128 C C . SER B 1 29 ? 14.703 20.875 37.812 1 44.03 29 SER B C 1
ATOM 5130 O O . SER B 1 29 ? 14.625 21.859 38.562 1 44.03 29 SER B O 1
ATOM 5132 N N . ASN B 1 30 ? 13.781 20.484 37.094 1 45.06 30 ASN B N 1
ATOM 5133 C CA . ASN B 1 30 ? 12.469 21.109 37.281 1 45.06 30 ASN B CA 1
ATOM 5134 C C . ASN B 1 30 ? 11.891 20.797 38.656 1 45.06 30 ASN B C 1
ATOM 5136 O O . ASN B 1 30 ? 11.109 21.578 39.188 1 45.06 30 ASN B O 1
ATOM 5140 N N . ALA B 1 31 ? 12.148 19.719 39.281 1 41.19 31 ALA B N 1
ATOM 5141 C CA . ALA B 1 31 ? 11.617 19.406 40.625 1 41.19 31 ALA B CA 1
ATOM 5142 C C . ALA B 1 31 ? 12.227 20.312 41.688 1 41.19 31 ALA B C 1
ATOM 5144 O O . ALA B 1 31 ? 11.578 20.641 42.688 1 41.19 31 ALA B O 1
ATOM 5145 N N . ASP B 1 32 ? 13.5 20.672 41.656 1 40 32 ASP B N 1
ATOM 5146 C CA . ASP B 1 32 ? 14.062 21.422 42.75 1 40 32 ASP B CA 1
ATOM 5147 C C . ASP B 1 32 ? 13.609 22.875 42.719 1 40 32 ASP B C 1
ATOM 5149 O O . ASP B 1 32 ? 13.625 23.562 43.75 1 40 32 ASP B O 1
ATOM 5153 N N . ASP B 1 33 ? 13.734 23.625 41.719 1 39.06 33 ASP B N 1
ATOM 5154 C CA . ASP B 1 33 ? 13.484 25.062 41.875 1 39.06 33 ASP B CA 1
ATOM 5155 C C . ASP B 1 33 ? 11.992 25.375 41.906 1 39.06 33 ASP B C 1
ATOM 5157 O O . ASP B 1 33 ? 11.375 25.484 40.844 1 39.06 33 ASP B O 1
ATOM 5161 N N . THR B 1 34 ? 11.242 25.016 42.906 1 38.69 34 THR B N 1
ATOM 5162 C CA . THR B 1 34 ? 9.883 25.266 43.375 1 38.69 34 THR B CA 1
ATOM 5163 C C . THR B 1 34 ? 9.602 26.75 43.469 1 38.69 34 THR B C 1
ATOM 5165 O O . THR B 1 34 ? 8.602 27.172 44.062 1 38.69 34 THR B O 1
ATOM 5168 N N . SER B 1 35 ? 10.508 27.719 43.344 1 36.91 35 SER B N 1
ATOM 5169 C CA . SER B 1 35 ? 9.953 29.031 43.656 1 36.91 35 SER B CA 1
ATOM 5170 C C . SER B 1 35 ? 8.789 29.375 42.75 1 36.91 35 SER B C 1
ATOM 5172 O O . SER B 1 35 ? 8.781 28.984 41.562 1 36.91 35 SER B O 1
ATOM 5174 N N . SER B 1 36 ? 7.617 29.781 43.25 1 40.22 36 SER B N 1
ATOM 5175 C CA . SER B 1 36 ? 6.289 30.125 42.75 1 40.22 36 SER B CA 1
ATOM 5176 C C . SER B 1 36 ? 6.375 30.891 41.438 1 40.22 36 SER B C 1
ATOM 5178 O O . SER B 1 36 ? 5.578 30.656 40.531 1 40.22 36 SER B O 1
ATOM 5180 N N . SER B 1 37 ? 7.156 32 41.469 1 41.56 37 SER B N 1
ATOM 5181 C CA . SER B 1 37 ? 7.211 32.969 40.375 1 41.56 37 SER B CA 1
ATOM 5182 C C . SER B 1 37 ? 7.75 32.312 39.094 1 41.56 37 SER B C 1
ATOM 5184 O O . SER B 1 37 ? 7.352 32.656 38 1 41.56 37 SER B O 1
ATOM 5186 N N . MET B 1 38 ? 8.688 31.516 39.25 1 41.66 38 MET B N 1
ATOM 5187 C CA . MET B 1 38 ? 9.406 30.875 38.156 1 41.66 38 MET B CA 1
ATOM 5188 C C . MET B 1 38 ? 8.539 29.812 37.5 1 41.66 38 MET B C 1
ATOM 5190 O O . MET B 1 38 ? 8.828 29.391 36.375 1 41.66 38 MET B O 1
ATOM 5194 N N . ILE B 1 39 ? 7.762 29.188 38.25 1 42.41 39 ILE B N 1
ATOM 5195 C CA . ILE B 1 39 ? 6.805 28.203 37.75 1 42.41 39 ILE B CA 1
ATOM 5196 C C . ILE B 1 39 ? 5.875 28.875 36.719 1 42.41 39 ILE B C 1
ATOM 5198 O O . ILE B 1 39 ? 5.527 28.266 35.688 1 42.41 39 ILE B O 1
ATOM 5202 N N . ASP B 1 40 ? 5.438 30.109 37.094 1 43.78 40 ASP B N 1
ATOM 5203 C CA . ASP B 1 40 ? 4.477 30.812 36.25 1 43.78 40 ASP B CA 1
ATOM 5204 C C . ASP B 1 40 ? 5.062 31.094 34.875 1 43.78 40 ASP B C 1
ATOM 5206 O O . ASP B 1 40 ? 4.336 31.109 33.875 1 43.78 40 ASP B O 1
ATOM 5210 N N . TYR B 1 41 ? 6.289 31.5 34.875 1 42.84 41 TYR B N 1
ATOM 5211 C CA . TYR B 1 41 ? 6.914 31.844 33.594 1 42.84 41 TYR B CA 1
ATOM 5212 C C . TYR B 1 41 ? 7.023 30.609 32.688 1 42.84 41 TYR B C 1
ATOM 5214 O O . TYR B 1 41 ? 7.023 30.734 31.469 1 42.84 41 TYR B O 1
ATOM 5222 N N . ARG B 1 42 ? 7.242 29.453 33.281 1 44.94 42 ARG B N 1
ATOM 5223 C CA . ARG B 1 42 ? 7.445 28.219 32.531 1 44.94 42 ARG B CA 1
ATOM 5224 C C . ARG B 1 42 ? 6.254 27.938 31.609 1 44.94 42 ARG B C 1
ATOM 5226 O O . ARG B 1 42 ? 6.398 27.297 30.578 1 44.94 42 ARG B O 1
ATOM 5233 N N . ASN B 1 43 ? 5.172 28.312 32.188 1 46.19 43 ASN B N 1
ATOM 5234 C CA . ASN B 1 43 ? 3.971 28.047 31.406 1 46.19 43 ASN B CA 1
ATOM 5235 C C . ASN B 1 43 ? 3.729 29.141 30.359 1 46.19 43 ASN B C 1
ATOM 5237 O O . ASN B 1 43 ? 2.83 29.016 29.531 1 46.19 43 ASN B O 1
ATOM 5241 N N . ARG B 1 44 ? 4.383 30.328 30.594 1 50.81 44 ARG B N 1
ATOM 5242 C CA . ARG B 1 44 ? 4.113 31.406 29.641 1 50.81 44 ARG B CA 1
ATOM 5243 C C . ARG B 1 44 ? 5.164 31.438 28.547 1 50.81 44 ARG B C 1
ATOM 5245 O O . ARG B 1 44 ? 6.258 30.906 28.703 1 50.81 44 ARG B O 1
ATOM 5252 N N . ASN B 1 45 ? 4.879 31.875 27.297 1 65.44 45 ASN B N 1
ATOM 5253 C CA . ASN B 1 45 ? 5.754 32.125 26.141 1 65.44 45 ASN B CA 1
ATOM 5254 C C . ASN B 1 45 ? 6.918 33.031 26.516 1 65.44 45 ASN B C 1
ATOM 5256 O O . ASN B 1 45 ? 6.734 34.25 26.703 1 65.44 45 ASN B O 1
ATOM 5260 N N . CYS B 1 46 ? 8.211 32.438 26.953 1 76.62 46 CYS B N 1
ATOM 5261 C CA . CYS B 1 46 ? 9.43 33.156 27.359 1 76.62 46 CYS B CA 1
ATOM 5262 C C . CYS B 1 46 ? 9.789 34.219 26.359 1 76.62 46 CYS B C 1
ATOM 5264 O O . CYS B 1 46 ? 10.227 35.312 26.75 1 76.62 46 CYS B O 1
ATOM 5266 N N . GLY B 1 47 ? 9.555 34.031 25.188 1 79.19 47 GLY B N 1
ATOM 5267 C CA . GLY B 1 47 ? 9.828 35 24.141 1 79.19 47 GLY B CA 1
ATOM 5268 C C . GLY B 1 47 ? 9.008 36.281 24.281 1 79.19 47 GLY B C 1
ATOM 5269 O O . GLY B 1 47 ? 9.531 37.375 24.172 1 79.19 47 GLY B O 1
ATOM 5270 N N . GLU B 1 48 ? 7.836 36.125 24.656 1 77.94 48 GLU B N 1
ATOM 5271 C CA . GLU B 1 48 ? 6.941 37.25 24.812 1 77.94 48 GLU B CA 1
ATOM 5272 C C . GLU B 1 48 ? 7.25 38.031 26.094 1 77.94 48 GLU B C 1
ATOM 5274 O O . GLU B 1 48 ? 7.16 39.25 26.109 1 77.94 48 GLU B O 1
ATOM 5279 N N . LEU B 1 49 ? 7.605 37.344 27.062 1 81.19 49 LEU B N 1
ATOM 5280 C CA . LEU B 1 49 ? 7.953 37.938 28.344 1 81.19 49 LEU B CA 1
ATOM 5281 C C . LEU B 1 49 ? 9.148 38.875 28.172 1 81.19 49 LEU B C 1
ATOM 5283 O O . LEU B 1 49 ? 9.133 40 28.688 1 81.19 49 LEU B O 1
ATOM 5287 N N . LEU B 1 50 ? 10.047 38.469 27.453 1 86.62 50 LEU B N 1
ATOM 5288 C CA . LEU B 1 50 ? 11.289 39.219 27.328 1 86.62 50 LEU B CA 1
ATOM 5289 C C . LEU B 1 50 ? 11.148 40.344 26.312 1 86.62 50 LEU B C 1
ATOM 5291 O O . LEU B 1 50 ? 11.906 41.312 26.344 1 86.62 50 LEU B O 1
ATOM 5295 N N . GLN B 1 51 ? 10.211 40.188 25.469 1 83.62 51 GLN B N 1
ATOM 5296 C CA . GLN B 1 51 ? 9.93 41.25 24.531 1 83.62 51 GLN B CA 1
ATOM 5297 C C . GLN B 1 51 ? 9.258 42.438 25.219 1 83.62 51 GLN B C 1
ATOM 5299 O O . GLN B 1 51 ? 9.461 43.594 24.828 1 83.62 51 GLN B O 1
ATOM 5304 N N . HIS B 1 52 ? 8.523 42.125 26.234 1 83.75 52 HIS B N 1
ATOM 5305 C CA . HIS B 1 52 ? 7.777 43.156 26.938 1 83.75 52 HIS B CA 1
ATOM 5306 C C . HIS B 1 52 ? 8.578 43.719 28.094 1 83.75 52 HIS B C 1
ATOM 5308 O O . HIS B 1 52 ? 8.367 44.875 28.5 1 83.75 52 HIS B O 1
ATOM 5314 N N . ASN B 1 53 ? 9.367 42.906 28.703 1 85.56 53 ASN B N 1
ATOM 5315 C CA . ASN B 1 53 ? 10.211 43.344 29.812 1 85.56 53 ASN B CA 1
ATOM 5316 C C . ASN B 1 53 ? 11.656 43.562 29.359 1 85.56 53 ASN B C 1
ATOM 5318 O O . ASN B 1 53 ? 12.523 42.719 29.594 1 85.56 53 ASN B O 1
ATOM 5322 N N . ARG B 1 54 ? 11.984 44.719 29 1 87.81 54 ARG B N 1
ATOM 5323 C CA . ARG B 1 54 ? 13.281 45.031 28.391 1 87.81 54 ARG B CA 1
ATOM 5324 C C . ARG B 1 54 ? 14.359 45.188 29.453 1 87.81 54 ARG B C 1
ATOM 5326 O O . ARG B 1 54 ? 15.547 45 29.172 1 87.81 54 ARG B O 1
ATOM 5333 N N . THR B 1 55 ? 13.992 45.5 30.672 1 88.19 55 THR B N 1
ATOM 5334 C CA . THR B 1 55 ? 14.969 45.625 31.75 1 88.19 55 THR B CA 1
ATOM 5335 C C . THR B 1 55 ? 15.57 44.25 32.062 1 88.19 55 THR B C 1
ATOM 5337 O O . THR B 1 55 ? 16.781 44.125 32.219 1 88.19 55 THR B O 1
ATOM 5340 N N . LEU B 1 56 ? 14.695 43.344 32.188 1 87.69 56 LEU B N 1
ATOM 5341 C CA . LEU B 1 56 ? 15.164 41.969 32.406 1 87.69 56 LEU B CA 1
ATOM 5342 C C . LEU B 1 56 ? 15.984 41.469 31.234 1 87.69 56 LEU B C 1
ATOM 5344 O O . LEU B 1 56 ? 16.984 40.781 31.406 1 87.69 56 LEU B O 1
ATOM 5348 N N . TYR B 1 57 ? 15.633 41.844 30.062 1 90.94 57 TYR B N 1
ATOM 5349 C CA . TYR B 1 57 ? 16.328 41.438 28.844 1 90.94 57 TYR B CA 1
ATOM 5350 C C . TYR B 1 57 ? 17.75 42 28.812 1 90.94 57 TYR B C 1
ATOM 5352 O O . TYR B 1 57 ? 18.672 41.312 28.375 1 90.94 57 TYR B O 1
ATOM 5360 N N . SER B 1 58 ? 17.906 43.156 29.234 1 90.31 58 SER B N 1
ATOM 5361 C CA . SER B 1 58 ? 19.219 43.812 29.188 1 90.31 58 SER B CA 1
ATOM 5362 C C . SER B 1 58 ? 20.219 43.125 30.109 1 90.31 58 SER B C 1
ATOM 5364 O O . SER B 1 58 ? 21.422 43.156 29.859 1 90.31 58 SER B O 1
ATOM 5366 N N . GLU B 1 59 ? 19.734 42.438 31.109 1 89.75 59 GLU B N 1
ATOM 5367 C CA . GLU B 1 59 ? 20.609 41.75 32.062 1 89.75 59 GLU B CA 1
ATOM 5368 C C . GLU B 1 59 ? 21.109 40.406 31.469 1 89.75 59 GLU B C 1
ATOM 5370 O O . GLU B 1 59 ? 22.203 39.969 31.797 1 89.75 59 GLU B O 1
ATOM 5375 N N . ILE B 1 60 ? 20.344 39.844 30.641 1 90.56 60 ILE B N 1
ATOM 5376 C CA . ILE B 1 60 ? 20.672 38.5 30.188 1 90.56 60 ILE B CA 1
ATOM 5377 C C . ILE B 1 60 ? 20.938 38.5 28.688 1 90.56 60 ILE B C 1
ATOM 5379 O O . ILE B 1 60 ? 21.125 37.438 28.078 1 90.56 60 ILE B O 1
ATOM 5383 N N . GLN B 1 61 ? 21.016 39.594 28.062 1 92.06 61 GLN B N 1
ATOM 5384 C CA . GLN B 1 61 ? 21.156 39.75 26.625 1 92.06 61 GLN B CA 1
ATOM 5385 C C . GLN B 1 61 ? 22.5 39.219 26.141 1 92.06 61 GLN B C 1
ATOM 5387 O O . GLN B 1 61 ? 23.516 39.344 26.844 1 92.06 61 GLN B O 1
ATOM 5392 N N . TYR B 1 62 ? 22.438 38.625 25.016 1 92.38 62 TYR B N 1
ATOM 5393 C CA . TYR B 1 62 ? 23.641 38.156 24.328 1 92.38 62 TYR B CA 1
ATOM 5394 C C . TYR B 1 62 ? 24.328 39.312 23.594 1 92.38 62 TYR B C 1
ATOM 5396 O O . TYR B 1 62 ? 23.703 39.969 22.766 1 92.38 62 TYR B O 1
ATOM 5404 N N . LYS B 1 63 ? 25.547 39.531 23.844 1 87.06 63 LYS B N 1
ATOM 5405 C CA . LYS B 1 63 ? 26.25 40.688 23.25 1 87.06 63 LYS B CA 1
ATOM 5406 C C . LYS B 1 63 ? 27.266 40.219 22.219 1 87.06 63 LYS B C 1
ATOM 5408 O O . LYS B 1 63 ? 28.016 41.031 21.672 1 87.06 63 LYS B O 1
ATOM 5413 N N . GLY B 1 64 ? 27.25 38.969 21.875 1 85.5 64 GLY B N 1
ATOM 5414 C CA . GLY B 1 64 ? 28.188 38.5 20.891 1 85.5 64 GLY B CA 1
ATOM 5415 C C . GLY B 1 64 ? 27.688 38.625 19.469 1 85.5 64 GLY B C 1
ATOM 5416 O O . GLY B 1 64 ? 26.625 39.219 19.219 1 85.5 64 GLY B O 1
ATOM 5417 N N . HIS B 1 65 ? 28.453 38.188 18.516 1 87.31 65 HIS B N 1
ATOM 5418 C CA . HIS B 1 65 ? 28.141 38.25 17.094 1 87.31 65 HIS B CA 1
ATOM 5419 C C . HIS B 1 65 ? 27.062 37.25 16.734 1 87.31 65 HIS B C 1
ATOM 5421 O O . HIS B 1 65 ? 27.109 36.062 17.141 1 87.31 65 HIS B O 1
ATOM 5427 N N . ILE B 1 66 ? 26.047 37.719 16.109 1 89.5 66 ILE B N 1
ATOM 5428 C CA . ILE B 1 66 ? 24.984 36.844 15.602 1 89.5 66 ILE B CA 1
ATOM 5429 C C . ILE B 1 66 ? 25.172 36.625 14.109 1 89.5 66 ILE B C 1
ATOM 5431 O O . ILE B 1 66 ? 25.109 37.562 13.312 1 89.5 66 ILE B O 1
ATOM 5435 N N . THR B 1 67 ? 25.375 35.375 13.781 1 88.62 67 THR B N 1
ATOM 5436 C CA . THR B 1 67 ? 25.656 35 12.398 1 88.62 67 THR B CA 1
ATOM 5437 C C . THR B 1 67 ? 24.438 35.219 11.516 1 88.62 67 THR B C 1
ATOM 5439 O O . THR B 1 67 ? 23.312 34.875 11.898 1 88.62 67 THR B O 1
ATOM 5442 N N . ASN B 1 68 ? 24.547 35.844 10.336 1 88.5 68 ASN B N 1
ATOM 5443 C CA . ASN B 1 68 ? 23.562 36.031 9.273 1 88.5 68 ASN B CA 1
ATOM 5444 C C . ASN B 1 68 ? 22.453 36.969 9.688 1 88.5 68 ASN B C 1
ATOM 5446 O O . ASN B 1 68 ? 21.328 36.875 9.172 1 88.5 68 ASN B O 1
ATOM 5450 N N . TYR B 1 69 ? 22.641 37.75 10.742 1 90 69 TYR B N 1
ATOM 5451 C CA . TYR B 1 69 ? 21.688 38.75 11.203 1 90 69 TYR B CA 1
ATOM 5452 C C . TYR B 1 69 ? 21.922 40.094 10.508 1 90 69 TYR B C 1
ATOM 5454 O O . TYR B 1 69 ? 23.031 40.625 10.508 1 90 69 TYR B O 1
ATOM 5462 N N . TYR B 1 70 ? 20.766 40.531 9.773 1 85.94 70 TYR B N 1
ATOM 5463 C CA . TYR B 1 70 ? 20.797 41.844 9.156 1 85.94 70 TYR B CA 1
ATOM 5464 C C . TYR B 1 70 ? 20.375 42.906 10.141 1 85.94 70 TYR B C 1
ATOM 5466 O O . TYR B 1 70 ? 19.172 43.188 10.273 1 85.94 70 TYR B O 1
ATOM 5474 N N . GLY B 1 71 ? 21.156 43.344 10.922 1 77.56 71 GLY B N 1
ATOM 5475 C CA . GLY B 1 71 ? 20.859 44.281 11.969 1 77.56 71 GLY B CA 1
ATOM 5476 C C . GLY B 1 71 ? 20.219 45.562 11.445 1 77.56 71 GLY B C 1
ATOM 5477 O O . GLY B 1 71 ? 20.531 46.031 10.352 1 77.56 71 GLY B O 1
ATOM 5478 N N . SER B 1 72 ? 19.031 45.875 11.891 1 83.75 72 SER B N 1
ATOM 5479 C CA . SER B 1 72 ? 18.406 47.156 11.727 1 83.75 72 SER B CA 1
ATOM 5480 C C . SER B 1 72 ? 17.891 47.719 13.062 1 83.75 72 SER B C 1
ATOM 5482 O O . SER B 1 72 ? 17.734 46.938 14.016 1 83.75 72 SER B O 1
ATOM 5484 N N . PRO B 1 73 ? 17.859 49.031 13.172 1 85.56 73 PRO B N 1
ATOM 5485 C CA . PRO B 1 73 ? 17.359 49.562 14.438 1 85.56 73 PRO B CA 1
ATOM 5486 C C . PRO B 1 73 ? 16 49 14.828 1 85.56 73 PRO B C 1
ATOM 5488 O O . PRO B 1 73 ? 15.75 48.719 16 1 85.56 73 PRO B O 1
ATOM 5491 N N . GLU B 1 74 ? 15.156 48.75 13.867 1 87.19 74 GLU B N 1
ATOM 5492 C CA . GLU B 1 74 ? 13.852 48.188 14.133 1 87.19 74 GLU B CA 1
ATOM 5493 C C . GLU B 1 74 ? 13.977 46.719 14.586 1 87.19 74 GLU B C 1
ATOM 5495 O O . GLU B 1 74 ? 13.242 46.281 15.461 1 87.19 74 GLU B O 1
ATOM 5500 N N . ALA B 1 75 ? 14.938 46.062 14.023 1 88.19 75 ALA B N 1
ATOM 5501 C CA . ALA B 1 75 ? 15.172 44.656 14.344 1 88.19 75 ALA B CA 1
ATOM 5502 C C . ALA B 1 75 ? 15.75 44.5 15.75 1 88.19 75 ALA B C 1
ATOM 5504 O O . ALA B 1 75 ? 15.406 43.562 16.469 1 88.19 75 ALA B O 1
ATOM 5505 N N . ASP B 1 76 ? 16.547 45.438 16.109 1 86.25 76 ASP B N 1
ATOM 5506 C CA . ASP B 1 76 ? 17.234 45.375 17.391 1 86.25 76 ASP B CA 1
ATOM 5507 C C . ASP B 1 76 ? 16.266 45.531 18.562 1 86.25 76 ASP B C 1
ATOM 5509 O O . ASP B 1 76 ? 16.469 45 19.641 1 86.25 76 ASP B O 1
ATOM 5513 N N . VAL B 1 77 ? 15.227 46.219 18.25 1 85.56 77 VAL B N 1
ATOM 5514 C CA . VAL B 1 77 ? 14.227 46.438 19.281 1 85.56 77 VAL B CA 1
ATOM 5515 C C . VAL B 1 77 ? 13.406 45.188 19.484 1 85.56 77 VAL B C 1
ATOM 5517 O O . VAL B 1 77 ? 12.977 44.875 20.609 1 85.56 77 VAL B O 1
ATOM 5520 N N . GLN B 1 78 ? 13.32 44.469 18.469 1 88.19 78 GLN B N 1
ATOM 5521 C CA . GLN B 1 78 ? 12.477 43.281 18.531 1 88.19 78 GLN B CA 1
ATOM 5522 C C . GLN B 1 78 ? 13.297 42.031 18.859 1 88.19 78 GLN B C 1
ATOM 5524 O O . GLN B 1 78 ? 12.75 41 19.25 1 88.19 78 GLN B O 1
ATOM 5529 N N . LEU B 1 79 ? 14.609 42.125 18.719 1 91.12 79 LEU B N 1
ATOM 5530 C CA . LEU B 1 79 ? 15.492 41 18.875 1 91.12 79 LEU B CA 1
ATOM 5531 C C . LEU B 1 79 ? 15.547 40.531 20.328 1 91.12 79 LEU B C 1
ATOM 5533 O O . LEU B 1 79 ? 15.727 41.344 21.234 1 91.12 79 LEU B O 1
ATOM 5537 N N . VAL B 1 80 ? 15.305 39.219 20.531 1 91.69 80 VAL B N 1
ATOM 5538 C CA . VAL B 1 80 ? 15.438 38.594 21.844 1 91.69 80 VAL B CA 1
ATOM 5539 C C . VAL B 1 80 ? 16.516 37.531 21.812 1 91.69 80 VAL B C 1
ATOM 5541 O O . VAL B 1 80 ? 16.219 36.344 21.75 1 91.69 80 VAL B O 1
ATOM 5544 N N . ALA B 1 81 ? 17.719 37.938 21.859 1 92.69 81 ALA B N 1
ATOM 5545 C CA . ALA B 1 81 ? 18.875 37.062 21.906 1 92.69 81 ALA B CA 1
ATOM 5546 C C . ALA B 1 81 ? 19.438 37 23.328 1 92.69 81 ALA B C 1
ATOM 5548 O O . ALA B 1 81 ? 19.859 38 23.891 1 92.69 81 ALA B O 1
ATOM 5549 N N . ILE B 1 82 ? 19.391 35.812 23.875 1 91.88 82 ILE B N 1
ATOM 5550 C CA . ILE B 1 82 ? 19.812 35.688 25.266 1 91.88 82 ILE B CA 1
ATOM 5551 C C . ILE B 1 82 ? 20.938 34.656 25.391 1 91.88 82 ILE B C 1
ATOM 5553 O O . ILE B 1 82 ? 21.172 33.875 24.453 1 91.88 82 ILE B O 1
ATOM 5557 N N . THR B 1 83 ? 21.578 34.688 26.484 1 92.06 83 THR B N 1
ATOM 5558 C CA . THR B 1 83 ? 22.656 33.75 26.766 1 92.06 83 THR B CA 1
ATOM 5559 C C . THR B 1 83 ? 22.094 32.469 27.391 1 92.06 83 THR B C 1
ATOM 5561 O O . THR B 1 83 ? 20.938 32.438 27.812 1 92.06 83 THR B O 1
ATOM 5564 N N . TYR B 1 84 ? 22.906 31.406 27.359 1 90.44 84 TYR B N 1
ATOM 5565 C CA . TYR B 1 84 ? 22.5 30.125 27.922 1 90.44 84 TYR B CA 1
ATOM 5566 C C . TYR B 1 84 ? 22.141 30.25 29.391 1 90.44 84 TYR B C 1
ATOM 5568 O O . TYR B 1 84 ? 21.094 29.75 29.828 1 90.44 84 TYR B O 1
ATOM 5576 N N . ASN B 1 85 ? 22.953 30.938 30.062 1 87.12 85 ASN B N 1
ATOM 5577 C CA . ASN B 1 85 ? 22.688 31.125 31.5 1 87.12 85 ASN B CA 1
ATOM 5578 C C . ASN B 1 85 ? 21.438 31.969 31.734 1 87.12 85 ASN B C 1
ATOM 5580 O O . ASN B 1 85 ? 20.719 31.734 32.688 1 87.12 85 ASN B O 1
ATOM 5584 N N . GLY B 1 86 ? 21.266 32.906 30.875 1 86.94 86 GLY B N 1
ATOM 5585 C CA . GLY B 1 86 ? 20.062 33.688 30.969 1 86.94 86 GLY B CA 1
ATOM 5586 C C . GLY B 1 86 ? 18.797 32.875 30.719 1 86.94 86 GLY B C 1
ATOM 5587 O O . GLY B 1 86 ? 17.781 33.094 31.391 1 86.94 86 GLY B O 1
ATOM 5588 N N . CYS B 1 87 ? 18.906 32.031 29.75 1 86.88 87 CYS B N 1
ATOM 5589 C CA . CYS B 1 87 ? 17.781 31.172 29.438 1 86.88 87 CYS B CA 1
ATOM 5590 C C . CYS B 1 87 ? 17.453 30.281 30.625 1 86.88 87 CYS B C 1
ATOM 5592 O O . CYS B 1 87 ? 16.281 30.094 30.969 1 86.88 87 CYS B O 1
ATOM 5594 N N . LEU B 1 88 ? 18.438 29.703 31.297 1 83.25 88 LEU B N 1
ATOM 5595 C CA . LEU B 1 88 ? 18.234 28.812 32.438 1 83.25 88 LEU B CA 1
ATOM 5596 C C . LEU B 1 88 ? 17.594 29.578 33.594 1 83.25 88 LEU B C 1
ATOM 5598 O O . LEU B 1 88 ? 16.781 29.016 34.344 1 83.25 88 LEU B O 1
ATOM 5602 N N . LYS B 1 89 ? 17.859 30.781 33.625 1 80.5 89 LYS B N 1
ATOM 5603 C CA . LYS B 1 89 ? 17.391 31.609 34.719 1 80.5 89 LYS B CA 1
ATOM 5604 C C . LYS B 1 89 ? 15.938 32.031 34.531 1 80.5 89 LYS B C 1
ATOM 5606 O O . LYS B 1 89 ? 15.164 32.094 35.5 1 80.5 89 LYS B O 1
ATOM 5611 N N . VAL B 1 90 ? 15.578 32.281 33.312 1 80.5 90 VAL B N 1
ATOM 5612 C CA . VAL B 1 90 ? 14.289 32.938 33.094 1 80.5 90 VAL B CA 1
ATOM 5613 C C . VAL B 1 90 ? 13.32 31.953 32.438 1 80.5 90 VAL B C 1
ATOM 5615 O O . VAL B 1 90 ? 12.141 31.922 32.781 1 80.5 90 VAL B O 1
ATOM 5618 N N . CYS B 1 91 ? 13.703 31.344 31.375 1 76.62 91 CYS B N 1
ATOM 5619 C CA . CYS B 1 91 ? 12.797 30.562 30.531 1 76.62 91 CYS B CA 1
ATOM 5620 C C . CYS B 1 91 ? 12.672 29.141 31.047 1 76.62 91 CYS B C 1
ATOM 5622 O O . CYS B 1 91 ? 11.641 28.5 30.859 1 76.62 91 CYS B O 1
ATOM 5624 N N . GLY B 1 92 ? 13.328 28.672 31.734 1 67.62 92 GLY B N 1
ATOM 5625 C CA . GLY B 1 92 ? 13.266 27.297 32.219 1 67.62 92 GLY B CA 1
ATOM 5626 C C . GLY B 1 92 ? 13.469 26.281 31.109 1 67.62 92 GLY B C 1
ATOM 5627 O O . GLY B 1 92 ? 14.227 26.516 30.172 1 67.62 92 GLY B O 1
ATOM 5628 N N . ASN B 1 93 ? 13.094 25.172 31.25 1 56.19 93 ASN B N 1
ATOM 5629 C CA . ASN B 1 93 ? 13.5 24.109 30.344 1 56.19 93 ASN B CA 1
ATOM 5630 C C . ASN B 1 93 ? 12.359 23.688 29.422 1 56.19 93 ASN B C 1
ATOM 5632 O O . ASN B 1 93 ? 12.578 22.984 28.438 1 56.19 93 ASN B O 1
ATOM 5636 N N . TYR B 1 94 ? 11.008 23.75 29.656 1 57.47 94 TYR B N 1
ATOM 5637 C CA . TYR B 1 94 ? 10.242 22.766 28.922 1 57.47 94 TYR B CA 1
ATOM 5638 C C . TYR B 1 94 ? 9.352 23.422 27.875 1 57.47 94 TYR B C 1
ATOM 5640 O O . TYR B 1 94 ? 8.414 24.141 28.219 1 57.47 94 TYR B O 1
ATOM 5648 N N . TRP B 1 95 ? 10.023 23.719 26.594 1 64.06 95 TRP B N 1
ATOM 5649 C CA . TRP B 1 95 ? 9.195 24.141 25.469 1 64.06 95 TRP B CA 1
ATOM 5650 C C . TRP B 1 95 ? 8.742 22.953 24.641 1 64.06 95 TRP B C 1
ATOM 5652 O O . TRP B 1 95 ? 9.18 22.781 23.5 1 64.06 95 TRP B O 1
ATOM 5662 N N . ARG B 1 96 ? 7.965 21.922 25.359 1 65.19 96 ARG B N 1
ATOM 5663 C CA . ARG B 1 96 ? 7.453 20.781 24.609 1 65.19 96 ARG B CA 1
ATOM 5664 C C . ARG B 1 96 ? 6.277 21.188 23.719 1 65.19 96 ARG B C 1
ATOM 5666 O O . ARG B 1 96 ? 5.531 22.109 24.062 1 65.19 96 ARG B O 1
ATOM 5673 N N . ASN B 1 97 ? 6.426 20.609 22.5 1 73.25 97 ASN B N 1
ATOM 5674 C CA . ASN B 1 97 ? 5.277 20.828 21.625 1 73.25 97 ASN B CA 1
ATOM 5675 C C . ASN B 1 97 ? 3.998 20.25 22.234 1 73.25 97 ASN B C 1
ATOM 5677 O O . ASN B 1 97 ? 4.043 19.266 22.984 1 73.25 97 ASN B O 1
ATOM 5681 N N . ASP B 1 98 ? 2.947 20.922 21.922 1 73.56 98 ASP B N 1
ATOM 5682 C CA . ASP B 1 98 ? 1.655 20.391 22.344 1 73.56 98 ASP B CA 1
ATOM 5683 C C . ASP B 1 98 ? 1.358 19.062 21.656 1 73.56 98 ASP B C 1
ATOM 5685 O O . ASP B 1 98 ? 1.987 18.734 20.641 1 73.56 98 ASP B O 1
ATOM 5689 N N . ALA B 1 99 ? 0.599 18.25 22.25 1 74.06 99 ALA B N 1
ATOM 5690 C CA . ALA B 1 99 ? 0.272 16.906 21.75 1 74.06 99 ALA B CA 1
ATOM 5691 C C . ALA B 1 99 ? -0.271 16.969 20.328 1 74.06 99 ALA B C 1
ATOM 5693 O O . ALA B 1 99 ? 0.061 16.141 19.5 1 74.06 99 ALA B O 1
ATOM 5694 N N . GLN B 1 100 ? -0.997 18 20.016 1 77.81 100 GLN B N 1
ATOM 5695 C CA . GLN B 1 100 ? -1.59 18.109 18.688 1 77.81 100 GLN B CA 1
ATOM 5696 C C . GLN B 1 100 ? -0.526 18.406 17.641 1 77.81 100 GLN B C 1
ATOM 5698 O O . GLN B 1 100 ? -0.51 17.781 16.578 1 77.81 100 GLN B O 1
ATOM 5703 N N . THR B 1 101 ? 0.285 19.312 18 1 78.69 101 THR B N 1
ATOM 5704 C CA . THR B 1 101 ? 1.36 19.641 17.078 1 78.69 101 THR B CA 1
ATOM 5705 C C . THR B 1 101 ? 2.258 18.438 16.828 1 78.69 101 THR B C 1
ATOM 5707 O O . THR B 1 101 ? 2.682 18.188 15.703 1 78.69 101 THR B O 1
ATOM 5710 N N . THR B 1 102 ? 2.426 17.719 17.906 1 79.81 102 THR B N 1
ATOM 5711 C CA . THR B 1 102 ? 3.252 16.516 17.812 1 79.81 102 THR B CA 1
ATOM 5712 C C . THR B 1 102 ? 2.609 15.492 16.891 1 79.81 102 THR B C 1
ATOM 5714 O O . THR B 1 102 ? 3.271 14.945 16 1 79.81 102 THR B O 1
ATOM 5717 N N . LEU B 1 103 ? 1.402 15.352 17.016 1 78.69 103 LEU B N 1
ATOM 5718 C CA . LEU B 1 103 ? 0.695 14.352 16.219 1 78.69 103 LEU B CA 1
ATOM 5719 C C . LEU B 1 103 ? 0.594 14.781 14.766 1 78.69 103 LEU B C 1
ATOM 5721 O O . LEU B 1 103 ? 0.689 13.945 13.859 1 78.69 103 LEU B O 1
ATOM 5725 N N . ASP B 1 104 ? 0.473 16.031 14.523 1 79.38 104 ASP B N 1
ATOM 5726 C CA . ASP B 1 104 ? 0.397 16.547 13.156 1 79.38 104 ASP B CA 1
ATOM 5727 C C . ASP B 1 104 ? 1.719 16.328 12.422 1 79.38 104 ASP B C 1
ATOM 5729 O O . ASP B 1 104 ? 1.729 15.945 11.25 1 79.38 104 ASP B O 1
ATOM 5733 N N . LEU B 1 105 ? 2.707 16.578 13.188 1 79.81 105 LEU B N 1
ATOM 5734 C CA . LEU B 1 105 ? 4.023 16.406 12.586 1 79.81 105 LEU B CA 1
ATOM 5735 C C . LEU B 1 105 ? 4.301 14.938 12.273 1 79.81 105 LEU B C 1
ATOM 5737 O O . LEU B 1 105 ? 4.879 14.617 11.234 1 79.81 105 LEU B O 1
ATOM 5741 N N . LEU B 1 106 ? 3.828 14.156 13.133 1 79.56 106 LEU B N 1
ATOM 5742 C CA . LEU B 1 106 ? 4.008 12.727 12.914 1 79.56 106 LEU B CA 1
ATOM 5743 C C . LEU B 1 106 ? 3.133 12.242 11.758 1 79.56 106 LEU B C 1
ATOM 5745 O O . LEU B 1 106 ? 3.568 11.43 10.945 1 79.56 106 LEU B O 1
ATOM 5749 N N . LEU B 1 107 ? 2.016 12.797 11.664 1 80.06 107 LEU B N 1
ATOM 5750 C CA . LEU B 1 107 ? 1.082 12.406 10.617 1 80.06 107 LEU B CA 1
ATOM 5751 C C . LEU B 1 107 ? 1.628 12.766 9.242 1 80.06 107 LEU B C 1
ATOM 5753 O O . LEU B 1 107 ? 1.443 12.023 8.273 1 80.06 107 LEU B O 1
ATOM 5757 N N . ASP B 1 108 ? 2.359 13.797 9.156 1 83.69 108 ASP B N 1
ATOM 5758 C CA . ASP B 1 108 ? 2.863 14.305 7.879 1 83.69 108 ASP B CA 1
ATOM 5759 C C . ASP B 1 108 ? 3.877 13.336 7.27 1 83.69 108 ASP B C 1
ATOM 5761 O O . ASP B 1 108 ? 4.051 13.305 6.051 1 83.69 108 ASP B O 1
ATOM 5765 N N . TRP B 1 109 ? 4.453 12.578 8.117 1 86.81 109 TRP B N 1
ATOM 5766 C CA . TRP B 1 109 ? 5.516 11.773 7.527 1 86.81 109 TRP B CA 1
ATOM 5767 C C . TRP B 1 109 ? 5.293 10.289 7.809 1 86.81 109 TRP B C 1
ATOM 5769 O O . TRP B 1 109 ? 5.852 9.43 7.125 1 86.81 109 TRP B O 1
ATOM 5779 N N . ILE B 1 110 ? 4.512 9.977 8.766 1 80.06 110 ILE B N 1
ATOM 5780 C CA . ILE B 1 110 ? 4.223 8.57 9.039 1 80.06 110 ILE B CA 1
ATOM 5781 C C . ILE B 1 110 ? 3.385 7.992 7.898 1 80.06 110 ILE B C 1
ATOM 5783 O O . ILE B 1 110 ? 3.654 6.887 7.426 1 80.06 110 ILE B O 1
ATOM 5787 N N . LEU B 1 111 ? 2.463 8.758 7.445 1 85.94 111 LEU B N 1
ATOM 5788 C CA . LEU B 1 111 ? 1.545 8.234 6.441 1 85.94 111 LEU B CA 1
ATOM 5789 C C . LEU B 1 111 ? 2.256 8.031 5.105 1 85.94 111 LEU B C 1
ATOM 5791 O O . LEU B 1 111 ? 2.145 6.969 4.492 1 85.94 111 LEU B O 1
ATOM 5795 N N . PRO B 1 112 ? 3.053 9.016 4.699 1 88.44 112 PRO B N 1
ATOM 5796 C CA . PRO B 1 112 ? 3.797 8.758 3.465 1 88.44 112 PRO B CA 1
ATOM 5797 C C . PRO B 1 112 ? 4.785 7.598 3.605 1 88.44 112 PRO B C 1
ATOM 5799 O O . PRO B 1 112 ? 4.977 6.828 2.66 1 88.44 112 PRO B O 1
ATOM 5802 N N . ALA B 1 113 ? 5.348 7.492 4.73 1 87.25 113 ALA B N 1
ATOM 5803 C CA . ALA B 1 113 ? 6.281 6.395 4.961 1 87.25 113 ALA B CA 1
ATOM 5804 C C . ALA B 1 113 ? 5.562 5.047 4.945 1 87.25 113 ALA B C 1
ATOM 5806 O O . ALA B 1 113 ? 6.062 4.078 4.371 1 87.25 113 ALA B O 1
ATOM 5807 N N . ILE B 1 114 ? 4.398 5.039 5.48 1 82.62 114 ILE B N 1
ATOM 5808 C CA . ILE B 1 114 ? 3.613 3.811 5.508 1 82.62 114 ILE B CA 1
ATOM 5809 C C . ILE B 1 114 ? 3.186 3.439 4.09 1 82.62 114 ILE B C 1
ATOM 5811 O O . ILE B 1 114 ? 3.178 2.262 3.725 1 82.62 114 ILE B O 1
ATOM 5815 N N . GLY B 1 115 ? 2.879 4.445 3.369 1 84.81 115 GLY B N 1
ATOM 5816 C CA . GLY B 1 115 ? 2.506 4.195 1.985 1 84.81 115 GLY B CA 1
ATOM 5817 C C . GLY B 1 115 ? 3.611 3.541 1.178 1 84.81 115 GLY B C 1
ATOM 5818 O O . GLY B 1 115 ? 3.342 2.721 0.3 1 84.81 115 GLY B O 1
ATOM 5819 N N . LEU B 1 116 ? 4.824 3.799 1.512 1 89.44 116 LEU B N 1
ATOM 5820 C CA . LEU B 1 116 ? 5.957 3.227 0.793 1 89.44 116 LEU B CA 1
ATOM 5821 C C . LEU B 1 116 ? 6.344 1.872 1.376 1 89.44 116 LEU B C 1
ATOM 5823 O O . LEU B 1 116 ? 6.473 0.89 0.641 1 89.44 116 LEU B O 1
ATOM 5827 N N . ILE B 1 117 ? 6.441 1.802 2.676 1 85.19 117 ILE B N 1
ATOM 5828 C CA . ILE B 1 117 ? 6.91 0.595 3.348 1 85.19 117 ILE B CA 1
ATOM 5829 C C . ILE B 1 117 ? 5.898 -0.53 3.154 1 85.19 117 ILE B C 1
ATOM 5831 O O . ILE B 1 117 ? 6.273 -1.695 3.008 1 85.19 117 ILE B O 1
ATOM 5835 N N . GLY B 1 118 ? 4.68 -0.219 3.104 1 81.44 118 GLY B N 1
ATOM 5836 C CA . GLY B 1 118 ? 3.645 -1.221 2.918 1 81.44 118 GLY B CA 1
ATOM 5837 C C . GLY B 1 118 ? 3.703 -1.896 1.562 1 81.44 118 GLY B C 1
ATOM 5838 O O . GLY B 1 118 ? 3.293 -3.051 1.418 1 81.44 118 GLY B O 1
ATOM 5839 N N . ASN B 1 119 ? 4.312 -1.199 0.636 1 81.44 119 ASN B N 1
ATOM 5840 C CA . ASN B 1 119 ? 4.352 -1.734 -0.721 1 81.44 119 ASN B CA 1
ATOM 5841 C C . ASN B 1 119 ? 5.738 -2.254 -1.079 1 81.44 119 ASN B C 1
ATOM 5843 O O . ASN B 1 119 ? 6.016 -2.547 -2.244 1 81.44 119 ASN B O 1
ATOM 5847 N N . MET B 1 120 ? 6.594 -2.375 -0.137 1 83.38 120 MET B N 1
ATOM 5848 C CA . MET B 1 120 ? 7.91 -2.955 -0.379 1 83.38 120 MET B CA 1
ATOM 5849 C C . MET B 1 120 ? 7.801 -4.449 -0.659 1 83.38 120 MET B C 1
ATOM 5851 O O . MET B 1 120 ? 6.809 -5.086 -0.295 1 83.38 120 MET B O 1
ATOM 5855 N N . PRO B 1 121 ? 8.695 -4.973 -1.407 1 81 121 PRO B N 1
ATOM 5856 C CA . PRO B 1 121 ? 8.609 -6.387 -1.787 1 81 121 PRO B CA 1
ATOM 5857 C C . PRO B 1 121 ? 8.852 -7.328 -0.609 1 81 121 PRO B C 1
ATOM 5859 O O . PRO B 1 121 ? 9.906 -7.961 -0.526 1 81 121 PRO B O 1
ATOM 5862 N N . TRP B 1 122 ? 7.859 -7.523 0.191 1 77.88 122 TRP B N 1
ATOM 5863 C CA . TRP B 1 122 ? 7.918 -8.391 1.363 1 77.88 122 TRP B CA 1
ATOM 5864 C C . TRP B 1 122 ? 7.73 -9.852 0.97 1 77.88 122 TRP B C 1
ATOM 5866 O O . TRP B 1 122 ? 7.145 -10.148 -0.073 1 77.88 122 TRP B O 1
ATOM 5876 N N . GLU B 1 123 ? 8.406 -10.742 1.758 1 73.69 123 GLU B N 1
ATOM 5877 C CA . GLU B 1 123 ? 8.164 -12.172 1.586 1 73.69 123 GLU B CA 1
ATOM 5878 C C . GLU B 1 123 ? 7.086 -12.672 2.547 1 73.69 123 GLU B C 1
ATOM 5880 O O . GLU B 1 123 ? 7.02 -12.227 3.697 1 73.69 123 GLU B O 1
ATOM 5885 N N . SER B 1 124 ? 6.176 -13.477 2.002 1 64.62 124 SER B N 1
ATOM 5886 C CA . SER B 1 124 ? 5.051 -13.961 2.797 1 64.62 124 SER B CA 1
ATOM 5887 C C . SER B 1 124 ? 5.5 -14.984 3.828 1 64.62 124 SER B C 1
ATOM 5889 O O . SER B 1 124 ? 6.352 -15.828 3.539 1 64.62 124 SER B O 1
ATOM 5891 N N . ASN B 1 125 ? 5.055 -14.898 5.055 1 63.41 125 ASN B N 1
ATOM 5892 C CA . ASN B 1 125 ? 5.117 -15.898 6.117 1 63.41 125 ASN B CA 1
ATOM 5893 C C . ASN B 1 125 ? 6.523 -16 6.707 1 63.41 125 ASN B C 1
ATOM 5895 O O . ASN B 1 125 ? 6.902 -17.047 7.242 1 63.41 125 ASN B O 1
ATOM 5899 N N . ARG B 1 126 ? 7.41 -15.07 6.449 1 72.81 126 ARG B N 1
ATOM 5900 C CA . ARG B 1 126 ? 8.719 -15.016 7.09 1 72.81 126 ARG B CA 1
ATOM 5901 C C . ARG B 1 126 ? 8.883 -13.734 7.895 1 72.81 126 ARG B C 1
ATOM 5903 O O . ARG B 1 126 ? 9.664 -12.859 7.523 1 72.81 126 ARG B O 1
ATOM 5910 N N . ASN B 1 127 ? 8.258 -13.75 9.008 1 70.5 127 ASN B N 1
ATOM 5911 C CA . ASN B 1 127 ? 8.141 -12.523 9.789 1 70.5 127 ASN B CA 1
ATOM 5912 C C . ASN B 1 127 ? 9.484 -12.094 10.375 1 70.5 127 ASN B C 1
ATOM 5914 O O . ASN B 1 127 ? 9.828 -10.914 10.367 1 70.5 127 ASN B O 1
ATOM 5918 N N . SER B 1 128 ? 10.242 -12.992 10.859 1 75.69 128 SER B N 1
ATOM 5919 C CA . SER B 1 128 ? 11.516 -12.641 11.477 1 75.69 128 SER B CA 1
ATOM 5920 C C . SER B 1 128 ? 12.5 -12.094 10.445 1 75.69 128 SER B C 1
ATOM 5922 O O . SER B 1 128 ? 13.203 -11.117 10.711 1 75.69 128 SER B O 1
ATOM 5924 N N . VAL B 1 129 ? 12.43 -12.633 9.305 1 77.44 129 VAL B N 1
ATOM 5925 C CA . VAL B 1 129 ? 13.352 -12.211 8.266 1 77.44 129 VAL B CA 1
ATOM 5926 C C . VAL B 1 129 ? 12.922 -10.852 7.711 1 77.44 129 VAL B C 1
ATOM 5928 O O . VAL B 1 129 ? 13.758 -10.031 7.332 1 77.44 129 VAL B O 1
ATOM 5931 N N . THR B 1 130 ? 11.68 -10.617 7.848 1 77.81 130 THR B N 1
ATOM 5932 C CA . THR B 1 130 ? 11.141 -9.352 7.367 1 77.81 130 THR B CA 1
ATOM 5933 C C . THR B 1 130 ? 11.609 -8.195 8.25 1 77.81 130 THR B C 1
ATOM 5935 O O . THR B 1 130 ? 11.93 -7.113 7.75 1 77.81 130 THR B O 1
ATOM 5938 N N . VAL B 1 131 ? 11.703 -8.43 9.523 1 80.88 131 VAL B N 1
ATOM 5939 C CA . VAL B 1 131 ? 12.141 -7.391 10.453 1 80.88 131 VAL B CA 1
ATOM 5940 C C . VAL B 1 131 ? 13.617 -7.078 10.227 1 80.88 131 VAL B C 1
ATOM 5942 O O . VAL B 1 131 ? 14.023 -5.918 10.281 1 80.88 131 VAL B O 1
ATOM 5945 N N . VAL B 1 132 ? 14.289 -8.086 9.914 1 86.25 132 VAL B N 1
ATOM 5946 C CA . VAL B 1 132 ? 15.711 -7.91 9.664 1 86.25 132 VAL B CA 1
ATOM 5947 C C . VAL B 1 132 ? 15.922 -7.164 8.352 1 86.25 132 VAL B C 1
ATOM 5949 O O . VAL B 1 132 ? 16.797 -6.301 8.25 1 86.25 132 VAL B O 1
ATOM 5952 N N . TRP B 1 133 ? 15.109 -7.426 7.41 1 87.62 133 TRP B N 1
ATOM 5953 C CA . TRP B 1 133 ? 15.211 -6.734 6.129 1 87.62 133 TRP B CA 1
ATOM 5954 C C . TRP B 1 133 ? 14.844 -5.262 6.273 1 87.62 133 TRP B C 1
ATOM 5956 O O . TRP B 1 133 ? 15.477 -4.395 5.664 1 87.62 133 TRP B O 1
ATOM 5966 N N . LEU B 1 134 ? 13.875 -5.094 7.098 1 87.38 134 LEU B N 1
ATOM 5967 C CA . LEU B 1 134 ? 13.461 -3.717 7.34 1 87.38 134 LEU B CA 1
ATOM 5968 C C . LEU B 1 134 ? 14.578 -2.932 8.023 1 87.38 134 LEU B C 1
ATOM 5970 O O . LEU B 1 134 ? 14.844 -1.784 7.664 1 87.38 134 LEU B O 1
ATOM 5974 N N . ALA B 1 135 ? 15.18 -3.57 8.953 1 90.19 135 ALA B N 1
ATOM 5975 C CA . ALA B 1 135 ? 16.281 -2.93 9.656 1 90.19 135 ALA B CA 1
ATOM 5976 C C . ALA B 1 135 ? 17.453 -2.666 8.719 1 90.19 135 ALA B C 1
ATOM 5978 O O . ALA B 1 135 ? 18.156 -1.665 8.867 1 90.19 135 ALA B O 1
ATOM 5979 N N . ARG B 1 136 ? 17.594 -3.471 7.789 1 92.94 136 ARG B N 1
ATOM 5980 C CA . ARG B 1 136 ? 18.688 -3.275 6.828 1 92.94 136 ARG B CA 1
ATOM 5981 C C . ARG B 1 136 ? 18.375 -2.119 5.883 1 92.94 136 ARG B C 1
ATOM 5983 O O . ARG B 1 136 ? 19.234 -1.27 5.633 1 92.94 136 ARG B O 1
ATOM 5990 N N . TRP B 1 137 ? 17.219 -2.041 5.43 1 92.94 137 TRP B N 1
ATOM 5991 C CA . TRP B 1 137 ? 16.828 -0.998 4.488 1 92.94 137 TRP B CA 1
ATOM 5992 C C . TRP B 1 137 ? 16.875 0.378 5.145 1 92.94 137 TRP B C 1
ATOM 5994 O O . TRP B 1 137 ? 17.359 1.339 4.547 1 92.94 137 TRP B O 1
ATOM 6004 N N . ILE B 1 138 ? 16.438 0.385 6.391 1 92.25 138 ILE B N 1
ATOM 6005 C CA . ILE B 1 138 ? 16.344 1.674 7.066 1 92.25 138 ILE B CA 1
ATOM 6006 C C . ILE B 1 138 ? 17.656 1.976 7.773 1 92.25 138 ILE B C 1
ATOM 6008 O O . ILE B 1 138 ? 18.125 3.121 7.785 1 92.25 138 ILE B O 1
ATOM 6012 N N . GLY B 1 139 ? 18.297 1.001 8.258 1 92.81 139 GLY B N 1
ATOM 6013 C CA . GLY B 1 139 ? 19.5 1.183 9.047 1 92.81 139 GLY B CA 1
ATOM 6014 C C . GLY B 1 139 ? 20.734 1.43 8.195 1 92.81 139 GLY B C 1
ATOM 6015 O O . GLY B 1 139 ? 21.672 2.104 8.633 1 92.81 139 GLY B O 1
ATOM 6016 N N . SER B 1 140 ? 20.75 0.788 7.066 1 94.88 140 SER B N 1
ATOM 6017 C CA . SER B 1 140 ? 21.859 0.979 6.141 1 94.88 140 SER B CA 1
ATOM 6018 C C . SER B 1 140 ? 21.359 1.246 4.727 1 94.88 140 SER B C 1
ATOM 6020 O O . SER B 1 140 ? 21.625 0.459 3.812 1 94.88 140 SER B O 1
ATOM 6022 N N . PRO B 1 141 ? 20.797 2.414 4.59 1 95.5 141 PRO B N 1
ATOM 6023 C CA . PRO B 1 141 ? 20.188 2.697 3.289 1 95.5 141 PRO B CA 1
ATOM 6024 C C . PRO B 1 141 ? 21.219 2.803 2.168 1 95.5 141 PRO B C 1
ATOM 6026 O O . PRO B 1 141 ? 20.922 2.482 1.015 1 95.5 141 PRO B O 1
ATOM 6029 N N . ILE B 1 142 ? 22.469 3.176 2.465 1 96.44 142 ILE B N 1
ATOM 6030 C CA . ILE B 1 142 ? 23.5 3.299 1.444 1 96.44 142 ILE B CA 1
ATOM 6031 C C . ILE B 1 142 ? 23.859 1.917 0.902 1 96.44 142 ILE B C 1
ATOM 6033 O O . ILE B 1 142 ? 23.891 1.709 -0.312 1 96.44 142 ILE B O 1
ATOM 6037 N N . ALA B 1 143 ? 24.047 1.023 1.768 1 94.62 143 ALA B N 1
ATOM 6038 C CA . ALA B 1 143 ? 24.391 -0.333 1.352 1 94.62 143 ALA B CA 1
ATOM 6039 C C . ALA B 1 143 ? 23.234 -0.994 0.612 1 94.62 143 ALA B C 1
ATOM 6041 O O . ALA B 1 143 ? 23.422 -1.618 -0.433 1 94.62 143 ALA B O 1
ATOM 6042 N N . ALA B 1 144 ? 22.094 -0.84 1.157 1 94.06 144 ALA B N 1
ATOM 6043 C CA . ALA B 1 144 ? 20.922 -1.446 0.528 1 94.06 144 ALA B CA 1
ATOM 6044 C C . ALA B 1 144 ? 20.703 -0.895 -0.878 1 94.06 144 ALA B C 1
ATOM 6046 O O . ALA B 1 144 ? 20.469 -1.654 -1.819 1 94.06 144 ALA B O 1
ATOM 6047 N N . LEU B 1 145 ? 20.828 0.411 -0.979 1 95.69 145 LEU B N 1
ATOM 6048 C CA . LEU B 1 145 ? 20.641 1.041 -2.281 1 95.69 145 LEU B CA 1
ATOM 6049 C C . LEU B 1 145 ? 21.75 0.627 -3.248 1 95.69 145 LEU B C 1
ATOM 6051 O O . LEU B 1 145 ? 21.5 0.472 -4.445 1 95.69 145 LEU B O 1
ATOM 6055 N N . THR B 1 146 ? 22.906 0.416 -2.779 1 94.12 146 THR B N 1
ATOM 6056 C CA . THR B 1 146 ? 24.016 -0.022 -3.615 1 94.12 146 THR B CA 1
ATOM 6057 C C . THR B 1 146 ? 23.719 -1.369 -4.262 1 94.12 146 THR B C 1
ATOM 6059 O O . THR B 1 146 ? 23.875 -1.531 -5.473 1 94.12 146 THR B O 1
ATOM 6062 N N . PHE B 1 147 ? 23.266 -2.242 -3.475 1 91.94 147 PHE B N 1
ATOM 6063 C CA . PHE B 1 147 ? 23.016 -3.58 -3.994 1 91.94 147 PHE B CA 1
ATOM 6064 C C . PHE B 1 147 ? 21.812 -3.574 -4.934 1 91.94 147 PHE B C 1
ATOM 6066 O O . PHE B 1 147 ? 21.781 -4.316 -5.918 1 91.94 147 PHE B O 1
ATOM 6073 N N . CYS B 1 148 ? 20.859 -2.752 -4.664 1 93.19 148 CYS B N 1
ATOM 6074 C CA . CYS B 1 148 ? 19.719 -2.637 -5.566 1 93.19 148 CYS B CA 1
ATOM 6075 C C . CYS B 1 148 ? 20.141 -2.039 -6.906 1 93.19 148 CYS B C 1
ATOM 6077 O O . CYS B 1 148 ? 19.75 -2.529 -7.961 1 93.19 148 CYS B O 1
ATOM 6079 N N . LEU B 1 149 ? 20.953 -0.996 -6.777 1 93.19 149 LEU B N 1
ATOM 6080 C CA . LEU B 1 149 ? 21.406 -0.347 -8 1 93.19 149 LEU B CA 1
ATOM 6081 C C . LEU B 1 149 ? 22.312 -1.276 -8.812 1 93.19 149 LEU B C 1
ATOM 6083 O O . LEU B 1 149 ? 22.297 -1.241 -10.039 1 93.19 149 LEU B O 1
ATOM 6087 N N . TRP B 1 150 ? 23.031 -2.055 -8.109 1 90.88 150 TRP B N 1
ATOM 6088 C CA . TRP B 1 150 ? 23.859 -3.055 -8.781 1 90.88 150 TRP B CA 1
ATOM 6089 C C . TRP B 1 150 ? 23 -4.031 -9.578 1 90.88 150 TRP B C 1
ATOM 6091 O O . TRP B 1 150 ? 23.297 -4.336 -10.727 1 90.88 150 TRP B O 1
ATOM 6101 N N . ASP B 1 151 ? 21.969 -4.438 -9.008 1 91.56 151 ASP B N 1
ATOM 6102 C CA . ASP B 1 151 ? 21.078 -5.379 -9.68 1 91.56 151 ASP B CA 1
ATOM 6103 C C . ASP B 1 151 ? 20.328 -4.703 -10.828 1 91.56 151 ASP B C 1
ATOM 6105 O O . ASP B 1 151 ? 20.062 -5.332 -11.859 1 91.56 151 ASP B O 1
ATOM 6109 N N . VAL B 1 152 ? 20 -3.492 -10.648 1 91.56 152 VAL B N 1
ATOM 6110 C CA . VAL B 1 152 ? 19.328 -2.748 -11.711 1 91.56 152 VAL B CA 1
ATOM 6111 C C . VAL B 1 152 ? 20.25 -2.609 -12.914 1 91.56 152 VAL B C 1
ATOM 6113 O O . VAL B 1 152 ? 19.812 -2.689 -14.062 1 91.56 152 VAL B O 1
ATOM 6116 N N . ARG B 1 153 ? 21.469 -2.457 -12.648 1 89.88 153 ARG B N 1
ATOM 6117 C CA . ARG B 1 153 ? 22.453 -2.352 -13.727 1 89.88 153 ARG B CA 1
ATOM 6118 C C . ARG B 1 153 ? 22.594 -3.678 -14.461 1 89.88 153 ARG B C 1
ATOM 6120 O O . ARG B 1 153 ? 22.719 -3.701 -15.688 1 89.88 153 ARG B O 1
ATOM 6127 N N . ILE B 1 154 ? 22.594 -4.691 -13.695 1 90.12 154 ILE B N 1
ATOM 6128 C CA . ILE B 1 154 ? 22.688 -6.008 -14.32 1 90.12 154 ILE B CA 1
ATOM 6129 C C . IL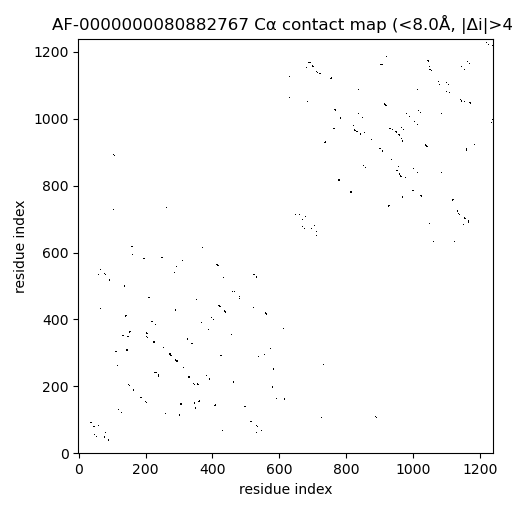E B 1 154 ? 21.438 -6.258 -15.164 1 90.12 154 ILE B C 1
ATOM 6131 O O . ILE B 1 154 ? 21.531 -6.801 -16.266 1 90.12 154 ILE B O 1
ATOM 6135 N N . ALA B 1 155 ? 20.344 -5.867 -14.664 1 91.56 155 ALA B N 1
ATOM 6136 C CA . ALA B 1 155 ? 19.109 -6.008 -15.43 1 91.56 155 ALA B CA 1
ATOM 6137 C C . ALA B 1 155 ? 19.172 -5.211 -16.719 1 91.56 155 ALA B C 1
ATOM 6139 O O . ALA B 1 155 ? 18.672 -5.66 -17.766 1 91.56 155 ALA B O 1
ATOM 6140 N N . SER B 1 156 ? 19.734 -4.078 -16.625 1 90.62 156 SER B N 1
ATOM 6141 C CA . SER B 1 156 ? 19.891 -3.26 -17.828 1 90.62 156 SER B CA 1
ATOM 6142 C C . SER B 1 156 ? 20.781 -3.947 -18.859 1 90.62 156 SER B C 1
ATOM 6144 O O . SER B 1 156 ? 20.5 -3.896 -20.062 1 90.62 156 SER B O 1
ATOM 6146 N N . LYS B 1 157 ? 21.734 -4.566 -18.438 1 90.88 157 LYS B N 1
ATOM 6147 C CA . LYS B 1 157 ? 22.641 -5.285 -19.328 1 90.88 157 LYS B CA 1
ATOM 6148 C C . LYS B 1 157 ? 21.953 -6.512 -19.922 1 90.88 157 LYS B C 1
ATOM 6150 O O . LYS B 1 157 ? 22.203 -6.863 -21.078 1 90.88 157 LYS B O 1
ATOM 6155 N N . CYS B 1 158 ? 21.156 -7.133 -19.094 1 92.75 158 CYS B N 1
ATOM 6156 C CA . CYS B 1 158 ? 20.391 -8.258 -19.625 1 92.75 158 CYS B CA 1
ATOM 6157 C C . CYS B 1 158 ? 19.422 -7.793 -20.719 1 92.75 158 CYS B C 1
ATOM 6159 O O . CYS B 1 158 ? 19.219 -8.492 -21.703 1 92.75 158 CYS B O 1
ATOM 6161 N N . ALA B 1 159 ? 18.859 -6.664 -20.531 1 92.5 159 ALA B N 1
ATOM 6162 C CA . ALA B 1 159 ? 17.984 -6.102 -21.562 1 92.5 159 ALA B CA 1
ATOM 6163 C C . ALA B 1 159 ? 18.75 -5.828 -22.844 1 92.5 159 ALA B C 1
ATOM 6165 O O . ALA B 1 159 ? 18.25 -6.074 -23.953 1 92.5 159 ALA B O 1
ATOM 6166 N N . LYS B 1 160 ? 19.938 -5.414 -22.734 1 89.25 160 LYS B N 1
ATOM 6167 C CA . LYS B 1 160 ? 20.766 -5.152 -23.906 1 89.25 160 LYS B CA 1
ATOM 6168 C C . LYS B 1 160 ? 21.172 -6.453 -24.594 1 89.25 160 LYS B C 1
ATOM 6170 O O . LYS B 1 160 ? 21.312 -6.492 -25.812 1 89.25 160 LYS B O 1
ATOM 6175 N N . LEU B 1 161 ? 21.344 -7.441 -23.797 1 89.75 161 LEU B N 1
ATOM 6176 C CA . LEU B 1 161 ? 21.672 -8.75 -24.344 1 89.75 161 LEU B CA 1
ATOM 6177 C C . LEU B 1 161 ? 20.547 -9.25 -25.25 1 89.75 161 LEU B C 1
ATOM 6179 O O . LEU B 1 161 ? 20.812 -9.789 -26.328 1 89.75 161 LEU B O 1
ATOM 6183 N N . ALA B 1 162 ? 19.359 -9.109 -24.75 1 90.12 162 ALA B N 1
ATOM 6184 C CA . ALA B 1 162 ? 18.203 -9.516 -25.562 1 90.12 162 ALA B CA 1
ATOM 6185 C C . ALA B 1 162 ? 18.125 -8.68 -26.844 1 90.12 162 ALA B C 1
ATOM 6187 O O . ALA B 1 162 ? 17.734 -9.188 -27.891 1 90.12 162 ALA B O 1
ATOM 6188 N N . ASN B 1 163 ? 18.516 -7.496 -26.734 1 86.88 163 ASN B N 1
ATOM 6189 C CA . ASN B 1 163 ? 18.5 -6.598 -27.891 1 86.88 163 ASN B CA 1
ATOM 6190 C C . ASN B 1 163 ? 19.516 -7.016 -28.938 1 86.88 163 ASN B C 1
ATOM 6192 O O . ASN B 1 163 ? 19.281 -6.836 -30.141 1 86.88 163 ASN B O 1
ATOM 6196 N N . LEU B 1 164 ? 20.594 -7.578 -28.562 1 85.69 164 LEU B N 1
ATOM 6197 C CA . LEU B 1 164 ? 21.656 -7.973 -29.484 1 85.69 164 LEU B CA 1
ATOM 6198 C C . LEU B 1 164 ? 21.281 -9.25 -30.234 1 85.69 164 LEU B C 1
ATOM 6200 O O . LEU B 1 164 ? 21.859 -9.539 -31.281 1 85.69 164 LEU B O 1
ATOM 6204 N N . THR B 1 165 ? 20.422 -9.969 -29.734 1 82.38 165 THR B N 1
ATOM 6205 C CA . THR B 1 165 ? 20.062 -11.25 -30.344 1 82.38 165 THR B CA 1
ATOM 6206 C C . THR B 1 165 ? 19 -11.055 -31.406 1 82.38 165 THR B C 1
ATOM 6208 O O . THR B 1 165 ? 18.797 -11.922 -32.25 1 82.38 165 THR B O 1
ATOM 6211 N N . THR B 1 166 ? 18.188 -10.016 -31.344 1 75.69 166 THR B N 1
ATOM 6212 C CA . THR B 1 166 ? 17.062 -9.836 -32.25 1 75.69 166 THR B CA 1
ATOM 6213 C C . THR B 1 166 ? 17.406 -8.812 -33.344 1 75.69 166 THR B C 1
ATOM 6215 O O . THR B 1 166 ? 18 -7.77 -33.031 1 75.69 166 THR B O 1
ATOM 6218 N N . ASN B 1 167 ? 17.297 -9.32 -34.625 1 64.38 167 ASN B N 1
ATOM 6219 C CA . ASN B 1 167 ? 17.547 -8.43 -35.75 1 64.38 167 ASN B CA 1
ATOM 6220 C C . ASN B 1 167 ? 16.438 -7.402 -35.906 1 64.38 167 ASN B C 1
ATOM 6222 O O . ASN B 1 167 ? 15.273 -7.699 -35.656 1 64.38 167 ASN B O 1
ATOM 6226 N N . HIS B 1 168 ? 16.656 -6.164 -35.688 1 54.5 168 HIS B N 1
ATOM 6227 C CA . HIS B 1 168 ? 15.617 -5.199 -36 1 54.5 168 HIS B CA 1
ATOM 6228 C C . HIS B 1 168 ? 15.305 -5.219 -37.5 1 54.5 168 HIS B C 1
ATOM 6230 O O . HIS B 1 168 ? 16.172 -4.938 -38.312 1 54.5 168 HIS B O 1
ATOM 6236 N N . ARG B 1 169 ? 14.672 -6.172 -38.094 1 48.31 169 ARG B N 1
ATOM 6237 C CA . ARG B 1 169 ? 14.336 -5.828 -39.5 1 48.31 169 ARG B CA 1
ATOM 6238 C C . ARG B 1 169 ? 13.508 -4.551 -39.531 1 48.31 169 ARG B C 1
ATOM 6240 O O . ARG B 1 169 ? 12.562 -4.383 -38.781 1 48.31 169 ARG B O 1
ATOM 6247 N N . ARG B 1 170 ? 13.984 -3.461 -40.062 1 40.19 170 ARG B N 1
ATOM 6248 C CA . ARG B 1 170 ? 13.266 -2.219 -40.312 1 40.19 170 ARG B CA 1
ATOM 6249 C C . ARG B 1 170 ? 11.789 -2.492 -40.625 1 40.19 170 ARG B C 1
ATOM 6251 O O . ARG B 1 170 ? 10.914 -2.072 -39.875 1 40.19 170 ARG B O 1
ATOM 6258 N N . ARG B 1 171 ? 11.305 -2.016 -42.031 1 39 171 ARG B N 1
ATOM 6259 C CA . ARG B 1 171 ? 10.07 -1.681 -42.75 1 39 171 ARG B CA 1
ATOM 6260 C C . ARG B 1 171 ? 9.203 -2.92 -42.938 1 39 171 ARG B C 1
ATOM 6262 O O . ARG B 1 171 ? 9.344 -3.621 -43.938 1 39 171 ARG B O 1
ATOM 6269 N N . MET B 1 172 ? 8.945 -3.623 -41.938 1 35.22 172 MET B N 1
ATOM 6270 C CA . MET B 1 172 ? 8.055 -4.672 -42.438 1 35.22 172 MET B CA 1
ATOM 6271 C C . MET B 1 172 ? 6.797 -4.074 -43.062 1 35.22 172 MET B C 1
ATOM 6273 O O . MET B 1 172 ? 5.926 -4.805 -43.531 1 35.22 172 MET B O 1
ATOM 6277 N N . ALA B 1 173 ? 6.25 -3.037 -42.594 1 32.66 173 ALA B N 1
ATOM 6278 C CA . ALA B 1 173 ? 4.902 -2.797 -43.094 1 32.66 173 ALA B CA 1
ATOM 6279 C C . ALA B 1 173 ? 4.875 -2.848 -44.625 1 32.66 173 ALA B C 1
ATOM 6281 O O . ALA B 1 173 ? 3.805 -2.9 -45.25 1 32.66 173 ALA B O 1
ATOM 6282 N N . ASP B 1 174 ? 5.781 -2.303 -45.438 1 30.7 174 ASP B N 1
ATOM 6283 C CA . ASP B 1 174 ? 5.402 -2.066 -46.812 1 30.7 174 ASP B CA 1
ATOM 6284 C C . ASP B 1 174 ? 5.348 -3.375 -47.594 1 30.7 174 ASP B C 1
ATOM 6286 O O . ASP B 1 174 ? 4.945 -3.391 -48.781 1 30.7 174 ASP B O 1
ATOM 6290 N N . SER B 1 175 ? 6.352 -4.34 -47.719 1 30.59 175 SER B N 1
ATOM 6291 C CA . SER B 1 175 ? 6.223 -5.164 -48.906 1 30.59 175 SER B CA 1
ATOM 6292 C C . SER B 1 175 ? 5.109 -6.195 -48.75 1 30.59 175 SER B C 1
ATOM 6294 O O . SER B 1 175 ? 4.855 -6.676 -47.656 1 30.59 175 SER B O 1
ATOM 6296 N N . GLY B 1 176 ? 4.117 -6.426 -49.594 1 32.97 176 GLY B N 1
ATOM 6297 C CA . GLY B 1 176 ? 3.023 -7.277 -50.062 1 32.97 176 GLY B CA 1
ATOM 6298 C C . GLY B 1 176 ? 3.271 -8.75 -49.781 1 32.97 176 GLY B C 1
ATOM 6299 O O . GLY B 1 176 ? 2.471 -9.602 -50.188 1 32.97 176 GLY B O 1
ATOM 6300 N N . VAL B 1 177 ? 4.547 -9.289 -50.031 1 33.97 177 VAL B N 1
ATOM 6301 C CA . VAL B 1 177 ? 4.711 -10.719 -50.281 1 33.97 177 VAL B CA 1
ATOM 6302 C C . VAL B 1 177 ? 4.426 -11.492 -49 1 33.97 177 VAL B C 1
ATOM 6304 O O . VAL B 1 177 ? 4.73 -11.023 -47.875 1 33.97 177 VAL B O 1
ATOM 6307 N N . ILE B 1 178 ? 3.762 -12.672 -49 1 40.75 178 ILE B N 1
ATOM 6308 C CA . ILE B 1 178 ? 3.348 -13.828 -48.188 1 40.75 178 ILE B CA 1
ATOM 6309 C C . ILE B 1 178 ? 4.449 -14.195 -47.219 1 40.75 178 ILE B C 1
ATOM 6311 O O . ILE B 1 178 ? 4.191 -14.859 -46.188 1 40.75 178 ILE B O 1
ATOM 6315 N N . GLY B 1 179 ? 5.824 -13.969 -47.5 1 41.59 179 GLY B N 1
ATOM 6316 C CA . GLY B 1 179 ? 7.035 -14.32 -46.781 1 41.59 179 GLY B CA 1
ATOM 6317 C C . GLY B 1 179 ? 7.16 -13.586 -45.438 1 41.59 179 GLY B C 1
ATOM 6318 O O . GLY B 1 179 ? 8.102 -13.828 -44.688 1 41.59 179 GLY B O 1
ATOM 6319 N N . GLN B 1 180 ? 6.441 -12.57 -45.188 1 46.34 180 GLN B N 1
ATOM 6320 C CA . GLN B 1 180 ? 6.449 -11.562 -44.125 1 46.34 180 GLN B CA 1
ATOM 6321 C C . GLN B 1 180 ? 5.902 -12.125 -42.812 1 46.34 180 GLN B C 1
ATOM 6323 O O . GLN B 1 180 ? 6.43 -11.828 -41.75 1 46.34 180 GLN B O 1
ATOM 6328 N N . GLN B 1 181 ? 4.871 -12.867 -42.906 1 50.09 181 GLN B N 1
ATOM 6329 C CA . GLN B 1 181 ? 4.316 -13.445 -41.688 1 50.09 181 GLN B CA 1
ATOM 6330 C C . GLN B 1 181 ? 5.273 -14.469 -41.094 1 50.09 181 GLN B C 1
ATOM 6332 O O . GLN B 1 181 ? 5.441 -14.523 -39.875 1 50.09 181 GLN B O 1
ATOM 6337 N N . SER B 1 182 ? 5.879 -15.305 -42.031 1 53.12 182 SER B N 1
ATOM 6338 C CA . SER B 1 182 ? 6.824 -16.297 -41.531 1 53.12 182 SER B CA 1
ATOM 6339 C C . SER B 1 182 ? 8.023 -15.625 -40.875 1 53.12 182 SER B C 1
ATOM 6341 O O . SER B 1 182 ? 8.5 -16.078 -39.844 1 53.12 182 SER B O 1
ATOM 6343 N N . ASP B 1 183 ? 8.414 -14.57 -41.469 1 62.81 183 ASP B N 1
ATOM 6344 C CA . ASP B 1 183 ? 9.555 -13.836 -40.906 1 62.81 183 ASP B CA 1
ATOM 6345 C C . ASP B 1 183 ? 9.188 -13.195 -39.594 1 62.81 183 ASP B C 1
ATOM 6347 O O . ASP B 1 183 ? 10 -13.172 -38.656 1 62.81 183 ASP B O 1
ATOM 6351 N N . ALA B 1 184 ? 7.941 -12.828 -39.531 1 71.12 184 ALA B N 1
ATOM 6352 C CA . ALA B 1 184 ? 7.477 -12.227 -38.281 1 71.12 184 ALA B CA 1
ATOM 6353 C C . ALA B 1 184 ? 7.379 -13.258 -37.188 1 71.12 184 ALA B C 1
ATOM 6355 O O . ALA B 1 184 ? 7.703 -12.977 -36.031 1 71.12 184 ALA B O 1
ATOM 6356 N N . GLU B 1 185 ? 6.969 -14.391 -37.625 1 78.44 185 GLU B N 1
ATOM 6357 C CA . GLU B 1 185 ? 6.855 -15.453 -36.625 1 78.44 185 GLU B CA 1
ATOM 6358 C C . GLU B 1 185 ? 8.234 -15.93 -36.156 1 78.44 185 GLU B C 1
ATOM 6360 O O . GLU B 1 185 ? 8.43 -16.234 -35 1 78.44 185 GLU B O 1
ATOM 6365 N N . ASP B 1 186 ? 9.141 -15.945 -37.094 1 79.25 186 ASP B N 1
ATOM 6366 C CA . ASP B 1 186 ? 10.5 -16.344 -36.75 1 79.25 186 ASP B CA 1
ATOM 6367 C C . ASP B 1 186 ? 11.18 -15.289 -35.875 1 79.25 186 ASP B C 1
ATOM 6369 O O . ASP B 1 186 ? 11.906 -15.625 -34.938 1 79.25 186 ASP B O 1
ATOM 6373 N N . GLU B 1 187 ? 10.906 -14.125 -36.219 1 80.94 187 GLU B N 1
ATOM 6374 C CA . GLU B 1 187 ? 11.445 -13.039 -35.375 1 80.94 187 GLU B CA 1
ATOM 6375 C C . GLU B 1 187 ? 10.891 -13.094 -33.969 1 80.94 187 GLU B C 1
ATOM 6377 O O . GLU B 1 187 ? 11.625 -12.883 -33 1 80.94 187 GLU B O 1
ATOM 6382 N N . LEU B 1 188 ? 9.68 -13.383 -33.875 1 87.62 188 LEU B N 1
ATOM 6383 C CA . LEU B 1 188 ? 9.039 -13.469 -32.594 1 87.62 188 LEU B CA 1
ATOM 6384 C C . LEU B 1 188 ? 9.602 -14.641 -31.781 1 87.62 188 LEU B C 1
ATOM 6386 O O . LEU B 1 188 ? 9.773 -14.539 -30.562 1 87.62 188 LEU B O 1
ATOM 6390 N N . ARG B 1 189 ? 9.867 -15.633 -32.5 1 87.38 189 ARG B N 1
ATOM 6391 C CA . ARG B 1 189 ? 10.406 -16.812 -31.828 1 87.38 189 ARG B CA 1
ATOM 6392 C C . ARG B 1 189 ? 11.805 -16.547 -31.297 1 87.38 189 ARG B C 1
ATOM 6394 O O . ARG B 1 189 ? 12.125 -16.906 -30.172 1 87.38 189 ARG B O 1
ATOM 6401 N N . VAL B 1 190 ? 12.609 -15.969 -32.094 1 86.38 190 VAL B N 1
ATOM 6402 C CA . VAL B 1 190 ? 13.977 -15.672 -31.703 1 86.38 190 VAL B CA 1
ATOM 6403 C C . VAL B 1 190 ? 13.977 -14.656 -30.562 1 86.38 190 VAL B C 1
ATOM 6405 O O . VAL B 1 190 ? 14.734 -14.805 -29.594 1 86.38 190 VAL B O 1
ATOM 6408 N N . PHE B 1 191 ? 13.148 -13.742 -30.703 1 90.19 191 PHE B N 1
ATOM 6409 C CA . PHE B 1 191 ? 13.023 -12.727 -29.656 1 90.19 191 PHE B CA 1
ATOM 6410 C C . PHE B 1 191 ? 12.57 -13.359 -28.344 1 90.19 191 PHE B C 1
ATOM 6412 O O . PHE B 1 191 ? 13.117 -13.062 -27.281 1 90.19 191 PHE B O 1
ATOM 6419 N N . SER B 1 192 ? 11.609 -14.172 -28.422 1 92.81 192 SER B N 1
ATOM 6420 C CA . SER B 1 192 ? 11.055 -14.805 -27.219 1 92.81 192 SER B CA 1
ATOM 6421 C C . SER B 1 192 ? 12.102 -15.648 -26.516 1 92.81 192 SER B C 1
ATOM 6423 O O . SER B 1 192 ? 12.172 -15.641 -25.281 1 92.81 192 SER B O 1
ATOM 6425 N N . ALA B 1 193 ? 12.875 -16.297 -27.312 1 92.19 193 ALA B N 1
ATOM 6426 C CA . ALA B 1 193 ? 13.906 -17.141 -26.703 1 92.19 193 ALA B CA 1
ATOM 6427 C C . ALA B 1 193 ? 14.977 -16.297 -26.031 1 92.19 193 ALA B C 1
ATOM 6429 O O . ALA B 1 193 ? 15.438 -16.625 -24.938 1 92.19 193 ALA B O 1
ATOM 6430 N N . ALA B 1 194 ? 15.359 -15.266 -26.688 1 92.38 194 ALA B N 1
ATOM 6431 C CA . ALA B 1 194 ? 16.359 -14.367 -26.125 1 92.38 194 ALA B CA 1
ATOM 6432 C C . ALA B 1 194 ? 15.836 -13.68 -24.859 1 92.38 194 ALA B C 1
ATOM 6434 O O . ALA B 1 194 ? 16.562 -13.523 -23.891 1 92.38 194 ALA B O 1
ATOM 6435 N N . ARG B 1 195 ? 14.672 -13.305 -24.953 1 94.19 195 ARG B N 1
ATOM 6436 C CA . ARG B 1 195 ? 14.016 -12.656 -23.828 1 94.19 195 ARG B CA 1
ATOM 6437 C C . ARG B 1 195 ? 13.945 -13.594 -22.625 1 94.19 195 ARG B C 1
ATOM 6439 O O . ARG B 1 195 ? 14.188 -13.172 -21.5 1 94.19 195 ARG B O 1
ATOM 6446 N N . ASP B 1 196 ? 13.648 -14.797 -22.828 1 95.5 196 ASP B N 1
ATOM 6447 C CA . ASP B 1 196 ? 13.555 -15.781 -21.766 1 95.5 196 ASP B CA 1
ATOM 6448 C C . ASP B 1 196 ? 14.914 -15.992 -21.094 1 95.5 196 ASP B C 1
ATOM 6450 O O . ASP B 1 196 ? 15.016 -15.977 -19.859 1 95.5 196 ASP B O 1
ATOM 6454 N N . THR B 1 197 ? 15.891 -16.109 -21.906 1 95.12 197 THR B N 1
ATOM 6455 C CA . THR B 1 197 ? 17.234 -16.344 -21.406 1 95.12 197 THR B CA 1
ATOM 6456 C C . THR B 1 197 ? 17.719 -15.164 -20.578 1 95.12 197 THR B C 1
ATOM 6458 O O . THR B 1 197 ? 18.266 -15.344 -19.484 1 95.12 197 THR B O 1
ATOM 6461 N N . SER B 1 198 ? 17.484 -14.039 -21.094 1 94.56 198 SER B N 1
ATOM 6462 C CA . SER B 1 198 ? 17.938 -12.836 -20.406 1 94.56 198 SER B CA 1
ATOM 6463 C C . SER B 1 198 ? 17.172 -12.648 -19.094 1 94.56 198 SER B C 1
ATOM 6465 O O . SER B 1 198 ? 17.75 -12.219 -18.094 1 94.56 198 SER B O 1
ATOM 6467 N N . TYR B 1 199 ? 15.898 -12.945 -19.109 1 94.69 199 TYR B N 1
ATOM 6468 C CA . TYR B 1 199 ? 15.094 -12.797 -17.906 1 94.69 199 TYR B CA 1
ATOM 6469 C C . TYR B 1 199 ? 15.523 -13.797 -16.844 1 94.69 199 TYR B C 1
ATOM 6471 O O . TYR B 1 199 ? 15.586 -13.461 -15.648 1 94.69 199 TYR B O 1
ATOM 6479 N N . ILE B 1 200 ? 15.844 -14.961 -17.203 1 95.69 200 ILE B N 1
ATOM 6480 C CA . ILE B 1 200 ? 16.297 -15.992 -16.266 1 95.69 200 ILE B CA 1
ATOM 6481 C C . ILE B 1 200 ? 17.641 -15.586 -15.664 1 95.69 200 ILE B C 1
ATOM 6483 O O . ILE B 1 200 ? 17.859 -15.727 -14.461 1 95.69 200 ILE B O 1
ATOM 6487 N N . LEU B 1 201 ? 18.484 -15.109 -16.516 1 94.81 201 LEU B N 1
ATOM 6488 C CA . LEU B 1 201 ? 19.781 -14.68 -16.047 1 94.81 201 LEU B CA 1
ATOM 6489 C C . LEU B 1 201 ? 19.656 -13.57 -15.016 1 94.81 201 LEU B C 1
ATOM 6491 O O . LEU B 1 201 ? 20.328 -13.602 -13.977 1 94.81 201 LEU B O 1
ATOM 6495 N N . LEU B 1 202 ? 18.797 -12.695 -15.312 1 93.19 202 LEU B N 1
ATOM 6496 C CA . LEU B 1 202 ? 18.562 -11.57 -14.406 1 93.19 202 LEU B CA 1
ATOM 6497 C C . LEU B 1 202 ? 18.062 -12.055 -13.055 1 93.19 202 LEU B C 1
ATOM 6499 O O . LEU B 1 202 ? 18.516 -11.586 -12.008 1 93.19 202 LEU B O 1
ATOM 6503 N N . VAL B 1 203 ? 17.141 -12.977 -13.055 1 92.56 203 VAL B N 1
ATOM 6504 C CA . VAL B 1 203 ? 16.562 -13.461 -11.812 1 92.56 203 VAL B CA 1
ATOM 6505 C C . VAL B 1 203 ? 17.547 -14.367 -11.086 1 92.56 203 VAL B C 1
ATOM 6507 O O . VAL B 1 203 ? 17.641 -14.344 -9.859 1 92.56 203 VAL B O 1
ATOM 6510 N N . MET B 1 204 ? 18.297 -15.156 -11.805 1 93.25 204 MET B N 1
ATOM 6511 C CA . MET B 1 204 ? 19.297 -16.062 -11.227 1 93.25 204 MET B CA 1
ATOM 6512 C C . MET B 1 204 ? 20.344 -15.289 -10.438 1 93.25 204 MET B C 1
ATOM 6514 O O . MET B 1 204 ? 20.906 -15.805 -9.461 1 93.25 204 MET B O 1
ATOM 6518 N N . ASN B 1 205 ? 20.562 -14.055 -10.836 1 91.75 205 ASN B N 1
ATOM 6519 C CA . ASN B 1 205 ? 21.547 -13.211 -10.172 1 91.75 205 ASN B CA 1
ATOM 6520 C C . ASN B 1 205 ? 21.141 -12.898 -8.734 1 91.75 205 ASN B C 1
ATOM 6522 O O . ASN B 1 205 ? 21.984 -12.531 -7.91 1 91.75 205 ASN B O 1
ATOM 6526 N N . GLN B 1 206 ? 19.953 -13.086 -8.43 1 90.56 206 GLN B N 1
ATOM 6527 C CA . GLN B 1 206 ? 19.438 -12.703 -7.121 1 90.56 206 GLN B CA 1
ATOM 6528 C C . GLN B 1 206 ? 19.594 -13.836 -6.113 1 90.56 206 GLN B C 1
ATOM 6530 O O . GLN B 1 206 ? 19.328 -13.656 -4.922 1 90.56 206 GLN B O 1
ATOM 6535 N N . PHE B 1 207 ? 20.047 -14.93 -6.559 1 91.75 207 PHE B N 1
ATOM 6536 C CA . PHE B 1 207 ? 20.141 -16.078 -5.664 1 91.75 207 PHE B CA 1
ATOM 6537 C C . PHE B 1 207 ? 21.594 -16.281 -5.203 1 91.75 207 PHE B C 1
ATOM 6539 O O . PHE B 1 207 ? 22.531 -16.109 -5.984 1 91.75 207 PHE B O 1
ATOM 6546 N N . GLN B 1 208 ? 21.703 -16.688 -3.99 1 91 208 GLN B N 1
ATOM 6547 C CA . GLN B 1 208 ? 23.016 -16.922 -3.404 1 91 208 GLN B CA 1
ATOM 6548 C C . GLN B 1 208 ? 23.562 -18.281 -3.842 1 91 208 GLN B C 1
ATOM 6550 O O . GLN B 1 208 ? 22.812 -19.234 -4.055 1 91 208 GLN B O 1
ATOM 6555 N N . LEU B 1 209 ? 24.828 -18.281 -3.957 1 91.56 209 LEU B N 1
ATOM 6556 C CA . LEU B 1 209 ? 25.516 -19.547 -4.23 1 91.56 209 LEU B CA 1
ATOM 6557 C C . LEU B 1 209 ? 25.891 -20.25 -2.932 1 91.56 209 LEU B C 1
ATOM 6559 O O . LEU B 1 209 ? 26.422 -19.625 -2.006 1 91.56 209 LEU B O 1
ATOM 6563 N N . LEU B 1 210 ? 25.562 -21.453 -2.918 1 91.25 210 LEU B N 1
ATOM 6564 C CA . LEU B 1 210 ? 25.781 -22.219 -1.689 1 91.25 210 LEU B CA 1
ATOM 6565 C C . LEU B 1 210 ? 27.203 -22.75 -1.617 1 91.25 210 LEU B C 1
ATOM 6567 O O . LEU B 1 210 ? 27.766 -23.188 -2.629 1 91.25 210 LEU B O 1
ATOM 6571 N N . LYS B 1 211 ? 27.719 -22.75 -0.414 1 86.88 211 LYS B N 1
ATOM 6572 C CA . LYS B 1 211 ? 29.062 -23.266 -0.167 1 86.88 211 LYS B CA 1
ATOM 6573 C C . LYS B 1 211 ? 29.125 -24.781 -0.38 1 86.88 211 LYS B C 1
ATOM 6575 O O . LYS B 1 211 ? 30.141 -25.297 -0.838 1 86.88 211 LYS B O 1
ATOM 6580 N N . SER B 1 212 ? 28.062 -25.406 -0.116 1 86.44 212 SER B N 1
ATOM 6581 C CA . SER B 1 212 ? 28.016 -26.859 -0.221 1 86.44 212 SER B CA 1
ATOM 6582 C C . SER B 1 212 ? 28.219 -27.312 -1.662 1 86.44 212 SER B C 1
ATOM 6584 O O . SER B 1 212 ? 28.703 -28.422 -1.906 1 86.44 212 SER B O 1
ATOM 6586 N N . ALA B 1 213 ? 27.953 -26.422 -2.531 1 90.69 213 ALA B N 1
ATOM 6587 C CA . ALA B 1 213 ? 28.078 -26.766 -3.945 1 90.69 213 ALA B CA 1
ATOM 6588 C C . ALA B 1 213 ? 29.547 -26.781 -4.383 1 90.69 213 ALA B C 1
ATOM 6590 O O . ALA B 1 213 ? 29.891 -27.375 -5.402 1 90.69 213 ALA B O 1
ATOM 6591 N N . GLU B 1 214 ? 30.406 -26.219 -3.619 1 88.38 214 GLU B N 1
ATOM 6592 C CA . GLU B 1 214 ? 31.828 -26.156 -3.947 1 88.38 214 GLU B CA 1
ATOM 6593 C C . GLU B 1 214 ? 32.5 -27.531 -3.848 1 88.38 214 GLU B C 1
ATOM 6595 O O . GLU B 1 214 ? 33.531 -27.766 -4.445 1 88.38 214 GLU B O 1
ATOM 6600 N N . GLN B 1 215 ? 31.844 -28.359 -3.125 1 88 215 GLN B N 1
ATOM 6601 C CA . GLN B 1 215 ? 32.375 -29.703 -2.975 1 88 215 GLN B CA 1
ATOM 6602 C C . GLN B 1 215 ? 32.125 -30.547 -4.223 1 88 215 GLN B C 1
ATOM 6604 O O . GLN B 1 215 ? 32.875 -31.469 -4.516 1 88 215 GLN B O 1
ATOM 6609 N N . GLU B 1 216 ? 31.219 -30.109 -4.961 1 89.69 216 GLU B N 1
ATOM 6610 C CA . GLU B 1 216 ? 30.797 -30.922 -6.102 1 89.69 216 GLU B CA 1
ATOM 6611 C C . GLU B 1 216 ? 31.203 -30.266 -7.418 1 89.69 216 GLU B C 1
ATOM 6613 O O . GLU B 1 216 ? 31.359 -30.953 -8.438 1 89.69 216 GLU B O 1
ATOM 6618 N N . LEU B 1 217 ? 31.328 -28.938 -7.375 1 89.5 217 LEU B N 1
ATOM 6619 C CA . LEU B 1 217 ? 31.562 -28.188 -8.594 1 89.5 217 LEU B CA 1
ATOM 6620 C C . LEU B 1 217 ? 32.688 -27.188 -8.398 1 89.5 217 LEU B C 1
ATOM 6622 O O . LEU B 1 217 ? 32.75 -26.469 -7.395 1 89.5 217 LEU B O 1
ATOM 6626 N N . THR B 1 218 ? 33.656 -27.219 -9.375 1 88.06 218 THR B N 1
ATOM 6627 C CA . THR B 1 218 ? 34.656 -26.156 -9.398 1 88.06 218 THR B CA 1
ATOM 6628 C C . THR B 1 218 ? 34.062 -24.875 -9.961 1 88.06 218 THR B C 1
ATOM 6630 O O . THR B 1 218 ? 33 -24.906 -10.594 1 88.06 218 THR B O 1
ATOM 6633 N N . PRO B 1 219 ? 34.625 -23.781 -9.734 1 89.31 219 PRO B N 1
ATOM 6634 C CA . PRO B 1 219 ? 34.125 -22.531 -10.266 1 89.31 219 PRO B CA 1
ATOM 6635 C C . PRO B 1 219 ? 34 -22.516 -11.789 1 89.31 219 PRO B C 1
ATOM 6637 O O . PRO B 1 219 ? 33.031 -21.969 -12.336 1 89.31 219 PRO B O 1
ATOM 6640 N N . GLU B 1 220 ? 34.906 -23.094 -12.445 1 89.31 220 GLU B N 1
ATOM 6641 C CA . GLU B 1 220 ? 34.875 -23.156 -13.906 1 89.31 220 GLU B CA 1
ATOM 6642 C C . GLU B 1 220 ? 33.75 -24.031 -14.406 1 89.31 220 GLU B C 1
ATOM 6644 O O . GLU B 1 220 ? 33.062 -23.672 -15.359 1 89.31 220 GLU B O 1
ATOM 6649 N N . GLU B 1 221 ? 33.562 -25.078 -13.695 1 91.38 221 GLU B N 1
ATOM 6650 C CA . GLU B 1 221 ? 32.5 -25.984 -14.078 1 91.38 221 GLU B CA 1
ATOM 6651 C C . GLU B 1 221 ? 31.125 -25.328 -13.875 1 91.38 221 GLU B C 1
ATOM 6653 O O . GLU B 1 221 ? 30.203 -25.547 -14.664 1 91.38 221 GLU B O 1
ATOM 6658 N N . LEU B 1 222 ? 31.062 -24.578 -12.828 1 92.5 222 LEU B N 1
ATOM 6659 C CA . LEU B 1 222 ? 29.812 -23.875 -12.555 1 92.5 222 LEU B CA 1
ATOM 6660 C C . LEU B 1 222 ? 29.469 -22.906 -13.68 1 92.5 222 LEU B C 1
ATOM 6662 O O . LEU B 1 222 ? 28.344 -22.891 -14.188 1 92.5 222 LEU B O 1
ATOM 6666 N N . VAL B 1 223 ? 30.406 -22.109 -14.117 1 92.5 223 VAL B N 1
ATOM 6667 C CA . VAL B 1 223 ? 30.188 -21.109 -15.148 1 92.5 223 VAL B CA 1
ATOM 6668 C C . VAL B 1 223 ? 29.828 -21.797 -16.469 1 92.5 223 VAL B C 1
ATOM 6670 O O . VAL B 1 223 ? 28.906 -21.359 -17.172 1 92.5 223 VAL B O 1
ATOM 6673 N N . LEU B 1 224 ? 30.469 -22.859 -16.75 1 92.06 224 LEU B N 1
ATOM 6674 C CA . LEU B 1 224 ? 30.219 -23.578 -17.984 1 92.06 224 LEU B CA 1
ATOM 6675 C C . LEU B 1 224 ? 28.828 -24.203 -17.969 1 92.06 224 LEU B C 1
ATOM 6677 O O . LEU B 1 224 ? 28.125 -24.203 -18.984 1 92.06 224 LEU B O 1
ATOM 6681 N N . ALA B 1 225 ? 28.516 -24.719 -16.844 1 93.62 225 ALA B N 1
ATOM 6682 C CA . ALA B 1 225 ? 27.188 -25.328 -16.719 1 93.62 225 ALA B CA 1
ATOM 6683 C C . ALA B 1 225 ? 26.078 -24.281 -16.844 1 93.62 225 ALA B C 1
ATOM 6685 O O . ALA B 1 225 ? 25.062 -24.547 -17.484 1 93.62 225 ALA B O 1
ATOM 6686 N N . VAL B 1 226 ? 26.297 -23.172 -16.266 1 94.69 226 VAL B N 1
ATOM 6687 C CA . VAL B 1 226 ? 25.312 -22.094 -16.328 1 94.69 226 VAL B CA 1
ATOM 6688 C C . VAL B 1 226 ? 25.203 -21.578 -17.75 1 94.69 226 VAL B C 1
ATOM 6690 O O . VAL B 1 226 ? 24.094 -21.328 -18.25 1 94.69 226 VAL B O 1
ATOM 6693 N N . GLU B 1 227 ? 26.281 -21.406 -18.438 1 93.81 227 GLU B N 1
ATOM 6694 C CA . GLU B 1 227 ? 26.266 -20.953 -19.828 1 93.81 227 GLU B CA 1
ATOM 6695 C C . GLU B 1 227 ? 25.547 -21.938 -20.734 1 93.81 227 GLU B C 1
ATOM 6697 O O . GLU B 1 227 ? 24.766 -21.547 -21.594 1 93.81 227 GLU B O 1
ATOM 6702 N N . ARG B 1 228 ? 25.797 -23.141 -20.484 1 93.75 228 ARG B N 1
ATOM 6703 C CA . ARG B 1 228 ? 25.125 -24.172 -21.266 1 93.75 228 ARG B CA 1
ATOM 6704 C C . ARG B 1 228 ? 23.625 -24.172 -21 1 93.75 228 ARG B C 1
ATOM 6706 O O . ARG B 1 228 ? 22.828 -24.266 -21.938 1 93.75 228 ARG B O 1
ATOM 6713 N N . ALA B 1 229 ? 23.312 -24.016 -19.75 1 95.88 229 ALA B N 1
ATOM 6714 C CA . ALA B 1 229 ? 21.906 -24.016 -19.344 1 95.88 229 ALA B CA 1
ATOM 6715 C C . ALA B 1 229 ? 21.156 -22.828 -19.969 1 95.88 229 ALA B C 1
ATOM 6717 O O . ALA B 1 229 ? 19.984 -22.938 -20.312 1 95.88 229 ALA B O 1
ATOM 6718 N N . LEU B 1 230 ? 21.859 -21.734 -20.172 1 95.25 230 LEU B N 1
ATOM 6719 C CA . LEU B 1 230 ? 21.203 -20.5 -20.594 1 95.25 230 LEU B CA 1
ATOM 6720 C C . LEU B 1 230 ? 21.219 -20.359 -22.109 1 95.25 230 LEU B C 1
ATOM 6722 O O . LEU B 1 230 ? 20.25 -19.875 -22.688 1 95.25 230 LEU B O 1
ATOM 6726 N N . PHE B 1 231 ? 22.25 -20.844 -22.781 1 93 231 PHE B N 1
ATOM 6727 C CA . PHE B 1 231 ? 22.406 -20.422 -24.172 1 93 231 PHE B CA 1
ATOM 6728 C C . PHE B 1 231 ? 22.312 -21.609 -25.109 1 93 231 PHE B C 1
ATOM 6730 O O . PHE B 1 231 ? 22.125 -21.438 -26.312 1 93 231 PHE B O 1
ATOM 6737 N N . SER B 1 232 ? 22.312 -22.812 -24.578 1 92.88 232 SER B N 1
ATOM 6738 C CA . SER B 1 232 ? 22.312 -23.984 -25.453 1 92.88 232 SER B CA 1
ATOM 6739 C C . SER B 1 232 ? 20.906 -24.328 -25.922 1 92.88 232 SER B C 1
ATOM 6741 O O . SER B 1 232 ? 19.938 -24.141 -25.188 1 92.88 232 SER B O 1
ATOM 6743 N N . HIS B 1 233 ? 20.812 -24.844 -27.172 1 90.06 233 HIS B N 1
ATOM 6744 C CA . HIS B 1 233 ? 19.531 -25.281 -27.719 1 90.06 233 HIS B CA 1
ATOM 6745 C C . HIS B 1 233 ? 19.453 -26.812 -27.766 1 90.06 233 HIS B C 1
ATOM 6747 O O . HIS B 1 233 ? 18.531 -27.359 -28.344 1 90.06 233 HIS B O 1
ATOM 6753 N N . GLU B 1 234 ? 20.328 -27.422 -27.062 1 90.19 234 GLU B N 1
ATOM 6754 C CA . GLU B 1 234 ? 20.438 -28.875 -27.141 1 90.19 234 GLU B CA 1
ATOM 6755 C C . GLU B 1 234 ? 19.625 -29.547 -26.031 1 90.19 234 GLU B C 1
ATOM 6757 O O . GLU B 1 234 ? 19.188 -28.891 -25.094 1 90.19 234 GLU B O 1
ATOM 6762 N N . VAL B 1 235 ? 19.375 -30.797 -26.281 1 93.25 235 VAL B N 1
ATOM 6763 C CA . VAL B 1 235 ? 18.812 -31.641 -25.234 1 93.25 235 VAL B CA 1
ATOM 6764 C C . VAL B 1 235 ? 19.938 -32.312 -24.453 1 93.25 235 VAL B C 1
ATOM 6766 O O . VAL B 1 235 ? 20.75 -33.062 -25.031 1 93.25 235 VAL B O 1
ATOM 6769 N N . VAL B 1 236 ? 20 -32 -23.234 1 92.19 236 VAL B N 1
ATOM 6770 C CA . VAL B 1 236 ? 21.062 -32.5 -22.391 1 92.19 236 VAL B CA 1
ATOM 6771 C C . VAL B 1 236 ? 20.484 -33.344 -21.266 1 92.19 236 VAL B C 1
ATOM 6773 O O . VAL B 1 236 ? 19.625 -32.875 -20.5 1 92.19 236 VAL B O 1
ATOM 6776 N N . ASN B 1 237 ? 20.984 -34.625 -21.125 1 93.44 237 ASN B N 1
ATOM 6777 C CA . ASN B 1 237 ? 20.562 -35.562 -20.062 1 93.44 237 ASN B CA 1
ATOM 6778 C C . ASN B 1 237 ? 19.047 -35.656 -19.969 1 93.44 237 ASN B C 1
ATOM 6780 O O . ASN B 1 237 ? 18.469 -35.562 -18.875 1 93.44 237 ASN B O 1
ATOM 6784 N N . GLY B 1 238 ? 18.359 -35.5 -21.125 1 89.75 238 GLY B N 1
ATOM 6785 C CA . GLY B 1 238 ? 16.922 -35.719 -21.219 1 89.75 238 GLY B CA 1
ATOM 6786 C C . GLY B 1 238 ? 16.109 -34.438 -21.016 1 89.75 238 GLY B C 1
ATOM 6787 O O . GLY B 1 238 ? 14.883 -34.469 -21.078 1 89.75 238 GLY B O 1
ATOM 6788 N N . VAL B 1 239 ? 16.797 -33.375 -20.766 1 92.69 239 VAL B N 1
ATOM 6789 C CA . VAL B 1 239 ? 16.094 -32.094 -20.547 1 92.69 239 VAL B CA 1
ATOM 6790 C C . VAL B 1 239 ? 16.219 -31.219 -21.781 1 92.69 239 VAL B C 1
ATOM 6792 O O . VAL B 1 239 ? 17.328 -30.938 -22.234 1 92.69 239 VAL B O 1
ATOM 6795 N N . ASP B 1 240 ? 15.102 -30.891 -22.391 1 94.94 240 ASP B N 1
ATOM 6796 C CA . ASP B 1 240 ? 15.094 -29.875 -23.438 1 94.94 240 ASP B CA 1
ATOM 6797 C C . ASP B 1 240 ? 15.281 -28.484 -22.859 1 94.94 240 ASP B C 1
ATOM 6799 O O . ASP B 1 240 ? 14.344 -27.891 -22.312 1 94.94 240 ASP B O 1
ATOM 6803 N N . LEU B 1 241 ? 16.422 -27.984 -23.062 1 95.44 241 LEU B N 1
ATOM 6804 C CA . LEU B 1 241 ? 16.797 -26.75 -22.391 1 95.44 241 LEU B CA 1
ATOM 6805 C C . LEU B 1 241 ? 15.953 -25.578 -22.891 1 95.44 241 LEU B C 1
ATOM 6807 O O . LEU B 1 241 ? 15.594 -24.688 -22.125 1 95.44 241 LEU B O 1
ATOM 6811 N N . LEU B 1 242 ? 15.617 -25.547 -24.156 1 94.25 242 LEU B N 1
ATOM 6812 C CA . LEU B 1 242 ? 14.805 -24.469 -24.719 1 94.25 242 LEU B CA 1
ATOM 6813 C C . LEU B 1 242 ? 13.398 -24.5 -24.125 1 94.25 242 LEU B C 1
ATOM 6815 O O . LEU B 1 242 ? 12.867 -23.453 -23.734 1 94.25 242 LEU B O 1
ATOM 6819 N N . GLN B 1 243 ? 12.844 -25.625 -24.031 1 94.75 243 GLN B N 1
ATOM 6820 C CA . GLN B 1 243 ? 11.5 -25.766 -23.484 1 94.75 243 GLN B CA 1
ATOM 6821 C C . GLN B 1 243 ? 11.477 -25.484 -21.984 1 94.75 243 GLN B C 1
ATOM 6823 O O . GLN B 1 243 ? 10.531 -24.875 -21.469 1 94.75 243 GLN B O 1
ATOM 6828 N N . GLU B 1 244 ? 12.5 -25.922 -21.328 1 96.19 244 GLU B N 1
ATOM 6829 C CA . GLU B 1 244 ? 12.578 -25.688 -19.891 1 96.19 244 GLU B CA 1
ATOM 6830 C C . GLU B 1 244 ? 12.719 -24.203 -19.578 1 96.19 244 GLU B C 1
ATOM 6832 O O . GLU B 1 244 ? 12.109 -23.703 -18.641 1 96.19 244 GLU B O 1
ATOM 6837 N N . ARG B 1 245 ? 13.5 -23.562 -20.359 1 96.62 245 ARG B N 1
ATOM 6838 C CA . ARG B 1 245 ? 13.648 -22.125 -20.172 1 96.62 245 ARG B CA 1
ATOM 6839 C C . ARG B 1 245 ? 12.328 -21.391 -20.406 1 96.62 245 ARG B C 1
ATOM 6841 O O . ARG B 1 245 ? 11.992 -20.453 -19.672 1 96.62 245 ARG B O 1
ATOM 6848 N N . LYS B 1 246 ? 11.664 -21.812 -21.406 1 95.44 246 LYS B N 1
ATOM 6849 C CA . LYS B 1 246 ? 10.375 -21.203 -21.719 1 95.44 246 LYS B CA 1
ATOM 6850 C C . LYS B 1 246 ? 9.391 -21.391 -20.562 1 95.44 246 LYS B C 1
ATOM 6852 O O . LYS B 1 246 ? 8.68 -20.453 -20.188 1 95.44 246 LYS B O 1
ATOM 6857 N N . GLU B 1 247 ? 9.422 -22.5 -19.953 1 94.19 247 GLU B N 1
ATOM 6858 C CA . GLU B 1 247 ? 8.516 -22.781 -18.844 1 94.19 247 GLU B CA 1
ATOM 6859 C C . GLU B 1 247 ? 8.898 -22 -17.594 1 94.19 247 GLU B C 1
ATOM 6861 O O . GLU B 1 247 ? 8.031 -21.484 -16.891 1 94.19 247 GLU B O 1
ATOM 6866 N N . ILE B 1 248 ? 10.156 -21.969 -17.344 1 94.75 248 ILE B N 1
ATOM 6867 C CA . ILE B 1 248 ? 10.633 -21.266 -16.172 1 94.75 248 ILE B CA 1
ATOM 6868 C C . ILE B 1 248 ? 10.336 -19.766 -16.312 1 94.75 248 ILE B C 1
ATOM 6870 O O . ILE B 1 248 ? 9.828 -19.141 -15.391 1 94.75 248 ILE B O 1
ATOM 6874 N N . ALA B 1 249 ? 10.656 -19.234 -17.484 1 94.69 249 ALA B N 1
ATOM 6875 C CA . ALA B 1 249 ? 10.43 -17.812 -17.734 1 94.69 249 ALA B CA 1
ATOM 6876 C C . ALA B 1 249 ? 8.945 -17.469 -17.641 1 94.69 249 ALA B C 1
ATOM 6878 O O . ALA B 1 249 ? 8.57 -16.438 -17.078 1 94.69 249 ALA B O 1
ATOM 6879 N N . TYR B 1 250 ? 8.148 -18.328 -18.141 1 90.69 250 TYR B N 1
ATOM 6880 C CA . TYR B 1 250 ? 6.703 -18.109 -18.062 1 90.69 250 TYR B CA 1
ATOM 6881 C C . TYR B 1 250 ? 6.23 -18.094 -16.625 1 90.69 250 TYR B C 1
ATOM 6883 O O . TYR B 1 250 ? 5.441 -17.234 -16.234 1 90.69 250 TYR B O 1
ATOM 6891 N N . SER B 1 251 ? 6.711 -19.016 -15.875 1 86.75 251 SER B N 1
ATOM 6892 C CA . SER B 1 251 ? 6.328 -19.094 -14.469 1 86.75 251 SER B CA 1
ATOM 6893 C C . SER B 1 251 ? 6.809 -17.875 -13.695 1 86.75 251 SER B C 1
ATOM 6895 O O . SER B 1 251 ? 6.121 -17.391 -12.797 1 86.75 251 SER B O 1
ATOM 6897 N N . LEU B 1 252 ? 7.973 -17.422 -14.07 1 89.62 252 LEU B N 1
ATOM 6898 C CA . LEU B 1 252 ? 8.516 -16.234 -13.43 1 89.62 252 LEU B CA 1
ATOM 6899 C C . LEU B 1 252 ? 7.656 -15.016 -13.742 1 89.62 252 LEU B C 1
ATOM 6901 O O . LEU B 1 252 ? 7.395 -14.195 -12.859 1 89.62 252 LEU B O 1
ATOM 6905 N N . ARG B 1 253 ? 7.207 -14.891 -14.93 1 86.5 253 ARG B N 1
ATOM 6906 C CA . ARG B 1 253 ? 6.402 -13.742 -15.344 1 86.5 253 ARG B CA 1
ATOM 6907 C C . ARG B 1 253 ? 5 -13.812 -14.742 1 86.5 253 ARG B C 1
ATOM 6909 O O . ARG B 1 253 ? 4.426 -12.789 -14.383 1 86.5 253 ARG B O 1
ATOM 6916 N N . ASP B 1 254 ? 4.539 -14.992 -14.586 1 78.31 254 ASP B N 1
ATOM 6917 C CA . ASP B 1 254 ? 3.189 -15.188 -14.062 1 78.31 254 ASP B CA 1
ATOM 6918 C C . ASP B 1 254 ? 3.133 -14.898 -12.57 1 78.31 254 ASP B C 1
ATOM 6920 O O . ASP B 1 254 ? 2.1 -14.477 -12.047 1 78.31 254 ASP B O 1
ATOM 6924 N N . ARG B 1 255 ? 4.25 -15.062 -11.938 1 76.62 255 ARG B N 1
ATOM 6925 C CA . ARG B 1 255 ? 4.246 -14.961 -10.484 1 76.62 255 ARG B CA 1
ATOM 6926 C C . ARG B 1 255 ? 4.727 -13.586 -10.031 1 76.62 255 ARG B C 1
ATOM 6928 O O . ARG B 1 255 ? 5 -13.383 -8.844 1 76.62 255 ARG B O 1
ATOM 6935 N N . ARG B 1 256 ? 4.746 -12.695 -10.891 1 76 256 ARG B N 1
ATOM 6936 C CA . ARG B 1 256 ? 5.094 -11.336 -10.484 1 76 256 ARG B CA 1
ATOM 6937 C C . ARG B 1 256 ? 3.938 -10.672 -9.742 1 76 256 ARG B C 1
ATOM 6939 O O . ARG B 1 256 ? 2.783 -10.781 -10.164 1 76 256 ARG B O 1
ATOM 6946 N N . LYS B 1 257 ? 4.156 -10.031 -8.57 1 62.97 257 LYS B N 1
ATOM 6947 C CA . LYS B 1 257 ? 3.125 -9.602 -7.625 1 62.97 257 LYS B CA 1
ATOM 6948 C C . LYS B 1 257 ? 2.77 -8.133 -7.824 1 62.97 257 LYS B C 1
ATOM 6950 O O . LYS B 1 257 ? 1.611 -7.742 -7.66 1 62.97 257 LYS B O 1
ATOM 6955 N N . ARG B 1 258 ? 3.75 -7.328 -8.102 1 61.75 258 ARG B N 1
ATOM 6956 C CA . ARG B 1 258 ? 3.455 -5.93 -7.812 1 61.75 258 ARG B CA 1
ATOM 6957 C C . ARG B 1 258 ? 3.027 -5.188 -9.078 1 61.75 258 ARG B C 1
ATOM 6959 O O . ARG B 1 258 ? 3.584 -5.414 -10.148 1 61.75 258 ARG B O 1
ATOM 6966 N N . GLY B 1 259 ? 1.883 -4.41 -8.688 1 66.31 259 GLY B N 1
ATOM 6967 C CA . GLY B 1 259 ? 1.335 -3.598 -9.766 1 66.31 259 GLY B CA 1
ATOM 6968 C C . GLY B 1 259 ? 1.952 -2.215 -9.836 1 66.31 259 GLY B C 1
ATOM 6969 O O . GLY B 1 259 ? 2.508 -1.721 -8.859 1 66.31 259 GLY B O 1
ATOM 6970 N N . ILE B 1 260 ? 1.982 -1.672 -10.938 1 71 260 ILE B N 1
ATOM 6971 C CA . ILE B 1 260 ? 2.539 -0.363 -11.266 1 71 260 ILE B CA 1
ATOM 6972 C C . ILE B 1 260 ? 1.754 0.727 -10.539 1 71 260 ILE B C 1
ATOM 6974 O O . ILE B 1 260 ? 2.34 1.679 -10.016 1 71 260 ILE B O 1
ATOM 6978 N N . ILE B 1 261 ? 0.546 0.508 -10.312 1 73.69 261 ILE B N 1
ATOM 6979 C CA . ILE B 1 261 ? -0.315 1.58 -9.828 1 73.69 261 ILE B CA 1
ATOM 6980 C C . ILE B 1 261 ? -0.069 1.802 -8.336 1 73.69 261 ILE B C 1
ATOM 6982 O O . ILE B 1 261 ? 0.17 2.932 -7.902 1 73.69 261 ILE B O 1
ATOM 6986 N N . PRO B 1 262 ? -0.004 0.773 -7.527 1 76.69 262 PRO B N 1
ATOM 6987 C CA . PRO B 1 262 ? 0.271 1.007 -6.109 1 76.69 262 PRO B CA 1
ATOM 6988 C C . PRO B 1 262 ? 1.639 1.643 -5.867 1 76.69 262 PRO B C 1
ATOM 6990 O O . PRO B 1 262 ? 1.792 2.463 -4.961 1 76.69 262 PRO B O 1
ATOM 6993 N N . ILE B 1 263 ? 2.535 1.372 -6.754 1 83.81 263 ILE B N 1
ATOM 6994 C CA . ILE B 1 263 ? 3.887 1.896 -6.598 1 83.81 263 ILE B CA 1
ATOM 6995 C C . ILE B 1 263 ? 3.891 3.4 -6.859 1 83.81 263 ILE B C 1
ATOM 6997 O O . ILE B 1 263 ? 4.441 4.176 -6.074 1 83.81 263 ILE B O 1
ATOM 7001 N N . PHE B 1 264 ? 3.148 3.811 -7.82 1 85.56 264 PHE B N 1
ATOM 7002 C CA . PHE B 1 264 ? 3.152 5.223 -8.188 1 85.56 264 PHE B CA 1
ATOM 7003 C C . PHE B 1 264 ? 2.287 6.031 -7.23 1 85.56 264 PHE B C 1
ATOM 7005 O O . PHE B 1 264 ? 2.561 7.211 -6.984 1 85.56 264 PHE B O 1
ATOM 7012 N N . LEU B 1 265 ? 1.349 5.348 -6.652 1 84.62 265 LEU B N 1
ATOM 7013 C CA . LEU B 1 265 ? 0.536 6.035 -5.652 1 84.62 265 LEU B CA 1
ATOM 7014 C C . LEU B 1 265 ? 1.343 6.305 -4.387 1 84.62 265 LEU B C 1
ATOM 7016 O O . LEU B 1 265 ? 1.257 7.395 -3.812 1 84.62 265 LEU B O 1
ATOM 7020 N N . GLY B 1 266 ? 2.117 5.316 -4.023 1 87.12 266 GLY B N 1
ATOM 7021 C CA . GLY B 1 266 ? 2.982 5.52 -2.873 1 87.12 266 GLY B CA 1
ATOM 7022 C C . GLY B 1 266 ? 4.035 6.59 -3.1 1 87.12 266 GLY B C 1
ATOM 7023 O O . GLY B 1 266 ? 4.246 7.449 -2.244 1 87.12 266 GLY B O 1
ATOM 7024 N N . LEU B 1 267 ? 4.566 6.617 -4.273 1 91.44 267 LEU B N 1
ATOM 7025 C CA . LEU B 1 267 ? 5.566 7.617 -4.629 1 91.44 267 LEU B CA 1
ATOM 7026 C C . LEU B 1 267 ? 4.945 9.008 -4.703 1 91.44 267 LEU B C 1
ATOM 7028 O O . LEU B 1 267 ? 5.496 9.969 -4.164 1 91.44 267 LEU B O 1
ATOM 7032 N N . GLY B 1 268 ? 3.799 9 -5.348 1 89.56 268 GLY B N 1
ATOM 7033 C CA . GLY B 1 268 ? 3.1 10.273 -5.457 1 89.56 268 GLY B CA 1
ATOM 7034 C C . GLY B 1 268 ? 2.725 10.867 -4.113 1 89.56 268 GLY B C 1
ATOM 7035 O O . GLY B 1 268 ? 2.826 12.078 -3.914 1 89.56 268 GLY B O 1
ATOM 7036 N N . GLY B 1 269 ? 2.328 9.984 -3.199 1 88.88 269 GLY B N 1
ATOM 7037 C CA . GLY B 1 269 ? 2.002 10.445 -1.86 1 88.88 269 GLY B CA 1
ATOM 7038 C C . GLY B 1 269 ? 3.186 11.062 -1.14 1 88.88 269 GLY B C 1
ATOM 7039 O O . GLY B 1 269 ? 3.043 12.086 -0.47 1 88.88 269 GLY B O 1
ATOM 7040 N N . PHE B 1 270 ? 4.352 10.57 -1.242 1 92.5 270 PHE B N 1
ATOM 7041 C CA . PHE B 1 270 ? 5.543 11.102 -0.588 1 92.5 270 PHE B CA 1
ATOM 7042 C C . PHE B 1 270 ? 5.941 12.445 -1.194 1 92.5 270 PHE B C 1
ATOM 7044 O O . PHE B 1 270 ? 6.246 13.391 -0.47 1 92.5 270 PHE B O 1
ATOM 7051 N N . PHE B 1 271 ? 5.883 12.5 -2.51 1 91.88 271 PHE B N 1
ATOM 7052 C CA . PHE B 1 271 ? 6.254 13.742 -3.182 1 91.88 271 PHE B CA 1
ATOM 7053 C C . PHE B 1 271 ? 5.23 14.836 -2.902 1 91.88 271 PHE B C 1
ATOM 7055 O O . PHE B 1 271 ? 5.586 16.016 -2.812 1 91.88 271 PHE B O 1
ATOM 7062 N N . PHE B 1 272 ? 4.047 14.445 -2.777 1 89.44 272 PHE B N 1
ATOM 7063 C CA . PHE B 1 272 ? 3.025 15.414 -2.4 1 89.44 272 PHE B CA 1
ATOM 7064 C C . PHE B 1 272 ? 3.277 15.953 -0.995 1 89.44 272 PHE B C 1
ATOM 7066 O O . PHE B 1 272 ? 3.186 17.156 -0.759 1 89.44 272 PHE B O 1
ATOM 7073 N N . ALA B 1 273 ? 3.582 15.023 -0.093 1 90.62 273 ALA B N 1
ATOM 7074 C CA . ALA B 1 273 ? 3.906 15.445 1.267 1 90.62 273 ALA B CA 1
ATOM 7075 C C . ALA B 1 273 ? 5.113 16.375 1.277 1 90.62 273 ALA B C 1
ATOM 7077 O O . ALA B 1 273 ? 5.137 17.359 2.02 1 90.62 273 ALA B O 1
ATOM 7078 N N . MET B 1 274 ? 6.086 16.125 0.402 1 91.75 274 MET B N 1
ATOM 7079 C CA . MET B 1 274 ? 7.266 16.969 0.296 1 91.75 274 MET B CA 1
ATOM 7080 C C . MET B 1 274 ? 6.895 18.344 -0.247 1 91.75 274 MET B C 1
ATOM 7082 O O . MET B 1 274 ? 7.383 19.375 0.248 1 91.75 274 MET B O 1
ATOM 7086 N N . ALA B 1 275 ? 6.043 18.344 -1.195 1 88.56 275 ALA B N 1
ATOM 7087 C CA . ALA B 1 275 ? 5.613 19.609 -1.776 1 88.56 275 ALA B CA 1
ATOM 7088 C C . ALA B 1 275 ? 4.898 20.484 -0.738 1 88.56 275 ALA B C 1
ATOM 7090 O O . ALA B 1 275 ? 5.137 21.688 -0.659 1 88.56 275 ALA B O 1
ATOM 7091 N N . VAL B 1 276 ? 4.117 19.812 0.089 1 87.19 276 VAL B N 1
ATOM 7092 C CA . VAL B 1 276 ? 3.391 20.531 1.13 1 87.19 276 VAL B CA 1
ATOM 7093 C C . VAL B 1 276 ? 4.371 21.047 2.184 1 87.19 276 VAL B C 1
ATOM 7095 O O . VAL B 1 276 ? 4.262 22.188 2.635 1 87.19 276 VAL B O 1
ATOM 7098 N N . ALA B 1 277 ? 5.309 20.25 2.496 1 88.38 277 ALA B N 1
ATOM 7099 C CA . ALA B 1 277 ? 6.297 20.641 3.496 1 88.38 277 ALA B CA 1
ATOM 7100 C C . ALA B 1 277 ? 7.156 21.797 2.994 1 88.38 277 ALA B C 1
ATOM 7102 O O . ALA B 1 277 ? 7.48 22.719 3.756 1 88.38 277 ALA B O 1
ATOM 7103 N N . ILE B 1 278 ? 7.508 21.781 1.739 1 88.44 278 ILE B N 1
ATOM 7104 C CA . ILE B 1 278 ? 8.328 22.844 1.155 1 88.44 278 ILE B CA 1
ATOM 7105 C C . ILE B 1 278 ? 7.535 24.156 1.118 1 88.44 278 ILE B C 1
ATOM 7107 O O . ILE B 1 278 ? 8.062 25.219 1.459 1 88.44 278 ILE B O 1
ATOM 7111 N N . LYS B 1 279 ? 6.328 24.078 0.769 1 85.81 279 LYS B N 1
ATOM 7112 C CA . LYS B 1 279 ? 5.496 25.281 0.747 1 85.81 279 LYS B CA 1
ATOM 7113 C C . LYS B 1 279 ? 5.352 25.875 2.145 1 85.81 279 LYS B C 1
ATOM 7115 O O . LYS B 1 279 ? 5.406 27.094 2.316 1 85.81 279 LYS B O 1
ATOM 7120 N N . LYS B 1 280 ? 5.27 25 3.1 1 82.5 280 LYS B N 1
ATOM 7121 C CA . LYS B 1 280 ? 5.145 25.453 4.484 1 82.5 280 LYS B CA 1
ATOM 7122 C C . LYS B 1 280 ? 6.422 26.141 4.957 1 82.5 280 LYS B C 1
ATOM 7124 O O . LYS B 1 280 ? 6.367 27.094 5.738 1 82.5 280 LYS B O 1
ATOM 7129 N N . ALA B 1 281 ? 7.461 25.719 4.461 1 82.56 281 ALA B N 1
ATOM 7130 C CA . ALA B 1 281 ? 8.75 26.266 4.875 1 82.56 281 ALA B CA 1
ATOM 7131 C C . ALA B 1 281 ? 8.938 27.688 4.324 1 82.56 281 ALA B C 1
ATOM 7133 O O . ALA B 1 281 ? 9.578 28.516 4.957 1 82.56 281 ALA B O 1
ATOM 7134 N N . PHE B 1 282 ? 8.32 27.969 3.176 1 79.19 282 PHE B N 1
ATOM 7135 C CA . PHE B 1 282 ? 8.531 29.266 2.555 1 79.19 282 PHE B CA 1
ATOM 7136 C C . PHE B 1 282 ? 7.355 30.203 2.828 1 79.19 282 PHE B C 1
ATOM 7138 O O . PHE B 1 282 ? 7.395 31.375 2.471 1 79.19 282 PHE B O 1
ATOM 7145 N N . ASP B 1 283 ? 6.238 29.562 3.273 1 70 283 ASP B N 1
ATOM 7146 C CA . ASP B 1 283 ? 5.102 30.406 3.619 1 70 283 ASP B CA 1
ATOM 7147 C C . ASP B 1 283 ? 5.32 31.094 4.965 1 70 283 ASP B C 1
ATOM 7149 O O . ASP B 1 283 ? 4.977 30.547 6.012 1 70 283 ASP B O 1
ATOM 7153 N N . ILE B 1 284 ? 6.219 32.094 5.098 1 55.56 284 ILE B N 1
ATOM 7154 C CA . ILE B 1 284 ? 6.699 32.844 6.27 1 55.56 284 ILE B CA 1
ATOM 7155 C C . ILE B 1 284 ? 5.625 33.812 6.754 1 55.56 284 ILE B C 1
ATOM 7157 O O . ILE B 1 284 ? 5.898 34.688 7.578 1 55.56 284 ILE B O 1
ATOM 7161 N N . GLY B 1 285 ? 4.434 33.656 6.352 1 49 285 GLY B N 1
ATOM 7162 C CA . GLY B 1 285 ? 3.549 34.719 6.867 1 49 285 GLY B CA 1
ATOM 7163 C C . GLY B 1 285 ? 3.439 34.688 8.375 1 49 285 GLY B C 1
ATOM 7164 O O . GLY B 1 285 ? 4.195 34 9.055 1 49 285 GLY B O 1
ATOM 7165 N N . ASP B 1 286 ? 2.475 35.5 8.938 1 45.84 286 ASP B N 1
ATOM 7166 C CA . ASP B 1 286 ? 2.377 36.062 10.281 1 45.84 286 ASP B CA 1
ATOM 7167 C C . ASP B 1 286 ? 2.711 35.031 11.352 1 45.84 286 ASP B C 1
ATOM 7169 O O . ASP B 1 286 ? 3.355 35.344 12.352 1 45.84 286 ASP B O 1
ATOM 7173 N N . ASN B 1 287 ? 1.841 34.219 11.719 1 40.75 287 ASN B N 1
ATOM 7174 C CA . ASN B 1 287 ? 1.807 33.562 13.031 1 40.75 287 ASN B CA 1
ATOM 7175 C C . ASN B 1 287 ? 2.598 32.281 13.039 1 40.75 287 ASN B C 1
ATOM 7177 O O . ASN B 1 287 ? 2.643 31.578 14.055 1 40.75 287 ASN B O 1
ATOM 7181 N N . GLU B 1 288 ? 2.861 31.578 11.969 1 46.22 288 GLU B N 1
ATOM 7182 C CA . GLU B 1 288 ? 3.121 30.156 12.188 1 46.22 288 GLU B CA 1
ATOM 7183 C C . GLU B 1 288 ? 4.613 29.844 12.102 1 46.22 288 GLU B C 1
ATOM 7185 O O . GLU B 1 288 ? 5.336 30.469 11.312 1 46.22 288 GLU B O 1
ATOM 7190 N N . ARG B 1 289 ? 5.262 29.547 13.391 1 46.56 289 ARG B N 1
ATOM 7191 C CA . ARG B 1 289 ? 6.57 28.938 13.625 1 46.56 289 ARG B CA 1
ATOM 7192 C C . ARG B 1 289 ? 7.086 28.266 12.359 1 46.56 289 ARG B C 1
ATOM 7194 O O . ARG B 1 289 ? 6.355 27.5 11.719 1 46.56 289 ARG B O 1
ATOM 7201 N N . ALA B 1 290 ? 8.047 28.906 11.68 1 50.97 290 ALA B N 1
ATOM 7202 C CA . ALA B 1 290 ? 8.805 28.469 10.508 1 50.97 290 ALA B CA 1
ATOM 7203 C C . ALA B 1 290 ? 9.07 26.969 10.547 1 50.97 290 ALA B C 1
ATOM 7205 O O . ALA B 1 290 ? 9.633 26.453 11.516 1 50.97 290 ALA B O 1
ATOM 7206 N N . THR B 1 291 ? 8.227 26.203 9.891 1 61.62 291 THR B N 1
ATOM 7207 C CA . THR B 1 291 ? 7.898 24.797 9.617 1 61.62 291 THR B CA 1
ATOM 7208 C C . THR B 1 291 ? 9.008 24.141 8.805 1 61.62 291 THR B C 1
ATOM 7210 O O . THR B 1 291 ? 8.805 23.062 8.227 1 61.62 291 THR B O 1
ATOM 7213 N N . ALA B 1 292 ? 10.336 24.797 8.969 1 74.69 292 ALA B N 1
ATOM 7214 C CA . ALA B 1 292 ? 11.406 24.109 8.258 1 74.69 292 ALA B CA 1
ATOM 7215 C C . ALA B 1 292 ? 11.656 22.719 8.836 1 74.69 292 ALA B C 1
ATOM 7217 O O . ALA B 1 292 ? 12.242 21.859 8.18 1 74.69 292 ALA B O 1
ATOM 7218 N N . PHE B 1 293 ? 11.156 22.625 9.953 1 80.94 293 PHE B N 1
ATOM 7219 C CA . PHE B 1 293 ? 11.312 21.344 10.641 1 80.94 293 PHE B CA 1
ATOM 7220 C C . PHE B 1 293 ? 10.656 20.219 9.852 1 80.94 293 PHE B C 1
ATOM 7222 O O . PHE B 1 293 ? 11.211 19.141 9.734 1 80.94 293 PHE B O 1
ATOM 7229 N N . ASN B 1 294 ? 9.672 20.547 9.289 1 86.69 294 ASN B N 1
ATOM 7230 C CA . ASN B 1 294 ? 8.922 19.531 8.562 1 86.69 294 ASN B CA 1
ATOM 7231 C C . ASN B 1 294 ? 9.648 19.094 7.289 1 86.69 294 ASN B C 1
ATOM 7233 O O . ASN B 1 294 ? 9.742 17.906 7 1 86.69 294 ASN B O 1
ATOM 7237 N N . VAL B 1 295 ? 10.242 20.078 6.664 1 90.19 295 VAL B N 1
ATOM 7238 C CA . VAL B 1 295 ? 10.984 19.766 5.445 1 90.19 295 VAL B CA 1
ATOM 7239 C C . VAL B 1 295 ? 12.266 19.016 5.801 1 90.19 295 VAL B C 1
ATOM 7241 O O . VAL B 1 295 ? 12.703 18.141 5.055 1 90.19 295 VAL B O 1
ATOM 7244 N N . GLY B 1 296 ? 12.805 19.422 6.922 1 91.62 296 GLY B N 1
ATOM 7245 C CA . GLY B 1 296 ? 14.008 18.734 7.371 1 91.62 296 GLY B CA 1
ATOM 7246 C C . GLY B 1 296 ? 13.797 17.25 7.621 1 91.62 296 GLY B C 1
ATOM 7247 O O . GLY B 1 296 ? 14.625 16.438 7.227 1 91.62 296 GLY B O 1
ATOM 7248 N N . LEU B 1 297 ? 12.719 16.922 8.172 1 89.44 297 LEU B N 1
ATOM 7249 C CA . LEU B 1 297 ? 12.414 15.523 8.414 1 89.44 297 LEU B CA 1
ATOM 7250 C C . LEU B 1 297 ? 12.188 14.781 7.098 1 89.44 297 LEU B C 1
ATOM 7252 O O . LEU B 1 297 ? 12.609 13.633 6.949 1 89.44 297 LEU B O 1
ATOM 7256 N N . GLY B 1 298 ? 11.516 15.43 6.199 1 91.25 298 GLY B N 1
ATOM 7257 C CA . GLY B 1 298 ? 11.312 14.844 4.887 1 91.25 298 GLY B CA 1
ATOM 7258 C C . GLY B 1 298 ? 12.602 14.547 4.152 1 91.25 298 GLY B C 1
ATOM 7259 O O . GLY B 1 298 ? 12.742 13.492 3.529 1 91.25 298 GLY B O 1
ATOM 7260 N N . LEU B 1 299 ? 13.547 15.453 4.273 1 94.06 299 LEU B N 1
ATOM 7261 C CA . LEU B 1 299 ? 14.836 15.273 3.617 1 94.06 299 LEU B CA 1
ATOM 7262 C C . LEU B 1 299 ? 15.664 14.203 4.32 1 94.06 299 LEU B C 1
ATOM 7264 O O . LEU B 1 299 ? 16.453 13.5 3.684 1 94.06 299 LEU B O 1
ATOM 7268 N N . LEU B 1 300 ? 15.453 14.086 5.605 1 92.75 300 LEU B N 1
ATOM 7269 C CA . LEU B 1 300 ? 16.172 13.07 6.363 1 92.75 300 LEU B CA 1
ATOM 7270 C C . LEU B 1 300 ? 15.852 11.672 5.852 1 92.75 300 LEU B C 1
ATOM 7272 O O . LEU B 1 300 ? 16.734 10.828 5.711 1 92.75 300 LEU B O 1
ATOM 7276 N N . VAL B 1 301 ? 14.578 11.492 5.465 1 91.62 301 VAL B N 1
ATOM 7277 C CA . VAL B 1 301 ? 14.156 10.172 5.008 1 91.62 301 VAL B CA 1
ATOM 7278 C C . VAL B 1 301 ? 13.883 10.203 3.508 1 91.62 301 VAL B C 1
ATOM 7280 O O . VAL B 1 301 ? 13.219 9.312 2.971 1 91.62 301 VAL B O 1
ATOM 7283 N N . GLY B 1 302 ? 14.398 11.188 2.834 1 94.44 302 GLY B N 1
ATOM 7284 C CA . GLY B 1 302 ? 14.109 11.391 1.424 1 94.44 302 GLY B CA 1
ATOM 7285 C C . GLY B 1 302 ? 14.719 10.328 0.531 1 94.44 302 GLY B C 1
ATOM 7286 O O . GLY B 1 302 ? 14.406 10.25 -0.658 1 94.44 302 GLY B O 1
ATOM 7287 N N . TRP B 1 303 ? 15.57 9.492 1.075 1 96.12 303 TRP B N 1
ATOM 7288 C CA . TRP B 1 303 ? 16.156 8.391 0.313 1 96.12 303 TRP B CA 1
ATOM 7289 C C . TRP B 1 303 ? 15.188 7.215 0.228 1 96.12 303 TRP B C 1
ATOM 7291 O O . TRP B 1 303 ? 15.375 6.312 -0.593 1 96.12 303 TRP B O 1
ATOM 7301 N N . LEU B 1 304 ? 14.141 7.18 1.008 1 94.69 304 LEU B N 1
ATOM 7302 C CA . LEU B 1 304 ? 13.219 6.051 1.12 1 94.69 304 LEU B CA 1
ATOM 7303 C C . LEU B 1 304 ? 12.477 5.82 -0.193 1 94.69 304 LEU B C 1
ATOM 7305 O O . LEU B 1 304 ? 12.391 4.688 -0.671 1 94.69 304 LEU B O 1
ATOM 7309 N N . PRO B 1 305 ? 11.938 6.875 -0.818 1 95.19 305 PRO B N 1
ATOM 7310 C CA . PRO B 1 305 ? 11.266 6.625 -2.096 1 95.19 305 PRO B CA 1
ATOM 7311 C C . PRO B 1 305 ? 12.211 6.094 -3.168 1 95.19 305 PRO B C 1
ATOM 7313 O O . PRO B 1 305 ? 11.805 5.289 -4.012 1 95.19 305 PRO B O 1
ATOM 7316 N N . VAL B 1 306 ? 13.445 6.5 -3.156 1 96.62 306 VAL B N 1
ATOM 7317 C CA . VAL B 1 306 ? 14.422 6.027 -4.125 1 96.62 306 VAL B CA 1
ATOM 7318 C C . VAL B 1 306 ? 14.742 4.559 -3.867 1 96.62 306 VAL B C 1
ATOM 7320 O O . VAL B 1 306 ? 14.758 3.746 -4.797 1 96.62 306 VAL B O 1
ATOM 7323 N N . LEU B 1 307 ? 14.961 4.277 -2.633 1 95.62 307 LEU B N 1
ATOM 7324 C CA . LEU B 1 307 ? 15.25 2.893 -2.268 1 95.62 307 LEU B CA 1
ATOM 7325 C C . LEU B 1 307 ? 14.047 1.996 -2.562 1 95.62 307 LEU B C 1
ATOM 7327 O O . LEU B 1 307 ? 14.211 0.881 -3.064 1 95.62 307 LEU B O 1
ATOM 7331 N N . TYR B 1 308 ? 12.859 2.473 -2.256 1 92.94 308 TYR B N 1
ATOM 7332 C CA . TYR B 1 308 ? 11.609 1.773 -2.545 1 92.94 308 TYR B CA 1
ATOM 7333 C C . TYR B 1 308 ? 11.508 1.437 -4.027 1 92.94 308 TYR B C 1
ATOM 7335 O O . TYR B 1 308 ? 11.258 0.284 -4.391 1 92.94 308 TYR B O 1
ATOM 7343 N N . LEU B 1 309 ? 11.781 2.389 -4.82 1 93.31 309 LEU B N 1
ATOM 7344 C CA . LEU B 1 309 ? 11.656 2.18 -6.258 1 93.31 309 LEU B CA 1
ATOM 7345 C C . LEU B 1 309 ? 12.758 1.259 -6.77 1 93.31 309 LEU B C 1
ATOM 7347 O O . LEU B 1 309 ? 12.516 0.404 -7.625 1 93.31 309 LEU B O 1
ATOM 7351 N N . ALA B 1 310 ? 13.938 1.462 -6.25 1 94.12 310 ALA B N 1
ATOM 7352 C CA . ALA B 1 310 ? 15.047 0.598 -6.645 1 94.12 310 ALA B CA 1
ATOM 7353 C C . ALA B 1 310 ? 14.758 -0.858 -6.293 1 94.12 310 ALA B C 1
ATOM 7355 O O . ALA B 1 310 ? 15.07 -1.765 -7.07 1 94.12 310 ALA B O 1
ATOM 7356 N N . ALA B 1 311 ? 14.148 -1.037 -5.184 1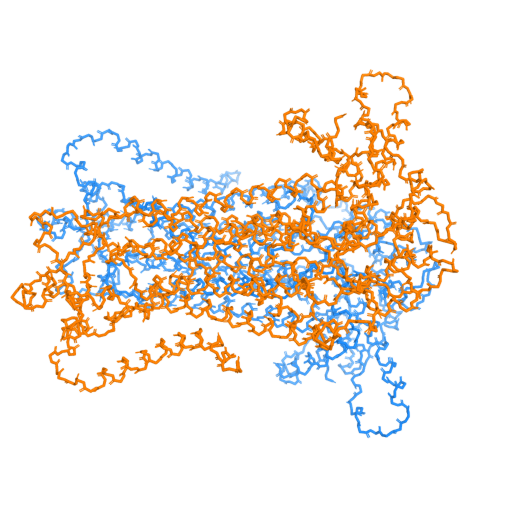 90.44 311 ALA B N 1
ATOM 7357 C CA . ALA B 1 311 ? 13.836 -2.389 -4.73 1 90.44 311 ALA B CA 1
ATOM 7358 C C . ALA B 1 311 ? 12.75 -3.021 -5.598 1 90.44 311 ALA B C 1
ATOM 7360 O O . ALA B 1 311 ? 12.773 -4.23 -5.84 1 90.44 311 ALA B O 1
ATOM 7361 N N . VAL B 1 312 ? 11.898 -2.225 -6.035 1 86.69 312 VAL B N 1
ATOM 7362 C CA . VAL B 1 312 ? 10.805 -2.723 -6.859 1 86.69 312 VAL B CA 1
ATOM 7363 C C . VAL B 1 312 ? 11.32 -3.068 -8.258 1 86.69 312 VAL B C 1
ATOM 7365 O O . VAL B 1 312 ? 10.922 -4.082 -8.836 1 86.69 312 VAL B O 1
ATOM 7368 N N . VAL B 1 313 ? 12.164 -2.26 -8.742 1 86.31 313 VAL B N 1
ATOM 7369 C CA . VAL B 1 313 ? 12.711 -2.471 -10.078 1 86.31 313 VAL B CA 1
ATOM 7370 C C . VAL B 1 313 ? 13.594 -3.713 -10.086 1 86.31 313 VAL B C 1
ATOM 7372 O O . VAL B 1 313 ? 13.672 -4.418 -11.094 1 86.31 313 VAL B O 1
ATOM 7375 N N . ASP B 1 314 ? 14.219 -3.996 -8.93 1 79.75 314 ASP B N 1
ATOM 7376 C CA . ASP B 1 314 ? 15.086 -5.164 -8.789 1 79.75 314 ASP B CA 1
ATOM 7377 C C . ASP B 1 314 ? 14.266 -6.457 -8.812 1 79.75 314 ASP B C 1
ATOM 7379 O O . ASP B 1 314 ? 14.664 -7.457 -8.211 1 79.75 314 ASP B O 1
ATOM 7383 N N . ASN B 1 315 ? 13.172 -6.477 -9.516 1 63.41 315 ASN B N 1
ATOM 7384 C CA . ASN B 1 315 ? 12.328 -7.617 -9.859 1 63.41 315 ASN B CA 1
ATOM 7385 C C . ASN B 1 315 ? 11.805 -8.328 -8.609 1 63.41 315 ASN B C 1
ATOM 7387 O O . ASN B 1 315 ? 12.57 -8.969 -7.895 1 63.41 315 ASN B O 1
ATOM 7391 N N . ASP B 1 316 ? 10.57 -8.273 -8.469 1 63.22 316 ASP B N 1
ATOM 7392 C CA . ASP B 1 316 ? 9.922 -8.805 -7.277 1 63.22 316 ASP B CA 1
ATOM 7393 C C . ASP B 1 316 ? 9.109 -10.055 -7.605 1 63.22 316 ASP B C 1
ATOM 7395 O O . ASP B 1 316 ? 8.047 -9.969 -8.219 1 63.22 316 ASP B O 1
ATOM 7399 N N . HIS B 1 317 ? 9.883 -11.305 -7.5 1 69.69 317 HIS B N 1
ATOM 7400 C CA . HIS B 1 317 ? 9.086 -12.508 -7.703 1 69.69 317 HIS B CA 1
ATOM 7401 C C . HIS B 1 317 ? 8.766 -13.188 -6.375 1 69.69 317 HIS B C 1
ATOM 7403 O O . HIS B 1 317 ? 9.547 -13.094 -5.426 1 69.69 317 HIS B O 1
ATOM 7409 N N . ASP B 1 318 ? 7.668 -13.742 -6.469 1 66.75 318 ASP B N 1
ATOM 7410 C CA . ASP B 1 318 ? 7.223 -14.484 -5.293 1 66.75 318 ASP B CA 1
ATOM 7411 C C . ASP B 1 318 ? 7.797 -15.906 -5.289 1 66.75 318 ASP B C 1
ATOM 7413 O O . ASP B 1 318 ? 8.305 -16.375 -6.309 1 66.75 318 ASP B O 1
ATOM 7417 N N . ASN B 1 319 ? 7.914 -16.609 -4.23 1 67.44 319 ASN B N 1
ATOM 7418 C CA . ASN B 1 319 ? 8.281 -18 -4.023 1 67.44 319 ASN B CA 1
ATOM 7419 C C . ASN B 1 319 ? 9.711 -18.281 -4.484 1 67.44 319 ASN B C 1
ATOM 7421 O O . ASN B 1 319 ? 9.93 -19.141 -5.336 1 67.44 319 ASN B O 1
ATOM 7425 N N . LYS B 1 320 ? 10.625 -17.703 -3.953 1 78.06 320 LYS B N 1
ATOM 7426 C CA . LYS B 1 320 ? 12.031 -17.781 -4.32 1 78.06 320 LYS B CA 1
ATOM 7427 C C . LYS B 1 320 ? 12.586 -19.172 -4.094 1 78.06 320 LYS B C 1
ATOM 7429 O O . LYS B 1 320 ? 13.359 -19.688 -4.914 1 78.06 320 LYS B O 1
ATOM 7434 N N . PRO B 1 321 ? 12.055 -19.891 -3.188 1 80.12 321 PRO B N 1
ATOM 7435 C CA . PRO B 1 321 ? 12.617 -21.234 -3.004 1 80.12 321 PRO B CA 1
ATOM 7436 C C . PRO B 1 321 ? 12.25 -22.188 -4.141 1 80.12 321 PRO B C 1
ATOM 7438 O O . PRO B 1 321 ? 13.055 -23.031 -4.523 1 80.12 321 PRO B O 1
ATOM 7441 N N . GLU B 1 322 ? 11.117 -22.062 -4.637 1 84 322 GLU B N 1
ATOM 7442 C CA . GLU B 1 322 ? 10.719 -22.922 -5.75 1 84 322 GLU B CA 1
ATOM 7443 C C . GLU B 1 322 ? 11.555 -22.641 -6.992 1 84 322 GLU B C 1
ATOM 7445 O O . GLU B 1 322 ? 11.953 -23.562 -7.707 1 84 322 GLU B O 1
ATOM 7450 N N . PHE B 1 323 ? 11.812 -21.469 -7.191 1 89.94 323 PHE B N 1
ATOM 7451 C CA . PHE B 1 323 ? 12.594 -21.109 -8.375 1 89.94 323 PHE B CA 1
ATOM 7452 C C . PHE B 1 323 ? 14.062 -21.5 -8.188 1 89.94 323 PHE B C 1
ATOM 7454 O O . PHE B 1 323 ? 14.734 -21.875 -9.148 1 89.94 323 PHE B O 1
ATOM 7461 N N . ALA B 1 324 ? 14.508 -21.438 -6.992 1 93.31 324 ALA B N 1
ATOM 7462 C CA . ALA B 1 324 ? 15.859 -21.922 -6.73 1 93.31 324 ALA B CA 1
ATOM 7463 C C . ALA B 1 324 ? 15.992 -23.391 -7.105 1 93.31 324 ALA B C 1
ATOM 7465 O O . ALA B 1 324 ? 16.984 -23.797 -7.723 1 93.31 324 ALA B O 1
ATOM 7466 N N . GLU B 1 325 ? 15.031 -24.125 -6.797 1 94 325 GLU B N 1
ATOM 7467 C CA . GLU B 1 325 ? 15.047 -25.547 -7.117 1 94 325 GLU B CA 1
ATOM 7468 C C . GLU B 1 325 ? 15 -25.781 -8.625 1 94 325 GLU B C 1
ATOM 7470 O O . GLU B 1 325 ? 15.695 -26.641 -9.148 1 94 325 GLU B O 1
ATOM 7475 N N . ARG B 1 326 ? 14.227 -25.016 -9.266 1 94.19 326 ARG B N 1
ATOM 7476 C CA . ARG B 1 326 ? 14.117 -25.156 -10.719 1 94.19 326 ARG B CA 1
ATOM 7477 C C . ARG B 1 326 ? 15.414 -24.75 -11.406 1 94.19 326 ARG B C 1
ATOM 7479 O O . ARG B 1 326 ? 15.836 -25.391 -12.375 1 94.19 326 ARG B O 1
ATOM 7486 N N . PHE B 1 327 ? 16.016 -23.75 -10.898 1 96.25 327 PHE B N 1
ATOM 7487 C CA . PHE B 1 327 ? 17.297 -23.328 -11.445 1 96.25 327 PHE B CA 1
ATOM 7488 C C . PHE B 1 327 ? 18.375 -24.375 -11.195 1 96.25 327 PHE B C 1
ATOM 7490 O O . PHE B 1 327 ? 19.172 -24.672 -12.078 1 96.25 327 PHE B O 1
ATOM 7497 N N . ASN B 1 328 ? 18.297 -24.906 -9.992 1 96.75 328 ASN B N 1
ATOM 7498 C CA . ASN B 1 328 ? 19.25 -25.953 -9.656 1 96.75 328 ASN B CA 1
ATOM 7499 C C . ASN B 1 328 ? 19.094 -27.156 -10.57 1 96.75 328 ASN B C 1
ATOM 7501 O O . ASN B 1 328 ? 20.094 -27.75 -11 1 96.75 328 ASN B O 1
ATOM 7505 N N . ARG B 1 329 ? 17.891 -27.469 -10.859 1 95.69 329 ARG B N 1
ATOM 7506 C CA . ARG B 1 329 ? 17.641 -28.594 -11.758 1 95.69 329 ARG B CA 1
ATOM 7507 C C . ARG B 1 329 ? 18.141 -28.297 -13.164 1 95.69 329 ARG B C 1
ATOM 7509 O O . ARG B 1 329 ? 18.734 -29.172 -13.82 1 95.69 329 ARG B O 1
ATOM 7516 N N . LEU B 1 330 ? 17.938 -27.156 -13.578 1 96.38 330 LEU B N 1
ATOM 7517 C CA . LEU B 1 330 ? 18.344 -26.75 -14.914 1 96.38 330 LEU B CA 1
ATOM 7518 C C . LEU B 1 330 ? 19.859 -26.766 -15.039 1 96.38 330 LEU B C 1
ATOM 7520 O O . LEU B 1 330 ? 20.406 -27.312 -16.016 1 96.38 330 LEU B O 1
ATOM 7524 N N . ILE B 1 331 ? 20.578 -26.25 -14.086 1 96.62 331 ILE B N 1
ATOM 7525 C CA . ILE B 1 331 ? 22.031 -26.156 -14.133 1 96.62 331 ILE B CA 1
ATOM 7526 C C . ILE B 1 331 ? 22.641 -27.531 -13.914 1 96.62 331 ILE B C 1
ATOM 7528 O O . ILE B 1 331 ? 23.625 -27.906 -14.57 1 96.62 331 ILE B O 1
ATOM 7532 N N . SER B 1 332 ? 22.062 -28.281 -13 1 96 332 SER B N 1
ATOM 7533 C CA . SER B 1 332 ? 22.578 -29.625 -12.703 1 96 332 SER B CA 1
ATOM 7534 C C . SER B 1 332 ? 22.469 -30.531 -13.922 1 96 332 SER B C 1
ATOM 7536 O O . SER B 1 332 ? 23.344 -31.375 -14.141 1 96 332 SER B O 1
ATOM 7538 N N . ALA B 1 333 ? 21.453 -30.359 -14.672 1 95.5 333 ALA B N 1
ATOM 7539 C CA . ALA B 1 333 ? 21.281 -31.172 -15.875 1 95.5 333 ALA B CA 1
ATOM 7540 C C . ALA B 1 333 ? 22.422 -30.938 -16.859 1 95.5 333 ALA B C 1
ATOM 7542 O O . ALA B 1 333 ? 22.75 -31.812 -17.656 1 95.5 333 ALA B O 1
ATOM 7543 N N . CYS B 1 334 ? 23.031 -29.812 -16.812 1 94.94 334 CYS B N 1
ATOM 7544 C CA . CYS B 1 334 ? 24.062 -29.438 -17.766 1 94.94 334 CYS B CA 1
ATOM 7545 C C . CYS B 1 334 ? 25.453 -29.797 -17.234 1 94.94 334 CYS B C 1
ATOM 7547 O O . CYS B 1 334 ? 26.453 -29.516 -17.891 1 94.94 334 CYS B O 1
ATOM 7549 N N . HIS B 1 335 ? 25.453 -30.359 -16.062 1 93.25 335 HIS B N 1
ATOM 7550 C CA . HIS B 1 335 ? 26.734 -30.766 -15.477 1 93.25 335 HIS B CA 1
ATOM 7551 C C . HIS B 1 335 ? 26.891 -32.281 -15.523 1 93.25 335 HIS B C 1
ATOM 7553 O O . HIS B 1 335 ? 26.062 -33 -14.984 1 93.25 335 HIS B O 1
ATOM 7559 N N . LYS B 1 336 ? 27.969 -32.75 -16.078 1 91 336 LYS B N 1
ATOM 7560 C CA . LYS B 1 336 ? 28.375 -34.156 -16.172 1 91 336 LYS B CA 1
ATOM 7561 C C . LYS B 1 336 ? 27.188 -35.062 -16.422 1 91 336 LYS B C 1
ATOM 7563 O O . LYS B 1 336 ? 26.5 -34.938 -17.422 1 91 336 LYS B O 1
ATOM 7568 N N . ASN B 1 337 ? 26.719 -35.969 -15.344 1 87.5 337 ASN B N 1
ATOM 7569 C CA . ASN B 1 337 ? 25.688 -36.969 -15.523 1 87.5 337 ASN B CA 1
ATOM 7570 C C . ASN B 1 337 ? 24.297 -36.406 -15.188 1 87.5 337 ASN B C 1
ATOM 7572 O O . ASN B 1 337 ? 23.297 -37.094 -15.305 1 87.5 337 ASN B O 1
ATOM 7576 N N . GLY B 1 338 ? 24.266 -35.188 -14.852 1 89.12 338 GLY B N 1
ATOM 7577 C CA . GLY B 1 338 ? 22.969 -34.562 -14.609 1 89.12 338 GLY B CA 1
ATOM 7578 C C . GLY B 1 338 ? 22.453 -34.781 -13.195 1 89.12 338 GLY B C 1
ATOM 7579 O O . GLY B 1 338 ? 21.266 -34.656 -12.93 1 89.12 338 GLY B O 1
ATOM 7580 N N . ASP B 1 339 ? 23.359 -35.094 -12.234 1 91.81 339 ASP B N 1
ATOM 7581 C CA . ASP B 1 339 ? 22.953 -35.281 -10.844 1 91.81 339 ASP B CA 1
ATOM 7582 C C . ASP B 1 339 ? 22.562 -33.938 -10.219 1 91.81 339 ASP B C 1
ATOM 7584 O O . ASP B 1 339 ? 23.188 -32.906 -10.477 1 91.81 339 ASP B O 1
ATOM 7588 N N . PHE B 1 340 ? 21.516 -34.094 -9.461 1 93.94 340 PHE B N 1
ATOM 7589 C CA . PHE B 1 340 ? 20.984 -32.875 -8.844 1 93.94 340 PHE B CA 1
ATOM 7590 C C . PHE B 1 340 ? 21.969 -32.344 -7.812 1 93.94 340 PHE B C 1
ATOM 7592 O O . PHE B 1 340 ? 22.375 -33.031 -6.887 1 93.94 340 PHE B O 1
ATOM 7599 N N . ILE B 1 341 ? 22.391 -31.047 -7.93 1 94.75 341 ILE B N 1
ATOM 7600 C CA . ILE B 1 341 ? 23.25 -30.312 -7.008 1 94.75 341 ILE B CA 1
ATOM 7601 C C . ILE B 1 341 ? 22.547 -29.047 -6.539 1 94.75 341 ILE B C 1
ATOM 7603 O O . ILE B 1 341 ? 21.984 -28.312 -7.352 1 94.75 341 ILE B O 1
ATOM 7607 N N . GLU B 1 342 ? 22.531 -28.875 -5.297 1 95.06 342 GLU B N 1
ATOM 7608 C CA . GLU B 1 342 ? 21.984 -27.625 -4.77 1 95.06 342 GLU B CA 1
ATOM 7609 C C . GLU B 1 342 ? 23 -26.484 -4.867 1 95.06 342 GLU B C 1
ATOM 7611 O O . GLU B 1 342 ? 23.859 -26.344 -3.992 1 95.06 342 GLU B O 1
ATOM 7616 N N . ILE B 1 343 ? 22.875 -25.719 -5.844 1 95.5 343 ILE B N 1
ATOM 7617 C CA . ILE B 1 343 ? 23.844 -24.672 -6.148 1 95.5 343 ILE B CA 1
ATOM 7618 C C . ILE B 1 343 ? 23.359 -23.344 -5.609 1 95.5 343 ILE B C 1
ATOM 7620 O O . ILE B 1 343 ? 24.094 -22.609 -4.949 1 95.5 343 ILE B O 1
ATOM 7624 N N . LEU B 1 344 ? 22.047 -23.047 -5.953 1 94.56 344 LEU B N 1
ATOM 7625 C CA . LEU B 1 344 ? 21.438 -21.781 -5.559 1 94.56 344 LEU B CA 1
ATOM 7626 C C . LEU B 1 344 ? 20.594 -21.938 -4.305 1 94.56 344 LEU B C 1
ATOM 7628 O O . LEU B 1 344 ? 19.844 -22.906 -4.184 1 94.56 344 LEU B O 1
ATOM 7632 N N . GLY B 1 345 ? 20.812 -20.984 -3.412 1 90.38 345 GLY B N 1
ATOM 7633 C CA . GLY B 1 345 ? 20.078 -21.031 -2.158 1 90.38 345 GLY B CA 1
ATOM 7634 C C . GLY B 1 345 ? 19 -19.953 -2.062 1 90.38 345 GLY B C 1
ATOM 7635 O O . GLY B 1 345 ? 18.188 -19.812 -2.971 1 90.38 345 GLY B O 1
ATOM 7636 N N . GLU B 1 346 ? 19.047 -19.156 -1.018 1 86.31 346 GLU B N 1
ATOM 7637 C CA . GLU B 1 346 ? 18.031 -18.156 -0.723 1 86.31 346 GLU B CA 1
ATOM 7638 C C . GLU B 1 346 ? 18.203 -16.922 -1.605 1 86.31 346 GLU B C 1
ATOM 7640 O O . GLU B 1 346 ? 19.297 -16.625 -2.057 1 86.31 346 GLU B O 1
ATOM 7645 N N . GLY B 1 347 ? 17.016 -16.312 -1.883 1 85.12 347 GLY B N 1
ATOM 7646 C CA . GLY B 1 347 ? 17.047 -15.062 -2.621 1 85.12 347 GLY B CA 1
ATOM 7647 C C . GLY B 1 347 ? 17.625 -13.906 -1.811 1 85.12 347 GLY B C 1
ATOM 7648 O O . GLY B 1 347 ? 17.141 -13.633 -0.706 1 85.12 347 GLY B O 1
ATOM 7649 N N . LYS B 1 348 ? 18.672 -13.289 -2.367 1 85.69 348 LYS B N 1
ATOM 7650 C CA . LYS B 1 348 ? 19.328 -12.203 -1.662 1 85.69 348 LYS B CA 1
ATOM 7651 C C . LYS B 1 348 ? 19.219 -10.891 -2.432 1 85.69 348 LYS B C 1
ATOM 7653 O O . LYS B 1 348 ? 19.812 -9.883 -2.051 1 85.69 348 LYS B O 1
ATOM 7658 N N . GLY B 1 349 ? 18.406 -10.898 -3.34 1 84.88 349 GLY B N 1
ATOM 7659 C CA . GLY B 1 349 ? 18.203 -9.68 -4.109 1 84.88 349 GLY B CA 1
ATOM 7660 C C . GLY B 1 349 ? 17.469 -8.602 -3.342 1 84.88 349 GLY B C 1
ATOM 7661 O O . GLY B 1 349 ? 17.141 -8.789 -2.166 1 84.88 349 GLY B O 1
ATOM 7662 N N . GLN B 1 350 ? 17.391 -7.383 -3.873 1 86.5 350 GLN B N 1
ATOM 7663 C CA . GLN B 1 350 ? 16.688 -6.25 -3.297 1 86.5 350 GLN B CA 1
ATOM 7664 C C . GLN B 1 350 ? 17.391 -5.734 -2.043 1 86.5 350 GLN B C 1
ATOM 7666 O O . GLN B 1 350 ? 16.734 -5.285 -1.101 1 86.5 350 GLN B O 1
ATOM 7671 N N . GLY B 1 351 ? 18.656 -5.977 -2.02 1 86.56 351 GLY B N 1
ATOM 7672 C CA . GLY B 1 351 ? 19.453 -5.477 -0.912 1 86.56 351 GLY B CA 1
ATOM 7673 C C . GLY B 1 351 ? 19.281 -6.273 0.365 1 86.56 351 GLY B C 1
ATOM 7674 O O . GLY B 1 351 ? 19.719 -5.855 1.436 1 86.56 351 GLY B O 1
ATOM 7675 N N . ARG B 1 352 ? 18.672 -7.41 0.256 1 84.69 352 ARG B N 1
ATOM 7676 C CA . ARG B 1 352 ? 18.406 -8.242 1.425 1 84.69 352 ARG B CA 1
ATOM 7677 C C . ARG B 1 352 ? 19.672 -8.984 1.858 1 84.69 352 ARG B C 1
ATOM 7679 O O . ARG B 1 352 ? 19.906 -9.164 3.055 1 84.69 352 ARG B O 1
ATOM 7686 N N . GLY B 1 353 ? 20.406 -9.438 0.936 1 84.69 353 GLY B N 1
ATOM 7687 C CA . GLY B 1 353 ? 21.609 -10.18 1.245 1 84.69 353 GLY B CA 1
ATOM 7688 C C . GLY B 1 353 ? 22.859 -9.32 1.201 1 84.69 353 GLY B C 1
ATOM 7689 O O . GLY B 1 353 ? 23 -8.453 0.336 1 84.69 353 GLY B O 1
ATOM 7690 N N . ARG B 1 354 ? 23.594 -9.633 2.17 1 88.62 354 ARG B N 1
ATOM 7691 C CA . ARG B 1 354 ? 24.875 -8.93 2.232 1 88.62 354 ARG B CA 1
ATOM 7692 C C . ARG B 1 354 ? 25.938 -9.648 1.404 1 88.62 354 ARG B C 1
ATOM 7694 O O . ARG B 1 354 ? 25.891 -10.875 1.263 1 88.62 354 ARG B O 1
ATOM 7701 N N . TRP B 1 355 ? 26.812 -8.859 0.854 1 88.38 355 TRP B N 1
ATOM 7702 C CA . TRP B 1 355 ? 28 -9.359 0.162 1 88.38 355 TRP B CA 1
ATOM 7703 C C . TRP B 1 355 ? 27.609 -10.367 -0.916 1 88.38 355 TRP B C 1
ATOM 7705 O O . TRP B 1 355 ? 28.281 -11.391 -1.087 1 88.38 355 TRP B O 1
ATOM 7715 N N . HIS B 1 356 ? 26.422 -10.078 -1.414 1 82.25 356 HIS B N 1
ATOM 7716 C CA . HIS B 1 356 ? 25.922 -10.984 -2.447 1 82.25 356 HIS B CA 1
ATOM 7717 C C . HIS B 1 356 ? 26.516 -10.641 -3.811 1 82.25 356 HIS B C 1
ATOM 7719 O O . HIS B 1 356 ? 26.5 -9.477 -4.219 1 82.25 356 HIS B O 1
ATOM 7725 N N . TYR B 1 357 ? 27.203 -11.656 -4.352 1 81.81 357 TYR B N 1
ATOM 7726 C CA . TYR B 1 357 ? 27.703 -11.602 -5.719 1 81.81 357 TYR B CA 1
ATOM 7727 C C . TYR B 1 357 ? 27.094 -12.719 -6.566 1 81.81 357 TYR B C 1
ATOM 7729 O O . TYR B 1 357 ? 27.562 -13.859 -6.512 1 81.81 357 TYR B O 1
ATOM 7737 N N . GLY B 1 358 ? 26.109 -12.375 -7.32 1 85.5 358 GLY B N 1
ATOM 7738 C CA . GLY B 1 358 ? 25.344 -13.367 -8.047 1 85.5 358 GLY B CA 1
ATOM 7739 C C . GLY B 1 358 ? 26.078 -13.906 -9.266 1 85.5 358 GLY B C 1
ATOM 7740 O O . GLY B 1 358 ? 27.094 -13.352 -9.68 1 85.5 358 GLY B O 1
ATOM 7741 N N . ILE B 1 359 ? 25.641 -14.953 -9.773 1 89.81 359 ILE B N 1
ATOM 7742 C CA . ILE B 1 359 ? 26.25 -15.625 -10.922 1 89.81 359 ILE B CA 1
ATOM 7743 C C . ILE B 1 359 ? 26.016 -14.797 -12.18 1 89.81 359 ILE B C 1
ATOM 7745 O O . ILE B 1 359 ? 26.812 -14.867 -13.125 1 89.81 359 ILE B O 1
ATOM 7749 N N . GLY B 1 360 ? 24.953 -14.039 -12.156 1 89 360 GLY B N 1
ATOM 7750 C CA . GLY B 1 360 ? 24.672 -13.195 -13.305 1 89 360 GLY B CA 1
ATOM 7751 C C . GLY B 1 360 ? 25.766 -12.172 -13.57 1 89 360 GLY B C 1
ATOM 7752 O O . GLY B 1 360 ? 26.047 -11.852 -14.719 1 89 360 GLY B O 1
ATOM 7753 N N . GLN B 1 361 ? 26.344 -11.758 -12.562 1 86.62 361 GLN B N 1
ATOM 7754 C CA . GLN B 1 361 ? 27.438 -10.797 -12.703 1 86.62 361 GLN B CA 1
ATOM 7755 C C . GLN B 1 361 ? 28.656 -11.438 -13.367 1 86.62 361 GLN B C 1
ATOM 7757 O O . GLN B 1 361 ? 29.312 -10.82 -14.203 1 86.62 361 GLN B O 1
ATOM 7762 N N . THR B 1 362 ? 28.922 -12.586 -12.969 1 87.94 362 THR B N 1
ATOM 7763 C CA . THR B 1 362 ? 30.047 -13.305 -13.555 1 87.94 362 THR B CA 1
ATOM 7764 C C . THR B 1 362 ? 29.797 -13.586 -15.031 1 87.94 362 THR B C 1
ATOM 7766 O O . THR B 1 362 ? 30.688 -13.375 -15.867 1 87.94 362 THR B O 1
ATOM 7769 N N . ILE B 1 363 ? 28.656 -14.016 -15.297 1 90 363 ILE B N 1
ATOM 7770 C CA . ILE B 1 363 ? 28.328 -14.344 -16.672 1 90 363 ILE B CA 1
ATOM 7771 C C . ILE B 1 363 ? 28.359 -13.07 -17.531 1 90 363 ILE B C 1
ATOM 7773 O O . ILE B 1 363 ? 28.859 -13.078 -18.656 1 90 363 ILE B O 1
ATOM 7777 N N . MET B 1 364 ? 27.875 -12.062 -17 1 87.75 364 MET B N 1
ATOM 7778 C CA . MET B 1 364 ? 27.844 -10.789 -17.719 1 87.75 364 MET B CA 1
ATOM 7779 C C . MET B 1 364 ? 29.25 -10.266 -17.953 1 87.75 364 MET B C 1
ATOM 7781 O O . MET B 1 364 ? 29.547 -9.734 -19.031 1 87.75 364 MET B O 1
ATOM 7785 N N . SER B 1 365 ? 30.031 -10.383 -16.969 1 84.25 365 SER B N 1
ATOM 7786 C CA . SER B 1 365 ? 31.406 -9.961 -17.141 1 84.25 365 SER B CA 1
ATOM 7787 C C . SER B 1 365 ? 32.125 -10.781 -18.203 1 84.25 365 SER B C 1
ATOM 7789 O O . SER B 1 365 ? 32.938 -10.25 -18.969 1 84.25 365 SER B O 1
ATOM 7791 N N . ARG B 1 366 ? 31.812 -11.938 -18.172 1 87.06 366 ARG B N 1
ATOM 7792 C CA . ARG B 1 366 ? 32.406 -12.812 -19.172 1 87.06 366 ARG B CA 1
ATOM 7793 C C . ARG B 1 366 ? 31.922 -12.445 -20.578 1 87.06 366 ARG B C 1
ATOM 7795 O O . ARG B 1 366 ? 32.719 -12.398 -21.516 1 87.06 366 ARG B O 1
ATOM 7802 N N . ILE B 1 367 ? 30.719 -12.188 -20.719 1 86.69 367 ILE B N 1
ATOM 7803 C CA . ILE B 1 367 ? 30.141 -11.82 -22 1 86.69 367 ILE B CA 1
ATOM 7804 C C . ILE B 1 367 ? 30.766 -10.516 -22.5 1 86.69 367 ILE B C 1
ATOM 7806 O O . ILE B 1 367 ? 31.156 -10.414 -23.656 1 86.69 367 ILE B O 1
ATOM 7810 N N . GLU B 1 368 ? 30.953 -9.617 -21.672 1 83.69 368 GLU B N 1
ATOM 7811 C CA . GLU B 1 368 ? 31.453 -8.297 -22.047 1 83.69 368 GLU B CA 1
ATOM 7812 C C . GLU B 1 368 ? 32.969 -8.328 -22.312 1 83.69 368 GLU B C 1
ATOM 7814 O O . GLU B 1 368 ? 33.438 -7.691 -23.25 1 83.69 368 GLU B O 1
ATOM 7819 N N . ASP B 1 369 ? 33.625 -9.078 -21.5 1 81.69 369 ASP B N 1
ATOM 7820 C CA . ASP B 1 369 ? 35.062 -9 -21.516 1 81.69 369 ASP B CA 1
ATOM 7821 C C . ASP B 1 369 ? 35.656 -10.047 -22.469 1 81.69 369 ASP B C 1
ATOM 7823 O O . ASP B 1 369 ? 36.75 -9.852 -23.016 1 81.69 369 ASP B O 1
ATOM 7827 N N . GLU B 1 370 ? 34.969 -11.07 -22.594 1 83 370 GLU B N 1
ATOM 7828 C CA . GLU B 1 370 ? 35.594 -12.156 -23.344 1 83 370 GLU B CA 1
ATOM 7829 C C . GLU B 1 370 ? 34.844 -12.445 -24.641 1 83 370 GLU B C 1
ATOM 7831 O O . GLU B 1 370 ? 35.438 -12.648 -25.688 1 83 370 GLU B O 1
ATOM 7836 N N . LEU B 1 371 ? 33.562 -12.422 -24.531 1 82.5 371 LEU B N 1
ATOM 7837 C CA . LEU B 1 371 ? 32.812 -12.93 -25.672 1 82.5 371 LEU B CA 1
ATOM 7838 C C . LEU B 1 371 ? 32.562 -11.828 -26.703 1 82.5 371 LEU B C 1
ATOM 7840 O O . LEU B 1 371 ? 32.625 -12.062 -27.906 1 82.5 371 LEU B O 1
ATOM 7844 N N . LEU B 1 372 ? 32.312 -10.664 -26.281 1 82.25 372 LEU B N 1
ATOM 7845 C CA . LEU B 1 372 ? 31.922 -9.609 -27.203 1 82.25 372 LEU B CA 1
ATOM 7846 C C . LEU B 1 372 ? 33.125 -8.734 -27.578 1 82.25 372 LEU B C 1
ATOM 7848 O O . LEU B 1 372 ? 33 -7.824 -28.391 1 82.25 372 LEU B O 1
ATOM 7852 N N . VAL B 1 373 ? 34.25 -9.07 -27.047 1 76 373 VAL B N 1
ATOM 7853 C CA . VAL B 1 373 ? 35.406 -8.25 -27.359 1 76 373 VAL B CA 1
ATOM 7854 C C . VAL B 1 373 ? 35.781 -8.43 -28.828 1 76 373 VAL B C 1
ATOM 7856 O O . VAL B 1 373 ? 35.906 -9.555 -29.312 1 76 373 VAL B O 1
ATOM 7859 N N . GLY B 1 374 ? 35.875 -7.32 -29.594 1 68.94 374 GLY B N 1
ATOM 7860 C CA . GLY B 1 374 ? 36.344 -7.332 -30.969 1 68.94 374 GLY B CA 1
ATOM 7861 C C . GLY B 1 374 ? 35.219 -7.457 -31.984 1 68.94 374 GLY B C 1
ATOM 7862 O O . GLY B 1 374 ? 35.469 -7.441 -33.188 1 68.94 374 GLY B O 1
ATOM 7863 N N . ARG B 1 375 ? 34.062 -7.621 -31.469 1 72.19 375 ARG B N 1
ATOM 7864 C CA . ARG B 1 375 ? 32.969 -7.812 -32.406 1 72.19 375 ARG B CA 1
ATOM 7865 C C . ARG B 1 375 ? 32.438 -6.473 -32.938 1 72.19 375 ARG B C 1
ATOM 7867 O O . ARG B 1 375 ? 32.531 -5.457 -32.219 1 72.19 375 ARG B O 1
ATOM 7874 N N . GLU B 1 376 ? 31.953 -6.664 -34.156 1 64.62 376 GLU B N 1
ATOM 7875 C CA . GLU B 1 376 ? 31.344 -5.492 -34.781 1 64.62 376 GLU B CA 1
ATOM 7876 C C . GLU B 1 376 ? 30.016 -5.133 -34.094 1 64.62 376 GLU B C 1
ATOM 7878 O O . GLU B 1 376 ? 29.25 -6.016 -33.719 1 64.62 376 GLU B O 1
ATOM 7883 N N . ALA B 1 377 ? 29.797 -3.922 -33.812 1 62.72 377 ALA B N 1
ATOM 7884 C CA . ALA B 1 377 ? 28.75 -3.348 -32.969 1 62.72 377 ALA B CA 1
ATOM 7885 C C . ALA B 1 377 ? 27.359 -3.746 -33.5 1 62.72 377 ALA B C 1
ATOM 7887 O O . ALA B 1 377 ? 26.438 -3.971 -32.719 1 62.72 377 ALA B O 1
ATOM 7888 N N . ASP B 1 378 ? 27.062 -3.988 -34.75 1 64.94 378 ASP B N 1
ATOM 7889 C CA . ASP B 1 378 ? 25.703 -4.109 -35.281 1 64.94 378 ASP B CA 1
ATOM 7890 C C . ASP B 1 378 ? 25.406 -5.547 -35.688 1 64.94 378 ASP B C 1
ATOM 7892 O O . ASP B 1 378 ? 24.328 -5.832 -36.219 1 64.94 378 ASP B O 1
ATOM 7896 N N . ALA B 1 379 ? 26.25 -6.453 -35.219 1 71.88 379 ALA B N 1
ATOM 7897 C CA . ALA B 1 379 ? 26 -7.816 -35.688 1 71.88 379 ALA B CA 1
ATOM 7898 C C . ALA B 1 379 ? 25.156 -8.586 -34.656 1 71.88 379 ALA B C 1
ATOM 7900 O O . ALA B 1 379 ? 25.312 -8.398 -33.469 1 71.88 379 ALA B O 1
ATOM 7901 N N . VAL B 1 380 ? 24.188 -9.336 -35.219 1 78.69 380 VAL B N 1
ATOM 7902 C CA . VAL B 1 380 ? 23.359 -10.188 -34.406 1 78.69 380 VAL B CA 1
ATOM 7903 C C . VAL B 1 380 ? 24.188 -11.32 -33.781 1 78.69 380 VAL B C 1
ATOM 7905 O O . VAL B 1 380 ? 25.031 -11.898 -34.469 1 78.69 380 VAL B O 1
ATOM 7908 N N . VAL B 1 381 ? 24.016 -11.508 -32.531 1 81.38 381 VAL B N 1
ATOM 7909 C CA . VAL B 1 381 ? 24.828 -12.484 -31.812 1 81.38 381 VAL B CA 1
ATOM 7910 C C . VAL B 1 381 ? 24.047 -13.781 -31.625 1 81.38 381 VAL B C 1
ATOM 7912 O O . VAL B 1 381 ? 22.875 -13.75 -31.234 1 81.38 381 VAL B O 1
ATOM 7915 N N . ASP B 1 382 ? 24.656 -14.805 -32.031 1 81.88 382 ASP B N 1
ATOM 7916 C CA . ASP B 1 382 ? 24.172 -16.141 -31.688 1 81.88 382 ASP B CA 1
ATOM 7917 C C . ASP B 1 382 ? 24.922 -16.688 -30.469 1 81.88 382 ASP B C 1
ATOM 7919 O O . ASP B 1 382 ? 26.078 -17.109 -30.578 1 81.88 382 ASP B O 1
ATOM 7923 N N . TRP B 1 383 ? 24.266 -16.75 -29.438 1 85.12 383 TRP B N 1
ATOM 7924 C CA . TRP B 1 383 ? 24.891 -17.047 -28.156 1 85.12 383 TRP B CA 1
ATOM 7925 C C . TRP B 1 383 ? 25.328 -18.516 -28.078 1 85.12 383 TRP B C 1
ATOM 7927 O O . TRP B 1 383 ? 26.297 -18.844 -27.406 1 85.12 383 TRP B O 1
ATOM 7937 N N . ASP B 1 384 ? 24.625 -19.375 -28.766 1 84.25 384 ASP B N 1
ATOM 7938 C CA . ASP B 1 384 ? 25 -20.781 -28.781 1 84.25 384 ASP B CA 1
ATOM 7939 C C . ASP B 1 384 ? 26.359 -20.984 -29.453 1 84.25 384 ASP B C 1
ATOM 7941 O O . ASP B 1 384 ? 27.203 -21.734 -28.969 1 84.25 384 ASP B O 1
ATOM 7945 N N . VAL B 1 385 ? 26.594 -20.234 -30.5 1 80.94 385 VAL B N 1
ATOM 7946 C CA . VAL B 1 385 ? 27.859 -20.328 -31.234 1 80.94 385 VAL B CA 1
ATOM 7947 C C . VAL B 1 385 ? 28.969 -19.656 -30.438 1 80.94 385 VAL B C 1
ATOM 7949 O O . VAL B 1 385 ? 30.094 -20.156 -30.375 1 80.94 385 VAL B O 1
ATOM 7952 N N . MET B 1 386 ? 28.641 -18.688 -29.812 1 82.12 386 MET B N 1
ATOM 7953 C CA . MET B 1 386 ? 29.641 -17.938 -29.047 1 82.12 386 MET B CA 1
ATOM 7954 C C . MET B 1 386 ? 30.109 -18.75 -27.828 1 82.12 386 MET B C 1
ATOM 7956 O O . MET B 1 386 ? 31.297 -18.719 -27.5 1 82.12 386 MET B O 1
ATOM 7960 N N . ARG B 1 387 ? 29.234 -19.406 -27.281 1 82.69 387 ARG B N 1
ATOM 7961 C CA . ARG B 1 387 ? 29.578 -20.219 -26.109 1 82.69 387 ARG B CA 1
ATOM 7962 C C . ARG B 1 387 ? 30.531 -21.344 -26.5 1 82.69 387 ARG B C 1
ATOM 7964 O O . ARG B 1 387 ? 31.484 -21.625 -25.766 1 82.69 387 ARG B O 1
ATOM 7971 N N . LYS B 1 388 ? 30.281 -21.922 -27.578 1 84 388 LYS B N 1
ATOM 7972 C CA . LYS B 1 388 ? 31.078 -23.047 -28.016 1 84 388 LYS B CA 1
ATOM 7973 C C . LYS B 1 388 ? 32.5 -22.625 -28.328 1 84 388 LYS B C 1
ATOM 7975 O O . LYS B 1 388 ? 33.469 -23.391 -28.141 1 84 388 LYS B O 1
ATOM 7980 N N . ASN B 1 389 ? 32.625 -21.406 -28.719 1 81.44 389 ASN B N 1
ATOM 7981 C CA . ASN B 1 389 ? 33.969 -20.906 -29.109 1 81.44 389 ASN B CA 1
ATOM 7982 C C . ASN B 1 389 ? 34.594 -20.109 -27.984 1 81.44 389 ASN B C 1
ATOM 7984 O O . ASN B 1 389 ? 35.688 -19.531 -28.172 1 81.44 389 ASN B O 1
ATOM 7988 N N . ALA B 1 390 ? 34.062 -20.125 -26.859 1 83.94 390 ALA B N 1
ATOM 7989 C CA . ALA B 1 390 ? 34.5 -19.25 -25.781 1 83.94 390 ALA B CA 1
ATOM 7990 C C . ALA B 1 390 ? 35.688 -19.875 -25.031 1 83.94 390 ALA B C 1
ATOM 7992 O O . ALA B 1 390 ? 35.781 -21.094 -24.906 1 83.94 390 ALA B O 1
ATOM 7993 N N . PRO B 1 391 ? 36.594 -19.016 -24.562 1 82.81 391 PRO B N 1
ATOM 7994 C CA . PRO B 1 391 ? 37.688 -19.5 -23.734 1 82.81 391 PRO B CA 1
ATOM 7995 C C . PRO B 1 391 ? 37.25 -19.969 -22.344 1 82.81 391 PRO B C 1
ATOM 7997 O O . PRO B 1 391 ? 36.094 -19.703 -21.953 1 82.81 391 PRO B O 1
ATOM 8000 N N . PRO B 1 392 ? 38.094 -20.703 -21.703 1 83.12 392 PRO B N 1
ATOM 8001 C CA . PRO B 1 392 ? 37.719 -21.172 -20.359 1 83.12 392 PRO B CA 1
ATOM 8002 C C . PRO B 1 392 ? 37.438 -20.031 -19.391 1 83.12 392 PRO B C 1
ATOM 8004 O O . PRO B 1 392 ? 38.125 -19 -19.391 1 83.12 392 PRO B O 1
ATOM 8007 N N . PRO B 1 393 ? 36.312 -20.266 -18.656 1 80.62 393 PRO B N 1
ATOM 8008 C CA . PRO B 1 393 ? 35.844 -19.172 -17.797 1 80.62 393 PRO B CA 1
ATOM 8009 C C . PRO B 1 393 ? 36.625 -19.078 -16.5 1 80.62 393 PRO B C 1
ATOM 8011 O O . PRO B 1 393 ? 37.156 -20.078 -16 1 80.62 393 PRO B O 1
ATOM 8014 N N . THR B 1 394 ? 36.938 -17.812 -16.047 1 73.5 394 THR B N 1
ATOM 8015 C CA . THR B 1 394 ? 37.469 -17.562 -14.711 1 73.5 394 THR B CA 1
ATOM 8016 C C . THR B 1 394 ? 36.531 -16.688 -13.898 1 73.5 394 THR B C 1
ATOM 8018 O O . THR B 1 394 ? 35.906 -15.766 -14.438 1 73.5 394 THR B O 1
ATOM 8021 N N . ARG B 1 395 ? 36.125 -17.188 -12.695 1 74.62 395 ARG B N 1
ATOM 8022 C CA . ARG B 1 395 ? 35.281 -16.375 -11.812 1 74.62 395 ARG B CA 1
ATOM 8023 C C . ARG B 1 395 ? 36.156 -15.547 -10.867 1 74.62 395 ARG B C 1
ATOM 8025 O O . ARG B 1 395 ? 37 -16.094 -10.141 1 74.62 395 ARG B O 1
ATOM 8032 N N . ARG B 1 396 ? 36.156 -14.25 -11.094 1 69.19 396 ARG B N 1
ATOM 8033 C CA . ARG B 1 396 ? 36.875 -13.328 -10.219 1 69.19 396 ARG B CA 1
ATOM 8034 C C . ARG B 1 396 ? 36 -12.148 -9.82 1 69.19 396 ARG B C 1
ATOM 8036 O O . ARG B 1 396 ? 35.094 -11.75 -10.578 1 69.19 396 ARG B O 1
ATOM 8043 N N . ILE B 1 397 ? 36.031 -11.898 -8.555 1 66.88 397 ILE B N 1
ATOM 8044 C CA . ILE B 1 397 ? 35.375 -10.688 -8.094 1 66.88 397 ILE B CA 1
ATOM 8045 C C . ILE B 1 397 ? 36.344 -9.508 -8.188 1 66.88 397 ILE B C 1
ATOM 8047 O O . ILE B 1 397 ? 37.438 -9.547 -7.617 1 66.88 397 ILE B O 1
ATOM 8051 N N . GLU B 1 398 ? 36.031 -8.641 -9.07 1 69.12 398 GLU B N 1
ATOM 8052 C CA . GLU B 1 398 ? 36.844 -7.434 -9.133 1 69.12 398 GLU B CA 1
ATOM 8053 C C . GLU B 1 398 ? 36.156 -6.258 -8.453 1 69.12 398 GLU B C 1
ATOM 8055 O O . GLU B 1 398 ? 35.281 -5.617 -9.047 1 69.12 398 GLU B O 1
ATOM 8060 N N . LEU B 1 399 ? 36.469 -6.059 -7.262 1 67.56 399 LEU B N 1
ATOM 8061 C CA . LEU B 1 399 ? 35.875 -4.98 -6.492 1 67.56 399 LEU B CA 1
ATOM 8062 C C . LEU B 1 399 ? 36.25 -3.621 -7.078 1 67.56 399 LEU B C 1
ATOM 8064 O O . LEU B 1 399 ? 35.5 -2.654 -6.941 1 67.56 399 LEU B O 1
ATOM 8068 N N . ALA B 1 400 ? 37.375 -3.576 -7.699 1 65.69 400 ALA B N 1
ATOM 8069 C CA . ALA B 1 400 ? 37.875 -2.289 -8.195 1 65.69 400 ALA B CA 1
ATOM 8070 C C . ALA B 1 400 ? 37.312 -1.999 -9.586 1 65.69 400 ALA B C 1
ATOM 8072 O O . ALA B 1 400 ? 37.656 -0.988 -10.203 1 65.69 400 ALA B O 1
ATOM 8073 N N . HIS B 1 401 ? 36.469 -2.811 -9.883 1 74.69 401 HIS B N 1
ATOM 8074 C CA . HIS B 1 401 ? 35.906 -2.561 -11.203 1 74.69 401 HIS B CA 1
ATOM 8075 C C . HIS B 1 401 ? 34.781 -1.526 -11.148 1 74.69 401 HIS B C 1
ATOM 8077 O O . HIS B 1 401 ? 34.062 -1.429 -10.141 1 74.69 401 HIS B O 1
ATOM 8083 N N . TRP B 1 402 ? 34.719 -0.716 -12.148 1 75.44 402 TRP B N 1
ATOM 8084 C CA . TRP B 1 402 ? 33.781 0.396 -12.234 1 75.44 402 TRP B CA 1
ATOM 8085 C C . TRP B 1 402 ? 32.344 -0.095 -12.109 1 75.44 402 TRP B C 1
ATOM 8087 O O . TRP B 1 402 ? 31.469 0.641 -11.648 1 75.44 402 TRP B O 1
ATOM 8097 N N . ARG B 1 403 ? 32.188 -1.29 -12.344 1 76.06 403 ARG B N 1
ATOM 8098 C CA . ARG B 1 403 ? 30.859 -1.864 -12.281 1 76.06 403 ARG B CA 1
ATOM 8099 C C . ARG B 1 403 ? 30.359 -1.949 -10.836 1 76.06 403 ARG B C 1
ATOM 8101 O O . ARG B 1 403 ? 29.156 -1.902 -10.578 1 76.06 403 ARG B O 1
ATOM 8108 N N . ILE B 1 404 ? 31.25 -2.016 -10 1 79.5 404 ILE B N 1
ATOM 8109 C CA . ILE B 1 404 ? 30.891 -2.125 -8.594 1 79.5 404 ILE B CA 1
ATOM 8110 C C . ILE B 1 404 ? 30.969 -0.751 -7.93 1 79.5 404 ILE B C 1
ATOM 8112 O O . ILE B 1 404 ? 30.109 -0.384 -7.137 1 79.5 404 ILE B O 1
ATOM 8116 N N . ILE B 1 405 ? 31.906 0.094 -8.398 1 86.62 405 ILE B N 1
ATOM 8117 C CA . ILE B 1 405 ? 32.156 1.382 -7.77 1 86.62 405 ILE B CA 1
ATOM 8118 C C . ILE B 1 405 ? 31.047 2.367 -8.133 1 86.62 405 ILE B C 1
ATOM 8120 O O . ILE B 1 405 ? 30.656 3.199 -7.316 1 86.62 405 ILE B O 1
ATOM 8124 N N . GLU B 1 406 ? 30.562 2.227 -9.312 1 89.62 406 GLU B N 1
ATOM 8125 C CA . GLU B 1 406 ? 29.562 3.184 -9.773 1 89.62 406 GLU B CA 1
ATOM 8126 C C . GLU B 1 406 ? 28.297 3.104 -8.93 1 89.62 406 GLU B C 1
ATOM 8128 O O . GLU B 1 406 ? 27.812 4.121 -8.438 1 89.62 406 GLU B O 1
ATOM 8133 N N . PRO B 1 407 ? 27.75 1.911 -8.727 1 91.38 407 PRO B N 1
ATOM 8134 C CA . PRO B 1 407 ? 26.562 1.852 -7.863 1 91.38 407 PRO B CA 1
ATOM 8135 C C . PRO B 1 407 ? 26.859 2.262 -6.422 1 91.38 407 PRO B C 1
ATOM 8137 O O . PRO B 1 407 ? 26 2.846 -5.754 1 91.38 407 PRO B O 1
ATOM 8140 N N . LEU B 1 408 ? 28.047 2.037 -5.977 1 92.88 408 LEU B N 1
ATOM 8141 C CA . LEU B 1 408 ? 28.453 2.418 -4.629 1 92.88 408 LEU B CA 1
ATOM 8142 C C . LEU B 1 408 ? 28.484 3.936 -4.48 1 92.88 408 LEU B C 1
ATOM 8144 O O . LEU B 1 408 ? 27.922 4.48 -3.529 1 92.88 408 LEU B O 1
ATOM 8148 N N . LEU B 1 409 ? 29.062 4.551 -5.438 1 92.81 409 LEU B N 1
ATOM 8149 C CA . LEU B 1 409 ? 29.188 6.004 -5.402 1 92.81 409 LEU B CA 1
ATOM 8150 C C . LEU B 1 409 ? 27.828 6.668 -5.594 1 92.81 409 LEU B C 1
ATOM 8152 O O . LEU B 1 409 ? 27.516 7.668 -4.938 1 92.81 409 LEU B O 1
ATOM 8156 N N . SER B 1 410 ? 27.078 6.113 -6.488 1 94.94 410 SER B N 1
ATOM 8157 C CA . SER B 1 410 ? 25.75 6.676 -6.73 1 94.94 410 SER B CA 1
ATOM 8158 C C . SER B 1 410 ? 24.875 6.586 -5.48 1 94.94 410 SER B C 1
ATOM 8160 O O . SER B 1 410 ? 24.219 7.559 -5.109 1 94.94 410 SER B O 1
ATOM 8162 N N . ALA B 1 411 ? 24.891 5.461 -4.832 1 96.5 411 ALA B N 1
ATOM 8163 C CA . ALA B 1 411 ? 24.094 5.285 -3.615 1 96.5 411 ALA B CA 1
ATOM 8164 C C . ALA B 1 411 ? 24.562 6.238 -2.516 1 96.5 411 ALA B C 1
ATOM 8166 O O . ALA B 1 411 ? 23.75 6.836 -1.814 1 96.5 411 ALA B O 1
ATOM 8167 N N . PHE B 1 412 ? 25.859 6.387 -2.43 1 96.12 412 PHE B N 1
ATOM 8168 C CA . PHE B 1 412 ? 26.438 7.27 -1.427 1 96.12 412 PHE B CA 1
ATOM 8169 C C . PHE B 1 412 ? 26.016 8.711 -1.666 1 96.12 412 PHE B C 1
ATOM 8171 O O . PHE B 1 412 ? 25.578 9.398 -0.739 1 96.12 412 PHE B O 1
ATOM 8178 N N . VAL B 1 413 ? 26.062 9.109 -2.879 1 95.25 413 VAL B N 1
ATOM 8179 C CA . VAL B 1 413 ? 25.734 10.484 -3.225 1 95.25 413 VAL B CA 1
ATOM 8180 C C . VAL B 1 413 ? 24.234 10.719 -3.047 1 95.25 413 VAL B C 1
ATOM 8182 O O . VAL B 1 413 ? 23.812 11.766 -2.553 1 95.25 413 VAL B O 1
ATOM 8185 N N . ILE B 1 414 ? 23.438 9.789 -3.371 1 96.56 414 ILE B N 1
ATOM 8186 C CA . ILE B 1 414 ? 22 9.938 -3.295 1 96.56 414 ILE B CA 1
ATOM 8187 C C . ILE B 1 414 ? 21.562 10.047 -1.833 1 96.56 414 ILE B C 1
ATOM 8189 O O . ILE B 1 414 ? 20.875 10.992 -1.448 1 96.56 414 ILE B O 1
ATOM 8193 N N . VAL B 1 415 ? 22 9.117 -1.016 1 96.88 415 VAL B N 1
ATOM 8194 C CA . VAL B 1 415 ? 21.547 9.078 0.368 1 96.88 415 VAL B CA 1
ATOM 8195 C C . VAL B 1 415 ? 22.156 10.234 1.152 1 96.88 415 VAL B C 1
ATOM 8197 O O . VAL B 1 415 ? 21.438 10.984 1.823 1 96.88 415 VAL B O 1
ATOM 8200 N N . CYS B 1 416 ? 23.453 10.469 1.021 1 95.56 416 CYS B N 1
ATOM 8201 C CA . CYS B 1 416 ? 24.109 11.539 1.762 1 95.56 416 CYS B CA 1
ATOM 8202 C C . CYS B 1 416 ? 23.719 12.906 1.218 1 95.56 416 CYS B C 1
ATOM 8204 O O . CYS B 1 416 ? 23.562 13.859 1.981 1 95.56 416 CYS B O 1
ATOM 8206 N N . GLY B 1 417 ? 23.609 12.945 -0.066 1 94.31 417 GLY B N 1
ATOM 8207 C CA . GLY B 1 417 ? 23.203 14.211 -0.663 1 94.31 417 GLY B CA 1
ATOM 8208 C C . GLY B 1 417 ? 21.812 14.656 -0.243 1 94.31 417 GLY B C 1
ATOM 8209 O O . GLY B 1 417 ? 21.609 15.836 0.063 1 94.31 417 GLY B O 1
ATOM 8210 N N . ILE B 1 418 ? 20.891 13.805 -0.151 1 95.75 418 ILE B N 1
ATOM 8211 C CA . ILE B 1 418 ? 19.531 14.125 0.227 1 95.75 418 ILE B CA 1
ATOM 8212 C C . ILE B 1 418 ? 19.453 14.43 1.723 1 95.75 418 ILE B C 1
ATOM 8214 O O . ILE B 1 418 ? 18.938 15.469 2.129 1 95.75 418 ILE B O 1
ATOM 8218 N N . SER B 1 419 ? 20.094 13.594 2.521 1 94.19 419 SER B N 1
ATOM 8219 C CA . SER B 1 419 ? 20 13.727 3.973 1 94.19 419 SER B CA 1
ATOM 8220 C C . SER B 1 419 ? 20.828 14.914 4.469 1 94.19 419 SER B C 1
ATOM 8222 O O . SER B 1 419 ? 20.531 15.484 5.52 1 94.19 419 SER B O 1
ATOM 8224 N N . SER B 1 420 ? 21.875 15.305 3.729 1 93.81 420 SER B N 1
ATOM 8225 C CA . SER B 1 420 ? 22.656 16.469 4.129 1 93.81 420 SER B CA 1
ATOM 8226 C C . SER B 1 420 ? 21.844 17.75 4.039 1 93.81 420 SER B C 1
ATOM 8228 O O . SER B 1 420 ? 22.125 18.719 4.73 1 93.81 420 SER B O 1
ATOM 8230 N N . GLY B 1 421 ? 20.812 17.703 3.197 1 93.38 421 GLY B N 1
ATOM 8231 C CA . GLY B 1 421 ? 19.906 18.844 3.139 1 93.38 421 GLY B CA 1
ATOM 8232 C C . GLY B 1 421 ? 19.234 19.141 4.461 1 93.38 421 GLY B C 1
ATOM 8233 O O . GLY B 1 421 ? 19.047 20.297 4.828 1 93.38 421 GLY B O 1
ATOM 8234 N N . SER B 1 422 ? 18.906 18.078 5.188 1 94 422 SER B N 1
ATOM 8235 C CA . SER B 1 422 ? 18.281 18.266 6.496 1 94 422 SER B CA 1
ATOM 8236 C C . SER B 1 422 ? 19.25 18.922 7.48 1 94 422 SER B C 1
ATOM 8238 O O . SER B 1 422 ? 18.844 19.766 8.273 1 94 422 SER B O 1
ATOM 8240 N N . PHE B 1 423 ? 20.484 18.578 7.398 1 92.31 423 PHE B N 1
ATOM 8241 C CA . PHE B 1 423 ? 21.5 19.172 8.258 1 92.31 423 PHE B CA 1
ATOM 8242 C C . PHE B 1 423 ? 21.703 20.641 7.918 1 92.31 423 PHE B C 1
ATOM 8244 O O . PHE B 1 423 ? 21.766 21.5 8.812 1 92.31 423 PHE B O 1
ATOM 8251 N N . ILE B 1 424 ? 21.781 20.953 6.684 1 92.81 424 ILE B N 1
ATOM 8252 C CA . ILE B 1 424 ? 22 22.312 6.242 1 92.81 424 ILE B CA 1
ATOM 8253 C C . ILE B 1 424 ? 20.828 23.203 6.68 1 92.81 424 ILE B C 1
ATOM 8255 O O . ILE B 1 424 ? 21.031 24.312 7.156 1 92.81 424 ILE B O 1
ATOM 8259 N N . LEU B 1 425 ? 19.672 22.656 6.598 1 92.06 425 LEU B N 1
ATOM 8260 C CA . LEU B 1 425 ? 18.484 23.406 7 1 92.06 425 LEU B CA 1
ATOM 8261 C C . LEU B 1 425 ? 18.5 23.703 8.5 1 92.06 425 LEU B C 1
ATOM 8263 O O . LEU B 1 425 ? 18.281 24.828 8.922 1 92.06 425 LEU B O 1
ATOM 8267 N N . ALA B 1 426 ? 18.812 22.719 9.234 1 90.62 426 ALA B N 1
ATOM 8268 C CA . ALA B 1 426 ? 18.812 22.875 10.688 1 90.62 426 ALA B CA 1
ATOM 8269 C C . ALA B 1 426 ? 19.969 23.75 11.141 1 90.62 426 ALA B C 1
ATOM 8271 O O . ALA B 1 426 ? 19.828 24.578 12.055 1 90.62 426 ALA B O 1
ATOM 8272 N N . TYR B 1 427 ? 21.078 23.656 10.469 1 91.5 427 TYR B N 1
ATOM 8273 C CA . TYR B 1 427 ? 22.281 24.406 10.844 1 91.5 427 TYR B CA 1
ATOM 8274 C C . TYR B 1 427 ? 22.109 25.891 10.547 1 91.5 427 TYR B C 1
ATOM 8276 O O . TYR B 1 427 ? 22.547 26.734 11.328 1 91.5 427 TYR B O 1
ATOM 8284 N N . PHE B 1 428 ? 21.359 26.234 9.57 1 91.06 428 PHE B N 1
ATOM 8285 C CA . PHE B 1 428 ? 21.297 27.641 9.148 1 91.06 428 PHE B CA 1
ATOM 8286 C C . PHE B 1 428 ? 19.969 28.266 9.539 1 91.06 428 PHE B C 1
ATOM 8288 O O . PHE B 1 428 ? 19.703 29.422 9.211 1 91.06 428 PHE B O 1
ATOM 8295 N N . THR B 1 429 ? 19.109 27.484 10.242 1 88.81 429 THR B N 1
ATOM 8296 C CA . THR B 1 429 ? 17.953 28.094 10.883 1 88.81 429 THR B CA 1
ATOM 8297 C C . THR B 1 429 ? 18.375 28.812 12.172 1 88.81 429 THR B C 1
ATOM 8299 O O . THR B 1 429 ? 19.062 28.234 13.008 1 88.81 429 THR B O 1
ATOM 8302 N N . PRO B 1 430 ? 17.953 30.031 12.297 1 88.12 430 PRO B N 1
ATOM 8303 C CA . PRO B 1 430 ? 18.406 30.797 13.453 1 88.12 430 PRO B CA 1
ATOM 8304 C C . PRO B 1 430 ? 17.969 30.203 14.781 1 88.12 430 PRO B C 1
ATOM 8306 O O . PRO B 1 430 ? 16.812 29.75 14.906 1 88.12 430 PRO B O 1
ATOM 8309 N N . PRO B 1 431 ? 18.859 30.25 15.711 1 89.06 431 PRO B N 1
ATOM 8310 C CA . PRO B 1 431 ? 20.25 30.719 15.664 1 89.06 431 PRO B CA 1
ATOM 8311 C C . PRO B 1 431 ? 21.156 29.781 14.867 1 89.06 431 PRO B C 1
ATOM 8313 O O . PRO B 1 431 ? 21.125 28.562 15.055 1 89.06 431 PRO B O 1
ATOM 8316 N N . VAL B 1 432 ? 22 30.422 14.047 1 90.81 432 VAL B N 1
ATOM 8317 C CA . VAL B 1 432 ? 22.828 29.641 13.133 1 90.81 432 VAL B CA 1
ATOM 8318 C C . VAL B 1 432 ? 23.953 28.953 13.914 1 90.81 432 VAL B C 1
ATOM 8320 O O . VAL B 1 432 ? 24.641 29.578 14.719 1 90.81 432 VAL B O 1
ATOM 8323 N N . GLY B 1 433 ? 24.047 27.656 13.75 1 89.19 433 GLY B N 1
ATOM 8324 C CA . GLY B 1 433 ? 25.109 26.922 14.414 1 89.19 433 GLY B CA 1
ATOM 8325 C C . GLY B 1 433 ? 24.719 25.516 14.797 1 89.19 433 GLY B C 1
ATOM 8326 O O . GLY B 1 433 ? 23.688 25 14.352 1 89.19 433 GLY B O 1
ATOM 8327 N N . PHE B 1 434 ? 25.609 24.844 15.57 1 89.31 434 PHE B N 1
ATOM 8328 C CA . PHE B 1 434 ? 25.438 23.453 15.984 1 89.31 434 PHE B CA 1
ATOM 8329 C C . PHE B 1 434 ? 24.562 23.375 17.234 1 89.31 434 PHE B C 1
ATOM 8331 O O . PHE B 1 434 ? 24.969 23.828 18.312 1 89.31 434 PHE B O 1
ATOM 8338 N N . ALA B 1 435 ? 23.344 22.953 16.984 1 89.06 435 ALA B N 1
ATOM 8339 C CA . ALA B 1 435 ? 22.422 22.672 18.078 1 89.06 435 ALA B CA 1
ATOM 8340 C C . ALA B 1 435 ? 22.047 21.188 18.125 1 89.06 435 ALA B C 1
ATOM 8342 O O . ALA B 1 435 ? 22.609 20.375 17.375 1 89.06 435 ALA B O 1
ATOM 8343 N N . TRP B 1 436 ? 21.172 20.859 18.984 1 84.94 436 TRP B N 1
ATOM 8344 C CA . TRP B 1 436 ? 20.812 19.438 19.125 1 84.94 436 TRP B CA 1
ATOM 8345 C C . TRP B 1 436 ? 20.078 18.938 17.875 1 84.94 436 TRP B C 1
ATOM 8347 O O . TRP B 1 436 ? 20.234 17.781 17.484 1 84.94 436 TRP B O 1
ATOM 8357 N N . ARG B 1 437 ? 19.344 19.734 17.281 1 86.56 437 ARG B N 1
ATOM 8358 C CA . ARG B 1 437 ? 18.625 19.328 16.078 1 86.56 437 ARG B CA 1
ATOM 8359 C C . ARG B 1 437 ? 19.578 19.062 14.922 1 86.56 437 ARG B C 1
ATOM 8361 O O . ARG B 1 437 ? 19.484 18.047 14.242 1 86.56 437 ARG B O 1
ATOM 8368 N N . SER B 1 438 ? 20.453 20 14.68 1 88.69 438 SER B N 1
ATOM 8369 C CA . SER B 1 438 ? 21.438 19.797 13.625 1 88.69 438 SER B CA 1
ATOM 8370 C C . SER B 1 438 ? 22.344 18.625 13.93 1 88.69 438 SER B C 1
ATOM 8372 O O . SER B 1 438 ? 22.688 17.844 13.031 1 88.69 438 SER B O 1
ATOM 8374 N N . ALA B 1 439 ? 22.625 18.422 15.164 1 87.62 439 ALA B N 1
ATOM 8375 C CA . ALA B 1 439 ? 23.469 17.297 15.57 1 87.62 439 ALA B CA 1
ATOM 8376 C C . ALA B 1 439 ? 22.734 15.969 15.367 1 87.62 439 ALA B C 1
ATOM 8378 O O . ALA B 1 439 ? 23.344 14.969 14.984 1 87.62 439 ALA B O 1
ATOM 8379 N N . ALA B 1 440 ? 21.516 15.992 15.633 1 86.94 440 ALA B N 1
ATOM 8380 C CA . ALA B 1 440 ? 20.719 14.781 15.469 1 86.94 440 ALA B CA 1
ATOM 8381 C C . ALA B 1 440 ? 20.688 14.336 14.008 1 86.94 440 ALA B C 1
ATOM 8383 O O . ALA B 1 440 ? 20.875 13.156 13.711 1 86.94 440 ALA B O 1
ATOM 8384 N N . TYR B 1 441 ? 20.516 15.305 13.094 1 89.12 441 TYR B N 1
ATOM 8385 C CA . TYR B 1 441 ? 20.5 14.977 11.672 1 89.12 441 TYR B CA 1
ATOM 8386 C C . TYR B 1 441 ? 21.859 14.43 11.227 1 89.12 441 TYR B C 1
ATOM 8388 O O . TYR B 1 441 ? 21.922 13.469 10.453 1 89.12 441 TYR B O 1
ATOM 8396 N N . LEU B 1 442 ? 22.812 14.93 11.766 1 88.19 442 LEU B N 1
ATOM 8397 C CA . LEU B 1 442 ? 24.172 14.516 11.383 1 88.19 442 LEU B CA 1
ATOM 8398 C C . LEU B 1 442 ? 24.484 13.141 11.961 1 88.19 442 LEU B C 1
ATOM 8400 O O . LEU B 1 442 ? 25.188 12.344 11.328 1 88.19 442 LEU B O 1
ATOM 8404 N N . THR B 1 443 ? 23.969 12.859 13.078 1 87.62 443 THR B N 1
ATOM 8405 C CA . THR B 1 443 ? 24.234 11.586 13.734 1 87.62 443 THR B CA 1
ATOM 8406 C C . THR B 1 443 ? 23.672 10.43 12.906 1 87.62 443 THR B C 1
ATOM 8408 O O . THR B 1 443 ? 24.359 9.43 12.672 1 87.62 443 THR B O 1
ATOM 8411 N N . CYS B 1 444 ? 22.5 10.516 12.461 1 85.81 444 CYS B N 1
ATOM 8412 C CA . CYS B 1 444 ? 21.891 9.461 11.664 1 85.81 444 CYS B CA 1
ATOM 8413 C C . CYS B 1 444 ? 22.672 9.211 10.391 1 85.81 444 CYS B C 1
ATOM 8415 O O . CYS B 1 444 ? 22.922 8.062 10.016 1 85.81 444 CYS B O 1
ATOM 8417 N N . LEU B 1 445 ? 23.125 10.273 9.812 1 87.88 445 LEU B N 1
ATOM 8418 C CA . LEU B 1 445 ? 23.891 10.172 8.578 1 87.88 445 LEU B CA 1
ATOM 8419 C C . LEU B 1 445 ? 25.266 9.555 8.828 1 87.88 445 LEU B C 1
ATOM 8421 O O . LEU B 1 445 ? 25.719 8.695 8.07 1 87.88 445 LEU B O 1
ATOM 8425 N N . CYS B 1 446 ? 25.828 9.945 9.867 1 91 446 CYS B N 1
ATOM 8426 C CA . CYS B 1 446 ? 27.156 9.445 10.195 1 91 446 CYS B CA 1
ATOM 8427 C C . CYS B 1 446 ? 27.125 7.953 10.5 1 91 446 CYS B C 1
ATOM 8429 O O . CYS B 1 446 ? 27.984 7.195 10.031 1 91 446 CYS B O 1
ATOM 8431 N N . ILE B 1 447 ? 26.156 7.516 11.219 1 91.62 447 ILE B N 1
ATOM 8432 C CA . ILE B 1 447 ? 26.047 6.098 11.547 1 91.62 447 ILE B CA 1
ATOM 8433 C C . ILE B 1 447 ? 25.812 5.293 10.273 1 91.62 447 ILE B C 1
ATOM 8435 O O . ILE B 1 447 ? 26.422 4.238 10.078 1 91.62 447 ILE B O 1
ATOM 8439 N N . ALA B 1 448 ? 25.031 5.805 9.43 1 92.75 448 ALA B N 1
ATOM 8440 C CA . ALA B 1 448 ? 24.766 5.121 8.164 1 92.75 448 ALA B CA 1
ATOM 8441 C C . ALA B 1 448 ? 26.031 5 7.32 1 92.75 448 ALA B C 1
ATOM 8443 O O . ALA B 1 448 ? 26.281 3.961 6.707 1 92.75 448 ALA B O 1
ATOM 8444 N N . VAL B 1 449 ? 26.859 6.027 7.348 1 94.38 449 VAL B N 1
ATOM 8445 C CA . VAL B 1 449 ? 28.094 6.035 6.57 1 94.38 449 VAL B CA 1
ATOM 8446 C C . VAL B 1 449 ? 29.078 5.043 7.172 1 94.38 449 VAL B C 1
ATOM 8448 O O . VAL B 1 449 ? 29.734 4.297 6.445 1 94.38 449 VAL B O 1
ATOM 8451 N N . VAL B 1 450 ? 29.094 5.012 8.453 1 94.12 450 VAL B N 1
ATOM 8452 C CA . VAL B 1 450 ? 30.016 4.102 9.125 1 94.12 450 VAL B CA 1
ATOM 8453 C C . VAL B 1 450 ? 29.625 2.654 8.828 1 94.12 450 VAL B C 1
ATOM 8455 O O . VAL B 1 450 ? 30.484 1.826 8.5 1 94.12 450 VAL B O 1
ATOM 8458 N N . ILE B 1 451 ? 28.375 2.34 8.891 1 94.69 451 ILE B N 1
ATOM 8459 C CA . ILE B 1 451 ? 27.906 0.992 8.602 1 94.69 451 ILE B CA 1
ATOM 8460 C C . ILE B 1 451 ? 28.219 0.629 7.156 1 94.69 451 ILE B C 1
ATOM 8462 O O . ILE B 1 451 ? 28.656 -0.486 6.867 1 94.69 451 ILE B O 1
ATOM 8466 N N . PHE B 1 452 ? 28.062 1.59 6.344 1 94.38 452 PHE B N 1
ATOM 8467 C CA . PHE B 1 452 ? 28.312 1.385 4.926 1 94.38 452 PHE B CA 1
ATOM 8468 C C . PHE B 1 452 ? 29.797 1.096 4.684 1 94.38 452 PHE B C 1
ATOM 8470 O O . PHE B 1 452 ? 30.141 0.166 3.951 1 94.38 452 PHE B O 1
ATOM 8477 N N . LEU B 1 453 ? 30.625 1.842 5.289 1 93.69 453 LEU B N 1
ATOM 8478 C CA . LEU B 1 453 ? 32.062 1.649 5.121 1 93.69 453 LEU B CA 1
ATOM 8479 C C . LEU B 1 453 ? 32.5 0.292 5.664 1 93.69 453 LEU B C 1
ATOM 8481 O O . LEU B 1 453 ? 33.281 -0.405 5.035 1 93.69 453 LEU B O 1
ATOM 8485 N N . ILE B 1 454 ? 31.906 -0.107 6.723 1 93.88 454 ILE B N 1
ATOM 8486 C CA . ILE B 1 454 ? 32.219 -1.419 7.281 1 93.88 454 ILE B CA 1
ATOM 8487 C C . ILE B 1 454 ? 31.719 -2.512 6.336 1 93.88 454 ILE B C 1
ATOM 8489 O O . ILE B 1 454 ? 32.438 -3.488 6.082 1 93.88 454 ILE B O 1
ATOM 8493 N N . ASP B 1 455 ? 30.594 -2.309 5.805 1 92.94 455 ASP B N 1
ATOM 8494 C CA . ASP B 1 455 ? 30 -3.285 4.902 1 92.94 455 ASP B CA 1
ATOM 8495 C C . ASP B 1 455 ? 30.859 -3.477 3.654 1 92.94 455 ASP B C 1
ATOM 8497 O O . ASP B 1 455 ? 31.125 -4.609 3.244 1 92.94 455 ASP B O 1
ATOM 8501 N N . ILE B 1 456 ? 31.359 -2.402 3.15 1 89 456 ILE B N 1
ATOM 8502 C CA . ILE B 1 456 ? 32.156 -2.461 1.921 1 89 456 ILE B CA 1
ATOM 8503 C C . ILE B 1 456 ? 33.5 -3.08 2.209 1 89 456 ILE B C 1
ATOM 8505 O O . ILE B 1 456 ? 34.031 -3.85 1.4 1 89 456 ILE B O 1
ATOM 8509 N N . ILE B 1 457 ? 34.031 -2.758 3.309 1 89.56 457 ILE B N 1
ATOM 8510 C CA . ILE B 1 457 ? 35.344 -3.326 3.688 1 89.56 457 ILE B CA 1
ATOM 8511 C C . ILE B 1 457 ? 35.188 -4.828 3.908 1 89.56 457 ILE B C 1
ATOM 8513 O O . ILE B 1 457 ? 36 -5.617 3.438 1 89.56 457 ILE B O 1
ATOM 8517 N N . LEU B 1 458 ? 34.156 -5.172 4.547 1 90.81 458 LEU B N 1
ATOM 8518 C CA . LEU B 1 458 ? 33.906 -6.586 4.812 1 90.81 458 LEU B CA 1
ATOM 8519 C C . LEU B 1 458 ? 33.625 -7.34 3.52 1 90.81 458 LEU B C 1
ATOM 8521 O O . LEU B 1 458 ? 33.969 -8.516 3.387 1 90.81 458 LEU B O 1
ATOM 8525 N N . PHE B 1 459 ? 33 -6.684 2.604 1 87.81 459 PHE B N 1
ATOM 8526 C CA . PHE B 1 459 ? 32.75 -7.297 1.306 1 87.81 459 PHE B CA 1
ATOM 8527 C C . PHE B 1 459 ? 34.031 -7.781 0.669 1 87.81 459 PHE B C 1
ATOM 8529 O O . PHE B 1 459 ? 34.094 -8.859 0.07 1 87.81 459 PHE B O 1
ATOM 8536 N N . LYS B 1 460 ? 35.094 -7.062 0.886 1 83.25 460 LYS B N 1
ATOM 8537 C CA . LYS B 1 460 ? 36.406 -7.391 0.307 1 83.25 460 LYS B CA 1
ATOM 8538 C C . LYS B 1 460 ? 37.094 -8.508 1.09 1 83.25 460 LYS B C 1
ATOM 8540 O O . LYS B 1 460 ? 37.812 -9.312 0.516 1 83.25 460 LYS B O 1
ATOM 8545 N N . ILE B 1 461 ? 36.719 -8.641 2.324 1 85.25 461 ILE B N 1
ATOM 8546 C CA . ILE B 1 461 ? 37.5 -9.484 3.213 1 85.25 461 ILE B CA 1
ATOM 8547 C C . ILE B 1 461 ? 36.812 -10.836 3.387 1 85.25 461 ILE B C 1
ATOM 8549 O O . ILE B 1 461 ? 37.469 -11.867 3.477 1 85.25 461 ILE B O 1
ATOM 8553 N N . VAL B 1 462 ? 35.562 -10.875 3.387 1 86.5 462 VAL B N 1
ATOM 8554 C CA . VAL B 1 462 ? 34.844 -12.086 3.758 1 86.5 462 VAL B CA 1
ATOM 8555 C C . VAL B 1 462 ? 34.906 -13.109 2.627 1 86.5 462 VAL B C 1
ATOM 8557 O O . VAL B 1 462 ? 35.219 -12.75 1.484 1 86.5 462 VAL B O 1
ATOM 8560 N N . ARG B 1 463 ? 34.562 -14.273 2.998 1 82.38 463 ARG B N 1
ATOM 8561 C CA . ARG B 1 463 ? 34.594 -15.375 2.037 1 82.38 463 ARG B CA 1
ATOM 8562 C C . ARG B 1 463 ? 33.406 -15.281 1.091 1 82.38 463 ARG B C 1
ATOM 8564 O O . ARG B 1 463 ? 32.281 -15 1.519 1 82.38 463 ARG B O 1
ATOM 8571 N N . HIS B 1 464 ? 33.719 -15.453 -0.199 1 85.12 464 HIS B N 1
ATOM 8572 C CA . HIS B 1 464 ? 32.688 -15.562 -1.21 1 85.12 464 HIS B CA 1
ATOM 8573 C C . HIS B 1 464 ? 32.656 -16.953 -1.849 1 85.12 464 HIS B C 1
ATOM 8575 O O . HIS B 1 464 ? 33.688 -17.406 -2.354 1 85.12 464 HIS B O 1
ATOM 8581 N N . PRO B 1 465 ? 31.5 -17.484 -1.757 1 82.56 465 PRO B N 1
ATOM 8582 C CA . PRO B 1 465 ? 31.438 -18.828 -2.35 1 82.56 465 PRO B CA 1
ATOM 8583 C C . PRO B 1 465 ? 31.922 -18.844 -3.803 1 82.56 465 PRO B C 1
ATOM 8585 O O . PRO B 1 465 ? 31.547 -17.969 -4.586 1 82.56 465 PRO B O 1
ATOM 8588 N N . PHE B 1 466 ? 32.812 -19.828 -4.18 1 84.31 466 PHE B N 1
ATOM 8589 C CA . PHE B 1 466 ? 33.312 -20.109 -5.52 1 84.31 466 PHE B CA 1
ATOM 8590 C C . PHE B 1 466 ? 34.406 -19.094 -5.906 1 84.31 466 PHE B C 1
ATOM 8592 O O . PHE B 1 466 ? 34.875 -19.094 -7.047 1 84.31 466 PHE B O 1
ATOM 8599 N N . MET B 1 467 ? 34.688 -18.203 -5.066 1 79.69 467 MET B N 1
ATOM 8600 C CA . MET B 1 467 ? 35.719 -17.219 -5.391 1 79.69 467 MET B CA 1
ATOM 8601 C C . MET B 1 467 ? 36.938 -17.375 -4.48 1 79.69 467 MET B C 1
ATOM 8603 O O . MET B 1 467 ? 38.062 -17.109 -4.898 1 79.69 467 MET B O 1
ATOM 8607 N N . THR B 1 468 ? 36.625 -17.625 -3.24 1 73.19 468 THR B N 1
ATOM 8608 C CA . THR B 1 468 ? 37.719 -17.75 -2.283 1 73.19 468 THR B CA 1
ATOM 8609 C C . THR B 1 468 ? 38.344 -19.141 -2.361 1 73.19 468 THR B C 1
ATOM 8611 O O . THR B 1 468 ? 37.656 -20.156 -2.299 1 73.19 468 THR B O 1
ATOM 8614 N N . THR B 1 469 ? 39.625 -19.078 -2.988 1 63.97 469 THR B N 1
ATOM 8615 C CA . THR B 1 469 ? 40.344 -20.328 -3.102 1 63.97 469 THR B CA 1
ATOM 8616 C C . THR B 1 469 ? 40.531 -20.969 -1.729 1 63.97 469 THR B C 1
ATOM 8618 O O . THR B 1 469 ? 40.719 -20.266 -0.731 1 63.97 469 THR B O 1
ATOM 8621 N N . ASN B 1 470 ? 39.969 -22.156 -1.498 1 54.47 470 ASN B N 1
ATOM 8622 C CA . ASN B 1 470 ? 40.219 -22.922 -0.285 1 54.47 470 ASN B CA 1
ATOM 8623 C C . ASN B 1 470 ? 41.719 -23.016 -0.001 1 54.47 470 ASN B C 1
ATOM 8625 O O . ASN B 1 470 ? 42.156 -23.906 0.743 1 54.47 470 ASN B O 1
ATOM 8629 N N . ASP B 1 471 ? 42.469 -22.203 -0.658 1 52.78 471 ASP B N 1
ATOM 8630 C CA . ASP B 1 471 ? 43.875 -22.422 -0.434 1 52.78 471 ASP B CA 1
ATOM 8631 C C . ASP B 1 471 ? 44.281 -22.016 0.986 1 52.78 471 ASP B C 1
ATOM 8633 O O . ASP B 1 471 ? 44.344 -20.828 1.313 1 52.78 471 ASP B O 1
ATOM 8637 N N . GLN B 1 472 ? 43.812 -22.672 2.012 1 48.94 472 GLN B N 1
ATOM 8638 C CA . GLN B 1 472 ? 44.156 -22.594 3.424 1 48.94 472 GLN B CA 1
ATOM 8639 C C . GLN B 1 472 ? 45.625 -22.203 3.602 1 48.94 472 GLN B C 1
ATOM 8641 O O . GLN B 1 472 ? 46 -21.625 4.621 1 48.94 472 GLN B O 1
ATOM 8646 N N . VAL B 1 473 ? 46.531 -22.891 2.902 1 53.66 473 VAL B N 1
ATOM 8647 C CA . VAL B 1 473 ? 47.812 -23.219 3.482 1 53.66 473 VAL B CA 1
ATOM 8648 C C . VAL B 1 473 ? 48.625 -21.953 3.682 1 53.66 473 VAL B C 1
ATOM 8650 O O . VAL B 1 473 ? 49.312 -21.797 4.695 1 53.66 473 VAL B O 1
ATOM 8653 N N . LYS B 1 474 ? 49.062 -21.062 2.545 1 56.25 474 LYS B N 1
ATOM 8654 C CA . LYS B 1 474 ? 50.25 -20.25 2.734 1 56.25 474 LYS B CA 1
ATOM 8655 C C . LYS B 1 474 ? 49.906 -18.906 3.348 1 56.25 474 LYS B C 1
ATOM 8657 O O . LYS B 1 474 ? 50.781 -18.047 3.518 1 56.25 474 LYS B O 1
ATOM 8662 N N . HIS B 1 475 ? 48.531 -18.75 3.615 1 66 475 HIS B N 1
ATOM 8663 C CA . HIS B 1 475 ? 48.312 -17.391 4.074 1 66 475 HIS B CA 1
ATOM 8664 C C . HIS B 1 475 ? 48.281 -17.312 5.598 1 66 475 HIS B C 1
ATOM 8666 O O . HIS B 1 475 ? 48.156 -18.344 6.27 1 66 475 HIS B O 1
ATOM 8672 N N . GLY B 1 476 ? 48.688 -16.25 6.336 1 70.5 476 GLY B N 1
ATOM 8673 C CA . GLY B 1 476 ? 48.781 -16.031 7.77 1 70.5 476 GLY B CA 1
ATOM 8674 C C . GLY B 1 476 ? 47.469 -16.297 8.492 1 70.5 476 GLY B C 1
ATOM 8675 O O . GLY B 1 476 ? 46.438 -16.5 7.859 1 70.5 476 GLY B O 1
ATOM 8676 N N . ALA B 1 477 ? 47.531 -16.516 9.781 1 76.56 477 ALA B N 1
ATOM 8677 C CA . ALA B 1 477 ? 46.438 -16.875 10.68 1 76.56 477 ALA B CA 1
ATOM 8678 C C . ALA B 1 477 ? 45.281 -15.875 10.578 1 76.56 477 ALA B C 1
ATOM 8680 O O . ALA B 1 477 ? 44.094 -16.25 10.586 1 76.56 477 ALA B O 1
ATOM 8681 N N . VAL B 1 478 ? 45.625 -14.648 10.391 1 77.25 478 VAL B N 1
ATOM 8682 C CA . VAL B 1 478 ? 44.625 -13.586 10.328 1 77.25 478 VAL B CA 1
ATOM 8683 C C . VAL B 1 478 ? 43.812 -13.711 9.039 1 77.25 478 VAL B C 1
ATOM 8685 O O . VAL B 1 478 ? 42.594 -13.562 9.039 1 77.25 478 VAL B O 1
ATOM 8688 N N . TYR B 1 479 ? 44.438 -14.016 8.109 1 77.06 479 TYR B N 1
ATOM 8689 C CA . TYR B 1 479 ? 43.781 -14.188 6.812 1 77.06 479 TYR B CA 1
ATOM 8690 C C . TYR B 1 479 ? 42.812 -15.367 6.832 1 77.06 479 TYR B C 1
ATOM 8692 O O . TYR B 1 479 ? 41.688 -15.266 6.352 1 77.06 479 TYR B O 1
ATOM 8700 N N . ASN B 1 480 ? 43.219 -16.375 7.504 1 78.81 480 ASN B N 1
ATOM 8701 C CA . ASN B 1 480 ? 42.375 -17.578 7.551 1 78.81 480 ASN B CA 1
ATOM 8702 C C . ASN B 1 480 ? 41.125 -17.359 8.422 1 78.81 480 ASN B C 1
ATOM 8704 O O . ASN B 1 480 ? 40.062 -17.891 8.125 1 78.81 480 ASN B O 1
ATOM 8708 N N . PHE B 1 481 ? 41.406 -16.547 9.297 1 81.75 481 PHE B N 1
ATOM 8709 C CA . PHE B 1 481 ? 40.281 -16.266 10.156 1 81.75 481 PHE B CA 1
ATOM 8710 C C . PHE B 1 481 ? 39.25 -15.414 9.422 1 81.75 481 PHE B C 1
ATOM 8712 O O . PHE B 1 481 ? 38.031 -15.695 9.469 1 81.75 481 PHE B O 1
ATOM 8719 N N . CYS B 1 482 ? 39.688 -14.492 8.664 1 80.81 482 CYS B N 1
ATOM 8720 C CA . CYS B 1 482 ? 38.781 -13.57 7.949 1 80.81 482 CYS B CA 1
ATOM 8721 C C . CYS B 1 482 ? 38.062 -14.281 6.812 1 80.81 482 CYS B C 1
ATOM 8723 O O . CYS B 1 482 ? 36.969 -13.875 6.422 1 80.81 482 CYS B O 1
ATOM 8725 N N . LYS B 1 483 ? 38.656 -15.305 6.461 1 82.81 483 LYS B N 1
ATOM 8726 C CA . LYS B 1 483 ? 38.062 -16.031 5.348 1 82.81 483 LYS B CA 1
ATOM 8727 C C . LYS B 1 483 ? 37.281 -17.25 5.84 1 82.81 483 LYS B C 1
ATOM 8729 O O . LYS B 1 483 ? 36.812 -18.047 5.035 1 82.81 483 LYS B O 1
ATOM 8734 N N . SER B 1 484 ? 37.125 -17.297 7.16 1 83.75 484 SER B N 1
ATOM 8735 C CA . SER B 1 484 ? 36.406 -18.406 7.746 1 83.75 484 SER B CA 1
ATOM 8736 C C . SER B 1 484 ? 34.875 -18.156 7.703 1 83.75 484 SER B C 1
ATOM 8738 O O . SER B 1 484 ? 34.438 -17.016 7.625 1 83.75 484 SER B O 1
ATOM 8740 N N . VAL B 1 485 ? 34.125 -19.234 7.715 1 84.88 485 VAL B N 1
ATOM 8741 C CA . VAL B 1 485 ? 32.656 -19.188 7.715 1 84.88 485 VAL B CA 1
ATOM 8742 C C . VAL B 1 485 ? 32.156 -18.578 9.023 1 84.88 485 VAL B C 1
ATOM 8744 O O . VAL B 1 485 ? 31.172 -17.844 9.039 1 84.88 485 VAL B O 1
ATOM 8747 N N . ARG B 1 486 ? 32.844 -18.812 10.086 1 87 486 ARG B N 1
ATOM 8748 C CA . ARG B 1 486 ? 32.469 -18.297 11.391 1 87 486 ARG B CA 1
ATOM 8749 C C . ARG B 1 486 ? 32.562 -16.766 11.422 1 87 486 ARG B C 1
ATOM 8751 O O . ARG B 1 486 ? 31.688 -16.094 11.977 1 87 486 ARG B O 1
ATOM 8758 N N . PHE B 1 487 ? 33.656 -16.312 10.828 1 90.5 487 PHE B N 1
ATOM 8759 C CA . PHE B 1 487 ? 33.844 -14.859 10.797 1 90.5 487 PHE B CA 1
ATOM 8760 C C . PHE B 1 487 ? 32.75 -14.195 9.977 1 90.5 487 PHE B C 1
ATOM 8762 O O . PHE B 1 487 ? 32.219 -13.141 10.359 1 90.5 487 PHE B O 1
ATOM 8769 N N . ARG B 1 488 ? 32.406 -14.742 8.914 1 89.81 488 ARG B N 1
ATOM 8770 C CA . ARG B 1 488 ? 31.344 -14.195 8.078 1 89.81 488 ARG B CA 1
ATOM 8771 C C . ARG B 1 488 ? 30.016 -14.133 8.844 1 89.81 488 ARG B C 1
ATOM 8773 O O . ARG B 1 488 ? 29.297 -13.141 8.75 1 89.81 488 ARG B O 1
ATOM 8780 N N . HIS B 1 489 ? 29.812 -15.117 9.625 1 90.12 489 HIS B N 1
ATOM 8781 C CA . HIS B 1 489 ? 28.578 -15.156 10.398 1 90.12 489 HIS B CA 1
ATOM 8782 C C . HIS B 1 489 ? 28.578 -14.109 11.508 1 90.12 489 HIS B C 1
ATOM 8784 O O . HIS B 1 489 ? 27.578 -13.43 11.734 1 90.12 489 HIS B O 1
ATOM 8790 N N . VAL B 1 490 ? 29.688 -13.992 12.141 1 91.19 490 VAL B N 1
ATOM 8791 C CA . VAL B 1 490 ? 29.812 -13.008 13.219 1 91.19 490 VAL B CA 1
ATOM 8792 C C . VAL B 1 490 ? 29.672 -11.602 12.648 1 91.19 490 VAL B C 1
ATOM 8794 O O . VAL B 1 490 ? 29 -10.75 13.227 1 91.19 490 VAL B O 1
ATOM 8797 N N . ALA B 1 491 ? 30.391 -11.391 11.555 1 93 491 ALA B N 1
ATOM 8798 C CA . ALA B 1 491 ? 30.297 -10.086 10.898 1 93 491 ALA B CA 1
ATOM 8799 C C . ALA B 1 491 ? 28.875 -9.766 10.484 1 93 491 ALA B C 1
ATOM 8801 O O . ALA B 1 491 ? 28.422 -8.625 10.617 1 93 491 ALA B O 1
ATOM 8802 N N . HIS B 1 492 ? 28.188 -10.719 10.047 1 91.94 492 HIS B N 1
ATOM 8803 C CA . HIS B 1 492 ? 26.797 -10.562 9.633 1 91.94 492 HIS B CA 1
ATOM 8804 C C . HIS B 1 492 ? 25.922 -10.172 10.812 1 91.94 492 HIS B C 1
ATOM 8806 O O . HIS B 1 492 ? 25.094 -9.258 10.703 1 91.94 492 HIS B O 1
ATOM 8812 N N . VAL B 1 493 ? 26.109 -10.758 11.945 1 92.06 493 VAL B N 1
ATOM 8813 C CA . VAL B 1 493 ? 25.297 -10.5 13.125 1 92.06 493 VAL B CA 1
ATOM 8814 C C . VAL B 1 493 ? 25.625 -9.109 13.688 1 92.06 493 VAL B C 1
ATOM 8816 O O . VAL B 1 493 ? 24.719 -8.383 14.109 1 92.06 493 VAL B O 1
ATOM 8819 N N . VAL B 1 494 ? 26.875 -8.797 13.625 1 92.81 494 VAL B N 1
ATOM 8820 C CA . VAL B 1 494 ? 27.297 -7.488 14.125 1 92.81 494 VAL B CA 1
ATOM 8821 C C . VAL B 1 494 ? 26.688 -6.387 13.258 1 92.81 494 VAL B C 1
ATOM 8823 O O . VAL B 1 494 ? 26.188 -5.387 13.789 1 92.81 494 VAL B O 1
ATOM 8826 N N . LEU B 1 495 ? 26.672 -6.582 12.008 1 94.5 495 LEU B N 1
ATOM 8827 C CA . LEU B 1 495 ? 26.109 -5.574 11.117 1 94.5 495 LEU B CA 1
ATOM 8828 C C . LEU B 1 495 ? 24.594 -5.48 11.289 1 94.5 495 LEU B C 1
ATOM 8830 O O . LEU B 1 495 ? 24.016 -4.391 11.227 1 94.5 495 LEU B O 1
ATOM 8834 N N . ILE B 1 496 ? 23.953 -6.566 11.523 1 93.38 496 ILE B N 1
ATOM 8835 C CA . ILE B 1 496 ? 22.516 -6.559 11.773 1 93.38 496 ILE B CA 1
ATOM 8836 C C . ILE B 1 496 ? 22.219 -5.754 13.039 1 93.38 496 ILE B C 1
ATOM 8838 O O . ILE B 1 496 ? 21.281 -4.953 13.07 1 93.38 496 ILE B O 1
ATOM 8842 N N . CYS B 1 497 ? 23.016 -5.926 14.023 1 93.19 497 CYS B N 1
ATOM 8843 C CA . CYS B 1 497 ? 22.828 -5.203 15.273 1 93.19 497 CYS B CA 1
ATOM 8844 C C . CYS B 1 497 ? 23.016 -3.705 15.07 1 93.19 497 CYS B C 1
ATOM 8846 O O . CYS B 1 497 ? 22.219 -2.904 15.578 1 93.19 497 CYS B O 1
ATOM 8848 N N . LEU B 1 498 ? 24 -3.395 14.297 1 93.19 498 LEU B N 1
ATOM 8849 C CA . LEU B 1 498 ? 24.234 -1.981 14.023 1 93.19 498 LEU B CA 1
ATOM 8850 C C . LEU B 1 498 ? 23.078 -1.38 13.227 1 93.19 498 LEU B C 1
ATOM 8852 O O . LEU B 1 498 ? 22.688 -0.233 13.453 1 93.19 498 LEU B O 1
ATOM 8856 N N . GLU B 1 499 ? 22.594 -2.133 12.352 1 94.5 499 GLU B N 1
ATOM 8857 C CA . GLU B 1 499 ? 21.469 -1.672 11.539 1 94.5 499 GLU B CA 1
ATOM 8858 C C . GLU B 1 499 ? 20.219 -1.5 12.383 1 94.5 499 GLU B C 1
ATOM 8860 O O . GLU B 1 499 ? 19.453 -0.543 12.195 1 94.5 499 GLU B O 1
ATOM 8865 N N . ILE B 1 500 ? 19.969 -2.346 13.281 1 91.81 500 ILE B N 1
ATOM 8866 C CA . ILE B 1 500 ? 18.844 -2.229 14.188 1 91.81 500 ILE B CA 1
ATOM 8867 C C . ILE B 1 500 ? 19 -0.995 15.07 1 91.81 500 ILE B C 1
ATOM 8869 O O . ILE B 1 500 ? 18.062 -0.237 15.281 1 91.81 500 ILE B O 1
ATOM 8873 N N . ILE B 1 501 ? 20.172 -0.784 15.477 1 90 501 ILE B N 1
ATOM 8874 C CA . ILE B 1 501 ? 20.453 0.363 16.328 1 90 501 ILE B CA 1
ATOM 8875 C C . ILE B 1 501 ? 20.234 1.657 15.555 1 90 501 ILE B C 1
ATOM 8877 O O . ILE B 1 501 ? 19.594 2.59 16.062 1 90 501 ILE B O 1
ATOM 8881 N N . ASN B 1 502 ? 20.719 1.652 14.391 1 92.81 502 ASN B N 1
ATOM 8882 C CA . ASN B 1 502 ? 20.547 2.869 13.602 1 92.81 502 ASN B CA 1
ATOM 8883 C C . ASN B 1 502 ? 19.078 3.107 13.258 1 92.81 502 ASN B C 1
ATOM 8885 O O . ASN B 1 502 ? 18.625 4.254 13.195 1 92.81 502 ASN B O 1
ATOM 8889 N N . THR B 1 503 ? 18.359 2.037 13.016 1 91.88 503 THR B N 1
ATOM 8890 C CA . THR B 1 503 ? 16.938 2.164 12.758 1 91.88 503 THR B CA 1
ATOM 8891 C C . THR B 1 503 ? 16.203 2.709 13.984 1 91.88 503 THR B C 1
ATOM 8893 O O . THR B 1 503 ? 15.375 3.615 13.867 1 91.88 503 THR B O 1
ATOM 8896 N N . LEU B 1 504 ? 16.516 2.234 15.07 1 88.88 504 LEU B N 1
ATOM 8897 C CA . LEU B 1 504 ? 15.891 2.697 16.312 1 88.88 504 LEU B CA 1
ATOM 8898 C C . LEU B 1 504 ? 16.281 4.141 16.609 1 88.88 504 LEU B C 1
ATOM 8900 O O . LEU B 1 504 ? 15.453 4.93 17.062 1 88.88 504 LEU B O 1
ATOM 8904 N N . THR B 1 505 ? 17.5 4.402 16.344 1 89.25 505 THR B N 1
ATOM 8905 C CA . THR B 1 505 ? 17.969 5.773 16.547 1 89.25 505 THR B CA 1
ATOM 8906 C C . THR B 1 505 ? 17.203 6.738 15.641 1 89.25 505 THR B C 1
ATOM 8908 O O . THR B 1 505 ? 16.766 7.801 16.094 1 89.25 505 THR B O 1
ATOM 8911 N N . LEU B 1 506 ? 17.062 6.375 14.43 1 90.38 506 LEU B N 1
ATOM 8912 C CA . LEU B 1 506 ? 16.328 7.219 13.5 1 90.38 506 LEU B CA 1
ATOM 8913 C C . LEU B 1 506 ? 14.883 7.398 13.953 1 90.38 506 LEU B C 1
ATOM 8915 O O . LEU B 1 506 ? 14.367 8.516 13.969 1 90.38 506 LEU B O 1
ATOM 8919 N N . CYS B 1 507 ? 14.203 6.348 14.359 1 86.69 507 CYS B N 1
ATOM 8920 C CA . CYS B 1 507 ? 12.82 6.41 14.82 1 86.69 507 CYS B CA 1
ATOM 8921 C C . CYS B 1 507 ? 12.703 7.273 16.078 1 86.69 507 CYS B C 1
ATOM 8923 O O . CYS B 1 507 ? 11.82 8.125 16.172 1 86.69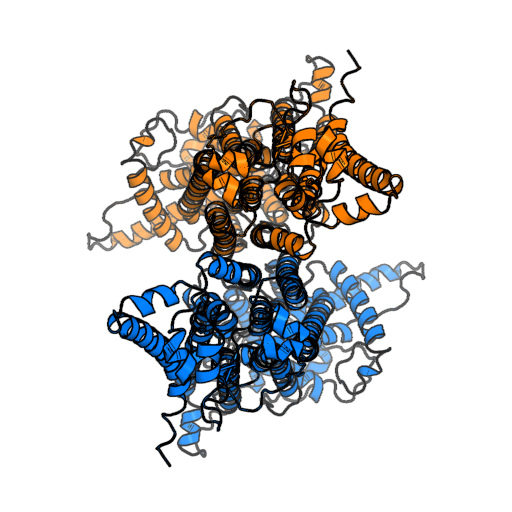 507 CYS B O 1
ATOM 8925 N N . LEU B 1 508 ? 13.594 7.125 16.953 1 84.19 508 LEU B N 1
ATOM 8926 C CA . LEU B 1 508 ? 13.57 7.879 18.203 1 84.19 508 LEU B CA 1
ATOM 8927 C C . LEU B 1 508 ? 13.844 9.359 17.953 1 84.19 508 LEU B C 1
ATOM 8929 O O . LEU B 1 508 ? 13.211 10.219 18.562 1 84.19 508 LEU B O 1
ATOM 8933 N N . LEU B 1 509 ? 14.727 9.602 17.094 1 85.44 509 LEU B N 1
ATOM 8934 C CA . LEU B 1 509 ? 15.047 10.992 16.797 1 85.44 509 LEU B CA 1
ATOM 8935 C C . LEU B 1 509 ? 13.867 11.68 16.109 1 85.44 509 LEU B C 1
ATOM 8937 O O . LEU B 1 509 ? 13.57 12.844 16.406 1 85.44 509 LEU B O 1
ATOM 8941 N N . VAL B 1 510 ? 13.227 11 15.289 1 84.81 510 VAL B N 1
ATOM 8942 C CA . VAL B 1 510 ? 12.07 11.578 14.617 1 84.81 510 VAL B CA 1
ATOM 8943 C C . VAL B 1 510 ? 10.961 11.852 15.633 1 84.81 510 VAL B C 1
ATOM 8945 O O . VAL B 1 510 ? 10.352 12.922 15.625 1 84.81 510 VAL B O 1
ATOM 8948 N N . ILE B 1 511 ? 10.75 10.969 16.547 1 82.62 511 ILE B N 1
ATOM 8949 C CA . ILE B 1 511 ? 9.719 11.133 17.562 1 82.62 511 ILE B CA 1
ATOM 8950 C C . ILE B 1 511 ? 10.117 12.25 18.516 1 82.62 511 ILE B C 1
ATOM 8952 O O . ILE B 1 511 ? 9.281 13.078 18.906 1 82.62 511 ILE B O 1
ATOM 8956 N N . ALA B 1 512 ? 11.328 12.266 18.844 1 83.88 512 ALA B N 1
ATOM 8957 C CA . ALA B 1 512 ? 11.812 13.297 19.75 1 83.88 512 ALA B CA 1
ATOM 8958 C C . ALA B 1 512 ? 11.695 14.688 19.125 1 83.88 512 ALA B C 1
ATOM 8960 O O . ALA B 1 512 ? 11.289 15.641 19.797 1 83.88 512 ALA B O 1
ATOM 8961 N N . MET B 1 513 ? 12 14.766 17.953 1 83.5 513 MET B N 1
ATOM 8962 C CA . MET B 1 513 ? 11.914 16.062 17.266 1 83.5 513 MET B CA 1
ATOM 8963 C C . MET B 1 513 ? 10.461 16.469 17.062 1 83.5 513 MET B C 1
ATOM 8965 O O . MET B 1 513 ? 10.117 17.641 17.234 1 83.5 513 MET B O 1
ATOM 8969 N N . ALA B 1 514 ? 9.664 15.531 16.781 1 82.19 514 ALA B N 1
ATOM 8970 C CA . ALA B 1 514 ? 8.25 15.836 16.609 1 82.19 514 ALA B CA 1
ATOM 8971 C C . ALA B 1 514 ? 7.613 16.25 17.938 1 82.19 514 ALA B C 1
ATOM 8973 O O . ALA B 1 514 ? 6.75 17.141 17.969 1 82.19 514 ALA B O 1
ATOM 8974 N N . ALA B 1 515 ? 8.086 15.633 19.016 1 80.12 515 ALA B N 1
ATOM 8975 C CA . ALA B 1 515 ? 7.539 15.938 20.328 1 80.12 515 ALA B CA 1
ATOM 8976 C C . ALA B 1 515 ? 8.172 17.203 20.906 1 80.12 515 ALA B C 1
ATOM 8978 O O . ALA B 1 515 ? 7.715 17.734 21.922 1 80.12 515 ALA B O 1
ATOM 8979 N N . GLY B 1 516 ? 9.156 17.75 20.312 1 80.38 516 GLY B N 1
ATOM 8980 C CA . GLY B 1 516 ? 9.828 18.953 20.797 1 80.38 516 GLY B CA 1
ATOM 8981 C C . GLY B 1 516 ? 10.727 18.688 22 1 80.38 516 GLY B C 1
ATOM 8982 O O . GLY B 1 516 ? 10.906 19.562 22.844 1 80.38 516 GLY B O 1
ATOM 8983 N N . LEU B 1 517 ? 11.211 17.578 22.016 1 78.75 517 LEU B N 1
ATOM 8984 C CA . LEU B 1 517 ? 12.031 17.203 23.172 1 78.75 517 LEU B CA 1
ATOM 8985 C C . LEU B 1 517 ? 13.383 17.906 23.109 1 78.75 517 LEU B C 1
ATOM 8987 O O . LEU B 1 517 ? 14.109 17.953 24.109 1 78.75 517 LEU B O 1
ATOM 8991 N N . PHE B 1 518 ? 13.672 18.594 21.984 1 79.75 518 PHE B N 1
ATOM 8992 C CA . PHE B 1 518 ? 14.93 19.312 21.844 1 79.75 518 PHE B CA 1
ATOM 8993 C C . PHE B 1 518 ? 14.742 20.797 22.109 1 79.75 518 PHE B C 1
ATOM 8995 O O . PHE B 1 518 ? 15.703 21.562 22.078 1 79.75 518 PHE B O 1
ATOM 9002 N N . ASN B 1 519 ? 13.531 21.078 22.484 1 79.88 519 ASN B N 1
ATOM 9003 C CA . ASN B 1 519 ? 13.227 22.484 22.672 1 79.88 519 ASN B CA 1
ATOM 9004 C C . ASN B 1 519 ? 13.438 22.906 24.125 1 79.88 519 ASN B C 1
ATOM 9006 O O . ASN B 1 519 ? 12.484 23.281 24.812 1 79.88 519 ASN B O 1
ATOM 9010 N N . PHE B 1 520 ? 14.609 22.797 24.594 1 79.5 520 PHE B N 1
ATOM 9011 C CA . PHE B 1 520 ? 15.016 23.312 25.891 1 79.5 520 PHE B CA 1
ATOM 9012 C C . PHE B 1 520 ? 16.297 24.125 25.766 1 79.5 520 PHE B C 1
ATOM 9014 O O . PHE B 1 520 ? 16.875 24.234 24.688 1 79.5 520 PHE B O 1
ATOM 9021 N N . CYS B 1 521 ? 16.625 24.766 26.766 1 83.62 521 CYS B N 1
ATOM 9022 C CA . CYS B 1 521 ? 17.703 25.75 26.703 1 83.62 521 CYS B CA 1
ATOM 9023 C C . CYS B 1 521 ? 18.984 25.109 26.172 1 83.62 521 CYS B C 1
ATOM 9025 O O . CYS B 1 521 ? 19.594 25.625 25.234 1 83.62 521 CYS B O 1
ATOM 9027 N N . ALA B 1 522 ? 19.375 23.938 26.625 1 81.62 522 ALA B N 1
ATOM 9028 C CA . ALA B 1 522 ? 20.594 23.266 26.203 1 81.62 522 ALA B CA 1
ATOM 9029 C C . ALA B 1 522 ? 20.453 22.734 24.781 1 81.62 522 ALA B C 1
ATOM 9031 O O . ALA B 1 522 ? 21.453 22.594 24.062 1 81.62 522 ALA B O 1
ATOM 9032 N N . GLY B 1 523 ? 19.312 22.469 24.375 1 83.81 523 GLY B N 1
ATOM 9033 C CA . GLY B 1 523 ? 19.094 21.906 23.047 1 83.81 523 GLY B CA 1
ATOM 9034 C C . GLY B 1 523 ? 19.094 22.969 21.953 1 83.81 523 GLY B C 1
ATOM 9035 O O . GLY B 1 523 ? 19.438 22.688 20.812 1 83.81 523 GLY B O 1
ATOM 9036 N N . GLN B 1 524 ? 18.781 24.156 22.328 1 86.25 524 GLN B N 1
ATOM 9037 C CA . GLN B 1 524 ? 18.641 25.219 21.328 1 86.25 524 GLN B CA 1
ATOM 9038 C C . GLN B 1 524 ? 19.875 26.125 21.312 1 86.25 524 GLN B C 1
ATOM 9040 O O . GLN B 1 524 ? 20.062 26.906 20.375 1 86.25 524 GLN B O 1
ATOM 9045 N N . VAL B 1 525 ? 20.719 26 22.281 1 90 525 VAL B N 1
ATOM 9046 C CA . VAL B 1 525 ? 21.844 26.906 22.422 1 90 525 VAL B CA 1
ATOM 9047 C C . VAL B 1 525 ? 22.906 26.594 21.359 1 90 525 VAL B C 1
ATOM 9049 O O . VAL B 1 525 ? 23.156 25.422 21.047 1 90 525 VAL B O 1
ATOM 9052 N N . VAL B 1 526 ? 23.359 27.672 20.703 1 91.5 526 VAL B N 1
ATOM 9053 C CA . VAL B 1 526 ? 24.453 27.547 19.75 1 91.5 526 VAL B CA 1
ATOM 9054 C C . VAL B 1 526 ? 25.703 28.219 20.297 1 91.5 526 VAL B C 1
ATOM 9056 O O . VAL B 1 526 ? 25.609 29.219 21.031 1 91.5 526 VAL B O 1
ATOM 9059 N N . ASN B 1 527 ? 26.891 27.672 20.031 1 86.5 527 ASN B N 1
ATOM 9060 C CA . ASN B 1 527 ? 28.188 28.219 20.438 1 86.5 527 ASN B CA 1
ATOM 9061 C C . ASN B 1 527 ? 28.266 28.406 21.953 1 86.5 527 ASN B C 1
ATOM 9063 O O . ASN B 1 527 ? 28.594 29.484 22.438 1 86.5 527 ASN B O 1
ATOM 9067 N N . ARG B 1 528 ? 27.875 27.422 22.688 1 82.44 528 ARG B N 1
ATOM 9068 C CA . ARG B 1 528 ? 27.859 27.484 24.141 1 82.44 528 ARG B CA 1
ATOM 9069 C C . ARG B 1 528 ? 29.25 27.828 24.688 1 82.44 528 ARG B C 1
ATOM 9071 O O . ARG B 1 528 ? 29.375 28.531 25.688 1 82.44 528 ARG B O 1
ATOM 9078 N N . GLY B 1 529 ? 30.266 27.344 24.031 1 74.62 529 GLY B N 1
ATOM 9079 C CA . GLY B 1 529 ? 31.625 27.562 24.5 1 74.62 529 GLY B CA 1
ATOM 9080 C C . GLY B 1 529 ? 32.219 28.859 24 1 74.62 529 GLY B C 1
ATOM 9081 O O . GLY B 1 529 ? 33.375 29.188 24.344 1 74.62 529 GLY B O 1
ATOM 9082 N N . GLY B 1 530 ? 31.453 29.672 23.344 1 76.44 530 GLY B N 1
ATOM 9083 C CA . GLY B 1 530 ? 32 30.906 22.812 1 76.44 530 GLY B CA 1
ATOM 9084 C C . GLY B 1 530 ? 31.984 32.031 23.812 1 76.44 530 GLY B C 1
ATOM 9085 O O . GLY B 1 530 ? 31.453 31.891 24.922 1 76.44 530 GLY B O 1
ATOM 9086 N N . PRO B 1 531 ? 32.625 33.094 23.5 1 77.06 531 PRO B N 1
ATOM 9087 C CA . PRO B 1 531 ? 32.75 34.25 24.375 1 77.06 531 PRO B CA 1
ATOM 9088 C C . PRO B 1 531 ? 31.391 34.812 24.781 1 77.06 531 PRO B C 1
ATOM 9090 O O . PRO B 1 531 ? 31.266 35.438 25.844 1 77.06 531 PRO B O 1
ATOM 9093 N N . GLY B 1 532 ? 30.391 34.562 24.125 1 78.62 532 GLY B N 1
ATOM 9094 C CA . GLY B 1 532 ? 29.094 35.156 24.422 1 78.62 532 GLY B CA 1
ATOM 9095 C C . GLY B 1 532 ? 28.234 34.281 25.328 1 78.62 532 GLY B C 1
ATOM 9096 O O . GLY B 1 532 ? 27.156 34.719 25.75 1 78.62 532 GLY B O 1
ATOM 9097 N N . GLY B 1 533 ? 28.719 33.188 25.797 1 85.5 533 GLY B N 1
ATOM 9098 C CA . GLY B 1 533 ? 28.016 32.312 26.719 1 85.5 533 GLY B CA 1
ATOM 9099 C C . GLY B 1 533 ? 26.906 31.516 26.078 1 85.5 533 GLY B C 1
ATOM 9100 O O . GLY B 1 533 ? 25.953 31.109 26.734 1 85.5 533 GLY B O 1
ATOM 9101 N N . GLY B 1 534 ? 26.906 31.391 24.797 1 92 534 GLY B N 1
ATOM 9102 C CA . GLY B 1 534 ? 25.875 30.641 24.109 1 92 534 GLY B CA 1
ATOM 9103 C C . GLY B 1 534 ? 24.719 31.5 23.641 1 92 534 GLY B C 1
ATOM 9104 O O . GLY B 1 534 ? 24.25 32.375 24.375 1 92 534 GLY B O 1
ATOM 9105 N N . LEU B 1 535 ? 24.312 31.266 22.453 1 93.06 535 LEU B N 1
ATOM 9106 C CA . LEU B 1 535 ? 23.281 32.125 21.859 1 93.06 535 LEU B CA 1
ATOM 9107 C C . LEU B 1 535 ? 21.969 31.359 21.719 1 93.06 535 LEU B C 1
ATOM 9109 O O . LEU B 1 535 ? 21.938 30.219 21.25 1 93.06 535 LEU B O 1
ATOM 9113 N N . ILE B 1 536 ? 20.875 31.969 22.234 1 90.75 536 ILE B N 1
ATOM 9114 C CA . ILE B 1 536 ? 19.516 31.5 22.047 1 90.75 536 ILE B CA 1
ATOM 9115 C C . ILE B 1 536 ? 18.625 32.656 21.547 1 90.75 536 ILE B C 1
ATOM 9117 O O . ILE B 1 536 ? 18.656 33.75 22.109 1 90.75 536 ILE B O 1
ATOM 9121 N N . ILE B 1 537 ? 18.016 32.375 20.469 1 90.81 537 ILE B N 1
ATOM 9122 C CA . ILE B 1 537 ? 17.109 33.406 19.938 1 90.81 537 ILE B CA 1
ATOM 9123 C C . ILE B 1 537 ? 15.664 32.906 20.094 1 90.81 537 ILE B C 1
ATOM 9125 O O . ILE B 1 537 ? 15.328 31.797 19.656 1 90.81 537 ILE B O 1
ATOM 9129 N N . LEU B 1 538 ? 14.805 33.688 20.719 1 86.56 538 LEU B N 1
ATOM 9130 C CA . LEU B 1 538 ? 13.445 33.281 21.016 1 86.56 538 LEU B CA 1
ATOM 9131 C C . LEU B 1 538 ? 12.43 34.031 20.156 1 86.56 538 LEU B C 1
ATOM 9133 O O . LEU B 1 538 ? 11.227 33.969 20.422 1 86.56 538 LEU B O 1
ATOM 9137 N N . ASN B 1 539 ? 12.852 34.594 19.094 1 85.31 539 ASN B N 1
ATOM 9138 C CA . ASN B 1 539 ? 11.93 35.281 18.203 1 85.31 539 ASN B CA 1
ATOM 9139 C C . ASN B 1 539 ? 11.117 34.312 17.359 1 85.31 539 ASN B C 1
ATOM 9141 O O . ASN B 1 539 ? 11.422 33.125 17.328 1 85.31 539 ASN B O 1
ATOM 9145 N N . ASP B 1 540 ? 10.094 34.844 16.766 1 78.06 540 ASP B N 1
ATOM 9146 C CA . ASP B 1 540 ? 9.203 34.031 15.977 1 78.06 540 ASP B CA 1
ATOM 9147 C C . ASP B 1 540 ? 9.719 33.875 14.539 1 78.06 540 ASP B C 1
ATOM 9149 O O . ASP B 1 540 ? 10.727 34.5 14.172 1 78.06 540 ASP B O 1
ATOM 9153 N N . GLY B 1 541 ? 9.062 33 13.797 1 78.25 541 GLY B N 1
ATOM 9154 C CA . GLY B 1 541 ? 9.453 32.688 12.43 1 78.25 541 GLY B CA 1
ATOM 9155 C C . GLY B 1 541 ? 9.383 33.906 11.516 1 78.25 541 GLY B C 1
ATOM 9156 O O . GLY B 1 541 ? 10.211 34.062 10.609 1 78.25 541 GLY B O 1
ATOM 9157 N N . ALA B 1 542 ? 8.43 34.781 11.797 1 76.38 542 ALA B N 1
ATOM 9158 C CA . ALA B 1 542 ? 8.289 35.969 10.969 1 76.38 542 ALA B CA 1
ATOM 9159 C C . ALA B 1 542 ? 9.5 36.875 11.117 1 76.38 542 ALA B C 1
ATOM 9161 O O . ALA B 1 542 ? 9.953 37.5 10.148 1 76.38 542 ALA B O 1
ATOM 9162 N N . PHE B 1 543 ? 9.992 36.938 12.367 1 83.75 543 PHE B N 1
ATOM 9163 C CA . PHE B 1 543 ? 11.188 37.75 12.625 1 83.75 543 PHE B CA 1
ATOM 9164 C C . PHE B 1 543 ? 12.391 37.156 11.883 1 83.75 543 PHE B C 1
ATOM 9166 O O . PHE B 1 543 ? 13.172 37.906 11.297 1 83.75 543 PHE B O 1
ATOM 9173 N N . TYR B 1 544 ? 12.547 35.906 11.859 1 86.06 544 TYR B N 1
ATOM 9174 C CA . TYR B 1 544 ? 13.672 35.25 11.203 1 86.06 544 TYR B CA 1
ATOM 9175 C C . TYR B 1 544 ? 13.641 35.469 9.703 1 86.06 544 TYR B C 1
ATOM 9177 O O . TYR B 1 544 ? 14.68 35.688 9.078 1 86.06 544 TYR B O 1
ATOM 9185 N N . SER B 1 545 ? 12.508 35.438 9.148 1 81.38 545 SER B N 1
ATOM 9186 C CA . SER B 1 545 ? 12.375 35.594 7.707 1 81.38 545 SER B CA 1
ATOM 9187 C C . SER B 1 545 ? 12.711 37.031 7.277 1 81.38 545 SER B C 1
ATOM 9189 O O . SER B 1 545 ? 13.242 37.25 6.188 1 81.38 545 SER B O 1
ATOM 9191 N N . LYS B 1 546 ? 12.414 37.938 8.164 1 82.75 546 LYS B N 1
ATOM 9192 C CA . LYS B 1 546 ? 12.586 39.344 7.809 1 82.75 546 LYS B CA 1
ATOM 9193 C C . LYS B 1 546 ? 14.023 39.812 8.047 1 82.75 546 LYS B C 1
ATOM 9195 O O . LYS B 1 546 ? 14.562 40.594 7.27 1 82.75 546 LYS B O 1
ATOM 9200 N N . TYR B 1 547 ? 14.617 39.312 9.055 1 88.94 547 TYR B N 1
ATOM 9201 C CA . TYR B 1 547 ? 15.867 39.938 9.469 1 88.94 547 TYR B CA 1
ATOM 9202 C C . TYR B 1 547 ? 17.031 38.969 9.359 1 88.94 547 TYR B C 1
ATOM 9204 O O . TYR B 1 547 ? 18.172 39.312 9.672 1 88.94 547 TYR B O 1
ATOM 9212 N N . PHE B 1 548 ? 16.797 37.75 8.961 1 89.19 548 PHE B N 1
ATOM 9213 C CA . PHE B 1 548 ? 17.828 36.781 8.703 1 89.19 548 PHE B CA 1
ATOM 9214 C C . PHE B 1 548 ? 17.766 36.281 7.27 1 89.19 548 PHE B C 1
ATOM 9216 O O . PHE B 1 548 ? 16.734 36.375 6.613 1 89.19 548 PHE B O 1
ATOM 9223 N N . ASP B 1 549 ? 18.906 35.812 6.723 1 85.94 549 ASP B N 1
ATOM 9224 C CA . ASP B 1 549 ? 18.969 35.25 5.379 1 85.94 549 ASP B CA 1
ATOM 9225 C C . ASP B 1 549 ? 18.516 33.781 5.387 1 85.94 549 ASP B C 1
ATOM 9227 O O . ASP B 1 549 ? 19.297 32.906 5.031 1 85.94 549 ASP B O 1
ATOM 9231 N N . ILE B 1 550 ? 17.312 33.562 5.781 1 86.19 550 ILE B N 1
ATOM 9232 C CA . ILE B 1 550 ? 16.828 32.219 5.945 1 86.19 550 ILE B CA 1
ATOM 9233 C C . ILE B 1 550 ? 16.422 31.641 4.586 1 86.19 550 ILE B C 1
ATOM 9235 O O . ILE B 1 550 ? 16.641 30.469 4.309 1 86.19 550 ILE B O 1
ATOM 9239 N N . ILE B 1 551 ? 15.938 32.406 3.635 1 84.94 551 ILE B N 1
ATOM 9240 C CA . ILE B 1 551 ? 15.383 31.938 2.371 1 84.94 551 ILE B CA 1
ATOM 9241 C C . ILE B 1 551 ? 16.5 31.344 1.51 1 84.94 551 ILE B C 1
ATOM 9243 O O . ILE B 1 551 ? 16.344 30.266 0.94 1 84.94 551 ILE B O 1
ATOM 9247 N N . ASN B 1 552 ? 17.641 31.984 1.461 1 86.31 552 ASN B N 1
ATOM 9248 C CA . ASN B 1 552 ? 18.734 31.484 0.635 1 86.31 552 ASN B CA 1
ATOM 9249 C C . ASN B 1 552 ? 19.297 30.172 1.181 1 86.31 552 ASN B C 1
ATOM 9251 O O . ASN B 1 552 ? 19.641 29.281 0.414 1 86.31 552 ASN B O 1
ATOM 9255 N N . TYR B 1 553 ? 19.375 30.062 2.396 1 88.56 553 TYR B N 1
ATOM 9256 C CA . TYR B 1 553 ? 19.922 28.844 2.973 1 88.56 553 TYR B CA 1
ATOM 9257 C C . TYR B 1 553 ? 18.906 27.703 2.906 1 88.56 553 TYR B C 1
ATOM 9259 O O . TYR B 1 553 ? 19.281 26.547 2.791 1 88.56 553 TYR B O 1
ATOM 9267 N N . TYR B 1 554 ? 17.641 28.031 3.01 1 90.44 554 TYR B N 1
ATOM 9268 C CA . TYR B 1 554 ? 16.625 27 2.814 1 90.44 554 TYR B CA 1
ATOM 9269 C C . TYR B 1 554 ? 16.656 26.453 1.392 1 90.44 554 TYR B C 1
ATOM 9271 O O . TYR B 1 554 ? 16.547 25.25 1.181 1 90.44 554 TYR B O 1
ATOM 9279 N N . ILE B 1 555 ? 16.938 27.375 0.473 1 91.12 555 ILE B N 1
ATOM 9280 C CA . ILE B 1 555 ? 17.047 26.938 -0.916 1 91.12 555 ILE B CA 1
ATOM 9281 C C . ILE B 1 555 ? 18.266 26.047 -1.087 1 91.12 555 ILE B C 1
ATOM 9283 O O . ILE B 1 555 ? 18.203 25.016 -1.747 1 91.12 555 ILE B O 1
ATOM 9287 N N . LEU B 1 556 ? 19.297 26.391 -0.427 1 90.81 556 LEU B N 1
ATOM 9288 C CA . LEU B 1 556 ? 20.547 25.625 -0.518 1 90.81 556 LEU B CA 1
ATOM 9289 C C . LEU B 1 556 ? 20.375 24.25 0.122 1 90.81 556 LEU B C 1
ATOM 9291 O O . LEU B 1 556 ? 21 23.281 -0.311 1 90.81 556 LEU B O 1
ATOM 9295 N N . GLY B 1 557 ? 19.594 24.156 1.077 1 92.44 557 GLY B N 1
ATOM 9296 C CA . GLY B 1 557 ? 19.375 22.891 1.743 1 92.44 557 GLY B CA 1
ATOM 9297 C C . GLY B 1 557 ? 18.344 22.016 1.05 1 92.44 557 GLY B C 1
ATOM 9298 O O . GLY B 1 557 ? 18.516 20.797 0.933 1 92.44 557 GLY B O 1
ATOM 9299 N N . ILE B 1 558 ? 17.328 22.609 0.488 1 93.75 558 ILE B N 1
ATOM 9300 C CA . ILE B 1 558 ? 16.172 21.859 -0.012 1 93.75 558 ILE B CA 1
ATOM 9301 C C . ILE B 1 558 ? 16.391 21.5 -1.481 1 93.75 558 ILE B C 1
ATOM 9303 O O . ILE B 1 558 ? 16.188 20.359 -1.884 1 93.75 558 ILE B O 1
ATOM 9307 N N . VAL B 1 559 ? 16.875 22.375 -2.289 1 93 559 VAL B N 1
ATOM 9308 C CA . VAL B 1 559 ? 16.844 22.234 -3.74 1 93 559 VAL B CA 1
ATOM 9309 C C . VAL B 1 559 ? 17.797 21.109 -4.16 1 93 559 VAL B C 1
ATOM 9311 O O . VAL B 1 559 ? 17.406 20.203 -4.914 1 93 559 VAL B O 1
ATOM 9314 N N . PRO B 1 560 ? 19.031 21.062 -3.678 1 93.5 560 PRO B N 1
ATOM 9315 C CA . PRO B 1 560 ? 19.891 19.938 -4.074 1 93.5 560 PRO B CA 1
ATOM 9316 C C . PRO B 1 560 ? 19.312 18.594 -3.666 1 93.5 560 PRO B C 1
ATOM 9318 O O . PRO B 1 560 ? 19.406 17.625 -4.426 1 93.5 560 PRO B O 1
ATOM 9321 N N . GLY B 1 561 ? 18.797 18.531 -2.479 1 94.56 561 GLY B N 1
ATOM 9322 C CA . GLY B 1 561 ? 18.172 17.297 -2.043 1 94.56 561 GLY B CA 1
ATOM 9323 C C . GLY B 1 561 ? 17 16.875 -2.92 1 94.56 561 GLY B C 1
ATOM 9324 O O . GLY B 1 561 ? 16.891 15.703 -3.281 1 94.56 561 GLY B O 1
ATOM 9325 N N . MET B 1 562 ? 16.234 17.828 -3.348 1 94.44 562 MET B N 1
ATOM 9326 C CA . MET B 1 562 ? 15.07 17.547 -4.188 1 94.44 562 MET B CA 1
ATOM 9327 C C . MET B 1 562 ? 15.5 17.141 -5.594 1 94.44 562 MET B C 1
ATOM 9329 O O . MET B 1 562 ? 14.891 16.281 -6.219 1 94.44 562 MET B O 1
ATOM 9333 N N . ILE B 1 563 ? 16.531 17.766 -6.039 1 93.31 563 ILE B N 1
ATOM 9334 C CA . ILE B 1 563 ? 17.047 17.422 -7.367 1 93.31 563 ILE B CA 1
ATOM 9335 C C . ILE B 1 563 ? 17.562 15.992 -7.375 1 93.31 563 ILE B C 1
ATOM 9337 O O . ILE B 1 563 ? 17.234 15.211 -8.266 1 93.31 563 ILE B O 1
ATOM 9341 N N . LEU B 1 564 ? 18.312 15.656 -6.398 1 95.12 564 LEU B N 1
ATOM 9342 C CA . LEU B 1 564 ? 18.859 14.305 -6.32 1 95.12 564 LEU B CA 1
ATOM 9343 C C . LEU B 1 564 ? 17.75 13.273 -6.18 1 95.12 564 LEU B C 1
ATOM 9345 O O . LEU B 1 564 ? 17.797 12.227 -6.828 1 95.12 564 LEU B O 1
ATOM 9349 N N . MET B 1 565 ? 16.812 13.586 -5.41 1 96.12 565 MET B N 1
ATOM 9350 C CA . MET B 1 565 ? 15.68 12.68 -5.219 1 96.12 565 MET B CA 1
ATOM 9351 C C . MET B 1 565 ? 14.906 12.5 -6.52 1 96.12 565 MET B C 1
ATOM 9353 O O . MET B 1 565 ? 14.578 11.375 -6.898 1 96.12 565 MET B O 1
ATOM 9357 N N . SER B 1 566 ? 14.664 13.586 -7.227 1 94.62 566 SER B N 1
ATOM 9358 C CA . SER B 1 566 ? 13.875 13.547 -8.453 1 94.62 566 SER B CA 1
ATOM 9359 C C . SER B 1 566 ? 14.633 12.867 -9.586 1 94.62 566 SER B C 1
ATOM 9361 O O . SER B 1 566 ? 14.086 12.023 -10.289 1 94.62 566 SER B O 1
ATOM 9363 N N . VAL B 1 567 ? 15.883 13.148 -9.695 1 94.56 567 VAL B N 1
ATOM 9364 C CA . VAL B 1 567 ? 16.688 12.586 -10.766 1 94.56 567 VAL B CA 1
ATOM 9365 C C . VAL B 1 567 ? 16.875 11.086 -10.539 1 94.56 567 VAL B C 1
ATOM 9367 O O . VAL B 1 567 ? 16.766 10.289 -11.477 1 94.56 567 VAL B O 1
ATOM 9370 N N . ALA B 1 568 ? 17.141 10.75 -9.305 1 96.25 568 ALA B N 1
ATOM 9371 C CA . ALA B 1 568 ? 17.297 9.328 -8.992 1 96.25 568 ALA B CA 1
ATOM 9372 C C . ALA B 1 568 ? 16 8.562 -9.25 1 96.25 568 ALA B C 1
ATOM 9374 O O . ALA B 1 568 ? 16.016 7.473 -9.828 1 96.25 568 ALA B O 1
ATOM 9375 N N . THR B 1 569 ? 14.914 9.133 -8.922 1 95.38 569 THR B N 1
ATOM 9376 C CA . THR B 1 569 ? 13.617 8.5 -9.133 1 95.38 569 THR B CA 1
ATOM 9377 C C . THR B 1 569 ? 13.312 8.391 -10.625 1 95.38 569 THR B C 1
ATOM 9379 O O . THR B 1 569 ? 12.859 7.34 -11.094 1 95.38 569 THR B O 1
ATOM 9382 N N . LEU B 1 570 ? 13.617 9.422 -11.336 1 92.88 570 LEU B N 1
ATOM 9383 C CA . LEU B 1 570 ? 13.359 9.406 -12.773 1 92.88 570 LEU B CA 1
ATOM 9384 C C . LEU B 1 570 ? 14.25 8.391 -13.477 1 92.88 570 LEU B C 1
ATOM 9386 O O . LEU B 1 570 ? 13.82 7.723 -14.414 1 92.88 570 LEU B O 1
ATOM 9390 N N . TYR B 1 571 ? 15.453 8.289 -13.023 1 93.94 571 TYR B N 1
ATOM 9391 C CA . TYR B 1 571 ? 16.359 7.289 -13.57 1 93.94 571 TYR B CA 1
ATOM 9392 C C . TYR B 1 571 ? 15.82 5.883 -13.359 1 93.94 571 TYR B C 1
ATOM 9394 O O . TYR B 1 571 ? 15.828 5.062 -14.281 1 93.94 571 TYR B O 1
ATOM 9402 N N . LEU B 1 572 ? 15.375 5.641 -12.18 1 94.56 572 LEU B N 1
ATOM 9403 C CA . LEU B 1 572 ? 14.867 4.309 -11.867 1 94.56 572 LEU B CA 1
ATOM 9404 C C . LEU B 1 572 ? 13.586 4.02 -12.633 1 94.56 572 LEU B C 1
ATOM 9406 O O . LEU B 1 572 ? 13.352 2.881 -13.047 1 94.56 572 LEU B O 1
ATOM 9410 N N . ILE B 1 573 ? 12.781 5.031 -12.859 1 92.94 573 ILE B N 1
ATOM 9411 C CA . ILE B 1 573 ? 11.562 4.859 -13.648 1 92.94 573 ILE B CA 1
ATOM 9412 C C . ILE B 1 573 ? 11.93 4.551 -15.094 1 92.94 573 ILE B C 1
ATOM 9414 O O . ILE B 1 573 ? 11.328 3.678 -15.727 1 92.94 573 ILE B O 1
ATOM 9418 N N . GLU B 1 574 ? 12.898 5.195 -15.594 1 93 574 GLU B N 1
ATOM 9419 C CA . GLU B 1 574 ? 13.352 4.93 -16.953 1 93 574 GLU B CA 1
ATOM 9420 C C . GLU B 1 574 ? 13.883 3.508 -17.094 1 93 574 GLU B C 1
ATOM 9422 O O . GLU B 1 574 ? 13.57 2.818 -18.078 1 93 574 GLU B O 1
ATOM 9427 N N . GLN B 1 575 ? 14.656 3.135 -16.078 1 92.56 575 GLN B N 1
ATOM 9428 C CA . GLN B 1 575 ? 15.18 1.774 -16.125 1 92.56 575 GLN B CA 1
ATOM 9429 C C . GLN B 1 575 ? 14.047 0.749 -16.031 1 92.56 575 GLN B C 1
ATOM 9431 O O . GLN B 1 575 ? 14.094 -0.287 -16.703 1 92.56 575 GLN B O 1
ATOM 9436 N N . TRP B 1 576 ? 13.109 1.039 -15.266 1 91.06 576 TRP B N 1
ATOM 9437 C CA . TRP B 1 576 ? 11.961 0.141 -15.133 1 91.06 576 TRP B CA 1
ATOM 9438 C C . TRP B 1 576 ? 11.227 -0.009 -16.453 1 91.06 576 TRP B C 1
ATOM 9440 O O . TRP B 1 576 ? 10.906 -1.125 -16.875 1 91.06 576 TRP B O 1
ATOM 9450 N N . PHE B 1 577 ? 11.055 1.064 -17.188 1 89.69 577 PHE B N 1
ATOM 9451 C CA . PHE B 1 577 ? 10.281 1.038 -18.422 1 89.69 577 PHE B CA 1
ATOM 9452 C C . PHE B 1 577 ? 11.094 0.406 -19.547 1 89.69 577 PHE B C 1
ATOM 9454 O O . PHE B 1 577 ? 10.547 -0.298 -20.406 1 89.69 577 PHE B O 1
ATOM 9461 N N . THR B 1 578 ? 12.336 0.596 -19.547 1 91.94 578 THR B N 1
ATOM 9462 C CA . THR B 1 578 ? 13.164 0.082 -20.641 1 91.94 578 THR B CA 1
ATOM 9463 C C . THR B 1 578 ? 13.477 -1.396 -20.422 1 91.94 578 THR B C 1
ATOM 9465 O O . THR B 1 578 ? 13.906 -2.084 -21.359 1 91.94 578 THR B O 1
ATOM 9468 N N . GLN B 1 579 ? 13.242 -1.876 -19.234 1 92.12 579 GLN B N 1
ATOM 9469 C CA . GLN B 1 579 ? 13.492 -3.285 -18.953 1 92.12 579 GLN B CA 1
ATOM 9470 C C . GLN B 1 579 ? 12.188 -4.074 -18.875 1 92.12 579 GLN B C 1
ATOM 9472 O O . GLN B 1 579 ? 12.203 -5.305 -18.828 1 92.12 579 GLN B O 1
ATOM 9477 N N . SER B 1 580 ? 11.047 -3.477 -19 1 88.88 580 SER B N 1
ATOM 9478 C CA . SER B 1 580 ? 9.75 -4.09 -18.719 1 88.88 580 SER B CA 1
ATOM 9479 C C . SER B 1 580 ? 9.391 -5.113 -19.797 1 88.88 580 SER B C 1
ATOM 9481 O O . SER B 1 580 ? 8.594 -6.023 -19.547 1 88.88 580 SER B O 1
ATOM 9483 N N . PHE B 1 581 ? 10.039 -4.996 -20.969 1 92.25 581 PHE B N 1
ATOM 9484 C CA . PHE B 1 581 ? 9.711 -5.965 -22 1 92.25 581 PHE B CA 1
ATOM 9485 C C . PHE B 1 581 ? 10.203 -7.355 -21.625 1 92.25 581 PHE B C 1
ATOM 9487 O O . PHE B 1 581 ? 9.719 -8.359 -22.156 1 92.25 581 PHE B O 1
ATOM 9494 N N . LEU B 1 582 ? 11.156 -7.434 -20.641 1 92 582 LEU B N 1
ATOM 9495 C CA . LEU B 1 582 ? 11.672 -8.719 -20.203 1 92 582 LEU B CA 1
ATOM 9496 C C . LEU B 1 582 ? 10.641 -9.461 -19.359 1 92 582 LEU B C 1
ATOM 9498 O O . LEU B 1 582 ? 10.602 -10.695 -19.359 1 92 582 LEU B O 1
ATOM 9502 N N . TRP B 1 583 ? 9.789 -8.75 -18.672 1 89.38 583 TRP B N 1
ATOM 9503 C CA . TRP B 1 583 ? 8.875 -9.453 -17.781 1 89.38 583 TRP B CA 1
ATOM 9504 C C . TRP B 1 583 ? 7.426 -9.266 -18.219 1 89.38 583 TRP B C 1
ATOM 9506 O O . TRP B 1 583 ? 6.5 -9.578 -17.469 1 89.38 583 TRP B O 1
ATOM 9516 N N . ALA B 1 584 ? 7.238 -8.875 -19.406 1 86.56 584 ALA B N 1
ATOM 9517 C CA . ALA B 1 584 ? 5.891 -8.844 -19.969 1 86.56 584 ALA B CA 1
ATOM 9518 C C . ALA B 1 584 ? 5.363 -10.258 -20.203 1 86.56 584 ALA B C 1
ATOM 9520 O O . ALA B 1 584 ? 6.105 -11.141 -20.625 1 86.56 584 ALA B O 1
ATOM 9521 N N . MET B 1 585 ? 4.117 -10.422 -20.031 1 83.94 585 MET B N 1
ATOM 9522 C CA . MET B 1 585 ? 3.537 -11.758 -20.109 1 83.94 585 MET B CA 1
ATOM 9523 C C . MET B 1 585 ? 3.418 -12.211 -21.562 1 83.94 585 MET B C 1
ATOM 9525 O O . MET B 1 585 ? 3.752 -13.344 -21.906 1 83.94 585 MET B O 1
ATOM 9529 N N . SER B 1 586 ? 2.98 -11.273 -22.375 1 86.94 586 SER B N 1
ATOM 9530 C CA . SER B 1 586 ? 2.791 -11.641 -23.781 1 86.94 586 SER B CA 1
ATOM 9531 C C . SER B 1 586 ? 4.035 -11.328 -24.609 1 86.94 586 SER B C 1
ATOM 9533 O O . SER B 1 586 ? 4.68 -10.297 -24.406 1 86.94 586 SER B O 1
ATOM 9535 N N . ASP B 1 587 ? 4.352 -12.258 -25.453 1 89.88 587 ASP B N 1
ATOM 9536 C CA . ASP B 1 587 ? 5.512 -12.062 -26.312 1 89.88 587 ASP B CA 1
ATOM 9537 C C . ASP B 1 587 ? 5.281 -10.906 -27.281 1 89.88 587 ASP B C 1
ATOM 9539 O O . ASP B 1 587 ? 6.211 -10.164 -27.609 1 89.88 587 ASP B O 1
ATOM 9543 N N . GLU B 1 588 ? 4.102 -10.75 -27.672 1 87.12 588 GLU B N 1
ATOM 9544 C CA . GLU B 1 588 ? 3.791 -9.656 -28.594 1 87.12 588 GLU B CA 1
ATOM 9545 C C . GLU B 1 588 ? 3.934 -8.305 -27.906 1 87.12 588 GLU B C 1
ATOM 9547 O O . GLU B 1 588 ? 4.516 -7.375 -28.469 1 87.12 588 GLU B O 1
ATOM 9552 N N . ALA B 1 589 ? 3.426 -8.297 -26.766 1 86.88 589 ALA B N 1
ATOM 9553 C CA . ALA B 1 589 ? 3.555 -7.051 -26 1 86.88 589 ALA B CA 1
ATOM 9554 C C . ALA B 1 589 ? 5.016 -6.758 -25.672 1 86.88 589 ALA B C 1
ATOM 9556 O O . ALA B 1 589 ? 5.438 -5.602 -25.672 1 86.88 589 ALA B O 1
ATOM 9557 N N . GLY B 1 590 ? 5.715 -7.828 -25.453 1 91.19 590 GLY B N 1
ATOM 9558 C CA . GLY B 1 590 ? 7.137 -7.656 -25.203 1 91.19 590 GLY B CA 1
ATOM 9559 C C . GLY B 1 590 ? 7.895 -7.109 -26.391 1 91.19 590 GLY B C 1
ATOM 9560 O O . GLY B 1 590 ? 8.773 -6.258 -26.25 1 91.19 590 GLY B O 1
ATOM 9561 N N . LEU B 1 591 ? 7.52 -7.582 -27.516 1 91.19 591 LEU B N 1
ATOM 9562 C CA . LEU B 1 591 ? 8.18 -7.137 -28.734 1 91.19 591 LEU B CA 1
ATOM 9563 C C . LEU B 1 591 ? 7.906 -5.664 -29 1 91.19 591 LEU B C 1
ATOM 9565 O O . LEU B 1 591 ? 8.812 -4.914 -29.375 1 91.19 591 LEU B O 1
ATOM 9569 N N . ILE B 1 592 ? 6.691 -5.246 -28.812 1 87.56 592 ILE B N 1
ATOM 9570 C CA . ILE B 1 592 ? 6.324 -3.848 -29 1 87.56 592 ILE B CA 1
ATOM 9571 C C . ILE B 1 592 ? 7.074 -2.979 -27.984 1 87.56 592 ILE B C 1
ATOM 9573 O O . ILE B 1 592 ? 7.59 -1.916 -28.344 1 87.56 592 ILE B O 1
ATOM 9577 N N . GLY B 1 593 ? 7.113 -3.479 -26.766 1 90.12 593 GLY B N 1
ATOM 9578 C CA . GLY B 1 593 ? 7.848 -2.752 -25.734 1 90.12 593 GLY B CA 1
ATOM 9579 C C . GLY B 1 593 ? 9.328 -2.627 -26.047 1 90.12 593 GLY B C 1
ATOM 9580 O O . GLY B 1 593 ? 9.938 -1.589 -25.781 1 90.12 593 GLY B O 1
ATOM 9581 N N . TRP B 1 594 ? 9.82 -3.635 -26.547 1 91.81 594 TRP B N 1
ATOM 9582 C CA . TRP B 1 594 ? 11.227 -3.635 -26.922 1 91.81 594 TRP B CA 1
ATOM 9583 C C . TRP B 1 594 ? 11.5 -2.613 -28.031 1 91.81 594 TRP B C 1
ATOM 9585 O O . TRP B 1 594 ? 12.477 -1.864 -27.953 1 91.81 594 TRP B O 1
ATOM 9595 N N . LYS B 1 595 ? 10.648 -2.57 -29.031 1 88.44 595 LYS B N 1
ATOM 9596 C CA . LYS B 1 595 ? 10.828 -1.616 -30.109 1 88.44 595 LYS B CA 1
ATOM 9597 C C . LYS B 1 595 ? 10.75 -0.18 -29.609 1 88.44 595 LYS B C 1
ATOM 9599 O O . LYS B 1 595 ? 11.531 0.676 -30.031 1 88.44 595 LYS B O 1
ATOM 9604 N N . ARG B 1 596 ? 9.906 -0.006 -28.688 1 89.25 596 ARG B N 1
ATOM 9605 C CA . ARG B 1 596 ? 9.773 1.327 -28.109 1 89.25 596 ARG B CA 1
ATOM 9606 C C . ARG B 1 596 ? 11 1.681 -27.281 1 89.25 596 ARG B C 1
ATOM 9608 O O . ARG B 1 596 ? 11.453 2.828 -27.281 1 89.25 596 ARG B O 1
ATOM 9615 N N . SER B 1 597 ? 11.461 0.708 -26.562 1 90.44 597 SER B N 1
ATOM 9616 C CA . SER B 1 597 ? 12.648 0.929 -25.75 1 90.44 597 SER B CA 1
ATOM 9617 C C . SER B 1 597 ? 13.867 1.236 -26.625 1 90.44 597 SER B C 1
ATOM 9619 O O . SER B 1 597 ? 14.688 2.086 -26.266 1 90.44 597 SER B O 1
ATOM 9621 N N . ARG B 1 598 ? 13.938 0.579 -27.688 1 87.81 598 ARG B N 1
ATOM 9622 C CA . ARG B 1 598 ? 15.039 0.819 -28.625 1 87.81 598 ARG B CA 1
ATOM 9623 C C . ARG B 1 598 ? 14.984 2.238 -29.172 1 87.81 598 ARG B C 1
ATOM 9625 O O . ARG B 1 598 ? 16.016 2.91 -29.281 1 87.81 598 ARG B O 1
ATOM 9632 N N . ARG B 1 599 ? 13.828 2.689 -29.516 1 86.25 599 ARG B N 1
ATOM 9633 C CA . ARG B 1 599 ? 13.664 4.047 -30.016 1 86.25 599 ARG B CA 1
ATOM 9634 C C . ARG B 1 599 ? 13.992 5.078 -28.953 1 86.25 599 ARG B C 1
ATOM 9636 O O . ARG B 1 599 ? 14.672 6.07 -29.219 1 86.25 599 ARG B O 1
ATOM 9643 N N . TRP B 1 600 ? 13.531 4.77 -27.766 1 88.88 600 TRP B N 1
ATOM 9644 C CA . TRP B 1 600 ? 13.789 5.684 -26.656 1 88.88 600 TRP B CA 1
ATOM 9645 C C . TRP B 1 600 ? 15.281 5.789 -26.375 1 88.88 600 TRP B C 1
ATOM 9647 O O . TRP B 1 600 ? 15.812 6.891 -26.219 1 88.88 600 TRP B O 1
ATOM 9657 N N . LYS B 1 601 ? 15.938 4.691 -26.328 1 86.88 601 LYS B N 1
ATOM 9658 C CA . LYS B 1 601 ? 17.359 4.688 -26.016 1 86.88 601 LYS B CA 1
ATOM 9659 C C . LYS B 1 601 ? 18.172 5.266 -27.172 1 86.88 601 LYS B C 1
ATOM 9661 O O . LYS B 1 601 ? 19.234 5.855 -26.969 1 86.88 601 LYS B O 1
ATOM 9666 N N . TRP B 1 602 ? 17.609 5.18 -28.312 1 83.5 602 TRP B N 1
ATOM 9667 C CA . TRP B 1 602 ? 18.281 5.793 -29.469 1 83.5 602 TRP B CA 1
ATOM 9668 C C . TRP B 1 602 ? 18.234 7.312 -29.375 1 83.5 602 TRP B C 1
ATOM 9670 O O . TRP B 1 602 ? 19.234 7.984 -29.656 1 83.5 602 TRP B O 1
ATOM 9680 N N . ILE B 1 603 ? 17.141 7.785 -28.922 1 82.44 603 ILE B N 1
ATOM 9681 C CA . ILE B 1 603 ? 16.969 9.234 -28.797 1 82.44 603 ILE B CA 1
ATOM 9682 C C . ILE B 1 603 ? 17.797 9.75 -27.625 1 82.44 603 ILE B C 1
ATOM 9684 O O . ILE B 1 603 ? 18.5 10.75 -27.75 1 82.44 603 ILE B O 1
ATOM 9688 N N . THR B 1 604 ? 17.688 9 -26.562 1 83.06 604 THR B N 1
ATOM 9689 C CA . THR B 1 604 ? 18.344 9.492 -25.359 1 83.06 604 THR B CA 1
ATOM 9690 C C . THR B 1 604 ? 19.859 9.32 -25.453 1 83.06 604 THR B C 1
ATOM 9692 O O . THR B 1 604 ? 20.609 10.055 -24.797 1 83.06 604 THR B O 1
ATOM 9695 N N . SER B 1 605 ? 20.281 8.352 -26.172 1 80.62 605 SER B N 1
ATOM 9696 C CA . SER B 1 605 ? 21.719 8.18 -26.359 1 80.62 605 SER B CA 1
ATOM 9697 C C . SER B 1 605 ? 22.219 8.945 -27.578 1 80.62 605 SER B C 1
ATOM 9699 O O . SER B 1 605 ? 23.375 8.805 -27.969 1 80.62 605 SER B O 1
ATOM 9701 N N . LEU B 1 606 ? 21.484 9.781 -28.078 1 79.62 606 LEU B N 1
ATOM 9702 C CA . LEU B 1 606 ? 21.828 10.586 -29.25 1 79.62 606 LEU B CA 1
ATOM 9703 C C . LEU B 1 606 ? 22.344 9.703 -30.375 1 79.62 606 LEU B C 1
ATOM 9705 O O . LEU B 1 606 ? 23.422 9.953 -30.906 1 79.62 606 LEU B O 1
ATOM 9709 N N . GLY B 1 607 ? 21.531 8.711 -30.688 1 69.69 607 GLY B N 1
ATOM 9710 C CA . GLY B 1 607 ? 21.859 7.809 -31.781 1 69.69 607 GLY B CA 1
ATOM 9711 C C . GLY B 1 607 ? 23.016 6.875 -31.453 1 69.69 607 GLY B C 1
ATOM 9712 O O . GLY B 1 607 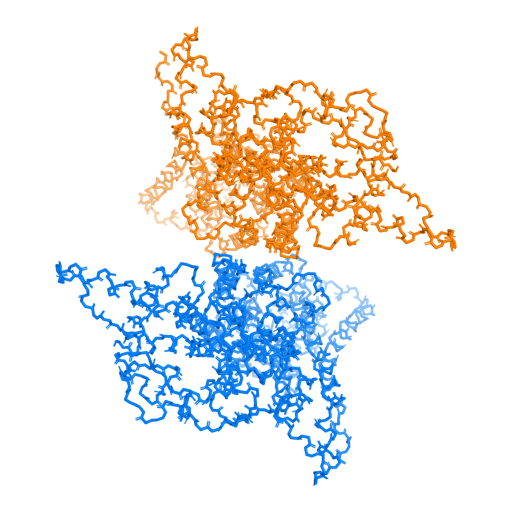? 23.75 6.461 -32.344 1 69.69 607 GLY B O 1
ATOM 9713 N N . GLY B 1 608 ? 23.219 6.664 -30.172 1 70.5 608 GLY B N 1
ATOM 9714 C CA . GLY B 1 608 ? 24.312 5.781 -29.781 1 70.5 608 GLY B CA 1
ATOM 9715 C C . GLY B 1 608 ? 25.594 6.516 -29.469 1 70.5 608 GLY B C 1
ATOM 9716 O O . GLY B 1 608 ? 26.578 5.902 -29.062 1 70.5 608 GLY B O 1
ATOM 9717 N N . ALA B 1 609 ? 25.594 7.766 -29.531 1 71.5 609 ALA B N 1
ATOM 9718 C CA . ALA B 1 609 ? 26.812 8.547 -29.344 1 71.5 609 ALA B CA 1
ATOM 9719 C C . ALA B 1 609 ? 27.266 8.531 -27.891 1 71.5 609 ALA B C 1
ATOM 9721 O O . ALA B 1 609 ? 28.469 8.555 -27.609 1 71.5 609 ALA B O 1
ATOM 9722 N N . MET B 1 610 ? 26.312 8.406 -27.062 1 71.31 610 MET B N 1
ATOM 9723 C CA . MET B 1 610 ? 26.656 8.461 -25.641 1 71.31 610 MET B CA 1
ATOM 9724 C C . MET B 1 610 ? 27.109 7.094 -25.141 1 71.31 610 MET B C 1
ATOM 9726 O O . MET B 1 610 ? 27.656 6.98 -24.047 1 71.31 610 MET B O 1
ATOM 9730 N N . GLU B 1 611 ? 26.906 6.172 -25.859 1 71.25 611 GLU B N 1
ATOM 9731 C CA . GLU B 1 611 ? 27.297 4.824 -25.453 1 71.25 611 GLU B CA 1
ATOM 9732 C C . GLU B 1 611 ? 28.562 4.379 -26.172 1 71.25 611 GLU B C 1
ATOM 9734 O O . GLU B 1 611 ? 28.828 3.182 -26.281 1 71.25 611 GLU B O 1
ATOM 9739 N N . VAL B 1 612 ? 29.203 5.422 -26.625 1 62.28 612 VAL B N 1
ATOM 9740 C CA . VAL B 1 612 ? 30.469 5.109 -27.297 1 62.28 612 VAL B CA 1
ATOM 9741 C C . VAL B 1 612 ? 31.469 4.555 -26.281 1 62.28 612 VAL B C 1
ATOM 9743 O O . VAL B 1 612 ? 31.656 5.137 -25.203 1 62.28 612 VAL B O 1
ATOM 9746 N N . GLY B 1 613 ? 31.891 3.244 -26.375 1 62.12 613 GLY B N 1
ATOM 9747 C CA . GLY B 1 613 ? 32.875 2.598 -25.516 1 62.12 613 GLY B CA 1
ATOM 9748 C C . GLY B 1 613 ? 32.312 1.436 -24.719 1 62.12 613 GLY B C 1
ATOM 9749 O O . GLY B 1 613 ? 33.031 0.655 -24.125 1 62.12 613 GLY B O 1
ATOM 9750 N N . GLU B 1 614 ? 30.938 1.403 -24.734 1 73.06 614 GLU B N 1
ATOM 9751 C CA . GLU B 1 614 ? 30.344 0.276 -24.031 1 73.06 614 GLU B CA 1
ATOM 9752 C C . GLU B 1 614 ? 30.25 -0.954 -24.922 1 73.06 614 GLU B C 1
ATOM 9754 O O . GLU B 1 614 ? 29.984 -0.834 -26.125 1 73.06 614 GLU B O 1
ATOM 9759 N N . THR B 1 615 ? 30.688 -2.014 -24.375 1 73.38 615 THR B N 1
ATOM 9760 C CA . THR B 1 615 ? 30.656 -3.26 -25.141 1 73.38 615 THR B CA 1
ATOM 9761 C C . THR B 1 615 ? 29.203 -3.67 -25.438 1 73.38 615 THR B C 1
ATOM 9763 O O . THR B 1 615 ? 28.906 -4.152 -26.531 1 73.38 615 THR B O 1
ATOM 9766 N N . LEU B 1 616 ? 28.344 -3.402 -24.469 1 79.56 616 LEU B N 1
ATOM 9767 C CA . LEU B 1 616 ? 26.938 -3.709 -24.656 1 79.56 616 LEU B CA 1
ATOM 9768 C C . LEU B 1 616 ? 26.125 -2.441 -24.938 1 79.56 616 LEU B C 1
ATOM 9770 O O . LEU B 1 616 ? 26.078 -1.543 -24.094 1 79.56 616 LEU B O 1
ATOM 9774 N N . ARG B 1 617 ? 25.688 -2.277 -26.234 1 76.69 617 ARG B N 1
ATOM 9775 C CA . ARG B 1 617 ? 24.984 -1.068 -26.641 1 76.69 617 ARG B CA 1
ATOM 9776 C C . ARG B 1 617 ? 23.594 -1.405 -27.203 1 76.69 617 ARG B C 1
ATOM 9778 O O . ARG B 1 617 ? 23.328 -2.555 -27.562 1 76.69 617 ARG B O 1
ATOM 9785 N N . TRP B 1 618 ? 22.75 -0.363 -27.047 1 77.69 618 TRP B N 1
ATOM 9786 C CA . TRP B 1 618 ? 21.453 -0.473 -27.719 1 77.69 618 TRP B CA 1
ATOM 9787 C C . TRP B 1 618 ? 21.609 -0.281 -29.234 1 77.69 618 TRP B C 1
ATOM 9789 O O . TRP B 1 618 ? 22.156 0.73 -29.672 1 77.69 618 TRP B O 1
ATOM 9799 N N . ASN B 1 619 ? 21.562 -1.376 -29.953 1 67.38 619 ASN B N 1
ATOM 9800 C CA . ASN B 1 619 ? 21.672 -1.278 -31.406 1 67.38 619 ASN B CA 1
ATOM 9801 C C . ASN B 1 619 ? 20.312 -0.975 -32.031 1 67.38 619 ASN B C 1
ATOM 9803 O O . ASN B 1 619 ? 19.281 -1.443 -31.578 1 67.38 619 ASN B O 1
ATOM 9807 N N . MET B 1 620 ? 20.328 -0.007 -32.938 1 65.62 620 MET B N 1
ATOM 9808 C CA . MET B 1 620 ? 19.109 0.229 -33.719 1 65.62 620 MET B CA 1
ATOM 9809 C C . MET B 1 620 ? 18.953 -0.825 -34.812 1 65.62 620 MET B C 1
ATOM 9811 O O . MET B 1 620 ? 19.922 -1.22 -35.438 1 65.62 620 MET B O 1
#

Radius of gyration: 35.12 Å; Cα contacts (8 Å, |Δi|>4): 1683; chains: 2; bounding box: 98×98×94 Å

Sequence (1240 aa):
MSGHRHMFLSVPALVGLSVLWELVKAELSNADDTSSSMIDYRNRNCGELLQHNRTLYSEIQYKGHITNYYGSPEADVQLVAITYNGCLKVCGNYWRNDAQTTLDLLLDWILPAIGLIGNMPWESNRNSVTVVWLARWIGSPIAALTFCLWDVRIASKCAKLANLTTNHRRRMADSGVIGQQSDAEDELRVFSAARDTSYILLVMNQFQLLKSAEQELTPEELVLAVERALFSHEVVNGVDLLQERKEIAYSLRDRRKRGIIPIFLGLGGFFFAMAVAIKKAFDIGDNERATAFNVGLGLLVGWLPVLYLAAVVDNDHDNKPEFAERFNRLISACHKNGDFIEILGEGKGQGRGRWHYGIGQTIMSRIEDELLVGREADAVVDWDVMRKNAPPPTRRIELAHWRIIEPLLSAFVIVCGISSGSFILAYFTPPVGFAWRSAAYLTCLCIAVVIFLIDIILFKIVRHPFMTTNDQVKHGAVYNFCKSVRFRHVAHVVLICLEIINTLTLCLLVIAMAAGLFNFCAGQVVNRGGPGGGLIILNDGAFYSKYFDIINYYILGIVPGMILMSVATLYLIEQWFTQSFLWAMSDEAGLIGWKRSRRWKWITSLGGAMEVGETLRWNMMSGHRHMFLSVPALVGLSVLWELVKAELSNADDTSSSMIDYRNRNCGELLQHNRTLYSEIQYKGHITNYYGSPEADVQLVAITYNGCLKVCGNYWRNDAQTTLDLLLDWILPAIGLIGNMPWESNRNSVTVVWLARWIGSPIAALTFCLWDVRIASKCAKLANLTTNHRRRMADSGVIGQQSDAEDELRVFSAARDTSYILLVMNQFQLLKSAEQELTPEELVLAVERALFSHEVVNGVDLLQERKEIAYSLRDRRKRGIIPIFLGLGGFFFAMAVAIKKAFDIGDNERATAFNVGLGLLVGWLPVLYLAAVVDNDHDNKPEFAERFNRLISACHKNGDFIEILGEGKGQGRGRWHYGIGQTIMSRIEDELLVGREADAVVDWDVMRKNAPPPTRRIELAHWRIIEPLLSAFVIVCGISSGSFILAYFTPPVGFAWRSAAYLTCLCIAVVIFLIDIILFKIVRHPFMTTNDQVKHGAVYNFCKSVRFRHVAHVVLICLEIINTLTLCLLVIAMAAGLFNFCAGQVVNRGGPGGGLIILNDGAFYSKYFDIINYYILGIVPGMILMSVATLYLIEQWFTQSFLWAMSDEAGLIGWKRSRRWKWITSLGGAMEVGETLRWNM

Foldseek 3Di:
DPPPPPPPVCPLVVLVVVLVVVLVVLVVVVVPPPDPVQVVLQPPQLLVVCLVVVVLQVVFAFPDDFPQFQDDPVLVSSFRKGFLVSCCVHHNWDPWDDPVLLVVLCVLVVVLLCLLLVQFLDAPPPVVLRVLLVLQCQLQVLLLQLQLVLLLVLLLLLLLQLLLQAAPPDDLPPDPDPVSVVVVVVRLVSSLQSLLLSLLLSQQQQWAFDQVLVVVDALLLLLLLSLCLRQPQDQFLNDRSSVLSSVLLLVQLVQQPDDPVSLVVSVVSLVVSLVVLLCQQPPLPDFDQCRLVSNLLSLLCLCSNLLSLSLVLSGRGYDQQVSQQSSQQSSLRSGDNSDRDNTTDDGCHSSSDALRGGSSVQNSCCCQPWQLPPDDPNHRDRSNVSSVVTDGGDDEDDCPDCSSVVSSVLSLCLNCQSLVLSLLLVQQQPSHADFQRSVLSVVLNVLNVVLSVLRSVLSVQEAGRSHDDPPPPPDDPVSCVSHDPVNVVVSVVVSSVSSNSSSVSSVVSSSCVSRCSLVTSRRQWHPCVDPRNTIHISDGSSSCVVGGPSPVSNCVSNVSSVVSSVVSSVVSVLSSQLSVLSSDNDSVVSVVSNVVSLVVQCVVCVNCVVVPPGSRTSHD/DPPPPPPPVCPLVVLVVVLVVVLVVLVVVVVPPPDPVQVVLQPPQLLVVCLVVVVLQVVFAFPDDFPQFQDDPVLVSSFRKGFLVSCCVHHRFDPWDDPVLLVVLCVLVVVLLCLLLVQFQDAPPPVVLRVLLVLCCQLQVLLLQLQLVLLLVLLLLLLLQLLLQAAPPDDLPPDPDPVSVVVVVVRLVSSLLSLLLSLLLSQQQQWAFDQVLVVVDALLLLLLLSLCLRAPQDQFLNDRSSVLSSVLLLVQLVQFPDDPVSLVVSVVSLVVSLVVQLCQQPVLDDDDFNSVVSNLLSLLCLCSNLLSLSLVLSGRGYDQQVSQQSSQQSSLRSGDNSDRDNTTDDGCHSSSDALRGGSSVQNSCCCQPWQLPPDDPNHRDRSNVSSVVTDRGDDEDDCPDCSSVVSSVLSLCLNCQSLVLSLLLVQQQPSHADFQRSVLSVVLNVLNVVLSVLRSVLSVQEAGRSHDDPPPPPDDPVSNVSHDPVVVVVSVVVSSVSSNSSSVSSVVSSSCVSRCSLVTSRRQWHPCVDPSNTIHISDGSSSCVVGGPSPVSNCVSNVSSVVSSVVSSVVSVLSSQLSVLSSDNDSVVSVVSNVVSLVVQCVVCVNCVVVPPGSRTSHD